Protein AF-0000000072796231 (afdb_homodimer)

Solvent-accessible surface area (backbone atoms only — not comparable to full-atom values): 49643 Å² total; per-residue (Å²): 132,91,80,73,61,78,67,42,47,58,40,76,42,83,38,77,60,76,72,64,76,71,75,73,83,79,73,80,76,58,75,79,53,51,28,36,32,41,30,28,67,37,83,51,76,80,58,31,46,39,84,42,74,49,78,47,76,39,67,51,54,50,33,34,40,35,39,31,32,49,74,24,57,85,42,44,14,56,59,48,38,60,68,52,32,45,58,52,35,52,65,48,66,35,46,72,48,78,45,73,50,88,54,90,61,41,59,19,55,44,46,65,69,50,77,63,83,78,39,57,28,38,33,35,26,13,21,52,65,51,46,50,31,44,49,51,14,50,51,50,40,44,22,56,76,70,70,48,61,75,36,44,83,83,56,84,80,64,58,47,91,53,32,39,30,62,30,46,28,32,79,69,27,36,66,49,22,55,34,37,50,34,71,48,38,50,29,30,43,50,28,36,58,46,32,36,69,28,57,26,32,38,27,43,33,26,42,94,66,31,58,74,48,76,36,52,41,42,39,23,30,34,52,54,7,44,20,49,58,53,22,66,78,34,56,90,57,53,78,55,19,56,54,53,24,40,51,52,48,57,71,64,66,63,64,37,52,34,38,39,35,33,31,63,43,80,85,46,83,73,47,70,79,43,86,67,55,60,36,44,80,37,64,54,34,50,50,38,49,52,50,52,52,51,51,51,54,35,49,74,71,65,47,74,74,74,71,64,88,75,66,72,43,79,49,73,49,49,25,28,28,43,35,34,26,31,25,22,54,13,30,91,87,23,73,50,16,83,34,46,25,33,38,48,22,48,33,41,29,41,38,36,40,29,38,67,71,52,72,68,58,48,49,53,49,65,55,32,42,66,48,98,57,76,66,60,80,44,93,50,41,45,76,43,47,21,34,32,37,33,36,40,37,48,71,59,51,52,56,57,48,58,63,62,50,69,68,73,62,69,79,71,83,74,82,72,82,73,69,76,74,74,69,72,80,68,78,56,25,28,20,46,60,86,39,80,36,79,62,64,46,36,40,38,38,43,37,54,42,32,38,31,28,25,25,61,34,28,62,78,76,78,74,76,73,71,87,118,132,91,79,73,61,77,67,43,48,57,39,78,42,83,39,78,59,75,72,62,76,69,75,73,82,79,74,79,73,59,76,77,53,50,28,34,32,42,31,29,68,37,83,49,75,79,58,32,47,39,85,41,74,49,77,46,76,40,65,49,55,50,33,33,40,34,41,30,31,50,72,24,57,84,44,44,13,56,58,47,39,61,68,52,34,45,58,53,35,52,65,50,65,34,44,73,48,79,44,73,50,87,55,89,61,41,59,20,55,45,47,66,68,50,77,64,83,77,38,55,28,39,33,34,27,12,21,52,64,53,46,48,30,43,49,50,13,51,51,50,39,42,23,55,76,69,71,48,61,74,35,44,83,83,54,82,80,66,57,46,91,55,32,38,30,62,30,48,27,31,78,68,25,36,66,49,22,53,33,39,51,33,71,47,38,51,31,30,43,50,28,38,58,46,32,35,70,28,58,27,34,36,27,43,33,25,42,95,65,32,58,74,48,74,36,52,39,42,38,20,29,33,50,54,7,45,20,51,59,52,22,66,78,34,56,90,57,50,79,56,19,58,55,52,25,41,51,53,48,58,72,64,64,63,64,36,52,31,39,40,37,32,31,64,44,79,84,46,85,75,46,70,78,44,87,67,55,61,34,44,81,36,62,51,34,50,50,37,50,52,50,51,53,50,50,53,54,35,48,74,70,66,47,74,74,74,70,64,90,75,68,72,44,76,48,74,50,50,26,28,29,43,34,37,27,30,26,21,54,14,29,90,88,23,72,50,15,85,34,46,25,33,37,45,22,47,35,42,28,43,37,37,38,29,38,66,71,53,70,66,59,49,50,52,50,66,56,32,42,67,48,98,56,77,65,59,81,45,93,50,41,45,77,43,49,20,34,32,37,34,37,40,37,48,70,57,52,51,53,54,48,56,63,62,51,67,69,72,75,75,77,73,76,74,78,72,81,71,70,77,74,71,71,68,79,68,79,53,27,28,19,48,59,85,39,79,37,79,61,62,46,38,38,38,39,44,36,52,42,34,39,33,28,26,24,62,34,26,62,78,78,76,73,75,75,73,86,119

Secondary structure (DSSP, 8-state):
-----GGGEEEEEEE-GGGS------S------EEEEEEEEEE-STT-EEEEEEEEEE---SEEEEEE-TTSTTT-HHHHIIIIIHHHHHHTT-EEEEEE--STTHHHHHHHHS-GGG-SEEEEEESHHHHHHHHHHHHHHHHHHHT--TT-TT--PPPPSSEEEEEE-SSS-HHHHHHHSS--HHHHHHHHHHT--EEEEEEEEEETTEEEEEESSEEEEEHHHHHHHHHHTTGGGTTHHHHHHHHHHHHH---EEEEEEEEE-TTSS--TT-S----TT-HHHHHHHHHHHHHHHHHHTT----------EEEEEEEEEEEEESS----SSSTT-S-TT--SSSS-EEEEEEES--HHHHHHHHHHTTSSS-TT-STTEEEEEEEEEEEEEHHHHHHHHHHHTTTTTT------SS-----------EEETTEEE--S-EEEEEEEEEEEES---PPPPP------/-----GGGEEEEEEE-GGGS------S------EEEEEEEEEE-STT-EEEEEEEEEE---SEEEEEE-TTSTTT-HHHHIIIIIHHHHHHTT-EEEEEE--STTHHHHHHHHS-GGG-SEEEEEESHHHHHHHHHHHHHHHHHHHT--TT-TT--PPPPSSEEEEEE-SSS-HHHHHHHSS--HHHHHHHHHHT--EEEEEEEEEETTEEEEEESSEEEEEHHHHHHHHHHTTGGGTTHHHHHHHHHHHHH---EEEEEEEEE-TTSS--TT-S----TT-HHHHHHHHHHHHHHHHHHTT----------EEEEEEEEEEEEESS----SSSTT-S-TT--SSSS-EEEEEEES--HHHHHHHHHHTTSSS-TT-STTEEEEEEEEEEEEEHHHHHHHHHHHTTSS--------SS-----------EEETTEEE--S-EEEEEEEEEEEES---PPPPP------

Nearest PDB structures (foldseek):
  3vzb-assembly3_C  TM=8.202E-01  e=3.801E-29  Homo sapiens
  4v24-assembly1_A  TM=7.997E-01  e=1.051E-28  Homo sapiens
  3vzd-assembly2_B  TM=8.235E-01  e=1.152E-27  Homo sapiens
  3vzb-assembly1_A  TM=7.884E-01  e=1.051E-28  Homo sapiens
  4v24-assembly2_B  TM=7.967E-01  e=1.418E-28  Homo sapiens

pLDDT: mean 83.32, std 18.48, range [26.34, 98.38]

Sequence (936 aa):
ACSVPVSEIITVEETDIHSRHYGRGKWQKMEKPFAFTVHCVKRARRHRWRGAQGTFCSSRPKHLLVFINPFGGKGQGKRIYERKVAPLFTLASITTEIIVTERANQAKESLYEINIDKYDGIVCVGGDGMFSEVLHGLIGRTQRNAGVDQNQPRAALVPSPLRIGIIPAGSTDCVCFSTVGTNDAETSALHIIVGDSLPMDVSSVHHNSTLLRYSVSLLGYGFYGDVIKDSEKKRWMGLIRYDFSGLKTFLSHHCYEGTVSFLPARHTVGSPRDRKPCRAGCFVCRQSKQQLEEEQKRSLYGLENTEEMEEWKVVCGKFLAINATNMSCACPRSPQGLSPAAHLGDGSSDLILIRKCSRFNFLRFLVRHTNQYDQFDFAFVEVYRVRKFQFVSKHVEDEDSDLKERGKTRFGQICSDHPPCCCSVSNSSWNCDGEVLSSSAIEVRVHCQLVRLFARGIEENPKEESQSACSVPVSEIITVEETDIHSRHYGRGKWQKMEKPFAFTVHCVKRARRHRWRGAQGTFCSSRPKHLLVFINPFGGKGQGKRIYERKVAPLFTLASITTEIIVTERANQAKESLYEINIDKYDGIVCVGGDGMFSEVLHGLIGRTQRNAGVDQNQPRAALVPSPLRIGIIPAGSTDCVCFSTVGTNDAETSALHIIVGDSLPMDVSSVHHNSTLLRYSVSLLGYGFYGDVIKDSEKKRWMGLIRYDFSGLKTFLSHHCYEGTVSFLPARHTVGSPRDRKPCRAGCFVCRQSKQQLEEEQKRSLYGLENTEEMEEWKVVCGKFLAINATNMSCACPRSPQGLSPAAHLGDGSSDLILIRKCSRFNFLRFLVRHTNQYDQFDFAFVEVYRVRKFQFVSKHVEDEDSDLKERGKTRFGQICSDHPPCCCSVSNSSWNCDGEVLSSSAIEVRVHCQLVRLFARGIEENPKEESQS

Structure (mmCIF, N/CA/C/O backbone):
data_AF-0000000072796231-model_v1
#
loop_
_entity.id
_entity.type
_entity.pdbx_description
1 polymer 'Ceramide kinase'
#
loop_
_atom_site.group_PDB
_atom_site.id
_atom_site.type_symbol
_atom_site.label_atom_id
_atom_site.label_alt_id
_atom_site.label_comp_id
_atom_site.label_asym_id
_atom_site.label_entity_id
_atom_site.label_seq_id
_atom_site.pdbx_PDB_ins_code
_atom_site.Cartn_x
_atom_site.Cartn_y
_atom_site.Cartn_z
_atom_site.occupancy
_atom_site.B_iso_or_equiv
_atom_site.auth_seq_id
_atom_site.auth_comp_id
_atom_site.auth_asym_id
_atom_site.auth_atom_id
_atom_site.pdbx_PDB_model_num
ATOM 1 N N . ALA A 1 1 ? 6.141 7.363 -5.469 1 53.03 1 ALA A N 1
ATOM 2 C CA . ALA A 1 1 ? 5.902 6.434 -4.367 1 53.03 1 ALA A CA 1
ATOM 3 C C . ALA A 1 1 ? 5.664 5.016 -4.887 1 53.03 1 ALA A C 1
ATOM 5 O O . ALA A 1 1 ? 4.984 4.824 -5.895 1 53.03 1 ALA A O 1
ATOM 6 N N . CYS A 1 2 ? 6.527 4.164 -4.41 1 68.19 2 CYS A N 1
ATOM 7 C CA . CYS A 1 2 ? 6.449 2.762 -4.805 1 68.19 2 CYS A CA 1
ATOM 8 C C . CYS A 1 2 ? 5.285 2.064 -4.109 1 68.19 2 CYS A C 1
ATOM 10 O O . CYS A 1 2 ? 4.949 2.393 -2.971 1 68.19 2 CYS A O 1
ATOM 12 N N . SER A 1 3 ? 4.32 1.589 -4.75 1 81.06 3 SER A N 1
ATOM 13 C CA . SER A 1 3 ? 3.186 0.844 -4.219 1 81.06 3 SER A CA 1
ATOM 14 C C . SER A 1 3 ? 3.398 -0.66 -4.352 1 81.06 3 SER A C 1
ATOM 16 O O . SER A 1 3 ? 4.055 -1.118 -5.289 1 81.06 3 SER A O 1
ATOM 18 N N . VAL A 1 4 ? 3.016 -1.287 -3.305 1 80.25 4 VAL A N 1
ATOM 19 C CA . VAL A 1 4 ? 3.082 -2.744 -3.312 1 80.25 4 VAL A CA 1
ATOM 20 C C . VAL A 1 4 ? 1.693 -3.328 -3.059 1 80.25 4 VAL A C 1
ATOM 22 O O . VAL A 1 4 ? 1.003 -2.92 -2.123 1 80.25 4 VAL A O 1
ATOM 25 N N . PRO A 1 5 ? 1.362 -4.242 -3.977 1 83.38 5 PRO A N 1
ATOM 26 C CA . PRO A 1 5 ? 0.079 -4.895 -3.699 1 83.38 5 PRO A CA 1
ATOM 27 C C . PRO A 1 5 ? 0.072 -5.641 -2.367 1 83.38 5 PRO A C 1
ATOM 29 O O . PRO A 1 5 ? 1.076 -6.246 -1.991 1 83.38 5 PRO A O 1
ATOM 32 N N . VAL A 1 6 ? -1.054 -5.574 -1.68 1 82.94 6 VAL A N 1
ATOM 33 C CA . VAL A 1 6 ? -1.197 -6.199 -0.369 1 82.94 6 VAL A CA 1
ATOM 34 C C . VAL A 1 6 ? -0.94 -7.699 -0.483 1 82.94 6 VAL A C 1
ATOM 36 O O . VAL A 1 6 ? -0.386 -8.312 0.433 1 82.94 6 VAL A O 1
ATOM 39 N N . SER A 1 7 ? -1.25 -8.305 -1.644 1 84.19 7 SER A N 1
ATOM 40 C CA . SER A 1 7 ? -1.107 -9.742 -1.847 1 84.19 7 SER A CA 1
ATOM 41 C C . SER A 1 7 ? 0.355 -10.133 -2.031 1 84.19 7 SER A C 1
ATOM 43 O O . SER A 1 7 ? 0.698 -11.312 -1.987 1 84.19 7 SER A O 1
ATOM 45 N N . GLU A 1 8 ? 1.176 -9.234 -2.158 1 87.69 8 GLU A N 1
ATOM 46 C CA . GLU A 1 8 ? 2.578 -9.539 -2.424 1 87.69 8 GLU A CA 1
ATOM 47 C C . GLU A 1 8 ? 3.473 -9.078 -1.278 1 87.69 8 GLU A C 1
ATOM 49 O O . GLU A 1 8 ? 4.68 -8.898 -1.458 1 87.69 8 GLU A O 1
ATOM 54 N N . ILE A 1 9 ? 2.867 -8.758 -0.17 1 87.75 9 ILE A N 1
ATOM 55 C CA . ILE A 1 9 ? 3.607 -8.492 1.061 1 87.75 9 ILE A CA 1
ATOM 56 C C . ILE A 1 9 ? 3.918 -9.812 1.767 1 87.75 9 ILE A C 1
ATOM 58 O O . ILE A 1 9 ? 3.031 -10.648 1.946 1 87.75 9 ILE A O 1
ATOM 62 N N . ILE A 1 10 ? 5.156 -10.008 2.143 1 90.19 10 ILE A N 1
ATOM 63 C CA . ILE A 1 10 ? 5.582 -11.234 2.797 1 90.19 10 ILE A CA 1
ATOM 64 C C . ILE A 1 10 ? 5.355 -11.125 4.305 1 90.19 10 ILE A C 1
ATOM 66 O O . ILE A 1 10 ? 4.762 -12.016 4.914 1 90.19 10 ILE A O 1
ATOM 70 N N . THR A 1 11 ? 5.906 -10.07 4.871 1 90.06 11 THR A N 1
ATOM 71 C CA . THR A 1 11 ? 5.793 -9.852 6.312 1 90.06 11 THR A CA 1
ATOM 72 C C . THR A 1 11 ? 6.078 -8.391 6.66 1 90.06 11 THR A C 1
ATOM 74 O O . THR A 1 11 ? 6.668 -7.66 5.863 1 90.06 11 THR A O 1
ATOM 77 N N . VAL A 1 12 ? 5.5 -7.984 7.742 1 86.75 12 VAL A N 1
ATOM 78 C CA . VAL A 1 12 ? 5.777 -6.672 8.312 1 86.75 12 VAL A CA 1
ATOM 79 C C . VAL A 1 12 ? 6.387 -6.832 9.703 1 86.75 12 VAL A C 1
ATOM 81 O O . VAL A 1 12 ? 5.844 -7.551 10.547 1 86.75 12 VAL A O 1
ATOM 84 N N . GLU A 1 13 ? 7.605 -6.219 9.844 1 87.19 13 GLU A N 1
ATOM 85 C CA . GLU A 1 13 ? 8.297 -6.316 11.125 1 87.19 13 GLU A CA 1
ATOM 86 C C . GLU A 1 13 ? 8.508 -4.934 11.742 1 87.19 13 GLU A C 1
ATOM 88 O O . GLU A 1 13 ? 8.773 -3.965 11.031 1 87.19 13 GLU A O 1
ATOM 93 N N . GLU A 1 14 ? 8.289 -4.906 13.125 1 83.81 14 GLU A N 1
ATOM 94 C CA . GLU A 1 14 ? 8.625 -3.674 13.836 1 83.81 14 GLU A CA 1
ATOM 95 C C . GLU A 1 14 ? 10.133 -3.473 13.906 1 83.81 14 GLU A C 1
ATOM 97 O O . GLU A 1 14 ? 10.883 -4.418 14.18 1 83.81 14 GLU A O 1
ATOM 102 N N . THR A 1 15 ? 10.547 -2.381 13.383 1 79.5 15 THR A N 1
ATOM 103 C CA . THR A 1 15 ? 11.977 -2.074 13.406 1 79.5 15 THR A CA 1
ATOM 104 C C . THR A 1 15 ? 12.305 -1.125 14.547 1 79.5 15 THR A C 1
ATOM 106 O O . THR A 1 15 ? 11.617 -0.118 14.75 1 79.5 15 THR A O 1
ATOM 109 N N . ASP A 1 16 ? 13.234 -1.606 15.477 1 65.38 16 ASP A N 1
ATOM 110 C CA . ASP A 1 16 ? 13.688 -0.748 16.578 1 65.38 16 ASP A CA 1
ATOM 111 C C . ASP A 1 16 ? 14.688 0.293 16.078 1 65.38 16 ASP A C 1
ATOM 113 O O . ASP A 1 16 ? 15.742 -0.057 15.539 1 65.38 16 ASP A O 1
ATOM 117 N N . ILE A 1 17 ? 14.344 1.341 15.719 1 58.19 17 ILE A N 1
ATOM 118 C CA . ILE A 1 17 ? 15.289 2.369 15.305 1 58.19 17 ILE A CA 1
ATOM 119 C C . ILE A 1 17 ? 16.172 2.758 16.484 1 58.19 17 ILE A C 1
ATOM 121 O O . ILE A 1 17 ? 17.156 3.484 16.312 1 58.19 17 ILE A O 1
ATOM 125 N N . HIS A 1 18 ? 15.922 2.465 17.719 1 52.28 18 HIS A N 1
ATOM 126 C CA . HIS A 1 18 ? 16.875 2.939 18.719 1 52.28 18 HIS A CA 1
ATOM 127 C C . HIS A 1 18 ? 18.281 2.422 18.453 1 52.28 18 HIS A C 1
ATOM 129 O O . HIS A 1 18 ? 19.25 2.914 19.031 1 52.28 18 HIS A O 1
ATOM 135 N N . SER A 1 19 ? 18.484 1.257 17.812 1 44.38 19 SER A N 1
ATOM 136 C CA . SER A 1 19 ? 19.891 0.878 17.938 1 44.38 19 SER A CA 1
ATOM 137 C C . SER A 1 19 ? 20.781 1.795 17.109 1 44.38 19 SER A C 1
ATOM 139 O O . SER A 1 19 ? 22 1.631 17.094 1 44.38 19 SER A O 1
ATOM 141 N N . ARG A 1 20 ? 20.453 2.334 15.945 1 39.16 20 ARG A N 1
ATOM 142 C CA . ARG A 1 20 ? 21.516 3.164 15.406 1 39.16 20 ARG A CA 1
ATOM 143 C C . ARG A 1 20 ? 21.781 4.379 16.281 1 39.16 20 ARG A C 1
ATOM 145 O O . ARG A 1 20 ? 20.844 4.973 16.828 1 39.16 20 ARG A O 1
ATOM 152 N N . HIS A 1 21 ? 23 4.406 16.938 1 36.22 21 HIS A N 1
ATOM 153 C CA . HIS A 1 21 ? 23.656 5.465 17.703 1 36.22 21 HIS A CA 1
ATOM 154 C C . HIS A 1 21 ? 23.406 6.828 17.062 1 36.22 21 HIS A C 1
ATOM 156 O O . HIS A 1 21 ? 24.078 7.203 16.109 1 36.22 21 HIS A O 1
ATOM 162 N N . TYR A 1 22 ? 22.266 7.312 16.719 1 33.06 22 TYR A N 1
ATOM 163 C CA . TYR A 1 22 ? 22.422 8.75 16.484 1 33.06 22 TYR A CA 1
ATOM 164 C C . TYR A 1 22 ? 23.234 9.398 17.594 1 33.06 22 TYR A C 1
ATOM 166 O O . TYR A 1 22 ? 23.188 8.969 18.75 1 33.06 22 TYR A O 1
ATOM 174 N N . GLY A 1 23 ? 24.422 9.922 17.25 1 31.39 23 GLY A N 1
ATOM 175 C CA . GLY A 1 23 ? 25.25 10.766 18.125 1 31.39 23 GLY A CA 1
ATOM 176 C C . GLY A 1 23 ? 24.438 11.523 19.156 1 31.39 23 GLY A C 1
ATOM 177 O O . GLY A 1 23 ? 23.219 11.656 19.016 1 31.39 23 GLY A O 1
ATOM 178 N N . ARG A 1 24 ? 25.094 11.938 20.375 1 31.64 24 ARG A N 1
ATOM 179 C CA . ARG A 1 24 ? 24.891 12.664 21.625 1 31.64 24 ARG A CA 1
ATOM 180 C C . ARG A 1 24 ? 24.047 13.914 21.391 1 31.64 24 ARG A C 1
ATOM 182 O O . ARG A 1 24 ? 23.844 14.703 22.328 1 31.64 24 ARG A O 1
ATOM 189 N N . GLY A 1 25 ? 24.031 14.633 20.312 1 30.94 25 GLY A N 1
ATOM 190 C CA . GLY A 1 25 ? 23.547 15.906 20.828 1 30.94 25 GLY A CA 1
ATOM 191 C C . GLY A 1 25 ? 22.234 15.797 21.578 1 30.94 25 GLY A C 1
ATOM 192 O O . GLY A 1 25 ? 21.406 14.938 21.266 1 30.94 25 GLY A O 1
ATOM 193 N N . LYS A 1 26 ? 22.156 16.203 22.922 1 32.66 26 LYS A N 1
ATOM 194 C CA . LYS A 1 26 ? 21.219 16.312 24.031 1 32.66 26 LYS A CA 1
ATOM 195 C C . LYS A 1 26 ? 19.781 16.5 23.531 1 32.66 26 LYS A C 1
ATOM 197 O O . LYS A 1 26 ? 18.844 16 24.125 1 32.66 26 LYS A O 1
ATOM 202 N N . TRP A 1 27 ? 19.547 17.609 22.953 1 30.98 27 TRP A N 1
ATOM 203 C CA . TRP A 1 27 ? 18.266 18.312 23.109 1 30.98 27 TRP A CA 1
ATOM 204 C C . TRP A 1 27 ? 17.156 17.594 22.359 1 30.98 27 TRP A C 1
ATOM 206 O O . TRP A 1 27 ? 15.984 17.734 22.688 1 30.98 27 TRP A O 1
ATOM 216 N N . GLN A 1 28 ? 17.344 17.281 20.984 1 35.88 28 GLN A N 1
ATOM 217 C CA . GLN A 1 28 ? 16.031 17.25 20.328 1 35.88 28 GLN A CA 1
ATOM 218 C C . GLN A 1 28 ? 15.32 15.93 20.594 1 35.88 28 GLN A C 1
ATOM 220 O O . GLN A 1 28 ? 15.727 14.883 20.078 1 35.88 28 GLN A O 1
ATOM 225 N N . LYS A 1 29 ? 15.07 15.484 21.781 1 39.28 29 LYS A N 1
ATOM 226 C CA . LYS A 1 29 ? 14.062 14.477 22.094 1 39.28 29 LYS A CA 1
ATOM 227 C C . LYS A 1 29 ? 12.969 14.438 21.031 1 39.28 29 LYS A C 1
ATOM 229 O O . LYS A 1 29 ? 11.953 15.125 21.156 1 39.28 29 LYS A O 1
ATOM 234 N N . MET A 1 30 ? 13.305 14.625 19.859 1 39.59 30 MET A N 1
ATOM 235 C CA . MET A 1 30 ? 12.164 14.406 18.969 1 39.59 30 MET A CA 1
ATOM 236 C C . MET A 1 30 ? 11.531 13.039 19.234 1 39.59 30 MET A C 1
ATOM 238 O O . MET A 1 30 ? 12.18 12.141 19.781 1 39.59 30 MET A O 1
ATOM 242 N N . GLU A 1 31 ? 10.203 12.875 18.906 1 49.84 31 GLU A N 1
ATOM 243 C CA . GLU A 1 31 ? 9.273 11.742 18.875 1 49.84 31 GLU A CA 1
ATOM 244 C C . GLU A 1 31 ? 9.969 10.477 18.391 1 49.84 31 GLU A C 1
ATOM 246 O O . GLU A 1 31 ? 10.766 10.516 17.453 1 49.84 31 GLU A O 1
ATOM 251 N N . LYS A 1 32 ? 10.406 9.711 19.297 1 54.44 32 LYS A N 1
ATOM 252 C CA . LYS A 1 32 ? 10.906 8.398 18.922 1 54.44 32 LYS A CA 1
ATOM 253 C C . LYS A 1 32 ? 10.117 7.82 17.75 1 54.44 32 LYS A C 1
ATOM 255 O O . LYS A 1 32 ? 8.93 7.508 17.891 1 54.44 32 LYS A O 1
ATOM 260 N N . PRO A 1 33 ? 10.586 8.078 16.562 1 62.84 33 PRO A N 1
ATOM 261 C CA . PRO A 1 33 ? 9.852 7.555 15.406 1 62.84 33 PRO A CA 1
ATOM 262 C C . PRO A 1 33 ? 9.703 6.035 15.453 1 62.84 33 PRO A C 1
ATOM 264 O O . PRO A 1 33 ? 10.539 5.344 16.031 1 62.84 33 PRO A O 1
ATOM 267 N N . PHE A 1 34 ? 8.461 5.605 15.406 1 75.62 34 PHE A N 1
ATOM 268 C CA . PHE A 1 34 ? 8.211 4.188 15.18 1 75.62 34 PHE A CA 1
ATOM 269 C C . PHE A 1 34 ? 8.508 3.809 13.734 1 75.62 34 PHE A C 1
ATOM 271 O O . PHE A 1 34 ? 8.289 4.605 12.82 1 75.62 34 PHE A O 1
ATOM 278 N N . ALA A 1 35 ? 9.383 2.775 13.688 1 83.88 35 ALA A N 1
ATOM 279 C CA . ALA A 1 35 ? 9.703 2.338 12.336 1 83.88 35 ALA A CA 1
ATOM 280 C C . ALA A 1 35 ? 9.312 0.879 12.125 1 83.88 35 ALA A C 1
ATOM 282 O O . ALA A 1 35 ? 9.266 0.097 13.07 1 83.88 35 ALA A O 1
ATOM 283 N N . PHE A 1 36 ? 8.797 0.614 10.961 1 85 36 PHE A N 1
ATOM 284 C CA . PHE A 1 36 ? 8.516 -0.773 10.609 1 85 36 PHE A CA 1
ATOM 285 C C . PHE A 1 36 ? 9.062 -1.105 9.227 1 85 36 PHE A C 1
ATOM 287 O O . PHE A 1 36 ? 9.203 -0.221 8.383 1 85 36 PHE A O 1
ATOM 294 N N . THR A 1 37 ? 9.438 -2.359 9.086 1 87.81 37 THR A N 1
ATOM 295 C CA . THR A 1 37 ? 9.977 -2.852 7.824 1 87.81 37 THR A CA 1
ATOM 296 C C . THR A 1 37 ? 8.977 -3.773 7.133 1 87.81 37 THR A C 1
ATOM 298 O O . THR A 1 37 ? 8.414 -4.668 7.762 1 87.81 37 THR A O 1
ATOM 301 N N . VAL A 1 38 ? 8.68 -3.449 5.891 1 87.88 38 VAL A N 1
ATOM 302 C CA . VAL A 1 38 ? 7.797 -4.273 5.074 1 87.88 38 VAL A CA 1
ATOM 303 C C . VAL A 1 38 ? 8.625 -5.117 4.105 1 87.88 38 VAL A C 1
ATOM 305 O O . VAL A 1 38 ? 9.43 -4.582 3.344 1 87.88 38 VAL A O 1
ATOM 308 N N . HIS A 1 39 ? 8.469 -6.402 4.219 1 91.88 39 HIS A N 1
ATOM 309 C CA . HIS A 1 39 ? 9.07 -7.324 3.26 1 91.88 39 HIS A CA 1
ATOM 310 C C . HIS A 1 39 ? 8.07 -7.711 2.174 1 91.88 39 HIS A C 1
ATOM 312 O O . HIS A 1 39 ? 6.957 -8.156 2.475 1 91.88 39 HIS A O 1
ATOM 318 N N . CYS A 1 40 ? 8.461 -7.473 0.917 1 91.75 40 CYS A N 1
ATOM 319 C CA . CYS A 1 40 ? 7.551 -7.742 -0.189 1 91.75 40 CYS A CA 1
ATOM 320 C C . CYS A 1 40 ? 8.289 -8.391 -1.356 1 91.75 40 CYS A C 1
ATOM 322 O O . CYS A 1 40 ? 9.5 -8.578 -1.3 1 91.75 40 CYS A O 1
ATOM 324 N N . VAL A 1 41 ? 7.477 -8.844 -2.342 1 92.44 41 VAL A N 1
ATOM 325 C CA . VAL A 1 41 ? 8.023 -9.492 -3.525 1 92.44 41 VAL A CA 1
ATOM 326 C C . VAL A 1 41 ? 8.312 -8.453 -4.602 1 92.44 41 VAL A C 1
ATOM 328 O O . VAL A 1 41 ? 7.547 -7.5 -4.777 1 92.44 41 VAL A O 1
ATOM 331 N N . LYS A 1 42 ? 9.414 -8.602 -5.227 1 90 42 LYS A N 1
ATOM 332 C CA . LYS A 1 42 ? 9.781 -7.762 -6.359 1 90 42 LYS A CA 1
ATOM 333 C C . LYS A 1 42 ? 10.117 -8.609 -7.586 1 90 42 LYS A C 1
ATOM 335 O O . LYS A 1 42 ? 10.75 -9.656 -7.469 1 90 42 LYS A O 1
ATOM 340 N N . ARG A 1 43 ? 9.578 -8.203 -8.781 1 90 43 ARG A N 1
ATOM 341 C CA . ARG A 1 43 ? 9.883 -8.891 -10.031 1 90 43 ARG A CA 1
ATOM 342 C C . ARG A 1 43 ? 11.312 -8.602 -10.477 1 90 43 ARG A C 1
ATOM 344 O O . ARG A 1 43 ? 11.789 -7.473 -10.352 1 90 43 ARG A O 1
ATOM 351 N N . ALA A 1 44 ? 12 -9.609 -10.82 1 88.69 44 ALA A N 1
ATOM 352 C CA . ALA A 1 44 ? 13.336 -9.508 -11.391 1 88.69 44 ALA A CA 1
ATOM 353 C C . ALA A 1 44 ? 13.352 -9.961 -12.844 1 88.69 44 ALA A C 1
ATOM 355 O O . ALA A 1 44 ? 12.297 -10.141 -13.461 1 88.69 44 ALA A O 1
ATOM 356 N N . ARG A 1 45 ? 14.531 -10.102 -13.461 1 85.12 45 ARG A N 1
ATOM 357 C CA . ARG A 1 45 ? 14.664 -10.516 -14.859 1 85.12 45 ARG A CA 1
ATOM 358 C C . ARG A 1 45 ? 14.391 -12.008 -15.016 1 85.12 45 ARG A C 1
ATOM 360 O O . ARG A 1 45 ? 14.5 -12.773 -14.055 1 85.12 45 ARG A O 1
ATOM 367 N N . ARG A 1 46 ? 13.883 -12.453 -16.266 1 87.62 46 ARG A N 1
ATOM 368 C CA . ARG A 1 46 ? 13.719 -13.844 -16.672 1 87.62 46 ARG A CA 1
ATOM 369 C C . ARG A 1 46 ? 12.68 -14.547 -15.797 1 87.62 46 ARG A C 1
ATOM 371 O O . ARG A 1 46 ? 12.914 -15.656 -15.312 1 87.62 46 ARG A O 1
ATOM 378 N N . HIS A 1 47 ? 11.586 -13.836 -15.406 1 88.38 47 HIS A N 1
ATOM 379 C CA . HIS A 1 47 ? 10.422 -14.375 -14.719 1 88.38 47 HIS A CA 1
ATOM 380 C C . HIS A 1 47 ? 10.758 -14.75 -13.281 1 88.38 47 HIS A C 1
ATOM 382 O O . HIS A 1 47 ? 10.102 -15.617 -12.688 1 88.38 47 HIS A O 1
ATOM 388 N N . ARG A 1 48 ? 11.789 -14.016 -12.734 1 91.69 48 ARG A N 1
ATOM 389 C CA . ARG A 1 48 ? 12.195 -14.32 -11.367 1 91.69 48 ARG A CA 1
ATOM 390 C C . ARG A 1 48 ? 11.578 -13.336 -10.383 1 91.69 48 ARG A C 1
ATOM 392 O O . ARG A 1 48 ? 11.289 -12.195 -10.734 1 91.69 48 ARG A O 1
ATOM 399 N N . TRP A 1 49 ? 11.344 -13.859 -9.242 1 92.69 49 TRP A N 1
ATOM 400 C CA . TRP A 1 49 ? 10.938 -13.047 -8.094 1 92.69 49 TRP A CA 1
ATOM 401 C C . TRP A 1 49 ? 12.07 -12.938 -7.082 1 92.69 49 TRP A C 1
ATOM 403 O O . TRP A 1 49 ? 12.883 -13.859 -6.941 1 92.69 49 TRP A O 1
ATOM 413 N N . ARG A 1 50 ? 12.195 -11.805 -6.527 1 93.25 50 ARG A N 1
ATOM 414 C CA . ARG A 1 50 ? 13.133 -11.609 -5.43 1 93.25 50 ARG A CA 1
ATOM 415 C C . ARG A 1 50 ? 12.461 -10.898 -4.258 1 93.25 50 ARG A C 1
ATOM 417 O O . ARG A 1 50 ? 11.438 -10.227 -4.434 1 93.25 50 ARG A O 1
ATOM 424 N N . GLY A 1 51 ? 13.055 -11.211 -3.088 1 91.12 51 GLY A N 1
ATOM 425 C CA . GLY A 1 51 ? 12.594 -10.484 -1.917 1 91.12 51 GLY A CA 1
ATOM 426 C C . GLY A 1 51 ? 13.133 -9.07 -1.846 1 91.12 51 GLY A C 1
ATOM 427 O O . GLY A 1 51 ? 14.273 -8.812 -2.223 1 91.12 51 GLY A O 1
ATOM 428 N N . ALA A 1 52 ? 12.273 -8.188 -1.482 1 90.94 52 ALA A N 1
ATOM 429 C CA . ALA A 1 52 ? 12.664 -6.801 -1.247 1 90.94 52 ALA A CA 1
ATOM 430 C C . ALA A 1 52 ? 12.141 -6.301 0.097 1 90.94 52 ALA A C 1
ATOM 432 O O . ALA A 1 52 ? 11.242 -6.906 0.685 1 90.94 52 ALA A O 1
ATOM 433 N N . GLN A 1 53 ? 12.867 -5.383 0.621 1 91 53 GLN A N 1
ATOM 434 C CA . GLN A 1 53 ? 12.406 -4.816 1.883 1 91 53 GLN A CA 1
ATOM 435 C C . GLN A 1 53 ? 12.477 -3.291 1.861 1 91 53 GLN A C 1
ATOM 437 O O . GLN A 1 53 ? 13.273 -2.713 1.124 1 91 53 GLN A O 1
ATOM 442 N N . GLY A 1 54 ? 11.555 -2.629 2.553 1 86.62 54 GLY A N 1
ATOM 443 C CA . GLY A 1 54 ? 11.523 -1.19 2.758 1 86.62 54 GLY A CA 1
ATOM 444 C C . GLY A 1 54 ? 11.133 -0.798 4.172 1 86.62 54 GLY A C 1
ATOM 445 O O . GLY A 1 54 ? 10.227 -1.391 4.758 1 86.62 54 GLY A O 1
ATOM 446 N N . THR A 1 55 ? 11.891 0.103 4.707 1 86 55 THR A N 1
ATOM 447 C CA . THR A 1 55 ? 11.617 0.567 6.062 1 86 55 THR A CA 1
ATOM 448 C C . THR A 1 55 ? 10.891 1.905 6.039 1 86 55 THR A C 1
ATOM 450 O O . THR A 1 55 ? 11.25 2.805 5.277 1 86 55 THR A O 1
ATOM 453 N N . PHE A 1 56 ? 9.836 1.972 6.883 1 83.38 56 PHE A N 1
ATOM 454 C CA . PHE A 1 56 ? 9.016 3.176 6.992 1 83.38 56 PHE A CA 1
ATOM 455 C C . PHE A 1 56 ? 9.047 3.723 8.414 1 83.38 56 PHE A C 1
ATOM 457 O O . PHE A 1 56 ? 9.039 2.957 9.383 1 83.38 56 PHE A O 1
ATOM 464 N N . CYS A 1 57 ? 9.195 5.059 8.453 1 81.25 57 CYS A N 1
ATOM 465 C CA . CYS A 1 57 ? 9.195 5.73 9.75 1 81.25 57 CYS A CA 1
ATOM 466 C C . CYS A 1 57 ? 7.941 6.57 9.93 1 81.25 57 CYS A C 1
ATOM 468 O O . CYS A 1 57 ? 7.406 7.117 8.961 1 81.25 57 CYS A O 1
ATOM 470 N N . SER A 1 58 ? 7.402 6.438 11.148 1 77.12 58 SER A N 1
ATOM 471 C CA . SER A 1 58 ? 6.199 7.211 11.43 1 77.12 58 SER A CA 1
ATOM 472 C C . SER A 1 58 ? 6.367 8.07 12.68 1 77.12 58 SER A C 1
ATOM 474 O O . SER A 1 58 ? 6.996 7.641 13.648 1 77.12 58 SER A O 1
ATOM 476 N N . SER A 1 59 ? 5.914 9.336 12.609 1 82.62 59 SER A N 1
ATOM 477 C CA . SER A 1 59 ? 5.883 10.25 13.75 1 82.62 59 SER A CA 1
ATOM 478 C C . SER A 1 59 ? 4.469 10.414 14.297 1 82.62 59 SER A C 1
ATOM 480 O O . SER A 1 59 ? 4.098 11.484 14.773 1 82.62 59 SER A O 1
ATOM 482 N N . ARG A 1 60 ? 3.73 9.391 14.344 1 89.5 60 ARG A N 1
ATOM 483 C CA . ARG A 1 60 ? 2.354 9.422 14.82 1 89.5 60 ARG A CA 1
ATOM 484 C C . ARG A 1 60 ? 2.305 9.508 16.344 1 89.5 60 ARG A C 1
ATOM 486 O O . ARG A 1 60 ? 3.105 8.867 17.031 1 89.5 60 ARG A O 1
ATOM 493 N N . PRO A 1 61 ? 1.394 10.344 16.875 1 93.19 61 PRO A N 1
ATOM 494 C CA . PRO A 1 61 ? 1.302 10.484 18.328 1 93.19 61 PRO A CA 1
ATOM 495 C C . PRO A 1 61 ? 0.642 9.281 19 1 93.19 61 PRO A C 1
ATOM 497 O O . PRO A 1 61 ? -0.291 8.695 18.438 1 93.19 61 PRO A O 1
ATOM 500 N N . LYS A 1 62 ? 1.092 8.969 20.234 1 92 62 LYS A N 1
ATOM 501 C CA . LYS A 1 62 ? 0.521 7.867 21 1 92 62 LYS A CA 1
ATOM 502 C C . LYS A 1 62 ? -0.177 8.383 22.25 1 92 62 LYS A C 1
ATOM 504 O O . LYS A 1 62 ? -1.159 7.797 22.719 1 92 62 LYS A O 1
ATOM 509 N N . HIS A 1 63 ? 0.381 9.422 22.828 1 95.25 63 HIS A N 1
ATOM 510 C CA . HIS A 1 63 ? -0.174 10.023 24.047 1 95.25 63 HIS A CA 1
ATOM 511 C C . HIS A 1 63 ? -0.406 11.523 23.844 1 95.25 63 HIS A C 1
ATOM 513 O O . HIS A 1 63 ? 0.537 12.273 23.578 1 95.25 63 HIS A O 1
ATOM 519 N N . LEU A 1 64 ? -1.647 11.891 24.031 1 97.69 64 LEU A N 1
ATOM 520 C CA . LEU A 1 64 ? -1.979 13.289 23.781 1 97.69 64 LEU A CA 1
ATOM 521 C C . LEU A 1 64 ? -2.641 13.922 25.016 1 97.69 64 LEU A C 1
ATOM 523 O O . LEU A 1 64 ? -3.375 13.25 25.734 1 97.69 64 LEU A O 1
ATOM 527 N N . LEU A 1 65 ? -2.295 15.141 25.297 1 98.06 65 LEU A N 1
ATOM 528 C CA . LEU A 1 65 ? -3.02 15.969 26.266 1 98.06 65 LEU A CA 1
ATOM 529 C C . LEU A 1 65 ? -4.09 16.797 25.562 1 98.06 65 LEU A C 1
ATOM 531 O O . LEU A 1 65 ? -3.785 17.562 24.641 1 98.06 65 LEU A O 1
ATOM 535 N N . VAL A 1 66 ? -5.352 16.609 26.016 1 98.19 66 VAL A N 1
ATOM 536 C CA . VAL A 1 66 ? -6.465 17.266 25.344 1 98.19 66 VAL A CA 1
ATOM 537 C C . VAL A 1 66 ? -7.117 18.281 26.266 1 98.19 66 VAL A C 1
ATOM 539 O O . VAL A 1 66 ? -7.551 17.938 27.375 1 98.19 66 VAL A O 1
ATOM 542 N N . PHE A 1 67 ? -7.152 19.562 25.828 1 97.75 67 PHE A N 1
ATOM 543 C CA . PHE A 1 67 ? -7.891 20.625 26.516 1 97.75 67 PHE A CA 1
ATOM 544 C C . PHE A 1 67 ? -9.234 20.875 25.844 1 97.75 67 PHE A C 1
ATOM 546 O O . PHE A 1 67 ? -9.289 21.078 24.625 1 97.75 67 PHE A O 1
ATOM 553 N N . ILE A 1 68 ? -10.297 20.891 26.594 1 96.75 68 ILE A N 1
ATOM 554 C CA . ILE A 1 68 ? -11.625 21.125 26.031 1 96.75 68 ILE A CA 1
ATOM 555 C C . ILE A 1 68 ? -12.242 22.359 26.688 1 96.75 68 ILE A C 1
ATOM 557 O O . ILE A 1 68 ? -12.289 22.469 27.906 1 96.75 68 ILE A O 1
ATOM 561 N N . ASN A 1 69 ? -12.562 23.312 25.797 1 93.38 69 ASN A N 1
ATOM 562 C CA . ASN A 1 69 ? -13.344 24.453 26.266 1 93.38 69 ASN A CA 1
ATOM 563 C C . ASN A 1 69 ? -14.844 24.203 26.141 1 93.38 69 ASN A C 1
ATOM 565 O O . ASN A 1 69 ? -15.383 24.203 25.031 1 93.38 69 ASN A O 1
ATOM 569 N N . PRO A 1 70 ? -15.539 24.047 27.203 1 89.88 70 PRO A N 1
ATOM 570 C CA . PRO A 1 70 ? -16.969 23.75 27.125 1 89.88 70 PRO A CA 1
ATOM 571 C C . PRO A 1 70 ? -17.812 24.984 26.766 1 89.88 70 PRO A C 1
ATOM 573 O O . PRO A 1 70 ? -18.984 24.844 26.391 1 89.88 70 PRO A O 1
ATOM 576 N N . PHE A 1 71 ? -17.281 26.141 26.859 1 79.06 71 PHE A N 1
ATOM 577 C CA . PHE A 1 71 ? -18.062 27.375 26.688 1 79.06 71 PHE A CA 1
ATOM 578 C C . PHE A 1 71 ? -17.781 28 25.328 1 79.06 71 PHE A C 1
ATOM 580 O O . PHE A 1 71 ? -18.344 29.047 25 1 79.06 71 PHE A O 1
ATOM 587 N N . GLY A 1 72 ? -16.984 27.422 24.594 1 68.06 72 GLY A N 1
ATOM 588 C CA . GLY A 1 72 ? -16.625 28.031 23.328 1 68.06 72 GLY A CA 1
ATOM 589 C C . GLY A 1 72 ? -17.734 27.969 22.297 1 68.06 72 GLY A C 1
ATOM 590 O O . GLY A 1 72 ? -18.547 27.031 22.312 1 68.06 72 GLY A O 1
ATOM 591 N N . GLY A 1 73 ? -17.766 29.109 21.5 1 64.75 73 GLY A N 1
ATOM 592 C CA . GLY A 1 73 ? -18.719 29.156 20.406 1 64.75 73 GLY A CA 1
ATOM 593 C C . GLY A 1 73 ? -20.141 28.797 20.812 1 64.75 73 GLY A C 1
ATOM 594 O O . GLY A 1 73 ? -20.719 29.453 21.688 1 64.75 73 GLY A O 1
ATOM 595 N N . LYS A 1 74 ? -20.609 27.75 20.25 1 68.56 74 LYS A N 1
ATOM 596 C CA . LYS A 1 74 ? -21.969 27.297 20.516 1 68.56 74 LYS A CA 1
ATOM 597 C C . LYS A 1 74 ? -22.016 26.375 21.734 1 68.56 74 LYS A C 1
ATOM 599 O O . LYS A 1 74 ? -23.078 25.828 22.062 1 68.56 74 LYS A O 1
ATOM 604 N N . GLY A 1 75 ? -20.922 26.312 22.422 1 78.62 75 GLY A N 1
ATOM 605 C CA . GLY A 1 75 ? -20.875 25.484 23.609 1 78.62 75 GLY A CA 1
ATOM 606 C C . GLY A 1 75 ? -20.891 24 23.312 1 78.62 75 GLY A C 1
ATOM 607 O O . GLY A 1 75 ? -21.469 23.203 24.078 1 78.62 75 GLY A O 1
ATOM 608 N N . GLN A 1 76 ? -20.359 23.594 22.188 1 86.06 76 GLN A N 1
ATOM 609 C CA . GLN A 1 76 ? -20.453 22.203 21.766 1 86.06 76 GLN A CA 1
ATOM 610 C C . GLN A 1 76 ? -19.094 21.516 21.781 1 86.06 76 GLN A C 1
ATOM 612 O O . GLN A 1 76 ? -18.938 20.438 21.219 1 86.06 76 GLN A O 1
ATOM 617 N N . GLY A 1 77 ? -18.172 22.125 22.453 1 92.12 77 GLY A N 1
ATOM 618 C CA . GLY A 1 77 ? -16.812 21.594 22.438 1 92.12 77 GLY A CA 1
ATOM 619 C C . GLY A 1 77 ? -16.719 20.172 22.984 1 92.12 77 GLY A C 1
ATOM 620 O O . GLY A 1 77 ? -16.125 19.297 22.344 1 92.12 77 GLY A O 1
ATOM 621 N N . LYS A 1 78 ? -17.375 19.953 24.062 1 94.19 78 LYS A N 1
ATOM 622 C CA . LYS A 1 78 ? -17.328 18.641 24.703 1 94.19 78 LYS A CA 1
ATOM 623 C C . LYS A 1 78 ? -18.031 17.594 23.859 1 94.19 78 LYS A C 1
ATOM 625 O O . LYS A 1 78 ? -17.531 16.484 23.688 1 94.19 78 LYS A O 1
ATOM 630 N N . ARG A 1 79 ? -19.125 17.938 23.328 1 94.56 79 ARG A N 1
ATOM 631 C CA . ARG A 1 79 ? -19.906 17.016 22.516 1 94.56 79 ARG A CA 1
ATOM 632 C C . ARG A 1 79 ? -19.172 16.656 21.234 1 94.56 79 ARG A C 1
ATOM 634 O O . ARG A 1 79 ? -19.156 15.492 20.828 1 94.56 79 ARG A O 1
ATOM 641 N N . ILE A 1 80 ? -18.609 17.625 20.672 1 94.5 80 ILE A N 1
ATOM 642 C CA . ILE A 1 80 ? -17.859 17.422 19.438 1 94.5 80 ILE A CA 1
ATOM 643 C C . ILE A 1 80 ? -16.703 16.453 19.688 1 94.5 80 ILE A C 1
ATOM 645 O O . ILE A 1 80 ? -16.484 15.523 18.906 1 94.5 80 ILE A O 1
ATOM 649 N N . TYR A 1 81 ? -16.062 16.594 20.75 1 96.62 81 TYR A N 1
ATOM 650 C CA . TYR A 1 81 ? -14.93 15.727 21.078 1 96.62 81 TYR A CA 1
ATOM 651 C C . TYR A 1 81 ? -15.391 14.289 21.312 1 96.62 81 TYR A C 1
ATOM 653 O O . TYR A 1 81 ? -14.82 13.352 20.75 1 96.62 81 TYR A O 1
ATOM 661 N N . GLU A 1 82 ? -16.406 14.164 22.047 1 96 82 GLU A N 1
ATOM 662 C CA . GLU A 1 82 ? -16.859 12.836 22.438 1 96 82 GLU A CA 1
ATOM 663 C C . GLU A 1 82 ? -17.438 12.078 21.25 1 96 82 GLU A C 1
ATOM 665 O O . GLU A 1 82 ? -17.25 10.867 21.125 1 96 82 GLU A O 1
ATOM 670 N N . ARG A 1 83 ? -18.016 12.789 20.406 1 95.31 83 ARG A N 1
ATOM 671 C CA . ARG A 1 83 ? -18.75 12.109 19.344 1 95.31 83 ARG A CA 1
ATOM 672 C C . ARG A 1 83 ? -17.875 11.922 18.109 1 95.31 83 ARG A C 1
ATOM 674 O O . ARG A 1 83 ? -17.953 10.891 17.438 1 95.31 83 ARG A O 1
ATOM 681 N N . LYS A 1 84 ? -17.094 12.898 17.844 1 95.44 84 LYS A N 1
ATOM 682 C CA . LYS A 1 84 ? -16.422 12.891 16.531 1 95.44 84 LYS A CA 1
ATOM 683 C C . LYS A 1 84 ? -14.938 12.578 16.672 1 95.44 84 LYS A C 1
ATOM 685 O O . LYS A 1 84 ? -14.328 12.016 15.766 1 95.44 84 LYS A O 1
ATOM 690 N N . VAL A 1 85 ? -14.344 12.898 17.781 1 97.38 85 VAL A N 1
ATOM 691 C CA . VAL A 1 85 ? -12.891 12.852 17.875 1 97.38 85 VAL A CA 1
ATOM 692 C C . VAL A 1 85 ? -12.453 11.648 18.703 1 97.38 85 VAL A C 1
ATOM 694 O O . VAL A 1 85 ? -11.617 10.852 18.25 1 97.38 85 VAL A O 1
ATOM 697 N N . ALA A 1 86 ? -13.078 11.453 19.781 1 97.5 86 ALA A N 1
ATOM 698 C CA . ALA A 1 86 ? -12.68 10.406 20.719 1 97.5 86 ALA A CA 1
ATOM 699 C C . ALA A 1 86 ? -12.719 9.031 20.062 1 97.5 86 ALA A C 1
ATOM 701 O O . ALA A 1 86 ? -11.773 8.242 20.188 1 97.5 86 ALA A O 1
ATOM 702 N N . PRO A 1 87 ? -13.766 8.703 19.344 1 96.69 87 PRO A N 1
ATOM 703 C CA . PRO A 1 87 ? -13.797 7.383 18.719 1 96.69 87 PRO A CA 1
ATOM 704 C C . PRO A 1 87 ? -12.656 7.18 17.719 1 96.69 87 PRO A C 1
ATOM 706 O O . PRO A 1 87 ? -12.141 6.066 17.594 1 96.69 87 PRO A O 1
ATOM 709 N N . LEU A 1 88 ? -12.312 8.156 17.031 1 96.31 88 LEU A N 1
ATOM 710 C CA . LEU A 1 88 ? -11.219 8.07 16.062 1 96.31 88 LEU A CA 1
ATOM 711 C C . LEU A 1 88 ? -9.883 7.855 16.766 1 96.31 88 LEU A C 1
ATOM 713 O O . LEU A 1 88 ? -9.055 7.066 16.312 1 96.31 88 LEU A O 1
ATOM 717 N N . PHE A 1 89 ? -9.672 8.602 17.859 1 97 89 PHE A N 1
ATOM 718 C CA . PHE A 1 89 ? -8.445 8.422 18.625 1 97 89 PHE A CA 1
ATOM 719 C C . PHE A 1 89 ? -8.359 7 19.188 1 97 89 PHE A C 1
ATOM 721 O O . PHE A 1 89 ? -7.289 6.383 19.156 1 97 89 PHE A O 1
ATOM 728 N N . THR A 1 90 ? -9.469 6.488 19.594 1 95.25 90 THR A N 1
ATOM 729 C CA . THR A 1 90 ? -9.508 5.121 20.094 1 95.25 90 THR A CA 1
ATOM 730 C C . THR A 1 90 ? -9.188 4.129 18.969 1 95.25 90 THR A C 1
ATOM 732 O O . THR A 1 90 ? -8.406 3.193 19.172 1 95.25 90 THR A O 1
ATOM 735 N N . LEU A 1 91 ? -9.766 4.367 17.859 1 92.69 91 LEU A N 1
ATOM 736 C CA . LEU A 1 91 ? -9.516 3.52 16.688 1 92.69 91 LEU A CA 1
ATOM 737 C C . LEU A 1 91 ? -8.023 3.488 16.359 1 92.69 91 LEU A C 1
ATOM 739 O O . LEU A 1 91 ? -7.492 2.441 15.984 1 92.69 91 LEU A O 1
ATOM 743 N N . ALA A 1 92 ? -7.367 4.594 16.516 1 93.44 92 ALA A N 1
ATOM 744 C CA . ALA A 1 92 ? -5.949 4.719 16.172 1 93.44 92 ALA A CA 1
ATOM 745 C C . ALA A 1 92 ? -5.07 4.324 17.359 1 93.44 92 ALA A C 1
ATOM 747 O O . ALA A 1 92 ? -3.846 4.453 17.297 1 93.44 92 ALA A O 1
ATOM 748 N N . SER A 1 93 ? -5.621 3.908 18.484 1 92.31 93 SER A N 1
ATOM 749 C CA . SER A 1 93 ? -4.922 3.488 19.688 1 92.31 93 SER A CA 1
ATOM 750 C C . SER A 1 93 ? -4.109 4.637 20.281 1 92.31 93 SER A C 1
ATOM 752 O O . SER A 1 93 ? -2.971 4.441 20.719 1 92.31 93 SER A O 1
ATOM 754 N N . ILE A 1 94 ? -4.668 5.832 20.234 1 95 94 ILE A N 1
ATOM 755 C CA . ILE A 1 94 ? -4.082 7.004 20.891 1 95 94 ILE A CA 1
ATOM 756 C C . ILE A 1 94 ? -4.695 7.191 22.266 1 95 94 ILE A C 1
ATOM 758 O O . ILE A 1 94 ? -5.918 7.223 22.422 1 95 94 ILE A O 1
ATOM 762 N N . THR A 1 95 ? -3.814 7.277 23.234 1 96.44 95 THR A N 1
ATOM 763 C CA . THR A 1 95 ? -4.285 7.562 24.578 1 96.44 95 THR A CA 1
ATOM 764 C C . THR A 1 95 ? -4.363 9.07 24.828 1 96.44 95 THR A C 1
ATOM 766 O O . THR A 1 95 ? -3.504 9.82 24.359 1 96.44 95 THR A O 1
ATOM 769 N N . THR A 1 96 ? -5.438 9.438 25.578 1 97.5 96 THR A N 1
ATOM 770 C CA . THR A 1 96 ? -5.633 10.875 25.781 1 97.5 96 THR A CA 1
ATOM 771 C C . THR A 1 96 ? -5.875 11.188 27.266 1 97.5 96 THR A C 1
ATOM 773 O O . THR A 1 96 ? -6.523 10.406 27.969 1 97.5 96 THR A O 1
ATOM 776 N N . GLU A 1 97 ? -5.238 12.18 27.75 1 97.31 97 GLU A N 1
ATOM 777 C CA . GLU A 1 97 ? -5.586 12.828 29.016 1 97.31 97 GLU A CA 1
ATOM 778 C C . GLU A 1 97 ? -6.391 14.102 28.781 1 97.31 97 GLU A C 1
ATOM 780 O O . GLU A 1 97 ? -5.914 15.031 28.125 1 97.31 97 GLU A O 1
ATOM 785 N N . ILE A 1 98 ? -7.598 14.125 29.406 1 97.5 98 ILE A N 1
ATOM 786 C CA . ILE A 1 98 ? -8.531 15.195 29.078 1 97.5 98 ILE A CA 1
ATOM 787 C C . ILE A 1 98 ? -8.641 16.172 30.25 1 97.5 98 ILE A C 1
ATOM 789 O O . ILE A 1 98 ? -8.82 15.75 31.391 1 97.5 98 ILE A O 1
ATOM 793 N N . ILE A 1 99 ? -8.5 17.453 29.969 1 96.69 99 ILE A N 1
ATOM 794 C CA . ILE A 1 99 ? -8.742 18.531 30.938 1 96.69 99 ILE A CA 1
ATOM 795 C C . ILE A 1 99 ? -9.836 19.453 30.406 1 96.69 99 ILE A C 1
ATOM 797 O O . ILE A 1 99 ? -9.648 20.125 29.375 1 96.69 99 ILE A O 1
ATOM 801 N N . VAL A 1 100 ? -10.922 19.531 31.062 1 96.12 100 VAL A N 1
ATOM 802 C CA . VAL A 1 100 ? -11.992 20.453 30.719 1 96.12 100 VAL A CA 1
ATOM 803 C C . VAL A 1 100 ? -11.789 21.766 31.484 1 96.12 100 VAL A C 1
ATOM 805 O O . VAL A 1 100 ? -11.82 21.797 32.719 1 96.12 100 VAL A O 1
ATOM 808 N N . THR A 1 101 ? -11.594 22.828 30.688 1 95.12 101 THR A N 1
ATOM 809 C CA . THR A 1 101 ? -11.281 24.109 31.328 1 95.12 101 THR A CA 1
ATOM 810 C C . THR A 1 101 ? -12.531 24.703 31.984 1 95.12 101 THR A C 1
ATOM 812 O O . THR A 1 101 ? -13.633 24.578 31.438 1 95.12 101 THR A O 1
ATOM 815 N N . GLU A 1 102 ? -12.352 25.422 33.094 1 92.31 102 GLU A N 1
ATOM 816 C CA . GLU A 1 102 ? -13.461 26.031 33.844 1 92.31 102 GLU A CA 1
ATOM 817 C C . GLU A 1 102 ? -13.383 27.547 33.781 1 92.31 102 GLU A C 1
ATOM 819 O O . GLU A 1 102 ? -14.375 28.234 34.062 1 92.31 102 GLU A O 1
ATOM 824 N N . ARG A 1 103 ? -12.281 28.016 33.531 1 91.06 103 ARG A N 1
ATOM 825 C CA . ARG A 1 103 ? -12.094 29.469 33.469 1 91.06 103 ARG A CA 1
ATOM 826 C C . ARG A 1 103 ? -11.133 29.859 32.375 1 91.06 103 ARG A C 1
ATOM 828 O O . ARG A 1 103 ? -10.406 29.016 31.844 1 91.06 103 ARG A O 1
ATOM 835 N N . ALA A 1 104 ? -11.148 31.188 32.125 1 88.56 104 ALA A N 1
ATOM 836 C CA . ALA A 1 104 ? -10.234 31.719 31.125 1 88.56 104 ALA A CA 1
ATOM 837 C C . ALA A 1 104 ? -8.781 31.562 31.562 1 88.56 104 ALA A C 1
ATOM 839 O O . ALA A 1 104 ? -8.453 31.734 32.719 1 88.56 104 ALA A O 1
ATOM 840 N N . ASN A 1 105 ? -7.824 31.156 30.719 1 93 105 ASN A N 1
ATOM 841 C CA . ASN A 1 105 ? -6.379 31.062 30.875 1 93 105 ASN A CA 1
ATOM 842 C C . ASN A 1 105 ? -5.984 29.828 31.703 1 93 105 ASN A C 1
ATOM 844 O O . ASN A 1 105 ? -4.836 29.703 32.125 1 93 105 ASN A O 1
ATOM 848 N N . GLN A 1 106 ? -6.922 29 31.906 1 94.69 106 GLN A N 1
ATOM 849 C CA . GLN A 1 106 ? -6.598 27.797 32.656 1 94.69 106 GLN A CA 1
ATOM 850 C C . GLN A 1 106 ? -5.645 26.891 31.875 1 94.69 106 GLN A C 1
ATOM 852 O O . GLN A 1 106 ? -4.75 26.266 32.469 1 94.69 106 GLN A O 1
ATOM 857 N N . ALA A 1 107 ? -5.938 26.75 30.625 1 95.81 107 ALA A N 1
ATOM 858 C CA . ALA A 1 107 ? -5.07 25.906 29.812 1 95.81 107 ALA A CA 1
ATOM 859 C C . ALA A 1 107 ? -3.631 26.422 29.828 1 95.81 107 ALA A C 1
ATOM 861 O O . ALA A 1 107 ? -2.693 25.625 29.984 1 95.81 107 ALA A O 1
ATOM 862 N N . LYS A 1 108 ? -3.469 27.703 29.703 1 96.25 108 LYS A N 1
ATOM 863 C CA . LYS A 1 108 ? -2.145 28.312 29.766 1 96.25 108 LYS A CA 1
ATOM 864 C C . LYS A 1 108 ? -1.465 28.031 31.109 1 96.25 108 LYS A C 1
ATOM 866 O O . LYS A 1 108 ? -0.313 27.578 31.141 1 96.25 108 LYS A O 1
ATOM 871 N N . GLU A 1 109 ? -2.162 28.219 32.125 1 95.94 109 GLU A N 1
ATOM 872 C CA . GLU A 1 109 ? -1.62 28 33.469 1 95.94 109 GLU A CA 1
ATOM 873 C C . GLU A 1 109 ? -1.27 26.531 33.719 1 95.94 109 GLU A C 1
ATOM 875 O O . GLU A 1 109 ? -0.235 26.219 34.281 1 95.94 109 GLU A O 1
ATOM 880 N N . SER A 1 110 ? -2.113 25.719 33.219 1 95.94 110 SER A N 1
ATOM 881 C CA . SER A 1 110 ? -1.895 24.281 33.375 1 95.94 110 SER A CA 1
ATOM 882 C C . SER A 1 110 ? -0.623 23.844 32.656 1 95.94 110 SER A C 1
ATOM 884 O O . SER A 1 110 ? 0.096 22.969 33.156 1 95.94 110 SER A O 1
ATOM 886 N N . LEU A 1 111 ? -0.342 24.391 31.562 1 96.12 111 LEU A N 1
ATOM 887 C CA . LEU A 1 111 ? 0.816 23.984 30.766 1 96.12 111 LEU A CA 1
ATOM 888 C C . LEU A 1 111 ? 2.115 24.391 31.469 1 96.12 111 LEU A C 1
ATOM 890 O O . LEU A 1 111 ? 3.16 23.781 31.234 1 96.12 111 LEU A O 1
ATOM 894 N N . TYR A 1 112 ? 2.072 25.359 32.375 1 93.88 112 TYR A N 1
ATOM 895 C CA . TYR A 1 112 ? 3.248 25.75 33.125 1 93.88 112 TYR A CA 1
ATOM 896 C C . TYR A 1 112 ? 3.514 24.75 34.25 1 93.88 112 TYR A C 1
ATOM 898 O O . TYR A 1 112 ? 4.648 24.609 34.719 1 93.88 112 TYR A O 1
ATOM 906 N N . GLU A 1 113 ? 2.512 24.016 34.562 1 93.44 113 GLU A N 1
ATOM 907 C CA . GLU A 1 113 ? 2.613 23.156 35.75 1 93.44 113 GLU A CA 1
ATOM 908 C C . GLU A 1 113 ? 2.787 21.703 35.344 1 93.44 113 GLU A C 1
ATOM 910 O O . GLU A 1 113 ? 3.516 20.953 36 1 93.44 113 GLU A O 1
ATOM 915 N N . ILE A 1 114 ? 2.188 21.281 34.344 1 93 114 ILE A N 1
ATOM 916 C CA . ILE A 1 114 ? 2.162 19.891 33.938 1 93 114 ILE A CA 1
ATOM 917 C C . ILE A 1 114 ? 3.484 19.516 33.25 1 93 114 ILE A C 1
ATOM 919 O O . ILE A 1 114 ? 4.094 20.344 32.594 1 93 114 ILE A O 1
ATOM 923 N N . ASN A 1 115 ? 3.918 18.344 33.5 1 90.81 115 ASN A N 1
ATOM 924 C CA . ASN A 1 115 ? 5.059 17.812 32.781 1 90.81 115 ASN A CA 1
ATOM 925 C C . ASN A 1 115 ? 4.684 17.438 31.328 1 90.81 115 ASN A C 1
ATOM 927 O O . ASN A 1 115 ? 4.078 16.391 31.094 1 90.81 115 ASN A O 1
ATOM 931 N N . ILE A 1 116 ? 5.133 18.172 30.406 1 90.06 116 ILE A N 1
ATOM 932 C CA . ILE A 1 116 ? 4.672 18.047 29.031 1 90.06 116 ILE A CA 1
ATOM 933 C C . ILE A 1 116 ? 5.504 17 28.297 1 90.06 116 ILE A C 1
ATOM 935 O O . ILE A 1 116 ? 5.137 16.562 27.203 1 90.06 116 ILE A O 1
ATOM 939 N N . ASP A 1 117 ? 6.543 16.484 28.906 1 87.31 117 ASP A N 1
ATOM 940 C CA . ASP A 1 117 ? 7.445 15.531 28.25 1 87.31 117 ASP A CA 1
ATOM 941 C C . ASP A 1 117 ? 6.777 14.172 28.062 1 87.31 117 ASP A C 1
ATOM 943 O O . ASP A 1 117 ? 7.227 13.352 27.266 1 87.31 117 ASP A O 1
ATOM 947 N N . LYS A 1 118 ? 5.758 13.984 28.75 1 90.81 118 LYS A N 1
ATOM 948 C CA . LYS A 1 118 ? 5.098 12.68 28.688 1 90.81 118 LYS A CA 1
ATOM 949 C C . LYS A 1 118 ? 4.148 12.609 27.484 1 90.81 118 LYS A C 1
ATOM 951 O O . LYS A 1 118 ? 3.666 11.531 27.141 1 90.81 118 LYS A O 1
ATOM 956 N N . TYR A 1 119 ? 3.912 13.727 26.938 1 94.06 119 TYR A N 1
ATOM 957 C CA . TYR A 1 119 ? 2.955 13.766 25.828 1 94.06 119 TYR A CA 1
ATOM 958 C C . TYR A 1 119 ? 3.666 13.938 24.5 1 94.06 119 TYR A C 1
ATOM 960 O O . TYR A 1 119 ? 4.758 14.508 24.438 1 94.06 119 TYR A O 1
ATOM 968 N N . ASP A 1 120 ? 3.057 13.422 23.438 1 93.56 120 ASP A N 1
ATOM 969 C CA . ASP A 1 120 ? 3.578 13.562 22.078 1 93.56 120 ASP A CA 1
ATOM 970 C C . ASP A 1 120 ? 3.021 14.812 21.406 1 93.56 120 ASP A C 1
ATOM 972 O O . ASP A 1 120 ? 3.518 15.227 20.344 1 93.56 120 ASP A O 1
ATOM 976 N N . GLY A 1 121 ? 2.025 15.391 22 1 96.75 121 GLY A N 1
ATOM 977 C CA . GLY A 1 121 ? 1.382 16.578 21.469 1 96.75 121 GLY A CA 1
ATOM 978 C C . GLY A 1 121 ? 0.253 17.094 22.344 1 96.75 121 GLY A C 1
ATOM 979 O O . GLY A 1 121 ? -0.159 16.422 23.297 1 96.75 121 GLY A O 1
ATOM 980 N N . ILE A 1 122 ? -0.161 18.25 22.047 1 98 122 ILE A N 1
ATOM 981 C CA . ILE A 1 122 ? -1.253 18.891 22.766 1 98 122 ILE A CA 1
ATOM 982 C C . ILE A 1 122 ? -2.395 19.203 21.812 1 98 122 ILE A C 1
ATOM 984 O O . ILE A 1 122 ? -2.168 19.734 20.719 1 98 122 ILE A O 1
ATOM 988 N N . VAL A 1 123 ? -3.617 18.812 22.25 1 98.38 123 VAL A N 1
ATOM 989 C CA . VAL A 1 123 ? -4.785 19.047 21.422 1 98.38 123 VAL A CA 1
ATOM 990 C C . VAL A 1 123 ? -5.746 20 22.125 1 98.38 123 VAL A C 1
ATOM 992 O O . VAL A 1 123 ? -6.004 19.859 23.328 1 98.38 123 VAL A O 1
ATOM 995 N N . CYS A 1 124 ? -6.215 21 21.438 1 97.44 124 CYS A N 1
ATOM 996 C CA . CYS A 1 124 ? -7.219 21.906 22 1 97.44 124 CYS A CA 1
ATOM 997 C C . CYS A 1 124 ? -8.539 21.781 21.234 1 97.44 124 CYS A C 1
ATOM 999 O O . CYS A 1 124 ? -8.547 21.734 20 1 97.44 124 CYS A O 1
ATOM 1001 N N . VAL A 1 125 ? -9.594 21.656 21.969 1 97.31 125 VAL A N 1
ATOM 1002 C CA . VAL A 1 125 ? -10.953 21.594 21.422 1 97.31 125 VAL A CA 1
ATOM 1003 C C . VAL A 1 125 ? -11.695 22.875 21.766 1 97.31 125 VAL A C 1
ATOM 1005 O O . VAL A 1 125 ? -12.047 23.109 22.938 1 97.31 125 VAL A O 1
ATOM 1008 N N . GLY A 1 126 ? -11.859 23.703 20.797 1 94.12 126 GLY A N 1
ATOM 1009 C CA . GLY A 1 126 ? -12.484 25 21 1 94.12 126 GLY A CA 1
ATOM 1010 C C . GLY A 1 126 ? -12.258 25.953 19.828 1 94.12 126 GLY A C 1
ATOM 1011 O O . GLY A 1 126 ? -12.078 25.516 18.688 1 94.12 126 GLY A O 1
ATOM 1012 N N . GLY A 1 127 ? -12.367 27.188 20.078 1 89.44 127 GLY A N 1
ATOM 1013 C CA . GLY A 1 127 ? -12.164 28.188 19.047 1 89.44 127 GLY A CA 1
ATOM 1014 C C . GLY A 1 127 ? -10.758 28.766 19.047 1 89.44 127 GLY A C 1
ATOM 1015 O O . GLY A 1 127 ? -9.836 28.156 19.594 1 89.44 127 GLY A O 1
ATOM 1016 N N . ASP A 1 128 ? -10.609 29.938 18.422 1 90.56 128 ASP A N 1
ATOM 1017 C CA . ASP A 1 128 ? -9.32 30.609 18.328 1 90.56 128 ASP A CA 1
ATOM 1018 C C . ASP A 1 128 ? -8.812 31.031 19.703 1 90.56 128 ASP A C 1
ATOM 1020 O O . ASP A 1 128 ? -7.605 31.062 19.953 1 90.56 128 ASP A O 1
ATOM 1024 N N . GLY A 1 129 ? -9.711 31.312 20.578 1 90.94 129 GLY A N 1
ATOM 1025 C CA . GLY A 1 129 ? -9.305 31.688 21.922 1 90.94 129 GLY A CA 1
ATOM 1026 C C . GLY A 1 129 ? -8.609 30.562 22.672 1 90.94 129 GLY A C 1
ATOM 1027 O O . GLY A 1 129 ? -7.594 30.797 23.344 1 90.94 129 GLY A O 1
ATOM 1028 N N . MET A 1 130 ? -9.203 29.406 22.609 1 93.31 130 MET A N 1
ATOM 1029 C CA . MET A 1 130 ? -8.602 28.25 23.25 1 93.31 130 MET A CA 1
ATOM 1030 C C . MET A 1 130 ? -7.223 27.953 22.656 1 93.31 130 MET A C 1
ATOM 1032 O O . MET A 1 130 ? -6.281 27.641 23.391 1 93.31 130 MET A O 1
ATOM 1036 N N . PHE A 1 131 ? -7.16 28.016 21.438 1 96.12 131 PHE A N 1
ATOM 1037 C CA . PHE A 1 131 ? -5.879 27.812 20.766 1 96.12 131 PHE A CA 1
ATOM 1038 C C . PHE A 1 131 ? -4.844 28.812 21.266 1 96.12 131 PHE A C 1
ATOM 1040 O O . PHE A 1 131 ? -3.697 28.453 21.531 1 96.12 131 PHE A O 1
ATOM 1047 N N . SER A 1 132 ? -5.262 30.047 21.297 1 95.62 132 SER A N 1
ATOM 1048 C CA . SER A 1 132 ? -4.363 31.094 21.75 1 95.62 132 SER A CA 1
ATOM 1049 C C . SER A 1 132 ? -3.836 30.797 23.156 1 95.62 132 SER A C 1
ATOM 1051 O O . SER A 1 132 ? -2.654 31.016 23.438 1 95.62 132 SER A O 1
ATOM 1053 N N . GLU A 1 133 ? -4.656 30.344 24.047 1 96.06 133 GLU A N 1
ATOM 1054 C CA . GLU A 1 133 ? -4.23 30 25.406 1 96.06 133 GLU A CA 1
ATOM 1055 C C . GLU A 1 133 ? -3.162 28.906 25.375 1 96.06 133 GLU A C 1
ATOM 1057 O O . GLU A 1 133 ? -2.139 29.031 26.062 1 96.06 133 GLU A O 1
ATOM 1062 N N . VAL A 1 134 ? -3.471 27.922 24.625 1 97.31 134 VAL A N 1
ATOM 1063 C CA . VAL A 1 134 ? -2.543 26.797 24.531 1 97.31 134 VAL A CA 1
ATOM 1064 C C . VAL A 1 134 ? -1.227 27.266 23.922 1 97.31 134 VAL A C 1
ATOM 1066 O O . VAL A 1 134 ? -0.148 26.891 24.375 1 97.31 134 VAL A O 1
ATOM 1069 N N . LEU A 1 135 ? -1.359 28.078 22.922 1 97.88 135 LEU A N 1
ATOM 1070 C CA . LEU A 1 135 ? -0.182 28.609 22.266 1 97.88 135 LEU A CA 1
ATOM 1071 C C . LEU A 1 135 ? 0.701 29.375 23.234 1 97.88 135 LEU A C 1
ATOM 1073 O O . LEU A 1 135 ? 1.911 29.141 23.297 1 97.88 135 LEU A O 1
ATOM 1077 N N . HIS A 1 136 ? 0.135 30.25 24 1 97.44 136 HIS A N 1
ATOM 1078 C CA . HIS A 1 136 ? 0.872 31.047 24.984 1 97.44 136 HIS A CA 1
ATOM 1079 C C . HIS A 1 136 ? 1.517 30.172 26.047 1 97.44 136 HIS A C 1
ATOM 1081 O O . HIS A 1 136 ? 2.666 30.391 26.422 1 97.44 136 HIS A O 1
ATOM 1087 N N . GLY A 1 137 ? 0.726 29.219 26.484 1 97.31 137 GLY A N 1
ATOM 1088 C CA . GLY A 1 137 ? 1.26 28.297 27.484 1 97.31 137 GLY A CA 1
ATOM 1089 C C . GLY A 1 137 ? 2.441 27.484 26.969 1 97.31 137 GLY A C 1
ATOM 1090 O O . GLY A 1 137 ? 3.453 27.359 27.672 1 97.31 137 GLY A O 1
ATOM 1091 N N . LEU A 1 138 ? 2.287 27 25.828 1 97 138 LEU A N 1
ATOM 1092 C CA . LEU A 1 138 ? 3.324 26.141 25.266 1 97 138 LEU A CA 1
ATOM 1093 C C . LEU A 1 138 ? 4.594 26.938 24.984 1 97 138 LEU A C 1
ATOM 1095 O O . LEU A 1 138 ? 5.691 26.516 25.344 1 97 138 LEU A O 1
ATOM 1099 N N . ILE A 1 139 ? 4.469 28.094 24.312 1 97.44 139 ILE A N 1
ATOM 1100 C CA . ILE A 1 139 ? 5.625 28.938 24.016 1 97.44 139 ILE A CA 1
ATOM 1101 C C . ILE A 1 139 ? 6.273 29.391 25.328 1 97.44 139 ILE A C 1
ATOM 1103 O O . ILE A 1 139 ? 7.492 29.312 25.484 1 97.44 139 ILE A O 1
ATOM 1107 N N . GLY A 1 140 ? 5.457 29.859 26.219 1 96.25 140 GLY A N 1
ATOM 1108 C CA . GLY A 1 140 ? 5.977 30.297 27.516 1 96.25 140 GLY A CA 1
ATOM 1109 C C . GLY A 1 140 ? 6.785 29.234 28.219 1 96.25 140 GLY A C 1
ATOM 1110 O O . GLY A 1 140 ? 7.891 29.516 28.703 1 96.25 140 GLY A O 1
ATOM 1111 N N . ARG A 1 141 ? 6.234 28.094 28.297 1 95.25 141 ARG A N 1
ATOM 1112 C CA . ARG A 1 141 ? 6.91 26.984 28.953 1 95.25 141 ARG A CA 1
ATOM 1113 C C . ARG A 1 141 ? 8.211 26.641 28.234 1 95.25 141 ARG A C 1
ATOM 1115 O O . ARG A 1 141 ? 9.227 26.375 28.891 1 95.25 141 ARG A O 1
ATOM 1122 N N . THR A 1 142 ? 8.211 26.594 26.953 1 95.12 142 THR A N 1
ATOM 1123 C CA . THR A 1 142 ? 9.391 26.266 26.156 1 95.12 142 THR A CA 1
ATOM 1124 C C . THR A 1 142 ? 10.508 27.281 26.406 1 95.12 142 THR A C 1
ATOM 1126 O O . THR A 1 142 ? 11.664 26.906 26.594 1 95.12 142 THR A O 1
ATOM 1129 N N . GLN A 1 143 ? 10.18 28.578 26.375 1 96.19 143 GLN A N 1
ATOM 1130 C CA . GLN A 1 143 ? 11.172 29.609 26.609 1 96.19 143 GLN A CA 1
ATOM 1131 C C . GLN A 1 143 ? 11.727 29.531 28.031 1 96.19 143 GLN A C 1
ATOM 1133 O O . GLN A 1 143 ? 12.93 29.688 28.25 1 96.19 143 GLN A O 1
ATOM 1138 N N . ARG A 1 144 ? 10.812 29.297 29 1 94.38 144 ARG A N 1
ATOM 1139 C CA . ARG A 1 144 ? 11.258 29.156 30.375 1 94.38 144 ARG A CA 1
ATOM 1140 C C . ARG A 1 144 ? 12.258 28 30.516 1 94.38 144 ARG A C 1
ATOM 1142 O O . ARG A 1 144 ? 13.297 28.156 31.156 1 94.38 144 ARG A O 1
ATOM 1149 N N . ASN A 1 145 ? 11.945 26.922 29.953 1 92.69 145 ASN A N 1
ATOM 1150 C CA . ASN A 1 145 ? 12.836 25.766 29.984 1 92.69 145 ASN A CA 1
ATOM 1151 C C . ASN A 1 145 ? 14.172 26.062 29.312 1 92.69 145 ASN A C 1
ATOM 1153 O O . ASN A 1 145 ? 15.203 25.531 29.719 1 92.69 145 ASN A O 1
ATOM 1157 N N . ALA A 1 146 ? 14.148 26.875 28.281 1 93.38 146 ALA A N 1
ATOM 1158 C CA . ALA A 1 146 ? 15.359 27.219 27.531 1 93.38 146 ALA A CA 1
ATOM 1159 C C . ALA A 1 146 ? 16.109 28.375 28.172 1 93.38 146 ALA A C 1
ATOM 1161 O O . ALA A 1 146 ? 17.203 28.734 27.75 1 93.38 146 ALA A O 1
ATOM 1162 N N . GLY A 1 147 ? 15.562 29.047 29.125 1 94.44 147 GLY A N 1
ATOM 1163 C CA . GLY A 1 147 ? 16.188 30.172 29.812 1 94.44 147 GLY A CA 1
ATOM 1164 C C . GLY A 1 147 ? 16.094 31.469 29.016 1 94.44 147 GLY A C 1
ATOM 1165 O O . GLY A 1 147 ? 16.953 32.344 29.172 1 94.44 147 GLY A O 1
ATOM 1166 N N . VAL A 1 148 ? 15.141 31.547 28.172 1 95.5 148 VAL A N 1
ATOM 1167 C CA . VAL A 1 148 ? 14.977 32.75 27.359 1 95.5 148 VAL A CA 1
ATOM 1168 C C . VAL A 1 148 ? 13.953 33.656 28 1 95.5 148 VAL A C 1
ATOM 1170 O O . VAL A 1 148 ? 12.875 33.25 28.406 1 95.5 148 VAL A O 1
ATOM 1173 N N . ASP A 1 149 ? 14.273 34.938 28.125 1 95.56 149 ASP A N 1
ATOM 1174 C CA . ASP A 1 149 ? 13.352 35.938 28.656 1 95.56 149 ASP A CA 1
ATOM 1175 C C . ASP A 1 149 ? 12.414 36.469 27.562 1 95.56 149 ASP A C 1
ATOM 1177 O O . ASP A 1 149 ? 12.836 37.219 26.688 1 95.56 149 ASP A O 1
ATOM 1181 N N . GLN A 1 150 ? 11.164 36.188 27.672 1 94.31 150 GLN A N 1
ATOM 1182 C CA . GLN A 1 150 ? 10.188 36.562 26.641 1 94.31 150 GLN A CA 1
ATOM 1183 C C . GLN A 1 150 ? 9.922 38.062 26.625 1 94.31 150 GLN A C 1
ATOM 1185 O O . GLN A 1 150 ? 9.336 38.562 25.672 1 94.31 150 GLN A O 1
ATOM 1190 N N . ASN A 1 151 ? 10.336 38.719 27.609 1 94.75 151 ASN A N 1
ATOM 1191 C CA . ASN A 1 151 ? 10.078 40.156 27.688 1 94.75 151 ASN A CA 1
ATOM 1192 C C . ASN A 1 151 ? 11.086 40.969 26.859 1 94.75 151 ASN A C 1
ATOM 1194 O O . ASN A 1 151 ? 10.875 42.156 26.594 1 94.75 151 ASN A O 1
ATOM 1198 N N . GLN A 1 152 ? 12.102 40.344 26.453 1 93.25 152 GLN A N 1
ATOM 1199 C CA . GLN A 1 152 ? 13.078 40.969 25.609 1 93.25 152 GLN A CA 1
ATOM 1200 C C . GLN A 1 152 ? 12.672 40.906 24.141 1 93.25 152 GLN A C 1
ATOM 1202 O O . GLN A 1 152 ? 12.664 39.812 23.547 1 93.25 152 GLN A O 1
ATOM 1207 N N . PRO A 1 153 ? 12.375 42.031 23.531 1 92.12 153 PRO A N 1
ATOM 1208 C CA . PRO A 1 153 ? 11.875 42.031 22.156 1 92.12 153 PRO A CA 1
ATOM 1209 C C . PRO A 1 153 ? 12.906 41.469 21.172 1 92.12 153 PRO A C 1
ATOM 1211 O O . PRO A 1 153 ? 12.531 41 20.094 1 92.12 153 PRO A O 1
ATOM 1214 N N . ARG A 1 154 ? 14.156 41.531 21.469 1 90.69 154 ARG A N 1
ATOM 1215 C CA . ARG A 1 154 ? 15.195 41.094 20.547 1 90.69 154 ARG A CA 1
ATOM 1216 C C . ARG A 1 154 ? 15.617 39.656 20.812 1 90.69 154 ARG A C 1
ATOM 1218 O O . ARG A 1 154 ? 16.438 39.094 20.078 1 90.69 154 ARG A O 1
ATOM 1225 N N . ALA A 1 155 ? 14.992 39.062 21.734 1 91.38 155 ALA A N 1
ATOM 1226 C CA . ALA A 1 155 ? 15.383 37.719 22.094 1 91.38 155 ALA A CA 1
ATOM 1227 C C . ALA A 1 155 ? 14.984 36.719 21 1 91.38 155 ALA A C 1
ATOM 1229 O O . ALA A 1 155 ? 13.906 36.844 20.406 1 91.38 155 ALA A O 1
ATOM 1230 N N . ALA A 1 156 ? 15.93 35.812 20.703 1 89.25 156 ALA A N 1
ATOM 1231 C CA . ALA A 1 156 ? 15.617 34.688 19.797 1 89.25 156 ALA A CA 1
ATOM 1232 C C . ALA A 1 156 ? 14.859 33.594 20.531 1 89.25 156 ALA A C 1
ATOM 1234 O O . ALA A 1 156 ? 15.414 32.938 21.406 1 89.25 156 ALA A O 1
ATOM 1235 N N . LEU A 1 157 ? 13.633 33.406 20.109 1 94.88 157 LEU A N 1
ATOM 1236 C CA . LEU A 1 157 ? 12.805 32.438 20.781 1 94.88 157 LEU A CA 1
ATOM 1237 C C . LEU A 1 157 ? 13.133 31.016 20.297 1 94.88 157 LEU A C 1
ATOM 1239 O O . LEU A 1 157 ? 13.469 30.828 19.125 1 94.88 157 LEU A O 1
ATOM 1243 N N . VAL A 1 158 ? 12.969 30.047 21.156 1 94 158 VAL A N 1
ATOM 1244 C CA . VAL A 1 158 ? 13.203 28.641 20.859 1 94 158 VAL A CA 1
ATOM 1245 C C . VAL A 1 158 ? 11.906 28 20.391 1 94 158 VAL A C 1
ATOM 1247 O O . VAL A 1 158 ? 10.859 28.156 21.031 1 94 158 VAL A O 1
ATOM 1250 N N . PRO A 1 159 ? 12.039 27.328 19.266 1 94.19 159 PRO A N 1
ATOM 1251 C CA . PRO A 1 159 ? 10.828 26.656 18.797 1 94.19 159 PRO A CA 1
ATOM 1252 C C . PRO A 1 159 ? 10.391 25.516 19.703 1 94.19 159 PRO A C 1
ATOM 1254 O O . PRO A 1 159 ? 11.234 24.844 20.297 1 94.19 159 PRO A O 1
ATOM 1257 N N . SER A 1 160 ? 9.094 25.297 19.734 1 91.31 160 SER A N 1
ATOM 1258 C CA . SER A 1 160 ? 8.531 24.234 20.562 1 91.31 160 SER A CA 1
ATOM 1259 C C . SER A 1 160 ? 8.711 22.875 19.891 1 91.31 160 SER A C 1
ATOM 1261 O O . SER A 1 160 ? 8.484 22.719 18.688 1 91.31 160 SER A O 1
ATOM 1263 N N . PRO A 1 161 ? 9.086 21.891 20.688 1 89.5 161 PRO A N 1
ATOM 1264 C CA . PRO A 1 161 ? 9.188 20.547 20.125 1 89.5 161 PRO A CA 1
ATOM 1265 C C . PRO A 1 161 ? 7.824 19.859 19.984 1 89.5 161 PRO A C 1
ATOM 1267 O O . PRO A 1 161 ? 7.672 18.938 19.188 1 89.5 161 PRO A O 1
ATOM 1270 N N . LEU A 1 162 ? 6.867 20.281 20.781 1 94.38 162 LEU A N 1
ATOM 1271 C CA . LEU A 1 162 ? 5.547 19.672 20.75 1 94.38 162 LEU A CA 1
ATOM 1272 C C . LEU A 1 162 ? 4.656 20.328 19.703 1 94.38 162 LEU A C 1
ATOM 1274 O O . LEU A 1 162 ? 4.707 21.547 19.516 1 94.38 162 LEU A O 1
ATOM 1278 N N . ARG A 1 163 ? 3.826 19.516 19.141 1 96.69 163 ARG A N 1
ATOM 1279 C CA . ARG A 1 163 ? 2.859 20.016 18.156 1 96.69 163 ARG A CA 1
ATOM 1280 C C . ARG A 1 163 ? 1.509 20.281 18.812 1 96.69 163 ARG A C 1
ATOM 1282 O O . ARG A 1 163 ? 1.185 19.688 19.844 1 96.69 163 ARG A O 1
ATOM 1289 N N . ILE A 1 164 ? 0.828 21.156 18.188 1 98.12 164 ILE A N 1
ATOM 1290 C CA . ILE A 1 164 ? -0.504 21.5 18.672 1 98.12 164 ILE A CA 1
ATOM 1291 C C . ILE A 1 164 ? -1.558 21.031 17.672 1 98.12 164 ILE A C 1
ATOM 1293 O O . ILE A 1 164 ? -1.437 21.297 16.469 1 98.12 164 ILE A O 1
ATOM 1297 N N . GLY A 1 165 ? -2.484 20.281 18.141 1 98.31 165 GLY A N 1
ATOM 1298 C CA . GLY A 1 165 ? -3.645 19.922 17.328 1 98.31 165 GLY A CA 1
ATOM 1299 C C . GLY A 1 165 ? -4.863 20.766 17.641 1 98.31 165 GLY A C 1
ATOM 1300 O O . GLY A 1 165 ? -5.133 21.078 18.812 1 98.31 165 GLY A O 1
ATOM 1301 N N . ILE A 1 166 ? -5.594 21.188 16.594 1 97.88 166 ILE A N 1
ATOM 1302 C CA . ILE A 1 166 ? -6.777 22.016 16.797 1 97.88 166 ILE A CA 1
ATOM 1303 C C . ILE A 1 166 ? -8.023 21.266 16.344 1 97.88 166 ILE A C 1
ATOM 1305 O O . ILE A 1 166 ? -8.102 20.828 15.188 1 97.88 166 ILE A O 1
ATOM 1309 N N . ILE A 1 167 ? -8.922 21.078 17.266 1 97.75 167 ILE A N 1
ATOM 1310 C CA . ILE A 1 167 ? -10.258 20.594 16.938 1 97.75 167 ILE A CA 1
ATOM 1311 C C . ILE A 1 167 ? -11.25 21.75 16.969 1 97.75 167 ILE A C 1
ATOM 1313 O O . ILE A 1 167 ? -11.594 22.266 18.031 1 97.75 167 ILE A O 1
ATOM 1317 N N . PRO A 1 168 ? -11.664 22.141 15.797 1 94.81 168 PRO A N 1
ATOM 1318 C CA . PRO A 1 168 ? -12.5 23.344 15.734 1 94.81 168 PRO A CA 1
ATOM 1319 C C . PRO A 1 168 ? -13.867 23.141 16.391 1 94.81 168 PRO A C 1
ATOM 1321 O O . PRO A 1 168 ? -14.594 22.203 16.031 1 94.81 168 PRO A O 1
ATOM 1324 N N . ALA A 1 169 ? -14.164 23.969 17.266 1 92 169 ALA A N 1
ATOM 1325 C CA . ALA A 1 169 ? -15.461 23.984 17.938 1 92 169 ALA A CA 1
ATOM 1326 C C . ALA A 1 169 ? -15.875 25.422 18.281 1 92 169 ALA A C 1
ATOM 1328 O O . ALA A 1 169 ? -16.672 25.641 19.188 1 92 169 ALA A O 1
ATOM 1329 N N . GLY A 1 170 ? -15.266 26.375 17.594 1 85.06 170 GLY A N 1
ATOM 1330 C CA . GLY A 1 170 ? -15.57 27.766 17.859 1 85.06 170 GLY A CA 1
ATOM 1331 C C . GLY A 1 170 ? -16.438 28.391 16.781 1 85.06 170 GLY A C 1
ATOM 1332 O O . GLY A 1 170 ? -17.047 27.688 15.969 1 85.06 170 GLY A O 1
ATOM 1333 N N . SER A 1 171 ? -16.516 29.703 16.828 1 77 171 SER A N 1
ATOM 1334 C CA . SER A 1 171 ? -17.375 30.453 15.914 1 77 171 SER A CA 1
ATOM 1335 C C . SER A 1 171 ? -16.672 30.703 14.586 1 77 171 SER A C 1
ATOM 1337 O O . SER A 1 171 ? -17.25 30.484 13.523 1 77 171 SER A O 1
ATOM 1339 N N . THR A 1 172 ? -15.445 31.156 14.609 1 79.25 172 THR A N 1
ATOM 1340 C CA . THR A 1 172 ? -14.727 31.547 13.398 1 79.25 172 THR A CA 1
ATOM 1341 C C . THR A 1 172 ? -13.695 30.484 13.031 1 79.25 172 THR A C 1
ATOM 1343 O O . THR A 1 172 ? -13.633 30.047 11.875 1 79.25 172 THR A O 1
ATOM 1346 N N . ASP A 1 173 ? -12.93 30 14.023 1 89 173 ASP A N 1
ATOM 1347 C CA . ASP A 1 173 ? -11.898 29 13.797 1 89 173 ASP A CA 1
ATOM 1348 C C . ASP A 1 173 ? -10.953 29.422 12.68 1 89 173 ASP A C 1
ATOM 1350 O O . ASP A 1 173 ? -10.719 28.656 11.734 1 89 173 ASP A O 1
ATOM 1354 N N . CYS A 1 174 ? -10.43 30.562 12.797 1 90.88 174 CYS A N 1
ATOM 1355 C CA . CYS A 1 174 ? -9.617 31.188 11.758 1 90.88 174 CYS A CA 1
ATOM 1356 C C . CYS A 1 174 ? -8.336 30.391 11.523 1 90.88 174 CYS A C 1
ATOM 1358 O O . CYS A 1 174 ? -7.984 30.094 10.375 1 90.88 174 CYS A O 1
ATOM 1360 N N . VAL A 1 175 ? -7.695 29.969 12.562 1 94.5 175 VAL A N 1
ATOM 1361 C CA . VAL A 1 175 ? -6.414 29.281 12.43 1 94.5 175 VAL A CA 1
ATOM 1362 C C . VAL A 1 175 ? -6.625 27.922 11.773 1 94.5 175 VAL A C 1
ATOM 1364 O O . VAL A 1 175 ? -5.895 27.547 10.852 1 94.5 175 VAL A O 1
ATOM 1367 N N . CYS A 1 176 ? -7.617 27.25 12.258 1 94.25 176 CYS A N 1
ATOM 1368 C CA . CYS A 1 176 ? -7.906 25.938 11.688 1 94.25 176 CYS A CA 1
ATOM 1369 C C . CYS A 1 176 ? -8.273 26.062 10.211 1 94.25 176 CYS A C 1
ATOM 1371 O O . CYS A 1 176 ? -7.777 25.297 9.383 1 94.25 176 CYS A O 1
ATOM 1373 N N . PHE A 1 177 ? -9.062 27 9.898 1 93.38 177 PHE A N 1
ATOM 1374 C CA . PHE A 1 177 ? -9.508 27.188 8.523 1 93.38 177 PHE A CA 1
ATOM 1375 C C . PHE A 1 177 ? -8.344 27.562 7.617 1 93.38 177 PHE A C 1
ATOM 1377 O O . PHE A 1 177 ? -8.281 27.141 6.465 1 93.38 177 PHE A O 1
ATOM 1384 N N . SER A 1 178 ? -7.43 28.297 8.133 1 93.94 178 SER A N 1
ATOM 1385 C CA . SER A 1 178 ? -6.309 28.797 7.332 1 93.94 178 SER A CA 1
ATOM 1386 C C . SER A 1 178 ? -5.23 27.719 7.184 1 93.94 178 SER A C 1
ATOM 1388 O O . SER A 1 178 ? -4.367 27.828 6.309 1 93.94 178 SER A O 1
ATOM 1390 N N . THR A 1 179 ? -5.262 26.688 7.965 1 95.06 179 THR A N 1
ATOM 1391 C CA . THR A 1 179 ? -4.188 25.719 7.938 1 95.06 179 THR A CA 1
ATOM 1392 C C . THR A 1 179 ? -4.684 24.375 7.375 1 95.06 179 THR A C 1
ATOM 1394 O O . THR A 1 179 ? -3.904 23.609 6.82 1 95.06 179 THR A O 1
ATOM 1397 N N . VAL A 1 180 ? -5.973 24.156 7.559 1 93.88 180 VAL A N 1
ATOM 1398 C CA . VAL A 1 180 ? -6.539 22.891 7.109 1 93.88 180 VAL A CA 1
ATOM 1399 C C . VAL A 1 180 ? -7.469 23.141 5.918 1 93.88 180 VAL A C 1
ATOM 1401 O O . VAL A 1 180 ? -7.637 22.25 5.07 1 93.88 180 VAL A O 1
ATOM 1404 N N . GLY A 1 181 ? -8.047 24.281 5.84 1 91.31 181 GLY A N 1
ATOM 1405 C CA . GLY A 1 181 ? -8.945 24.641 4.758 1 91.31 181 GLY A CA 1
ATOM 1406 C C . GLY A 1 181 ? -10.406 24.406 5.102 1 91.31 181 GLY A C 1
ATOM 1407 O O . GLY A 1 181 ? -11.297 24.703 4.297 1 91.31 181 GLY A O 1
ATOM 1408 N N . THR A 1 182 ? -10.617 23.844 6.254 1 92 182 THR A N 1
ATOM 1409 C CA . THR A 1 182 ? -11.969 23.578 6.715 1 92 182 THR A CA 1
ATOM 1410 C C . THR A 1 182 ? -12.039 23.562 8.242 1 92 182 THR A C 1
ATOM 1412 O O . THR A 1 182 ? -11.008 23.5 8.906 1 92 182 THR A O 1
ATOM 1415 N N . ASN A 1 183 ? -13.211 23.812 8.734 1 92.38 183 ASN A N 1
ATOM 1416 C CA . ASN A 1 183 ? -13.414 23.734 10.18 1 92.38 183 ASN A CA 1
ATOM 1417 C C . ASN A 1 183 ? -14.148 22.469 10.578 1 92.38 183 ASN A C 1
ATOM 1419 O O . ASN A 1 183 ? -15.102 22.516 11.359 1 92.38 183 ASN A O 1
ATOM 1423 N N . ASP A 1 184 ? -13.766 21.391 10.016 1 93.94 184 ASP A N 1
ATOM 1424 C CA . ASP A 1 184 ? -14.328 20.078 10.281 1 93.94 184 ASP A CA 1
ATOM 1425 C C . ASP A 1 184 ? -13.516 19.328 11.336 1 93.94 184 ASP A C 1
ATOM 1427 O O . ASP A 1 184 ? -12.336 19.031 11.125 1 93.94 184 ASP A O 1
ATOM 1431 N N . ALA A 1 185 ? -14.211 18.984 12.398 1 96.06 185 ALA A N 1
ATOM 1432 C CA . ALA A 1 185 ? -13.523 18.359 13.531 1 96.06 185 ALA A CA 1
ATOM 1433 C C . ALA A 1 185 ? -12.922 17.016 13.133 1 96.06 185 ALA A C 1
ATOM 1435 O O . ALA A 1 185 ? -11.812 16.672 13.555 1 96.06 185 ALA A O 1
ATOM 1436 N N . GLU A 1 186 ? -13.625 16.266 12.344 1 96.75 186 GLU A N 1
ATOM 1437 C CA . GLU A 1 186 ? -13.148 14.961 11.914 1 96.75 186 GLU A CA 1
ATOM 1438 C C . GLU A 1 186 ? -11.867 15.078 11.094 1 96.75 186 GLU A C 1
ATOM 1440 O O . GLU A 1 186 ? -10.922 14.312 11.281 1 96.75 186 GLU A O 1
ATOM 1445 N N . THR A 1 187 ? -11.828 16 10.211 1 96.81 187 THR A N 1
ATOM 1446 C CA . THR A 1 187 ? -10.656 16.234 9.383 1 96.81 187 THR A CA 1
ATOM 1447 C C . THR A 1 187 ? -9.438 16.562 10.242 1 96.81 187 THR A C 1
ATOM 1449 O O . THR A 1 187 ? -8.359 16 10.047 1 96.81 187 THR A O 1
ATOM 1452 N N . SER A 1 188 ? -9.688 17.406 11.172 1 97.69 188 SER A N 1
ATOM 1453 C CA . SER A 1 188 ? -8.594 17.781 12.07 1 97.69 188 SER A CA 1
ATOM 1454 C C . SER A 1 188 ? -8.109 16.578 12.875 1 97.69 188 SER A C 1
ATOM 1456 O O . SER A 1 188 ? -6.906 16.391 13.062 1 97.69 188 SER A O 1
ATOM 1458 N N . ALA A 1 189 ? -9.055 15.82 13.352 1 98.06 189 ALA A N 1
ATOM 1459 C CA . ALA A 1 189 ? -8.695 14.625 14.109 1 98.06 189 ALA A CA 1
ATOM 1460 C C . ALA A 1 189 ? -7.836 13.68 13.273 1 98.06 189 ALA A C 1
ATOM 1462 O O . ALA A 1 189 ? -6.859 13.117 13.773 1 98.06 189 ALA A O 1
ATOM 1463 N N . LEU A 1 190 ? -8.172 13.516 12.07 1 96.94 190 LEU A N 1
ATOM 1464 C CA . LEU A 1 190 ? -7.441 12.609 11.195 1 96.94 190 LEU A CA 1
ATOM 1465 C C . LEU A 1 190 ? -6.031 13.125 10.93 1 96.94 190 LEU A C 1
ATOM 1467 O O . LEU A 1 190 ? -5.082 12.344 10.852 1 96.94 190 LEU A O 1
ATOM 1471 N N . HIS A 1 191 ? -5.859 14.43 10.797 1 96.62 191 HIS A N 1
ATOM 1472 C CA . HIS A 1 191 ? -4.527 15.008 10.656 1 96.62 191 HIS A CA 1
ATOM 1473 C C . HIS A 1 191 ? -3.674 14.734 11.891 1 96.62 191 HIS A C 1
ATOM 1475 O O . HIS A 1 191 ? -2.469 14.5 11.781 1 96.62 191 HIS A O 1
ATOM 1481 N N . ILE A 1 192 ? -4.285 14.789 13.016 1 97.5 192 ILE A N 1
ATOM 1482 C CA . ILE A 1 192 ? -3.576 14.5 14.258 1 97.5 192 ILE A CA 1
ATOM 1483 C C . ILE A 1 192 ? -3.152 13.039 14.281 1 97.5 192 ILE A C 1
ATOM 1485 O O . ILE A 1 192 ? -2.006 12.719 14.609 1 97.5 192 ILE A O 1
ATOM 1489 N N . ILE A 1 193 ? -4.043 12.203 13.898 1 95.81 193 ILE A N 1
ATOM 1490 C CA . ILE A 1 193 ? -3.82 10.766 13.961 1 95.81 193 ILE A CA 1
ATOM 1491 C C . ILE A 1 193 ? -2.65 10.383 13.047 1 95.81 193 ILE A C 1
ATOM 1493 O O . ILE A 1 193 ? -1.789 9.594 13.438 1 95.81 193 ILE A O 1
ATOM 1497 N N . VAL A 1 194 ? -2.621 10.914 11.82 1 92.56 194 VAL A N 1
ATOM 1498 C CA . VAL A 1 194 ? -1.598 10.523 10.852 1 92.56 194 VAL A CA 1
ATOM 1499 C C . VAL A 1 194 ? -0.27 11.188 11.211 1 92.56 194 VAL A C 1
ATOM 1501 O O . VAL A 1 194 ? 0.772 10.844 10.648 1 92.56 194 VAL A O 1
ATOM 1504 N N . GLY A 1 195 ? -0.28 12.195 12.078 1 93.19 195 GLY A N 1
ATOM 1505 C CA . GLY A 1 195 ? 0.948 12.805 12.555 1 93.19 195 GLY A CA 1
ATOM 1506 C C . GLY A 1 195 ? 1.466 13.898 11.641 1 93.19 195 GLY A C 1
ATOM 1507 O O . GLY A 1 195 ? 2.678 14.078 11.508 1 93.19 195 GLY A O 1
ATOM 1508 N N . ASP A 1 196 ? 0.567 14.578 11.039 1 93.94 196 ASP A N 1
ATOM 1509 C CA . ASP A 1 196 ? 0.972 15.695 10.188 1 93.94 196 ASP A CA 1
ATOM 1510 C C . ASP A 1 196 ? 1.661 16.781 11.008 1 93.94 196 ASP A C 1
ATOM 1512 O O . ASP A 1 196 ? 1.41 16.922 12.211 1 93.94 196 ASP A O 1
ATOM 1516 N N . SER A 1 197 ? 2.514 17.516 10.344 1 94.69 197 SER A N 1
ATOM 1517 C CA . SER A 1 197 ? 3.287 18.578 11 1 94.69 197 SER A CA 1
ATOM 1518 C C . SER A 1 197 ? 3.424 19.797 10.102 1 94.69 197 SER A C 1
ATOM 1520 O O . SER A 1 197 ? 4.023 19.719 9.023 1 94.69 197 SER A O 1
ATOM 1522 N N . LEU A 1 198 ? 2.867 20.859 10.539 1 96.56 198 LEU A N 1
ATOM 1523 C CA . LEU A 1 198 ? 2.883 22.109 9.789 1 96.56 198 LEU A CA 1
ATOM 1524 C C . LEU A 1 198 ? 3.525 23.234 10.602 1 96.56 198 LEU A C 1
ATOM 1526 O O . LEU A 1 198 ? 2.961 23.688 11.602 1 96.56 198 LEU A O 1
ATOM 1530 N N . PRO A 1 199 ? 4.707 23.672 10.188 1 96.44 199 PRO A N 1
ATOM 1531 C CA . PRO A 1 199 ? 5.324 24.797 10.891 1 96.44 199 PRO A CA 1
ATOM 1532 C C . PRO A 1 199 ? 4.586 26.109 10.664 1 96.44 199 PRO A C 1
ATOM 1534 O O . PRO A 1 199 ? 4.094 26.359 9.562 1 96.44 199 PRO A O 1
ATOM 1537 N N . MET A 1 200 ? 4.531 26.938 11.703 1 97.06 200 MET A N 1
ATOM 1538 C CA . MET A 1 200 ? 3.789 28.188 11.625 1 97.06 200 MET A CA 1
ATOM 1539 C C . MET A 1 200 ? 4.559 29.312 12.297 1 97.06 200 MET A C 1
ATOM 1541 O O . MET A 1 200 ? 5.172 29.125 13.344 1 97.06 200 MET A O 1
ATOM 1545 N N . ASP A 1 201 ? 4.461 30.484 11.695 1 97.44 201 ASP A N 1
ATOM 1546 C CA . ASP A 1 201 ? 5.066 31.688 12.266 1 97.44 201 ASP A CA 1
ATOM 1547 C C . ASP A 1 201 ? 4.23 32.25 13.414 1 97.44 201 ASP A C 1
ATOM 1549 O O . ASP A 1 201 ? 3.004 32.094 13.414 1 97.44 201 ASP A O 1
ATOM 1553 N N . VAL A 1 202 ? 4.945 32.875 14.352 1 98.25 202 VAL A N 1
ATOM 1554 C CA . VAL A 1 202 ? 4.305 33.531 15.477 1 98.25 202 VAL A CA 1
ATOM 1555 C C . VAL A 1 202 ? 4.91 34.938 15.664 1 98.25 202 VAL A C 1
ATOM 1557 O O . VAL A 1 202 ? 6.129 35.094 15.578 1 98.25 202 VAL A O 1
ATOM 1560 N N . SER A 1 203 ? 4.059 35.906 15.844 1 98.06 203 SER A N 1
ATOM 1561 C CA . SER A 1 203 ? 4.527 37.281 16.109 1 98.06 203 SER A CA 1
ATOM 1562 C C . SER A 1 203 ? 4.461 37.594 17.594 1 98.06 203 SER A C 1
ATOM 1564 O O . SER A 1 203 ? 3.467 37.312 18.25 1 98.06 203 SER A O 1
ATOM 1566 N N . SER A 1 204 ? 5.539 38.156 18.109 1 98 204 SER A N 1
ATOM 1567 C CA . SER A 1 204 ? 5.527 38.656 19.484 1 98 204 SER A CA 1
ATOM 1568 C C . SER A 1 204 ? 5.203 40.156 19.516 1 98 204 SER A C 1
ATOM 1570 O O . SER A 1 204 ? 5.723 40.938 18.703 1 98 204 SER A O 1
ATOM 1572 N N . VAL A 1 205 ? 4.312 40.531 20.359 1 97.56 205 VAL A N 1
ATOM 1573 C CA . VAL A 1 205 ? 3.9 41.938 20.516 1 97.56 205 VAL A CA 1
ATOM 1574 C C . VAL A 1 205 ? 4.387 42.469 21.859 1 97.56 205 VAL A C 1
ATOM 1576 O O . VAL A 1 205 ? 4.027 41.938 22.906 1 97.56 205 VAL A O 1
ATOM 1579 N N . HIS A 1 206 ? 5.227 43.469 21.781 1 97.06 206 HIS A N 1
ATOM 1580 C CA . HIS A 1 206 ? 5.801 44.062 23 1 97.06 206 HIS A CA 1
ATOM 1581 C C . HIS A 1 206 ? 5.402 45.531 23.156 1 97.06 206 HIS A C 1
ATOM 1583 O O . HIS A 1 206 ? 5.09 46.188 22.172 1 97.06 206 HIS A O 1
ATOM 1589 N N . HIS A 1 207 ? 5.309 45.938 24.344 1 94.75 207 HIS A N 1
ATOM 1590 C CA . HIS A 1 207 ? 5.211 47.312 24.719 1 94.75 207 HIS A CA 1
ATOM 1591 C C . HIS A 1 207 ? 6.172 47.656 25.859 1 94.75 207 HIS A C 1
ATOM 1593 O O . HIS A 1 207 ? 6.117 47.031 26.922 1 94.75 207 HIS A O 1
ATOM 1599 N N . ASN A 1 208 ? 7.043 48.625 25.719 1 91.06 208 ASN A N 1
ATOM 1600 C CA . ASN A 1 208 ? 8.008 49.031 26.734 1 91.06 208 ASN A CA 1
ATOM 1601 C C . ASN A 1 208 ? 8.766 47.844 27.312 1 91.06 208 ASN A C 1
ATOM 1603 O O . ASN A 1 208 ? 8.812 47.656 28.531 1 91.06 208 ASN A O 1
ATOM 1607 N N . SER A 1 209 ? 9.188 46.969 26.531 1 91.38 209 SER A N 1
ATOM 1608 C CA . SER A 1 209 ? 10.023 45.812 26.875 1 91.38 209 SER A CA 1
ATOM 1609 C C . SER A 1 209 ? 9.258 44.812 27.719 1 91.38 209 SER A C 1
ATOM 1611 O O . SER A 1 209 ? 9.805 44.219 28.656 1 91.38 209 SER A O 1
ATOM 1613 N N . THR A 1 210 ? 8.039 44.812 27.484 1 94.94 210 THR A N 1
ATOM 1614 C CA . THR A 1 210 ? 7.18 43.812 28.109 1 94.94 210 THR A CA 1
ATOM 1615 C C . THR A 1 210 ? 6.324 43.094 27.062 1 94.94 210 THR A C 1
ATOM 1617 O O . THR A 1 210 ? 5.707 43.75 26.219 1 94.94 210 THR A O 1
ATOM 1620 N N . LEU A 1 211 ? 6.352 41.844 27.156 1 96.38 211 LEU A N 1
ATOM 1621 C CA . LEU A 1 211 ? 5.551 41.062 26.219 1 96.38 211 LEU A CA 1
ATOM 1622 C C . LEU A 1 211 ? 4.066 41.188 26.516 1 96.38 211 LEU A C 1
ATOM 1624 O O . LEU A 1 211 ? 3.633 40.906 27.641 1 96.38 211 LEU A O 1
ATOM 1628 N N . LEU A 1 212 ? 3.305 41.625 25.562 1 95.81 212 LEU A N 1
ATOM 1629 C CA . LEU A 1 212 ? 1.857 41.719 25.719 1 95.81 212 LEU A CA 1
ATOM 1630 C C . LEU A 1 212 ? 1.187 40.406 25.344 1 95.81 212 LEU A C 1
ATOM 1632 O O . LEU A 1 212 ? 0.453 39.812 26.156 1 95.81 212 LEU A O 1
ATOM 1636 N N . ARG A 1 213 ? 1.441 39.969 24.078 1 96.75 213 ARG A N 1
ATOM 1637 C CA . ARG A 1 213 ? 0.831 38.719 23.578 1 96.75 213 ARG A CA 1
ATOM 1638 C C . ARG A 1 213 ? 1.551 38.219 22.344 1 96.75 213 ARG A C 1
ATOM 1640 O O . ARG A 1 213 ? 2.299 38.969 21.703 1 96.75 213 ARG A O 1
ATOM 1647 N N . TYR A 1 214 ? 1.331 37 22.125 1 97.38 214 TYR A N 1
ATOM 1648 C CA . TYR A 1 214 ? 1.692 36.438 20.828 1 97.38 214 TYR A CA 1
ATOM 1649 C C . TYR A 1 214 ? 0.519 36.5 19.859 1 97.38 214 TYR A C 1
ATOM 1651 O O . TYR A 1 214 ? -0.638 36.344 20.266 1 97.38 214 TYR A O 1
ATOM 1659 N N . SER A 1 215 ? 0.807 36.719 18.594 1 97.44 215 SER A N 1
ATOM 1660 C CA . SER A 1 215 ? -0.208 36.75 17.547 1 97.44 215 SER A CA 1
ATOM 1661 C C . SER A 1 215 ? 0.131 35.812 16.406 1 97.44 215 SER A C 1
ATOM 1663 O O . SER A 1 215 ? 1.294 35.688 16.016 1 97.44 215 SER A O 1
ATOM 1665 N N . VAL A 1 216 ? -0.911 35.125 15.906 1 96.44 216 VAL A N 1
ATOM 1666 C CA . VAL A 1 216 ? -0.649 34.188 14.836 1 96.44 216 VAL A CA 1
ATOM 1667 C C . VAL A 1 216 ? -1.521 34.5 13.625 1 96.44 216 VAL A C 1
ATOM 1669 O O . VAL A 1 216 ? -1.253 34.062 12.516 1 96.44 216 VAL A O 1
ATOM 1672 N N . SER A 1 217 ? -2.525 35.25 13.828 1 95.12 217 SER A N 1
ATOM 1673 C CA . SER A 1 217 ? -3.439 35.5 12.727 1 95.12 217 SER A CA 1
ATOM 1674 C C . SER A 1 217 ? -3.459 37 12.383 1 95.12 217 SER A C 1
ATOM 1676 O O . SER A 1 217 ? -2.604 37.469 11.633 1 95.12 217 SER A O 1
ATOM 1678 N N . LEU A 1 218 ? -4.227 37.812 13.164 1 94.5 218 LEU A N 1
ATOM 1679 C CA . LEU A 1 218 ? -4.449 39.188 12.781 1 94.5 218 LEU A CA 1
ATOM 1680 C C . LEU A 1 218 ? -4.148 40.125 13.945 1 94.5 218 LEU A C 1
ATOM 1682 O O . LEU A 1 218 ? -4.602 39.906 15.07 1 94.5 218 LEU A O 1
ATOM 1686 N N . LEU A 1 219 ? -3.324 41.062 13.688 1 96.31 219 LEU A N 1
ATOM 1687 C CA . LEU A 1 219 ? -3.111 42.219 14.547 1 96.31 219 LEU A CA 1
ATOM 1688 C C . LEU A 1 219 ? -3.648 43.5 13.883 1 96.31 219 LEU A C 1
ATOM 1690 O O . LEU A 1 219 ? -3.135 43.938 12.852 1 96.31 219 LEU A O 1
ATOM 1694 N N . GLY A 1 220 ? -4.695 44.031 14.461 1 95.38 220 GLY A N 1
ATOM 1695 C CA . GLY A 1 220 ? -5.348 45.156 13.82 1 95.38 220 GLY A CA 1
ATOM 1696 C C . GLY A 1 220 ? -5.523 46.344 14.734 1 95.38 220 GLY A C 1
ATOM 1697 O O . GLY A 1 220 ? -5.906 46.188 15.898 1 95.38 220 GLY A O 1
ATOM 1698 N N . TYR A 1 221 ? -5.18 47.531 14.266 1 94.69 221 TYR A N 1
ATOM 1699 C CA . TYR A 1 221 ? -5.383 48.812 14.93 1 94.69 221 TYR A CA 1
ATOM 1700 C C . TYR A 1 221 ? -6.348 49.688 14.133 1 94.69 221 TYR A C 1
ATOM 1702 O O . TYR A 1 221 ? -6.375 49.625 12.906 1 94.69 221 TYR A O 1
ATOM 1710 N N . GLY A 1 222 ? -7.16 50.5 14.773 1 92.88 222 GLY A N 1
ATOM 1711 C CA . GLY A 1 222 ? -8.156 51.312 14.109 1 92.88 222 GLY A CA 1
ATOM 1712 C C . GLY A 1 222 ? -9.492 50.594 13.938 1 92.88 222 GLY A C 1
ATOM 1713 O O . GLY A 1 222 ? -10.117 50.188 14.922 1 92.88 222 GLY A O 1
ATOM 1714 N N . PHE A 1 223 ? -9.781 50.312 12.719 1 90.31 223 PHE A N 1
ATOM 1715 C CA . PHE A 1 223 ? -11.094 49.75 12.422 1 90.31 223 PHE A CA 1
ATOM 1716 C C . PHE A 1 223 ? -11.305 48.438 13.195 1 90.31 223 PHE A C 1
ATOM 1718 O O . PHE A 1 223 ? -12.266 48.312 13.961 1 90.31 223 PHE A O 1
ATOM 1725 N N . TYR A 1 224 ? -10.406 47.5 13.008 1 89.06 224 TYR A N 1
ATOM 1726 C CA . TYR A 1 224 ? -10.586 46.188 13.633 1 89.06 224 TYR A CA 1
ATOM 1727 C C . TYR A 1 224 ? -10.422 46.281 15.141 1 89.06 224 TYR A C 1
ATOM 1729 O O . TYR A 1 224 ? -11.047 45.531 15.891 1 89.06 224 TYR A O 1
ATOM 1737 N N . GLY A 1 225 ? -9.57 47.156 15.586 1 90.56 225 GLY A N 1
ATOM 1738 C CA . GLY A 1 225 ? -9.453 47.375 17.016 1 90.56 225 GLY A CA 1
ATOM 1739 C C . GLY A 1 225 ? -10.719 47.938 17.641 1 90.56 225 GLY A C 1
ATOM 1740 O O . GLY A 1 225 ? -11.148 47.469 18.703 1 90.56 225 GLY A O 1
ATOM 1741 N N . ASP A 1 226 ? -11.289 48.812 16.953 1 90.44 226 ASP A N 1
ATOM 1742 C CA . ASP A 1 226 ? -12.531 49.406 17.422 1 90.44 226 ASP A CA 1
ATOM 1743 C C . ASP A 1 226 ? -13.688 48.438 17.391 1 90.44 226 ASP A C 1
ATOM 1745 O O . ASP A 1 226 ? -14.539 48.406 18.266 1 90.44 226 ASP A O 1
ATOM 1749 N N . VAL A 1 227 ? -13.68 47.656 16.391 1 89 227 VAL A N 1
ATOM 1750 C CA . VAL A 1 227 ? -14.742 46.688 16.234 1 89 227 VAL A CA 1
ATOM 1751 C C . VAL A 1 227 ? -14.727 45.719 17.422 1 89 227 VAL A C 1
ATOM 1753 O O . VAL A 1 227 ? -15.766 45.469 18.031 1 89 227 VAL A O 1
ATOM 1756 N N . ILE A 1 228 ? -13.578 45.156 17.719 1 87.5 228 ILE A N 1
ATOM 1757 C CA . ILE A 1 228 ? -13.5 44.156 18.781 1 87.5 228 ILE A CA 1
ATOM 1758 C C . ILE A 1 228 ? -13.773 44.812 20.141 1 87.5 228 ILE A C 1
ATOM 1760 O O . ILE A 1 228 ? -14.375 44.219 21.016 1 87.5 228 ILE A O 1
ATOM 1764 N N . LYS A 1 229 ? -13.273 46 20.312 1 87.81 229 LYS A N 1
ATOM 1765 C CA . LYS A 1 229 ? -13.516 46.719 21.547 1 87.81 229 LYS A CA 1
ATOM 1766 C C . LYS A 1 229 ? -15.008 46.906 21.797 1 87.81 229 LYS A C 1
ATOM 1768 O O . LYS A 1 229 ? -15.5 46.688 22.906 1 87.81 229 LYS A O 1
ATOM 1773 N N . ASP A 1 230 ? -15.656 47.25 20.797 1 88.38 230 ASP A N 1
ATOM 1774 C CA . ASP A 1 230 ? -17.094 47.469 20.906 1 88.38 230 ASP A CA 1
ATOM 1775 C C . ASP A 1 230 ? -17.844 46.156 21.031 1 88.38 230 ASP A C 1
ATOM 1777 O O . ASP A 1 230 ? -18.844 46.062 21.734 1 88.38 230 ASP A O 1
ATOM 1781 N N . SER A 1 231 ? -17.391 45.156 20.344 1 86.81 231 SER A N 1
ATOM 1782 C CA . SER A 1 231 ? -18.062 43.875 20.328 1 86.81 231 SER A CA 1
ATOM 1783 C C . SER A 1 231 ? -17.984 43.188 21.688 1 86.81 231 SER A C 1
ATOM 1785 O O . SER A 1 231 ? -18.891 42.438 22.047 1 86.81 231 SER A O 1
ATOM 1787 N N . GLU A 1 232 ? -16.953 43.438 22.391 1 82.94 232 GLU A N 1
ATOM 1788 C CA . GLU A 1 232 ? -16.781 42.812 23.703 1 82.94 232 GLU A CA 1
ATOM 1789 C C . GLU A 1 232 ? -17.906 43.188 24.656 1 82.94 232 GLU A C 1
ATOM 1791 O O . GLU A 1 232 ? -18.297 42.406 25.516 1 82.94 232 GLU A O 1
ATOM 1796 N N . LYS A 1 233 ? -18.469 44.281 24.438 1 82.25 233 LYS A N 1
ATOM 1797 C CA . LYS A 1 233 ? -19.562 44.781 25.281 1 82.25 233 LYS A CA 1
ATOM 1798 C C . LYS A 1 233 ? -20.891 44.156 24.828 1 82.25 233 LYS A C 1
ATOM 1800 O O . LYS A 1 233 ? -21.891 44.25 25.547 1 82.25 233 LYS A O 1
ATOM 1805 N N . LYS A 1 234 ? -20.875 43.562 23.719 1 85.25 234 LYS A N 1
ATOM 1806 C CA . LYS A 1 234 ? -22.109 43.094 23.141 1 85.25 234 LYS A CA 1
ATOM 1807 C C . LYS A 1 234 ? -22.078 41.562 22.969 1 85.25 234 LYS A C 1
ATOM 1809 O O . LYS A 1 234 ? -22.625 41.031 22 1 85.25 234 LYS A O 1
ATOM 1814 N N . ARG A 1 235 ? -21.5 40.875 23.75 1 76.81 235 ARG A N 1
ATOM 1815 C CA . ARG A 1 235 ? -21.328 39.438 23.656 1 76.81 235 ARG A CA 1
ATOM 1816 C C . ARG A 1 235 ? -22.688 38.719 23.688 1 76.81 235 ARG A C 1
ATOM 1818 O O . ARG A 1 235 ? -22.828 37.625 23.141 1 76.81 235 ARG A O 1
ATOM 1825 N N . TRP A 1 236 ? -23.578 39.375 24.297 1 74 236 TRP A N 1
ATOM 1826 C CA . TRP A 1 236 ? -24.906 38.812 24.422 1 74 236 TRP A CA 1
ATOM 1827 C C . TRP A 1 236 ? -25.562 38.625 23.062 1 74 236 TRP A C 1
ATOM 1829 O O . TRP A 1 236 ? -26.516 37.844 22.906 1 74 236 TRP A O 1
ATOM 1839 N N . MET A 1 237 ? -25.047 39.25 22 1 77.81 237 MET A N 1
ATOM 1840 C CA . MET A 1 237 ? -25.641 39.188 20.672 1 77.81 237 MET A CA 1
ATOM 1841 C C . MET A 1 237 ? -25.094 38 19.875 1 77.81 237 MET A C 1
ATOM 1843 O O . MET A 1 237 ? -25.547 37.75 18.766 1 77.81 237 MET A O 1
ATOM 1847 N N . GLY A 1 238 ? -24.219 37.312 20.453 1 68.62 238 GLY A N 1
ATOM 1848 C CA . GLY A 1 238 ? -23.656 36.188 19.734 1 68.62 238 GLY A CA 1
ATOM 1849 C C . GLY A 1 238 ? -22.734 36.594 18.594 1 68.62 238 GLY A C 1
ATOM 1850 O O . GLY A 1 238 ? -21.953 37.531 18.734 1 68.62 238 GLY A O 1
ATOM 1851 N N . LEU A 1 239 ? -22.812 35.906 17.438 1 71.25 239 LEU A N 1
ATOM 1852 C CA . LEU A 1 239 ? -21.906 36.094 16.312 1 71.25 239 LEU A CA 1
ATOM 1853 C C . LEU A 1 239 ? -22.266 37.375 15.555 1 71.25 239 LEU A C 1
ATOM 1855 O O . LEU A 1 239 ? -21.406 38 14.914 1 71.25 239 LEU A O 1
ATOM 1859 N N . ILE A 1 240 ? -23.438 37.75 15.703 1 78.88 240 ILE A N 1
ATOM 1860 C CA . ILE A 1 240 ? -23.938 38.906 14.953 1 78.88 240 ILE A CA 1
ATOM 1861 C C . ILE A 1 240 ? -23.297 40.188 15.5 1 78.88 240 ILE A C 1
ATOM 1863 O O . ILE A 1 240 ? -23.312 41.219 14.82 1 78.88 240 ILE A O 1
ATOM 1867 N N . ARG A 1 241 ? -22.688 40 16.688 1 79.94 241 ARG A N 1
ATOM 1868 C CA . ARG A 1 241 ? -22.094 41.156 17.328 1 79.94 241 ARG A CA 1
ATOM 1869 C C . ARG A 1 241 ? -20.984 41.75 16.453 1 79.94 241 ARG A C 1
ATOM 1871 O O . ARG A 1 241 ? -20.812 42.969 16.422 1 79.94 241 ARG A O 1
ATOM 1878 N N . TYR A 1 242 ? -20.312 40.969 15.797 1 77.81 242 TYR A N 1
ATOM 1879 C CA . TYR A 1 242 ? -19.219 41.438 14.961 1 77.81 242 TYR A CA 1
ATOM 1880 C C . TYR A 1 242 ? -19.75 42.25 13.781 1 77.81 242 TYR A C 1
ATOM 1882 O O . TYR A 1 242 ? -19.141 43.25 13.383 1 77.81 242 TYR A O 1
ATOM 1890 N N . ASP A 1 243 ? -20.875 41.875 13.289 1 80.69 243 ASP A N 1
ATOM 1891 C CA . ASP A 1 243 ? -21.484 42.594 12.188 1 80.69 243 ASP A CA 1
ATOM 1892 C C . ASP A 1 243 ? -22 43.969 12.664 1 80.69 243 ASP A C 1
ATOM 1894 O O . ASP A 1 243 ? -21.828 44.969 11.977 1 80.69 243 ASP A O 1
ATOM 1898 N N . PHE A 1 244 ? -22.656 43.844 13.781 1 84.44 244 PHE A N 1
ATOM 1899 C CA . PHE A 1 244 ? -23.203 45.094 14.328 1 84.44 244 PHE A CA 1
ATOM 1900 C C . PHE A 1 244 ? -22.094 46.062 14.633 1 84.44 244 PHE A C 1
ATOM 1902 O O . PHE A 1 244 ? -22.172 47.25 14.258 1 84.44 244 PHE A O 1
ATOM 1909 N N . SER A 1 245 ? -21.141 45.594 15.312 1 87.5 245 SER A N 1
ATOM 1910 C CA . SER A 1 245 ? -20.016 46.469 15.68 1 87.5 245 SER A CA 1
ATOM 1911 C C . SER A 1 245 ? -19.25 46.906 14.445 1 87.5 245 SER A C 1
ATOM 1913 O O . SER A 1 245 ? -18.719 48.031 14.414 1 87.5 245 SER A O 1
ATOM 1915 N N . GLY A 1 246 ? -19.172 46.062 13.523 1 86 246 GLY A N 1
ATOM 1916 C CA . GLY A 1 246 ? -18.547 46.438 12.258 1 86 246 GLY A CA 1
ATOM 1917 C C . GLY A 1 246 ? -19.25 47.594 11.57 1 86 246 GLY A C 1
ATOM 1918 O O . GLY A 1 246 ? -18.594 48.531 11.117 1 86 246 GLY A O 1
ATOM 1919 N N . LEU A 1 247 ? -20.516 47.531 11.531 1 85.25 247 LEU A N 1
ATOM 1920 C CA . LEU A 1 247 ? -21.312 48.562 10.906 1 85.25 247 LEU A CA 1
ATOM 1921 C C . LEU A 1 247 ? -21.172 49.875 11.672 1 85.25 247 LEU A C 1
ATOM 1923 O O . LEU A 1 247 ? -21.031 50.938 11.07 1 85.25 247 LEU A O 1
ATOM 1927 N N . LYS A 1 248 ? -21.281 49.719 12.93 1 88.19 248 LYS A N 1
ATOM 1928 C CA . LYS A 1 248 ? -21.156 50.906 13.766 1 88.19 248 LYS A CA 1
ATOM 1929 C C . LYS A 1 248 ? -19.812 51.594 13.562 1 88.19 248 LYS A C 1
ATOM 1931 O O . LYS A 1 248 ? -19.734 52.812 13.398 1 88.19 248 LYS A O 1
ATOM 1936 N N . THR A 1 249 ? -18.766 50.844 13.609 1 88.88 249 THR A N 1
ATOM 1937 C CA . THR A 1 249 ? -17.422 51.375 13.438 1 88.88 249 THR A CA 1
ATOM 1938 C C . THR A 1 249 ? -17.25 51.969 12.039 1 88.88 249 THR A C 1
ATOM 1940 O O . THR A 1 249 ? -16.594 53 11.867 1 88.88 249 THR A O 1
ATOM 1943 N N . PHE A 1 250 ? -17.828 51.344 11.094 1 87.88 250 PHE A N 1
ATOM 1944 C CA . PHE A 1 250 ? -17.781 51.844 9.727 1 87.88 250 PHE A CA 1
ATOM 1945 C C . PHE A 1 250 ? -18.391 53.219 9.625 1 87.88 250 PHE A C 1
ATOM 1947 O O . PHE A 1 250 ? -17.844 54.125 8.969 1 87.88 250 PHE A O 1
ATOM 1954 N N . LEU A 1 251 ? -19.422 53.375 10.25 1 87.81 251 LEU A N 1
ATOM 1955 C CA . LEU A 1 251 ? -20.141 54.656 10.18 1 87.81 251 LEU A CA 1
ATOM 1956 C C . LEU A 1 251 ? -19.391 55.75 10.922 1 87.81 251 LEU A C 1
ATOM 1958 O O . LEU A 1 251 ? -19.469 56.938 10.555 1 87.81 251 LEU A O 1
ATOM 1962 N N . SER A 1 252 ? -18.719 55.406 11.953 1 88.38 252 SER A N 1
ATOM 1963 C CA . SER A 1 252 ? -17.969 56.375 12.727 1 88.38 252 SER A CA 1
ATOM 1964 C C . SER A 1 252 ? -16.766 56.906 11.945 1 88.38 252 SER A C 1
ATOM 1966 O O . SER A 1 252 ? -16.359 58.062 12.109 1 88.38 252 SER A O 1
ATOM 1968 N N . HIS A 1 253 ? -16.156 56.094 11.102 1 88 253 HIS A N 1
ATOM 1969 C CA . HIS A 1 253 ? -15.07 56.438 10.18 1 88 253 HIS A CA 1
ATOM 1970 C C . HIS A 1 253 ? -13.969 57.219 10.875 1 88 253 HIS A C 1
ATOM 1972 O O . HIS A 1 253 ? -13.531 58.25 10.383 1 88 253 HIS A O 1
ATOM 1978 N N . HIS A 1 254 ? -13.516 56.75 12.078 1 88.31 254 HIS A N 1
ATOM 1979 C CA . HIS A 1 254 ? -12.453 57.406 12.836 1 88.31 254 HIS A CA 1
ATOM 1980 C C . HIS A 1 254 ? -11.086 57.125 12.211 1 88.31 254 HIS A C 1
ATOM 1982 O O . HIS A 1 254 ? -10.82 56.031 11.727 1 88.31 254 HIS A O 1
ATOM 1988 N N . CYS A 1 255 ? -10.273 58.156 12.172 1 88.81 255 CYS A N 1
ATOM 1989 C CA . CYS A 1 255 ? -8.898 58.031 11.711 1 88.81 255 CYS A CA 1
ATOM 1990 C C . CYS A 1 255 ? -7.91 58.281 12.844 1 88.81 255 CYS A C 1
ATOM 1992 O O . CYS A 1 255 ? -8.211 59 13.789 1 88.81 255 CYS A O 1
ATOM 1994 N N . TYR A 1 256 ? -6.801 57.656 12.703 1 90.12 256 TYR A N 1
ATOM 1995 C CA . TYR A 1 256 ? -5.797 57.719 13.766 1 90.12 256 TYR A CA 1
ATOM 1996 C C . TYR A 1 256 ? -4.438 58.125 13.203 1 90.12 256 TYR A C 1
ATOM 1998 O O . TYR A 1 256 ? -4.027 57.625 12.148 1 90.12 256 TYR A O 1
ATOM 2006 N N . GLU A 1 257 ? -3.824 59.031 13.906 1 90.62 257 GLU A N 1
ATOM 2007 C CA . GLU A 1 257 ? -2.516 59.5 13.469 1 90.62 257 GLU A CA 1
ATOM 2008 C C . GLU A 1 257 ? -1.39 58.812 14.211 1 90.62 257 GLU A C 1
ATOM 2010 O O . GLU A 1 257 ? -1.482 58.562 15.414 1 90.62 257 GLU A O 1
ATOM 2015 N N . GLY A 1 258 ? -0.383 58.406 13.414 1 90.75 258 GLY A N 1
ATOM 2016 C CA . GLY A 1 258 ? 0.751 57.719 14.023 1 90.75 258 GLY A CA 1
ATOM 2017 C C . GLY A 1 258 ? 1.888 57.469 13.047 1 90.75 258 GLY A C 1
ATOM 2018 O O . GLY A 1 258 ? 1.848 57.938 11.906 1 90.75 258 GLY A O 1
ATOM 2019 N N . THR A 1 259 ? 2.891 56.906 13.641 1 94.31 259 THR A N 1
ATOM 2020 C CA . THR A 1 259 ? 4.086 56.562 12.867 1 94.31 259 THR A CA 1
ATOM 2021 C C . THR A 1 259 ? 4.328 55.062 12.883 1 94.31 259 THR A C 1
ATOM 2023 O O . THR A 1 259 ? 4.355 54.438 13.945 1 94.31 259 THR A O 1
ATOM 2026 N N . VAL A 1 260 ? 4.449 54.531 11.672 1 95.94 260 VAL A N 1
ATOM 2027 C CA . VAL A 1 260 ? 4.75 53.094 11.523 1 95.94 260 VAL A CA 1
ATOM 2028 C C . VAL A 1 260 ? 6.176 52.938 11 1 95.94 260 VAL A C 1
ATOM 2030 O O . VAL A 1 260 ? 6.527 53.469 9.945 1 95.94 260 VAL A O 1
ATOM 2033 N N . SER A 1 261 ? 7.008 52.312 11.758 1 96.88 261 SER A N 1
ATOM 2034 C CA . SER A 1 261 ? 8.352 51.906 11.336 1 96.88 261 SER A CA 1
ATOM 2035 C C . SER A 1 261 ? 8.445 50.406 11.125 1 96.88 261 SER A C 1
ATOM 2037 O O . SER A 1 261 ? 7.941 49.625 11.938 1 96.88 261 SER A O 1
ATOM 2039 N N . PHE A 1 262 ? 9.008 50 9.977 1 96.81 262 PHE A N 1
ATOM 2040 C CA . PHE A 1 262 ? 9.039 48.562 9.75 1 96.81 262 PHE A CA 1
ATOM 2041 C C . PHE A 1 262 ? 10.312 48.188 9.016 1 96.81 262 PHE A C 1
ATOM 2043 O O . PHE A 1 262 ? 10.961 49 8.383 1 96.81 262 PHE A O 1
ATOM 2050 N N . LEU A 1 263 ? 10.719 46.969 9.219 1 94.62 263 LEU A N 1
ATOM 2051 C CA . LEU A 1 263 ? 11.82 46.344 8.508 1 94.62 263 LEU A CA 1
ATOM 2052 C C . LEU A 1 263 ? 11.297 45.375 7.438 1 94.62 263 LEU A C 1
ATOM 2054 O O . LEU A 1 263 ? 10.758 44.344 7.754 1 94.62 263 LEU A O 1
ATOM 2058 N N . PRO A 1 264 ? 11.484 45.688 6.184 1 92.75 264 PRO A N 1
ATOM 2059 C CA . PRO A 1 264 ? 11 44.812 5.113 1 92.75 264 PRO A CA 1
ATOM 2060 C C . PRO A 1 264 ? 11.68 43.469 5.102 1 92.75 264 PRO A C 1
ATOM 2062 O O . PRO A 1 264 ? 12.852 43.344 5.457 1 92.75 264 PRO A O 1
ATOM 2065 N N . ALA A 1 265 ? 10.891 42.469 4.711 1 90.75 265 ALA A N 1
ATOM 2066 C CA . ALA A 1 265 ? 11.422 41.125 4.582 1 90.75 265 ALA A CA 1
ATOM 2067 C C . ALA A 1 265 ? 12.094 40.938 3.225 1 90.75 265 ALA A C 1
ATOM 2069 O O . ALA A 1 265 ? 11.484 40.375 2.301 1 90.75 265 ALA A O 1
ATOM 2070 N N . ARG A 1 266 ? 13.266 41.25 3.041 1 78.25 266 ARG A N 1
ATOM 2071 C CA . ARG A 1 266 ? 13.953 41.25 1.753 1 78.25 266 ARG A CA 1
ATOM 2072 C C . ARG A 1 266 ? 14.359 39.812 1.369 1 78.25 266 ARG A C 1
ATOM 2074 O O . ARG A 1 266 ? 14.461 39.5 0.184 1 78.25 266 ARG A O 1
ATOM 2081 N N . HIS A 1 267 ? 14.484 38.969 2.309 1 72.25 267 HIS A N 1
ATOM 2082 C CA . HIS A 1 267 ? 15.039 37.656 2.016 1 72.25 267 HIS A CA 1
ATOM 2083 C C . HIS A 1 267 ? 13.938 36.656 1.706 1 72.25 267 HIS A C 1
ATOM 2085 O O . HIS A 1 267 ? 14.211 35.531 1.305 1 72.25 267 HIS A O 1
ATOM 2091 N N . THR A 1 268 ? 12.773 37.031 1.873 1 74.19 268 THR A N 1
ATOM 2092 C CA . THR A 1 268 ? 11.703 36.094 1.607 1 74.19 268 THR A CA 1
ATOM 2093 C C . THR A 1 268 ? 11.312 36.094 0.133 1 74.19 268 THR A C 1
ATOM 2095 O O . THR A 1 268 ? 11.344 37.156 -0.507 1 74.19 268 THR A O 1
ATOM 2098 N N . VAL A 1 269 ? 11.102 34.812 -0.334 1 75.19 269 VAL A N 1
ATOM 2099 C CA . VAL A 1 269 ? 10.711 34.656 -1.73 1 75.19 269 VAL A CA 1
ATOM 2100 C C . VAL A 1 269 ? 9.211 34.844 -1.877 1 75.19 269 VAL A C 1
ATOM 2102 O O . VAL A 1 269 ? 8.414 34.25 -1.15 1 75.19 269 VAL A O 1
ATOM 2105 N N . GLY A 1 270 ? 8.781 36.188 -2.121 1 76.88 270 GLY A N 1
ATOM 2106 C CA . GLY A 1 270 ? 7.367 36.438 -2.387 1 76.88 270 GLY A CA 1
ATOM 2107 C C . GLY A 1 270 ? 6.926 37.844 -2.088 1 76.88 270 GLY A C 1
ATOM 2108 O O . GLY A 1 270 ? 7.652 38.594 -1.438 1 76.88 270 GLY A O 1
ATOM 2109 N N . SER A 1 271 ? 5.816 38.062 -2.635 1 84.25 271 SER A N 1
ATOM 2110 C CA . SER A 1 271 ? 5.176 39.375 -2.449 1 84.25 271 SER A CA 1
ATOM 2111 C C . SER A 1 271 ? 3.736 39.219 -1.976 1 84.25 271 SER A C 1
ATOM 2113 O O . SER A 1 271 ? 3.088 38.188 -2.264 1 84.25 271 SER A O 1
ATOM 2115 N N . PRO A 1 272 ? 3.354 40.156 -1.094 1 87.88 272 PRO A N 1
ATOM 2116 C CA . PRO A 1 272 ? 1.964 40.094 -0.637 1 87.88 272 PRO A CA 1
ATOM 2117 C C . PRO A 1 272 ? 0.961 40.125 -1.789 1 87.88 272 PRO A C 1
ATOM 2119 O O . PRO A 1 272 ? -0.214 39.781 -1.599 1 87.88 272 PRO A O 1
ATOM 2122 N N . ARG A 1 273 ? 1.35 40.469 -2.893 1 85.44 273 ARG A N 1
ATOM 2123 C CA . ARG A 1 273 ? 0.43 40.594 -4.02 1 85.44 273 ARG A CA 1
ATOM 2124 C C . ARG A 1 273 ? 0.558 39.406 -4.969 1 85.44 273 ARG A C 1
ATOM 2126 O O . ARG A 1 273 ? -0.007 39.438 -6.066 1 85.44 273 ARG A O 1
ATOM 2133 N N . ASP A 1 274 ? 1.303 38.469 -4.531 1 86 274 ASP A N 1
ATOM 2134 C CA . ASP A 1 274 ? 1.426 37.281 -5.344 1 86 274 ASP A CA 1
ATOM 2135 C C . ASP A 1 274 ? 0.071 36.594 -5.523 1 86 274 ASP A C 1
ATOM 2137 O O . ASP A 1 274 ? -0.83 36.75 -4.699 1 86 274 ASP A O 1
ATOM 2141 N N . ARG A 1 275 ? -0.061 35.75 -6.508 1 81.31 275 ARG A N 1
ATOM 2142 C CA . ARG A 1 275 ? -1.335 35.125 -6.824 1 81.31 275 ARG A CA 1
ATOM 2143 C C . ARG A 1 275 ? -1.424 33.719 -6.199 1 81.31 275 ARG A C 1
ATOM 2145 O O . ARG A 1 275 ? -2.52 33.219 -5.973 1 81.31 275 ARG A O 1
ATOM 2152 N N . LYS A 1 276 ? -0.307 33.125 -5.895 1 85.56 276 LYS A N 1
ATOM 2153 C CA . LYS A 1 276 ? -0.329 31.766 -5.398 1 85.56 276 LYS A CA 1
ATOM 2154 C C . LYS A 1 276 ? -0.441 31.734 -3.877 1 85.56 276 LYS A C 1
ATOM 2156 O O . LYS A 1 276 ? 0.417 32.281 -3.174 1 85.56 276 LYS A O 1
ATOM 2161 N N . PRO A 1 277 ? -1.494 31.156 -3.416 1 90.81 277 PRO A N 1
ATOM 2162 C CA . PRO A 1 277 ? -1.654 31.047 -1.963 1 90.81 277 PRO A CA 1
ATOM 2163 C C . PRO A 1 277 ? -0.761 29.984 -1.342 1 90.81 277 PRO A C 1
ATOM 2165 O O . PRO A 1 277 ? -0.158 29.172 -2.062 1 90.81 277 PRO A O 1
ATOM 2168 N N . CYS A 1 278 ? -0.654 30.047 -0.063 1 93.19 278 CYS A N 1
ATOM 2169 C CA . CYS A 1 278 ? 0.101 29.062 0.694 1 93.19 278 CYS A CA 1
ATOM 2170 C C . CYS A 1 278 ? -0.668 27.75 0.794 1 93.19 278 CYS A C 1
ATOM 2172 O O . CYS A 1 278 ? -1.739 27.703 1.4 1 93.19 278 CYS A O 1
ATOM 2174 N N . ARG A 1 279 ? -0.152 26.734 0.214 1 93.69 279 ARG A N 1
ATOM 2175 C CA . ARG A 1 279 ? -0.804 25.422 0.189 1 93.69 279 ARG A CA 1
ATOM 2176 C C . ARG A 1 279 ? 0.124 24.344 0.724 1 93.69 279 ARG A C 1
ATOM 2178 O O . ARG A 1 279 ? 1.278 24.609 1.058 1 93.69 279 ARG A O 1
ATOM 2185 N N . ALA A 1 280 ? -0.505 23.172 0.821 1 94.25 280 ALA A N 1
ATOM 2186 C CA . ALA A 1 280 ? 0.304 22.047 1.296 1 94.25 280 ALA A CA 1
ATOM 2187 C C . ALA A 1 280 ? 1.538 21.844 0.42 1 94.25 280 ALA A C 1
ATOM 2189 O O . ALA A 1 280 ? 1.435 21.812 -0.808 1 94.25 280 ALA A O 1
ATOM 2190 N N . GLY A 1 281 ? 2.709 21.75 1.057 1 91.12 281 GLY A N 1
ATOM 2191 C CA . GLY A 1 281 ? 3.947 21.594 0.311 1 91.12 281 GLY A CA 1
ATOM 2192 C C . GLY A 1 281 ? 4.477 22.891 -0.247 1 91.12 281 GLY A C 1
ATOM 2193 O O . GLY A 1 281 ? 5.23 22.906 -1.225 1 91.12 281 GLY A O 1
ATOM 2194 N N . CYS A 1 282 ? 4.18 23.891 0.289 1 93.06 282 CYS A N 1
ATOM 2195 C CA . CYS A 1 282 ? 4.551 25.219 -0.169 1 93.06 282 CYS A CA 1
ATOM 2196 C C . CYS A 1 282 ? 6.062 25.344 -0.303 1 93.06 282 CYS A C 1
ATOM 2198 O O . CYS A 1 282 ? 6.801 25.109 0.655 1 93.06 282 CYS A O 1
ATOM 2200 N N . PHE A 1 283 ? 6.43 25.844 -1.401 1 92.81 283 PHE A N 1
ATOM 2201 C CA . PHE A 1 283 ? 7.848 25.984 -1.707 1 92.81 283 PHE A CA 1
ATOM 2202 C C . PHE A 1 283 ? 8.477 27.078 -0.849 1 92.81 283 PHE A C 1
ATOM 2204 O O . PHE A 1 283 ? 9.602 26.922 -0.362 1 92.81 283 PHE A O 1
ATOM 2211 N N . VAL A 1 284 ? 7.781 28.141 -0.692 1 93.25 284 VAL A N 1
ATOM 2212 C CA . VAL A 1 284 ? 8.289 29.281 0.053 1 93.25 284 VAL A CA 1
ATOM 2213 C C . VAL A 1 284 ? 8.555 28.875 1.502 1 93.25 284 VAL A C 1
ATOM 2215 O O . VAL A 1 284 ? 9.625 29.172 2.045 1 93.25 284 VAL A O 1
ATOM 2218 N N . CYS A 1 285 ? 7.629 28.266 2.098 1 94.62 285 CYS A N 1
ATOM 2219 C CA . CYS A 1 285 ? 7.781 27.844 3.482 1 94.62 285 CYS A CA 1
ATOM 2220 C C . CYS A 1 285 ? 8.898 26.812 3.613 1 94.62 285 CYS A C 1
ATOM 2222 O O . CYS A 1 285 ? 9.641 26.812 4.602 1 94.62 285 CYS A O 1
ATOM 2224 N N . ARG A 1 286 ? 9.023 25.953 2.668 1 93.88 286 ARG A N 1
ATOM 2225 C CA . ARG A 1 286 ? 10.086 24.953 2.684 1 93.88 286 ARG A CA 1
ATOM 2226 C C . ARG A 1 286 ? 11.461 25.594 2.588 1 93.88 286 ARG A C 1
ATOM 2228 O O . ARG A 1 286 ? 12.391 25.203 3.285 1 93.88 286 ARG A O 1
ATOM 2235 N N . GLN A 1 287 ? 11.523 26.531 1.729 1 92 287 GLN A N 1
ATOM 2236 C CA . GLN A 1 287 ? 12.789 27.25 1.568 1 92 287 GLN A CA 1
ATOM 2237 C C . GLN A 1 287 ? 13.172 27.984 2.85 1 92 287 GLN A C 1
ATOM 2239 O O . GLN A 1 287 ? 14.344 28.016 3.223 1 92 287 GLN A O 1
ATOM 2244 N N . SER A 1 288 ? 12.172 28.594 3.43 1 92.88 288 SER A N 1
ATOM 2245 C CA . SER A 1 288 ? 12.422 29.297 4.684 1 92.88 288 SER A CA 1
ATOM 2246 C C . SER A 1 288 ? 12.906 28.344 5.77 1 92.88 288 SER A C 1
ATOM 2248 O O . SER A 1 288 ? 13.75 28.703 6.59 1 92.88 288 SER A O 1
ATOM 2250 N N . LYS A 1 289 ? 12.359 27.203 5.785 1 93 289 LYS A N 1
ATOM 2251 C CA . LYS A 1 289 ? 12.797 26.188 6.742 1 93 289 LYS A CA 1
ATOM 2252 C C . LYS A 1 289 ? 14.266 25.828 6.539 1 93 289 LYS A C 1
ATOM 2254 O O . LYS A 1 289 ? 15.031 25.734 7.5 1 93 289 LYS A O 1
ATOM 2259 N N . GLN A 1 290 ? 14.664 25.625 5.336 1 90.69 290 GLN A N 1
ATOM 2260 C CA . GLN A 1 290 ? 16.047 25.297 5.012 1 90.69 290 GLN A CA 1
ATOM 2261 C C . GLN A 1 290 ? 17 26.438 5.418 1 90.69 290 GLN A C 1
ATOM 2263 O O . GLN A 1 290 ? 18.078 26.188 5.953 1 90.69 290 GLN A O 1
ATOM 2268 N N . GLN A 1 291 ? 16.562 27.578 5.137 1 87.94 291 GLN A N 1
ATOM 2269 C CA . GLN A 1 291 ? 17.375 28.734 5.5 1 87.94 291 GLN A CA 1
ATOM 2270 C C . GLN A 1 291 ? 17.547 28.828 7.012 1 87.94 291 GLN A C 1
ATOM 2272 O O . GLN A 1 291 ? 18.625 29.141 7.5 1 87.94 291 GLN A O 1
ATOM 2277 N N . LEU A 1 292 ? 16.5 28.609 7.699 1 87.69 292 LEU A N 1
ATOM 2278 C CA . LEU A 1 292 ? 16.547 28.641 9.156 1 87.69 292 LEU A CA 1
ATOM 2279 C C . LEU A 1 292 ? 17.516 27.594 9.688 1 87.69 292 LEU A C 1
ATOM 2281 O O . LEU A 1 292 ? 18.297 27.859 10.609 1 87.69 292 LEU A O 1
ATOM 2285 N N . GLU A 1 293 ? 17.453 26.453 9.133 1 87.75 293 GLU A N 1
ATOM 2286 C CA . GLU A 1 293 ? 18.344 25.359 9.547 1 87.75 293 GLU A CA 1
ATOM 2287 C C . GLU A 1 293 ? 19.797 25.719 9.25 1 87.75 293 GLU A C 1
ATOM 2289 O O . GLU A 1 293 ? 20.672 25.438 10.062 1 87.75 293 GLU A O 1
ATOM 2294 N N . GLU A 1 294 ? 20.031 26.328 8.156 1 86.38 294 GLU A N 1
ATOM 2295 C CA . GLU A 1 294 ? 21.391 26.734 7.801 1 86.38 294 GLU A CA 1
ATOM 2296 C C . GLU A 1 294 ? 21.906 27.828 8.742 1 86.38 294 GLU A C 1
ATOM 2298 O O . GLU A 1 294 ? 23.062 27.812 9.141 1 86.38 294 GLU A O 1
ATOM 2303 N N . GLU A 1 295 ? 21.078 28.719 9.039 1 83.44 295 GLU A N 1
ATOM 2304 C CA . GLU A 1 295 ? 21.453 29.781 9.961 1 83.44 295 GLU A CA 1
ATOM 2305 C C . GLU A 1 295 ? 21.781 29.234 11.344 1 83.44 295 GLU A C 1
ATOM 2307 O O . GLU A 1 295 ? 22.719 29.703 12 1 83.44 295 GLU A O 1
ATOM 2312 N N . GLN A 1 296 ? 21.047 28.328 11.773 1 81.31 296 GLN A N 1
ATOM 2313 C CA . GLN A 1 296 ? 21.312 27.688 13.062 1 81.31 296 GLN A CA 1
ATOM 2314 C C . GLN A 1 296 ? 22.641 26.953 13.062 1 81.31 296 GLN A C 1
ATOM 2316 O O . GLN A 1 296 ? 23.391 27.016 14.039 1 81.31 296 GLN A O 1
ATOM 2321 N N . LYS A 1 297 ? 22.875 26.297 11.992 1 81.69 297 LYS A N 1
ATOM 2322 C CA . LYS A 1 297 ? 24.156 25.609 11.859 1 81.69 297 LYS A CA 1
ATOM 2323 C C . LYS A 1 297 ? 25.328 26.594 11.859 1 81.69 297 LYS A C 1
ATOM 2325 O O . LYS A 1 297 ? 26.344 26.344 12.508 1 81.69 297 LYS A O 1
ATOM 2330 N N . ARG A 1 298 ? 25.109 27.656 11.164 1 80.38 298 ARG A N 1
ATOM 2331 C CA . ARG A 1 298 ? 26.156 28.672 11.102 1 80.38 298 ARG A CA 1
ATOM 2332 C C . ARG A 1 298 ? 26.406 29.297 12.469 1 80.38 298 ARG A C 1
ATOM 2334 O O . ARG A 1 298 ? 27.547 29.547 12.844 1 80.38 298 ARG A O 1
ATOM 2341 N N . SER A 1 299 ? 25.391 29.531 13.18 1 78.38 299 SER A N 1
ATOM 2342 C CA . SER A 1 299 ? 25.516 30.094 14.516 1 78.38 299 SER A CA 1
ATOM 2343 C C . SER A 1 299 ? 26.281 29.141 15.445 1 78.38 299 SER A C 1
ATOM 2345 O O . SER A 1 299 ? 27.062 29.578 16.281 1 78.38 299 SER A O 1
ATOM 2347 N N . LEU A 1 300 ? 26.031 27.922 15.25 1 74.5 300 LEU A N 1
ATOM 2348 C CA . LEU A 1 300 ? 26.734 26.922 16.047 1 74.5 300 LEU A CA 1
ATOM 2349 C C . LEU A 1 300 ? 28.234 26.938 15.781 1 74.5 300 LEU A C 1
ATOM 2351 O O . LEU A 1 300 ? 29.031 26.719 16.688 1 74.5 300 LEU A O 1
ATOM 2355 N N . TYR A 1 301 ? 28.516 27.344 14.562 1 76.06 301 TYR A N 1
ATOM 2356 C CA . TYR A 1 301 ? 29.922 27.406 14.195 1 76.06 301 TYR A CA 1
ATOM 2357 C C . TYR A 1 301 ? 30.5 28.797 14.461 1 76.06 301 TYR A C 1
ATOM 2359 O O . TYR A 1 301 ? 31.656 29.062 14.141 1 76.06 301 TYR A O 1
ATOM 2367 N N . GLY A 1 302 ? 29.719 29.672 15.031 1 72.19 302 GLY A N 1
ATOM 2368 C CA . GLY A 1 302 ? 30.172 30.984 15.422 1 72.19 302 GLY A CA 1
ATOM 2369 C C . GLY A 1 302 ? 30.219 31.984 14.273 1 72.19 302 GLY A C 1
ATOM 2370 O O . GLY A 1 302 ? 30.906 33 14.344 1 72.19 302 GLY A O 1
ATOM 2371 N N . LEU A 1 303 ? 29.734 31.562 13.156 1 66.31 303 LEU A N 1
ATOM 2372 C CA . LEU A 1 303 ? 29.75 32.469 12.008 1 66.31 303 LEU A CA 1
ATOM 2373 C C . LEU A 1 303 ? 28.641 33.5 12.133 1 66.31 303 LEU A C 1
ATOM 2375 O O . LEU A 1 303 ? 27.516 33.188 12.492 1 66.31 303 LEU A O 1
ATOM 2379 N N . GLU A 1 304 ? 28.984 34.719 12.438 1 58.97 304 GLU A N 1
ATOM 2380 C CA . GLU A 1 304 ? 28.031 35.812 12.664 1 58.97 304 GLU A CA 1
ATOM 2381 C C . GLU A 1 304 ? 27.109 36 11.461 1 58.97 304 GLU A C 1
ATOM 2383 O O . GLU A 1 304 ? 27.562 35.906 10.312 1 58.97 304 GLU A O 1
ATOM 2388 N N . ASN A 1 305 ? 25.875 35.719 11.586 1 57.44 305 ASN A N 1
ATOM 2389 C CA . ASN A 1 305 ? 24.906 36.094 10.562 1 57.44 305 ASN A CA 1
ATOM 2390 C C . ASN A 1 305 ? 25 37.562 10.234 1 57.44 305 ASN A C 1
ATOM 2392 O O . ASN A 1 305 ? 24.969 38.406 11.133 1 57.44 305 ASN A O 1
ATOM 2396 N N . THR A 1 306 ? 25.797 37.875 9.25 1 51.12 306 THR A N 1
ATOM 2397 C CA . THR A 1 306 ? 25.891 39.25 8.836 1 51.12 306 THR A CA 1
ATOM 2398 C C . THR A 1 306 ? 24.5 39.906 8.805 1 51.12 306 THR A C 1
ATOM 2400 O O . THR A 1 306 ? 23.625 39.469 8.047 1 51.12 306 THR A O 1
ATOM 2403 N N . GLU A 1 307 ? 24.031 40.156 9.891 1 52.44 307 GLU A N 1
ATOM 2404 C CA . GLU A 1 307 ? 22.844 40.969 9.836 1 52.44 307 GLU A CA 1
ATOM 2405 C C . GLU A 1 307 ? 22.969 42.062 8.766 1 52.44 307 GLU A C 1
ATOM 2407 O O . GLU A 1 307 ? 23.859 42.906 8.828 1 52.44 307 GLU A O 1
ATOM 2412 N N . GLU A 1 308 ? 22.906 41.75 7.582 1 53.94 308 GLU A N 1
ATOM 2413 C CA . GLU A 1 308 ? 22.891 42.781 6.566 1 53.94 308 GLU A CA 1
ATOM 2414 C C . GLU A 1 308 ? 22.203 44.062 7.082 1 53.94 308 GLU A C 1
ATOM 2416 O O . GLU A 1 308 ? 21.359 44 7.973 1 53.94 308 GLU A O 1
ATOM 2421 N N . MET A 1 309 ? 22.844 45.188 6.961 1 59.25 309 MET A N 1
ATOM 2422 C CA . MET A 1 309 ? 22.359 46.562 7.238 1 59.25 309 MET A CA 1
ATOM 2423 C C . MET A 1 309 ? 20.891 46.688 6.855 1 59.25 309 MET A C 1
ATOM 2425 O O . MET A 1 309 ? 20.562 46.875 5.68 1 59.25 309 MET A O 1
ATOM 2429 N N . GLU A 1 310 ? 20.016 46.094 7.734 1 71.88 310 GLU A N 1
ATOM 2430 C CA . GLU A 1 310 ? 18.594 46.219 7.426 1 71.88 310 GLU A CA 1
ATOM 2431 C C . GLU A 1 310 ? 18.094 47.625 7.602 1 71.88 310 GLU A C 1
ATOM 2433 O O . GLU A 1 310 ? 18.438 48.312 8.586 1 71.88 310 GLU A O 1
ATOM 2438 N N . GLU A 1 311 ? 17.688 48.188 6.5 1 85.69 311 GLU A N 1
ATOM 2439 C CA . GLU A 1 311 ? 17.188 49.562 6.484 1 85.69 311 GLU A CA 1
ATOM 2440 C C . GLU A 1 311 ? 15.719 49.625 6.895 1 85.69 311 GLU A C 1
ATOM 2442 O O . GLU A 1 311 ? 14.859 49.031 6.258 1 85.69 311 GLU A O 1
ATOM 2447 N N . TRP A 1 312 ? 15.5 50.312 8.047 1 92.44 312 TRP A N 1
ATOM 2448 C CA . TRP A 1 312 ? 14.141 50.562 8.516 1 92.44 312 TRP A CA 1
ATOM 2449 C C . TRP A 1 312 ? 13.453 51.594 7.645 1 92.44 312 TRP A C 1
ATOM 2451 O O . TRP A 1 312 ? 14.07 52.594 7.23 1 92.44 312 TRP A O 1
ATOM 2461 N N . LYS A 1 313 ? 12.242 51.344 7.328 1 94.62 313 LYS A N 1
ATOM 2462 C CA . LYS A 1 313 ? 11.398 52.312 6.645 1 94.62 313 LYS A CA 1
ATOM 2463 C C . LYS A 1 313 ? 10.367 52.906 7.594 1 94.62 313 LYS A C 1
ATOM 2465 O O . LYS A 1 313 ? 9.898 52.219 8.516 1 94.62 313 LYS A O 1
ATOM 2470 N N . VAL A 1 314 ? 10.055 54.188 7.348 1 95.56 314 VAL A N 1
ATOM 2471 C CA . VAL A 1 314 ? 9.133 54.875 8.242 1 95.56 314 VAL A CA 1
ATOM 2472 C C . VAL A 1 314 ? 7.996 55.5 7.434 1 95.56 314 VAL A C 1
ATOM 2474 O O . VAL A 1 314 ? 8.234 56.125 6.395 1 95.56 314 VAL A O 1
ATOM 2477 N N . VAL A 1 315 ? 6.836 55.281 7.848 1 94.56 315 VAL A N 1
ATOM 2478 C CA . VAL A 1 315 ? 5.648 55.875 7.242 1 94.56 315 VAL A CA 1
ATOM 2479 C C . VAL A 1 315 ? 4.848 56.594 8.305 1 94.56 315 VAL A C 1
ATOM 2481 O O . VAL A 1 315 ? 4.512 56.031 9.352 1 94.56 315 VAL A O 1
ATOM 2484 N N . CYS A 1 316 ? 4.598 57.844 8.031 1 92.38 316 CYS A N 1
ATOM 2485 C CA . CYS A 1 316 ? 3.803 58.688 8.938 1 92.38 316 CYS A CA 1
ATOM 2486 C C . CYS A 1 316 ? 2.518 59.156 8.273 1 92.38 316 CYS A C 1
ATOM 2488 O O . CYS A 1 316 ? 2.475 59.312 7.051 1 92.38 316 CYS A O 1
ATOM 2490 N N . GLY A 1 317 ? 1.456 59.219 9.07 1 90.5 317 GLY A N 1
ATOM 2491 C CA . GLY A 1 317 ? 0.223 59.75 8.516 1 90.5 317 GLY A CA 1
ATOM 2492 C C . GLY A 1 317 ? -1.009 59.375 9.305 1 90.5 317 GLY A C 1
ATOM 2493 O O . GLY A 1 317 ? -0.908 59 10.484 1 90.5 317 GLY A O 1
ATOM 2494 N N . LYS A 1 318 ? -2.156 59.688 8.703 1 92.06 318 LYS A N 1
ATOM 2495 C CA . LYS A 1 318 ? -3.449 59.312 9.266 1 92.06 318 LYS A CA 1
ATOM 2496 C C . LYS A 1 318 ? -3.947 58 8.664 1 92.06 318 LYS A C 1
ATOM 2498 O O . LYS A 1 318 ? -3.986 57.844 7.445 1 92.06 318 LYS A O 1
ATOM 2503 N N . PHE A 1 319 ? -4.277 57.156 9.562 1 93.62 319 PHE A N 1
ATOM 2504 C CA . PHE A 1 319 ? -4.68 55.812 9.117 1 93.62 319 PHE A CA 1
ATOM 2505 C C . PHE A 1 319 ? -6.082 55.5 9.617 1 93.62 319 PHE A C 1
ATOM 2507 O O . PHE A 1 319 ? -6.441 55.812 10.75 1 93.62 319 PHE A O 1
ATOM 2514 N N . LEU A 1 320 ? -6.84 54.844 8.773 1 92.88 320 LEU A N 1
ATOM 2515 C CA . LEU A 1 320 ? -8.125 54.281 9.18 1 92.88 320 LEU A CA 1
ATOM 2516 C C . LEU A 1 320 ? -7.926 52.938 9.859 1 92.88 320 LEU A C 1
ATOM 2518 O O . LEU A 1 320 ? -8.656 52.594 10.789 1 92.88 320 LEU A O 1
ATOM 2522 N N . ALA A 1 321 ? -6.945 52.219 9.312 1 93.88 321 ALA A N 1
ATOM 2523 C CA . ALA A 1 321 ? -6.664 50.875 9.859 1 93.88 321 ALA A CA 1
ATOM 2524 C C . ALA A 1 321 ? -5.215 50.469 9.586 1 93.88 321 ALA A C 1
ATOM 2526 O O . ALA A 1 321 ? -4.668 50.781 8.523 1 93.88 321 ALA A O 1
ATOM 2527 N N . ILE A 1 322 ? -4.574 49.875 10.531 1 95.38 322 ILE A N 1
ATOM 2528 C CA . ILE A 1 322 ? -3.273 49.219 10.43 1 95.38 322 ILE A CA 1
ATOM 2529 C C . ILE A 1 322 ? -3.41 47.75 10.766 1 95.38 322 ILE A C 1
ATOM 2531 O O . ILE A 1 322 ? -3.752 47.375 11.898 1 95.38 322 ILE A O 1
ATOM 2535 N N . ASN A 1 323 ? -3.176 46.906 9.781 1 95.5 323 ASN A N 1
ATOM 2536 C CA . ASN A 1 323 ? -3.336 45.469 9.977 1 95.5 323 ASN A CA 1
ATOM 2537 C C . ASN A 1 323 ? -2.045 44.719 9.68 1 95.5 323 ASN A C 1
ATOM 2539 O O . ASN A 1 323 ? -1.328 45.031 8.734 1 95.5 323 ASN A O 1
ATOM 2543 N N . ALA A 1 324 ? -1.718 43.812 10.531 1 97.25 324 ALA A N 1
ATOM 2544 C CA . ALA A 1 324 ? -0.629 42.875 10.289 1 97.25 324 ALA A CA 1
ATOM 2545 C C . ALA A 1 324 ? -1.13 41.438 10.352 1 97.25 324 ALA A C 1
ATOM 2547 O O . ALA A 1 324 ? -1.806 41.031 11.305 1 97.25 324 ALA A O 1
ATOM 2548 N N . THR A 1 325 ? -0.847 40.656 9.359 1 96.44 325 THR A N 1
ATOM 2549 C CA . THR A 1 325 ? -1.33 39.281 9.312 1 96.44 325 THR A CA 1
ATOM 2550 C C . THR A 1 325 ? -0.174 38.312 9.094 1 96.44 325 THR A C 1
ATOM 2552 O O . THR A 1 325 ? 0.705 38.562 8.266 1 96.44 325 THR A O 1
ATOM 2555 N N . ASN A 1 326 ? -0.187 37.219 9.852 1 95.62 326 ASN A N 1
ATOM 2556 C CA . ASN A 1 326 ? 0.814 36.156 9.711 1 95.62 326 ASN A CA 1
ATOM 2557 C C . ASN A 1 326 ? 0.333 35.062 8.789 1 95.62 326 ASN A C 1
ATOM 2559 O O . ASN A 1 326 ? 1.105 34.156 8.43 1 95.62 326 ASN A O 1
ATOM 2563 N N . MET A 1 327 ? -0.848 35.062 8.484 1 95.19 327 MET A N 1
ATOM 2564 C CA . MET A 1 327 ? -1.472 34.094 7.598 1 95.19 327 MET A CA 1
ATOM 2565 C C . MET A 1 327 ? -2.545 34.75 6.734 1 95.19 327 MET A C 1
ATOM 2567 O O . MET A 1 327 ? -2.746 35.969 6.797 1 95.19 327 MET A O 1
ATOM 2571 N N . SER A 1 328 ? -3.172 34 5.938 1 91.62 328 SER A N 1
ATOM 2572 C CA . SER A 1 328 ? -4.164 34.562 5.027 1 91.62 328 SER A CA 1
ATOM 2573 C C . SER A 1 328 ? -5.379 35.094 5.789 1 91.62 328 SER A C 1
ATOM 2575 O O . SER A 1 328 ? -6.035 36.031 5.348 1 91.62 328 SER A O 1
ATOM 2577 N N . CYS A 1 329 ? -5.641 34.531 6.934 1 89.75 329 CYS A N 1
ATOM 2578 C CA . CYS A 1 329 ? -6.805 34.844 7.75 1 89.75 329 CYS A CA 1
ATOM 2579 C C . CYS A 1 329 ? -8.102 34.562 6.996 1 89.75 329 CYS A C 1
ATOM 2581 O O . CYS A 1 329 ? -9 35.406 6.957 1 89.75 329 CYS A O 1
ATOM 2583 N N . ALA A 1 330 ? -8.07 33.406 6.418 1 84.19 330 ALA A N 1
ATOM 2584 C CA . ALA A 1 330 ? -9.258 32.938 5.684 1 84.19 330 ALA A CA 1
ATOM 2585 C C . ALA A 1 330 ? -10.32 32.406 6.633 1 84.19 330 ALA A C 1
ATOM 2587 O O . ALA A 1 330 ? -10 31.859 7.688 1 84.19 330 ALA A O 1
ATOM 2588 N N . CYS A 1 331 ? -11.5 32.656 6.367 1 78.38 331 CYS A N 1
ATOM 2589 C CA . CYS A 1 331 ? -12.664 32.156 7.09 1 78.38 331 CYS A CA 1
ATOM 2590 C C . CYS A 1 331 ? -13.812 31.859 6.137 1 78.38 331 CYS A C 1
ATOM 2592 O O . CYS A 1 331 ? -13.75 32.188 4.953 1 78.38 331 CYS A O 1
ATOM 2594 N N . PRO A 1 332 ? -14.773 31.141 6.609 1 75.5 332 PRO A N 1
ATOM 2595 C CA . PRO A 1 332 ? -15.883 30.812 5.707 1 75.5 332 PRO A CA 1
ATOM 2596 C C . PRO A 1 332 ? -16.516 32.062 5.09 1 75.5 332 PRO A C 1
ATOM 2598 O O . PRO A 1 332 ? -16.953 32.031 3.938 1 75.5 332 PRO A O 1
ATOM 2601 N N . ARG A 1 333 ? -16.531 33.125 5.742 1 73.44 333 ARG A N 1
ATOM 2602 C CA . ARG A 1 333 ? -17.125 34.344 5.238 1 73.44 333 ARG A CA 1
ATOM 2603 C C . ARG A 1 333 ? -16.203 35.031 4.246 1 73.44 333 ARG A C 1
ATOM 2605 O O . ARG A 1 333 ? -16.656 35.75 3.359 1 73.44 333 ARG A O 1
ATOM 2612 N N . SER A 1 334 ? -14.938 34.844 4.441 1 78 334 SER A N 1
ATOM 2613 C CA . SER A 1 334 ? -13.914 35.344 3.549 1 78 334 SER A CA 1
ATOM 2614 C C . SER A 1 334 ? -12.891 34.281 3.201 1 78 334 SER A C 1
ATOM 2616 O O . SER A 1 334 ? -11.812 34.219 3.801 1 78 334 SER A O 1
ATOM 2618 N N . PRO A 1 335 ? -13.188 33.531 2.166 1 77.44 335 PRO A N 1
ATOM 2619 C CA . PRO A 1 335 ? -12.383 32.344 1.894 1 77.44 335 PRO A CA 1
ATOM 2620 C C . PRO A 1 335 ? -10.953 32.656 1.471 1 77.44 335 PRO A C 1
ATOM 2622 O O . PRO A 1 335 ? -10.047 31.844 1.641 1 77.44 335 PRO A O 1
ATOM 2625 N N . GLN A 1 336 ? -10.75 33.844 0.938 1 82.62 336 GLN A N 1
ATOM 2626 C CA . GLN A 1 336 ? -9.391 34.188 0.535 1 82.62 336 GLN A CA 1
ATOM 2627 C C . GLN A 1 336 ? -8.641 34.875 1.668 1 82.62 336 GLN A C 1
ATOM 2629 O O . GLN A 1 336 ? -7.406 34.906 1.673 1 82.62 336 GLN A O 1
ATOM 2634 N N . GLY A 1 337 ? -9.445 35.469 2.568 1 85.44 337 GLY A N 1
ATOM 2635 C CA . GLY A 1 337 ? -8.859 36.094 3.73 1 85.44 337 GLY A CA 1
ATOM 2636 C C . GLY A 1 337 ? -8.391 37.531 3.461 1 85.44 337 GLY A C 1
ATOM 2637 O O . GLY A 1 337 ? -8.586 38.062 2.359 1 85.44 337 GLY A O 1
ATOM 2638 N N . LEU A 1 338 ? -7.777 38.125 4.457 1 86.88 338 LEU A N 1
ATOM 2639 C CA . LEU A 1 338 ? -7.297 39.5 4.395 1 86.88 338 LEU A CA 1
ATOM 2640 C C . LEU A 1 338 ? -6.035 39.594 3.539 1 86.88 338 LEU A C 1
ATOM 2642 O O . LEU A 1 338 ? -5.84 40.562 2.822 1 86.88 338 LEU A O 1
ATOM 2646 N N . SER A 1 339 ? -5.195 38.625 3.641 1 91.31 339 SER A N 1
ATOM 2647 C CA . SER A 1 339 ? -3.977 38.531 2.846 1 91.31 339 SER A CA 1
ATOM 2648 C C . SER A 1 339 ? -3.844 37.156 2.199 1 91.31 339 SER A C 1
ATOM 2650 O O . SER A 1 339 ? -3.148 36.281 2.723 1 91.31 339 SER A O 1
ATOM 2652 N N . PRO A 1 340 ? -4.336 37 1.042 1 89.56 340 PRO A N 1
ATOM 2653 C CA . PRO A 1 340 ? -4.406 35.688 0.405 1 89.56 340 PRO A CA 1
ATOM 2654 C C . PRO A 1 340 ? -3.027 35.094 0.093 1 89.56 340 PRO A C 1
ATOM 2656 O O . PRO A 1 340 ? -2.869 33.875 0.02 1 89.56 340 PRO A O 1
ATOM 2659 N N . ALA A 1 341 ? -2.039 35.938 -0.04 1 90.69 341 ALA A N 1
ATOM 2660 C CA . ALA A 1 341 ? -0.726 35.469 -0.46 1 90.69 341 ALA A CA 1
ATOM 2661 C C . ALA A 1 341 ? 0.22 35.344 0.731 1 90.69 341 ALA A C 1
ATOM 2663 O O . ALA A 1 341 ? 1.428 35.156 0.557 1 90.69 341 ALA A O 1
ATOM 2664 N N . ALA A 1 342 ? -0.378 35.469 1.901 1 93.38 342 ALA A N 1
ATOM 2665 C CA . ALA A 1 342 ? 0.451 35.281 3.09 1 93.38 342 ALA A CA 1
ATOM 2666 C C . ALA A 1 342 ? 0.835 33.812 3.273 1 93.38 342 ALA A C 1
ATOM 2668 O O . ALA A 1 342 ? 0.029 32.938 3.014 1 93.38 342 ALA A O 1
ATOM 2669 N N . HIS A 1 343 ? 2.055 33.594 3.693 1 95.06 343 HIS A N 1
ATOM 2670 C CA . HIS A 1 343 ? 2.533 32.219 3.92 1 95.06 343 HIS A CA 1
ATOM 2671 C C . HIS A 1 343 ? 2.613 31.906 5.41 1 95.06 343 HIS A C 1
ATOM 2673 O O . HIS A 1 343 ? 2.92 32.781 6.219 1 95.06 343 HIS A O 1
ATOM 2679 N N . LEU A 1 344 ? 2.445 30.672 5.734 1 96.19 344 LEU A N 1
ATOM 2680 C CA . LEU A 1 344 ? 2.324 30.234 7.125 1 96.19 344 LEU A CA 1
ATOM 2681 C C . LEU A 1 344 ? 3.689 30.203 7.801 1 96.19 344 LEU A C 1
ATOM 2683 O O . LEU A 1 344 ? 3.785 30.328 9.023 1 96.19 344 LEU A O 1
ATOM 2687 N N . GLY A 1 345 ? 4.734 29.984 7.023 1 95.94 345 GLY A N 1
ATOM 2688 C CA . GLY A 1 345 ? 6.023 29.75 7.648 1 95.94 345 GLY A CA 1
ATOM 2689 C C . GLY A 1 345 ? 7.172 30.422 6.914 1 95.94 345 GLY A C 1
ATOM 2690 O O . GLY A 1 345 ? 8.258 29.859 6.793 1 95.94 345 GLY A O 1
ATOM 2691 N N . ASP A 1 346 ? 7.027 31.578 6.375 1 94.19 346 ASP A N 1
ATOM 2692 C CA . ASP A 1 346 ? 8.094 32.219 5.621 1 94.19 346 ASP A CA 1
ATOM 2693 C C . ASP A 1 346 ? 8.836 33.25 6.48 1 94.19 346 ASP A C 1
ATOM 2695 O O . ASP A 1 346 ? 9.727 33.938 5.992 1 94.19 346 ASP A O 1
ATOM 2699 N N . GLY A 1 347 ? 8.414 33.438 7.742 1 94.25 347 GLY A N 1
ATOM 2700 C CA . GLY A 1 347 ? 9.109 34.312 8.664 1 94.25 347 GLY A CA 1
ATOM 2701 C C . GLY A 1 347 ? 8.758 35.781 8.484 1 94.25 347 GLY A C 1
ATOM 2702 O O . GLY A 1 347 ? 9.5 36.688 8.906 1 94.25 347 GLY A O 1
ATOM 2703 N N . SER A 1 348 ? 7.66 36 7.844 1 95.38 348 SER A N 1
ATOM 2704 C CA . SER A 1 348 ? 7.25 37.375 7.582 1 95.38 348 SER A CA 1
ATOM 2705 C C . SER A 1 348 ? 5.766 37.562 7.859 1 95.38 348 SER A C 1
ATOM 2707 O O . SER A 1 348 ? 5.031 36.594 8.062 1 95.38 348 SER A O 1
ATOM 2709 N N . SER A 1 349 ? 5.406 38.781 8.008 1 96.38 349 SER A N 1
ATOM 2710 C CA . SER A 1 349 ? 4.016 39.188 8.156 1 96.38 349 SER A CA 1
ATOM 2711 C C . SER A 1 349 ? 3.652 40.25 7.129 1 96.38 349 SER A C 1
ATOM 2713 O O . SER A 1 349 ? 4.512 41.031 6.695 1 96.38 349 SER A O 1
ATOM 2715 N N . ASP A 1 350 ? 2.445 40.312 6.715 1 96 350 ASP A N 1
ATOM 2716 C CA . ASP A 1 350 ? 1.974 41.344 5.801 1 96 350 ASP A CA 1
ATOM 2717 C C . ASP A 1 350 ? 1.384 42.5 6.562 1 96 350 ASP A C 1
ATOM 2719 O O . ASP A 1 350 ? 0.375 42.375 7.258 1 96 350 ASP A O 1
ATOM 2723 N N . LEU A 1 351 ? 2.025 43.594 6.438 1 96.88 351 LEU A N 1
ATOM 2724 C CA . LEU A 1 351 ? 1.562 44.844 7.043 1 96.88 351 LEU A CA 1
ATOM 2725 C C . LEU A 1 351 ? 0.696 45.625 6.07 1 96.88 351 LEU A C 1
ATOM 2727 O O . LEU A 1 351 ? 1.172 46.062 5.012 1 96.88 351 LEU A O 1
ATOM 2731 N N . ILE A 1 352 ? -0.554 45.812 6.387 1 95.19 352 ILE A N 1
ATOM 2732 C CA . ILE A 1 352 ? -1.52 46.5 5.531 1 95.19 352 ILE A CA 1
ATOM 2733 C C . ILE A 1 352 ? -1.917 47.844 6.156 1 95.19 352 ILE A C 1
ATOM 2735 O O . ILE A 1 352 ? -2.557 47.875 7.211 1 95.19 352 ILE A O 1
ATOM 2739 N N . LEU A 1 353 ? -1.584 48.906 5.453 1 95.38 353 LEU A N 1
ATOM 2740 C CA . LEU A 1 353 ? -1.896 50.25 5.914 1 95.38 353 LEU A CA 1
ATOM 2741 C C . LEU A 1 353 ? -3.014 50.844 5.078 1 95.38 353 LEU A C 1
ATOM 2743 O O . LEU A 1 353 ? -2.902 50.938 3.852 1 95.38 353 LEU A O 1
ATOM 2747 N N . ILE A 1 354 ? -4.039 51.156 5.746 1 93.94 354 ILE A N 1
ATOM 2748 C CA . ILE A 1 354 ? -5.141 51.844 5.086 1 93.94 354 ILE A CA 1
ATOM 2749 C C . ILE A 1 354 ? -5.152 53.344 5.5 1 93.94 354 ILE A C 1
ATOM 2751 O O . ILE A 1 354 ? -5.477 53.656 6.645 1 93.94 354 ILE A O 1
ATOM 2755 N N . ARG A 1 355 ? -4.887 54.156 4.566 1 93.56 355 ARG A N 1
ATOM 2756 C CA . ARG A 1 355 ? -4.848 55.594 4.828 1 93.56 355 ARG A CA 1
ATOM 2757 C C . ARG A 1 355 ? -6.254 56.188 4.871 1 93.56 355 ARG A C 1
ATOM 2759 O O . ARG A 1 355 ? -7.223 55.531 4.492 1 93.56 355 ARG A O 1
ATOM 2766 N N . LYS A 1 356 ? -6.27 57.406 5.414 1 91.62 356 LYS A N 1
ATOM 2767 C CA . LYS A 1 356 ? -7.559 58.094 5.453 1 91.62 356 LYS A CA 1
ATOM 2768 C C . LYS A 1 356 ? -8.164 58.188 4.059 1 91.62 356 LYS A C 1
ATOM 2770 O O . LYS A 1 356 ? -7.48 58.594 3.109 1 91.62 356 LYS A O 1
ATOM 2775 N N . CYS A 1 357 ? -9.453 57.75 3.906 1 89.56 357 CYS A N 1
ATOM 2776 C CA . CYS A 1 357 ? -10.188 57.812 2.646 1 89.56 357 CYS A CA 1
ATOM 2777 C C . CYS A 1 357 ? -11.68 58.031 2.891 1 89.56 357 CYS A C 1
ATOM 2779 O O . CYS A 1 357 ? -12.109 58.125 4.039 1 89.56 357 CYS A O 1
ATOM 2781 N N . SER A 1 358 ? -12.406 58.125 1.798 1 90.56 358 SER A N 1
ATOM 2782 C CA . SER A 1 358 ? -13.844 58.312 1.927 1 90.56 358 SER A CA 1
ATOM 2783 C C . SER A 1 358 ? -14.531 57.031 2.385 1 90.56 358 SER A C 1
ATOM 2785 O O . SER A 1 358 ? -13.969 55.938 2.256 1 90.56 358 SER A O 1
ATOM 2787 N N . ARG A 1 359 ? -15.688 57.219 2.93 1 90.81 359 ARG A N 1
ATOM 2788 C CA . ARG A 1 359 ? -16.469 56.062 3.383 1 90.81 359 ARG A CA 1
ATOM 2789 C C . ARG A 1 359 ? -16.75 55.094 2.229 1 90.81 359 ARG A C 1
ATOM 2791 O O . ARG A 1 359 ? -16.75 53.875 2.406 1 90.81 359 ARG A O 1
ATOM 2798 N N . PHE A 1 360 ? -16.938 55.656 1.129 1 87.88 360 PHE A N 1
ATOM 2799 C CA . PHE A 1 360 ? -17.25 54.844 -0.044 1 87.88 360 PHE A CA 1
ATOM 2800 C C . PHE A 1 360 ? -16.031 54 -0.447 1 87.88 360 PHE A C 1
ATOM 2802 O O . PHE A 1 360 ? -16.172 52.812 -0.754 1 87.88 360 PHE A O 1
ATOM 2809 N N . ASN A 1 361 ? -14.93 54.656 -0.433 1 86.12 361 ASN A N 1
ATOM 2810 C CA . ASN A 1 361 ? -13.703 53.938 -0.775 1 86.12 361 ASN A CA 1
ATOM 2811 C C . ASN A 1 361 ? -13.383 52.844 0.257 1 86.12 361 ASN A C 1
ATOM 2813 O O . ASN A 1 361 ? -12.938 51.75 -0.098 1 86.12 361 ASN A O 1
ATOM 2817 N N . PHE A 1 362 ? -13.641 53.156 1.391 1 87.12 362 PHE A N 1
ATOM 2818 C CA . PHE A 1 362 ? -13.383 52.188 2.455 1 87.12 362 PHE A CA 1
ATOM 2819 C C . PHE A 1 362 ? -14.32 50.969 2.344 1 87.12 362 PHE A C 1
ATOM 2821 O O . PHE A 1 362 ? -13.906 49.844 2.562 1 87.12 362 PHE A O 1
ATOM 2828 N N . LEU A 1 363 ? -15.516 51.188 2.07 1 84.44 363 LEU A N 1
ATOM 2829 C CA . LEU A 1 363 ? -16.469 50.094 1.858 1 84.44 363 LEU A CA 1
ATOM 2830 C C . LEU A 1 363 ? -16.031 49.219 0.707 1 84.44 363 LEU A C 1
ATOM 2832 O O . LEU A 1 363 ? -16.172 47.969 0.778 1 84.44 363 LEU A O 1
ATOM 2836 N N . ARG A 1 364 ? -15.508 49.812 -0.297 1 82.88 364 ARG A N 1
ATOM 2837 C CA . ARG A 1 364 ? -15.008 49.031 -1.436 1 82.88 364 ARG A CA 1
ATOM 2838 C C . ARG A 1 364 ? -13.883 48.094 -1.016 1 82.88 364 ARG A C 1
ATOM 2840 O O . ARG A 1 364 ? -13.789 46.969 -1.509 1 82.88 364 ARG A O 1
ATOM 2847 N N . PHE A 1 365 ? -13.125 48.594 -0.139 1 81.44 365 PHE A N 1
ATOM 2848 C CA . PHE A 1 365 ? -12.023 47.781 0.38 1 81.44 365 PHE A CA 1
ATOM 2849 C C . PHE A 1 365 ? -12.555 46.625 1.214 1 81.44 365 PHE A C 1
ATOM 2851 O O . PHE A 1 365 ? -12.094 45.5 1.068 1 81.44 365 PHE A O 1
ATOM 2858 N N . LEU A 1 366 ? -13.547 46.875 2.029 1 78.75 366 LEU A N 1
ATOM 2859 C CA . LEU A 1 366 ? -14.07 45.875 2.932 1 78.75 366 LEU A CA 1
ATOM 2860 C C . LEU A 1 366 ? -14.812 44.781 2.156 1 78.75 366 LEU A C 1
ATOM 2862 O O . LEU A 1 366 ? -14.75 43.594 2.52 1 78.75 366 LEU A O 1
ATOM 2866 N N . VAL A 1 367 ? -15.477 45.156 1.122 1 72.62 367 VAL A N 1
ATOM 2867 C CA . VAL A 1 367 ? -16.266 44.219 0.339 1 72.62 367 VAL A CA 1
ATOM 2868 C C . VAL A 1 367 ? -15.359 43.406 -0.599 1 72.62 367 VAL A C 1
ATOM 2870 O O . VAL A 1 367 ? -15.633 42.25 -0.9 1 72.62 367 VAL A O 1
ATOM 2873 N N . ARG A 1 368 ? -14.305 44.031 -1.089 1 61.12 368 ARG A N 1
ATOM 2874 C CA . ARG A 1 368 ? -13.406 43.375 -2.037 1 61.12 368 ARG A CA 1
ATOM 2875 C C . ARG A 1 368 ? -12.703 42.188 -1.395 1 61.12 368 ARG A C 1
ATOM 2877 O O . ARG A 1 368 ? -12.281 41.25 -2.088 1 61.12 368 ARG A O 1
ATOM 2884 N N . HIS A 1 369 ? -12.547 42.25 -0.125 1 57.5 369 HIS A N 1
ATOM 2885 C CA . HIS A 1 369 ? -11.938 41.125 0.54 1 57.5 369 HIS A CA 1
ATOM 2886 C C . HIS A 1 369 ? -12.695 39.812 0.228 1 57.5 369 HIS A C 1
ATOM 2888 O O . HIS A 1 369 ? -12.156 38.719 0.373 1 57.5 369 HIS A O 1
ATOM 2894 N N . THR A 1 370 ? -13.844 39.969 -0.427 1 55.31 370 THR A N 1
ATOM 2895 C CA . THR A 1 370 ? -14.688 38.812 -0.73 1 55.31 370 THR A CA 1
ATOM 2896 C C . THR A 1 370 ? -14.562 38.438 -2.199 1 55.31 370 THR A C 1
ATOM 2898 O O . THR A 1 370 ? -15.055 37.375 -2.609 1 55.31 370 THR A O 1
ATOM 2901 N N . ASN A 1 371 ? -13.859 39.281 -3.023 1 54.97 371 ASN A N 1
ATOM 2902 C CA . ASN A 1 371 ? -13.852 39.031 -4.461 1 54.97 371 ASN A CA 1
ATOM 2903 C C . ASN A 1 371 ? -12.461 38.656 -4.965 1 54.97 371 ASN A C 1
ATOM 2905 O O . ASN A 1 371 ? -11.477 38.812 -4.242 1 54.97 371 ASN A O 1
ATOM 2909 N N . GLN A 1 372 ? -12.305 37.969 -6.16 1 57.78 372 GLN A N 1
ATOM 2910 C CA . GLN A 1 372 ? -11.172 37.312 -6.812 1 57.78 372 GLN A CA 1
ATOM 2911 C C . GLN A 1 372 ? -10.141 38.344 -7.289 1 57.78 372 GLN A C 1
ATOM 2913 O O . GLN A 1 372 ? -9.047 37.969 -7.715 1 57.78 372 GLN A O 1
ATOM 2918 N N . TYR A 1 373 ? -10.32 39.625 -7.016 1 61.16 373 TYR A N 1
ATOM 2919 C CA . TYR A 1 373 ? -9.375 40.562 -7.598 1 61.16 373 TYR A CA 1
ATOM 2920 C C . TYR A 1 373 ? -8.352 41.031 -6.559 1 61.16 373 TYR A C 1
ATOM 2922 O O . TYR A 1 373 ? -8.523 40.781 -5.363 1 61.16 373 TYR A O 1
ATOM 2930 N N . ASP A 1 374 ? -7.23 41.562 -7.043 1 64.81 374 ASP A N 1
ATOM 2931 C CA . ASP A 1 374 ? -6.191 42.125 -6.184 1 64.81 374 ASP A CA 1
ATOM 2932 C C . ASP A 1 374 ? -6.793 43.094 -5.148 1 64.81 374 ASP A C 1
ATOM 2934 O O . ASP A 1 374 ? -7.148 44.219 -5.477 1 64.81 374 ASP A O 1
ATOM 2938 N N . GLN A 1 375 ? -6.965 42.688 -3.957 1 73.88 375 GLN A N 1
ATOM 2939 C CA . GLN A 1 375 ? -7.66 43.406 -2.895 1 73.88 375 GLN A CA 1
ATOM 2940 C C . GLN A 1 375 ? -6.867 44.625 -2.453 1 73.88 3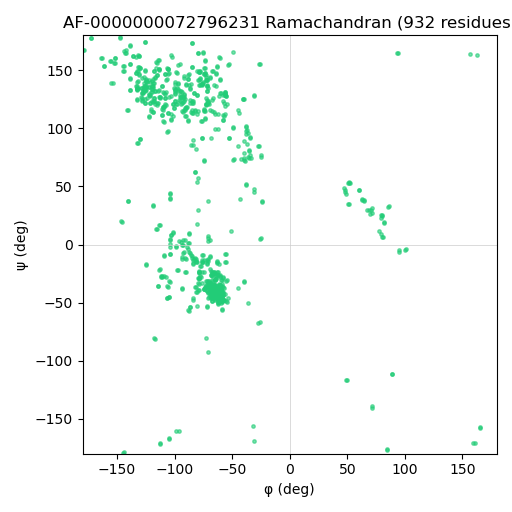75 GLN A C 1
ATOM 2942 O O . GLN A 1 375 ? -7.414 45.531 -1.81 1 73.88 375 GLN A O 1
ATOM 2947 N N . PHE A 1 376 ? -5.645 44.719 -2.932 1 73.25 376 PHE A N 1
ATOM 2948 C CA . PHE A 1 376 ? -4.812 45.812 -2.459 1 73.25 376 PHE A CA 1
ATOM 2949 C C . PHE A 1 376 ? -4.703 46.906 -3.518 1 73.25 376 PHE A C 1
ATOM 2951 O O . PHE A 1 376 ? -4.031 47.906 -3.307 1 73.25 376 PHE A O 1
ATOM 2958 N N . ASP A 1 377 ? -5.418 46.719 -4.586 1 78.38 377 ASP A N 1
ATOM 2959 C CA . ASP A 1 377 ? -5.246 47.656 -5.695 1 78.38 377 ASP A CA 1
ATOM 2960 C C . ASP A 1 377 ? -6.059 48.938 -5.477 1 78.38 377 ASP A C 1
ATOM 2962 O O . ASP A 1 377 ? -6.988 49.219 -6.23 1 78.38 377 ASP A O 1
ATOM 2966 N N . PHE A 1 378 ? -5.762 49.656 -4.461 1 85.62 378 PHE A N 1
ATOM 2967 C CA . PHE A 1 378 ? -6.297 50.969 -4.125 1 85.62 378 PHE A CA 1
ATOM 2968 C C . PHE A 1 378 ? -5.172 51.938 -3.789 1 85.62 378 PHE A C 1
ATOM 2970 O O . PHE A 1 378 ? -4.168 51.562 -3.186 1 85.62 378 PHE A O 1
ATOM 2977 N N . ALA A 1 379 ? -5.312 53.156 -4.09 1 85.94 379 ALA A N 1
ATOM 2978 C CA . ALA A 1 379 ? -4.289 54.156 -3.834 1 85.94 379 ALA A CA 1
ATOM 2979 C C . ALA A 1 379 ? -4.125 54.406 -2.336 1 85.94 379 ALA A C 1
ATOM 2981 O O . ALA A 1 379 ? -3.047 54.781 -1.878 1 85.94 379 ALA A O 1
ATOM 2982 N N . PHE A 1 380 ? -5.172 54.156 -1.607 1 91.38 380 PHE A N 1
ATOM 2983 C CA . PHE A 1 380 ? -5.148 54.438 -0.18 1 91.38 380 PHE A CA 1
ATOM 2984 C C . PHE A 1 380 ? -4.711 53.219 0.619 1 91.38 380 PHE A C 1
ATOM 2986 O O . PHE A 1 380 ? -4.66 53.25 1.851 1 91.38 380 PHE A O 1
ATOM 2993 N N . VAL A 1 381 ? -4.445 52.156 -0.022 1 92.06 381 VAL A N 1
ATOM 2994 C CA . VAL A 1 381 ? -4.02 50.938 0.651 1 92.06 381 VAL A CA 1
ATOM 2995 C C . VAL A 1 381 ? -2.564 50.625 0.298 1 92.06 381 VAL A C 1
ATOM 2997 O O . VAL A 1 381 ? -2.191 50.625 -0.877 1 92.06 381 VAL A O 1
ATOM 3000 N N . GLU A 1 382 ? -1.719 50.438 1.328 1 93.69 382 GLU A N 1
ATOM 3001 C CA . GLU A 1 382 ? -0.326 50.031 1.178 1 93.69 382 GLU A CA 1
ATOM 3002 C C . GLU A 1 382 ? -0.063 48.688 1.883 1 93.69 382 GLU A C 1
ATOM 3004 O O . GLU A 1 382 ? -0.542 48.469 2.996 1 93.69 382 GLU A O 1
ATOM 3009 N N . VAL A 1 383 ? 0.615 47.844 1.181 1 93.56 383 VAL A N 1
ATOM 3010 C CA . VAL A 1 383 ? 0.923 46.562 1.775 1 93.56 383 VAL A CA 1
ATOM 3011 C C . VAL A 1 383 ? 2.428 46.312 1.713 1 93.56 383 VAL A C 1
ATOM 3013 O O . VAL A 1 383 ? 3.062 46.531 0.683 1 93.56 383 VAL A O 1
ATOM 3016 N N . TYR A 1 384 ? 2.996 45.875 2.842 1 93.5 384 TYR A N 1
ATOM 3017 C CA . TYR A 1 384 ? 4.414 45.562 2.947 1 93.5 384 TYR A CA 1
ATOM 3018 C C . TYR A 1 384 ? 4.625 44.219 3.631 1 93.5 384 TYR A C 1
ATOM 3020 O O . TYR A 1 384 ? 3.936 43.875 4.598 1 93.5 384 TYR A O 1
ATOM 3028 N N . ARG A 1 385 ? 5.48 43.406 3.041 1 94.44 385 ARG A N 1
ATOM 3029 C CA . ARG A 1 385 ? 5.93 42.219 3.754 1 94.44 385 ARG A CA 1
ATOM 3030 C C . ARG A 1 385 ? 7.09 42.562 4.688 1 94.44 385 ARG A C 1
ATOM 3032 O O . ARG A 1 385 ? 8.125 43.062 4.25 1 94.44 385 ARG A O 1
ATOM 3039 N N . VAL A 1 386 ? 6.906 42.25 6.016 1 96.06 386 VAL A N 1
ATOM 3040 C CA . VAL A 1 386 ? 7.855 42.812 6.984 1 96.06 386 VAL A CA 1
ATOM 3041 C C . VAL A 1 386 ? 8.289 41.688 7.945 1 96.06 386 VAL A C 1
ATOM 3043 O O . VAL A 1 386 ? 7.598 40.688 8.086 1 96.06 386 VAL A O 1
ATOM 3046 N N . ARG A 1 387 ? 9.406 41.906 8.625 1 94.81 387 ARG A N 1
ATOM 3047 C CA . ARG A 1 387 ? 9.883 41 9.68 1 94.81 387 ARG A CA 1
ATOM 3048 C C . ARG A 1 387 ? 9.617 41.594 11.062 1 94.81 387 ARG A C 1
ATOM 3050 O O . ARG A 1 387 ? 9.422 40.875 12.031 1 94.81 387 ARG A O 1
ATOM 3057 N N . LYS A 1 388 ? 9.688 42.906 11.062 1 95.81 388 LYS A N 1
ATOM 3058 C CA . LYS A 1 388 ? 9.461 43.656 12.281 1 95.81 388 LYS A CA 1
ATOM 3059 C C . LYS A 1 388 ? 8.742 44.969 11.977 1 95.81 388 LYS A C 1
ATOM 3061 O O . LYS A 1 388 ? 8.891 45.531 10.891 1 95.81 388 LYS A O 1
ATOM 3066 N N . PHE A 1 389 ? 7.961 45.406 12.938 1 96.56 389 PHE A N 1
ATOM 3067 C CA . PHE A 1 389 ? 7.434 46.75 12.797 1 96.56 389 PHE A CA 1
ATOM 3068 C C . PHE A 1 389 ? 7.082 47.344 14.156 1 96.56 389 PHE A C 1
ATOM 3070 O O . PHE A 1 389 ? 6.941 46.625 15.141 1 96.56 389 PHE A O 1
ATOM 3077 N N . GLN A 1 390 ? 7.031 48.625 14.203 1 96.56 390 GLN A N 1
ATOM 3078 C CA . GLN A 1 390 ? 6.672 49.406 15.383 1 96.56 390 GLN A CA 1
ATOM 3079 C C . GLN A 1 390 ? 5.648 50.469 15.047 1 96.56 390 GLN A C 1
ATOM 3081 O O . GLN A 1 390 ? 5.676 51.031 13.953 1 96.56 390 GLN A O 1
ATOM 3086 N N . PHE A 1 391 ? 4.754 50.625 15.93 1 95.81 391 PHE A N 1
ATOM 3087 C CA . PHE A 1 391 ? 3.768 51.688 15.773 1 95.81 391 PHE A CA 1
ATOM 3088 C C . PHE A 1 391 ? 3.734 52.562 17 1 95.81 391 PHE A C 1
ATOM 3090 O O . PHE A 1 391 ? 3.76 52.062 18.141 1 95.81 391 PHE A O 1
ATOM 3097 N N . VAL A 1 392 ? 3.744 53.844 16.75 1 92.75 392 VAL A N 1
ATOM 3098 C CA . VAL A 1 392 ? 3.604 54.844 17.812 1 92.75 392 VAL A CA 1
ATOM 3099 C C . VAL A 1 392 ? 2.506 55.812 17.453 1 92.75 392 VAL A C 1
ATOM 3101 O O . VAL A 1 392 ? 2.547 56.438 16.375 1 92.75 392 VAL A O 1
ATOM 3104 N N . SER A 1 393 ? 1.542 55.938 18.328 1 87.81 393 SER A N 1
ATOM 3105 C CA . SER A 1 393 ? 0.467 56.875 18.094 1 87.81 393 SER A CA 1
ATOM 3106 C C . SER A 1 393 ? 0.911 58.312 18.438 1 87.81 393 SER A C 1
ATOM 3108 O O . SER A 1 393 ? 1.789 58.5 19.281 1 87.81 393 SER A O 1
ATOM 3110 N N . LYS A 1 394 ? 0.43 59.312 17.797 1 78.94 394 LYS A N 1
ATOM 3111 C CA . LYS A 1 394 ? 0.798 60.719 18.016 1 78.94 394 LYS A CA 1
ATOM 3112 C C . LYS A 1 394 ? 0.459 61.156 19.453 1 78.94 394 LYS A C 1
ATOM 3114 O O . LYS A 1 394 ? 1.185 61.938 20.047 1 78.94 394 LYS A O 1
ATOM 3119 N N . HIS A 1 395 ? -0.622 60.656 19.984 1 63.12 395 HIS A N 1
ATOM 3120 C CA . HIS A 1 395 ? -0.978 61.062 21.344 1 63.12 395 HIS A CA 1
ATOM 3121 C C . HIS A 1 395 ? 0.133 60.688 22.328 1 63.12 395 HIS A C 1
ATOM 3123 O O . HIS A 1 395 ? 0.43 61.469 23.234 1 63.12 395 HIS A O 1
ATOM 3129 N N . VAL A 1 396 ? 0.692 59.562 22.125 1 55.84 396 VAL A N 1
ATOM 3130 C CA . VAL A 1 396 ? 1.745 59.125 23.031 1 55.84 396 VAL A CA 1
ATOM 3131 C C . VAL A 1 396 ? 3.016 59.938 22.781 1 55.84 396 VAL A C 1
ATOM 3133 O O . VAL A 1 396 ? 3.746 60.25 23.719 1 55.84 396 VAL A O 1
ATOM 3136 N N . GLU A 1 397 ? 3.248 60.281 21.547 1 52.19 397 GLU A N 1
ATOM 3137 C CA . GLU A 1 397 ? 4.414 61.094 21.25 1 52.19 397 GLU A CA 1
ATOM 3138 C C . GLU A 1 397 ? 4.332 62.438 21.969 1 52.19 397 GLU A C 1
ATOM 3140 O O . GLU A 1 397 ? 5.34 62.938 22.484 1 52.19 397 GLU A O 1
ATOM 3145 N N . ASP A 1 398 ? 3.156 63 22.016 1 49.44 398 ASP A N 1
ATOM 3146 C CA . ASP A 1 398 ? 2.953 64.312 22.641 1 49.44 398 ASP A CA 1
ATOM 3147 C C . ASP A 1 398 ? 3.076 64.25 24.172 1 49.44 398 ASP A C 1
ATOM 3149 O O . ASP A 1 398 ? 3.594 65.125 24.812 1 49.44 398 ASP A O 1
ATOM 3153 N N . GLU A 1 399 ? 2.66 63.062 24.594 1 47.75 399 GLU A N 1
ATOM 3154 C CA . GLU A 1 399 ? 2.791 62.906 26.031 1 47.75 399 GLU A CA 1
ATOM 3155 C C . GLU A 1 399 ? 4.258 62.812 26.453 1 47.75 399 GLU A C 1
ATOM 3157 O O . GLU A 1 399 ? 4.672 63.375 27.453 1 47.75 399 GLU A O 1
ATOM 3162 N N . ASP A 1 400 ? 5.02 62.094 25.656 1 47.16 400 ASP A N 1
ATOM 3163 C CA . ASP A 1 400 ? 6.434 61.969 25.984 1 47.16 400 ASP A CA 1
ATOM 3164 C C . ASP A 1 400 ? 7.191 63.25 25.719 1 47.16 400 ASP A C 1
ATOM 3166 O O . ASP A 1 400 ? 8.156 63.594 26.422 1 47.16 400 ASP A O 1
ATOM 3170 N N . SER A 1 401 ? 6.789 63.969 24.656 1 42.31 401 SER A N 1
ATOM 3171 C CA . SER A 1 401 ? 7.457 65.25 24.391 1 42.31 401 SER A CA 1
ATOM 3172 C C . SER A 1 401 ? 7.152 66.25 25.484 1 42.31 401 SER A C 1
ATOM 3174 O O . SER A 1 401 ? 8 67.062 25.828 1 42.31 401 SER A O 1
ATOM 3176 N N . ASP A 1 402 ? 5.984 66.188 26.016 1 40.47 402 ASP A N 1
ATOM 3177 C CA . ASP A 1 402 ? 5.68 67.188 27.078 1 40.47 402 ASP A CA 1
ATOM 3178 C C . ASP A 1 402 ? 6.547 66.938 28.312 1 40.47 402 ASP A C 1
ATOM 3180 O O . ASP A 1 402 ? 6.824 67.875 29.078 1 40.47 402 ASP A O 1
ATOM 3184 N N . LEU A 1 403 ? 7.027 65.688 28.5 1 38.53 403 LEU A N 1
ATOM 3185 C CA . LEU A 1 403 ? 7.875 65.5 29.672 1 38.53 403 LEU A CA 1
ATOM 3186 C C . LEU A 1 403 ? 9.273 66.062 29.438 1 38.53 403 LEU A C 1
ATOM 3188 O O . LEU A 1 403 ? 9.93 66.5 30.391 1 38.53 403 LEU A O 1
ATOM 3192 N N . LYS A 1 404 ? 9.859 66.062 28.281 1 39.22 404 LYS A N 1
ATOM 3193 C CA . LYS A 1 404 ? 11.211 66.562 28.125 1 39.22 404 LYS A CA 1
ATOM 3194 C C . LYS A 1 404 ? 11.195 68.062 28.078 1 39.22 404 LYS A C 1
ATOM 3196 O O . LYS A 1 404 ? 12.219 68.75 28.328 1 39.22 404 LYS A O 1
ATOM 3201 N N . GLU A 1 405 ? 10.227 68.625 27.438 1 35.75 405 GLU A N 1
ATOM 3202 C CA . GLU A 1 405 ? 10.297 70.125 27.297 1 35.75 405 GLU A CA 1
ATOM 3203 C C . GLU A 1 405 ? 10.039 70.812 28.625 1 35.75 405 GLU A C 1
ATOM 3205 O O . GLU A 1 405 ? 9.961 72 28.688 1 35.75 405 GLU A O 1
ATOM 3210 N N . ARG A 1 406 ? 9.938 70.188 29.719 1 35.03 406 ARG A N 1
ATOM 3211 C CA . ARG A 1 406 ? 9.898 71 30.922 1 35.03 406 ARG A CA 1
ATOM 3212 C C . ARG A 1 406 ? 11.211 71.812 31.109 1 35.03 406 ARG A C 1
ATOM 3214 O O . ARG A 1 406 ? 11.344 72.625 32.031 1 35.03 406 ARG A O 1
ATOM 3221 N N . GLY A 1 407 ? 12.359 71.312 30.484 1 31.78 407 GLY A N 1
ATOM 3222 C CA . GLY A 1 407 ? 13.453 72.188 30.797 1 31.78 407 GLY A CA 1
ATOM 3223 C C . GLY A 1 407 ? 13.352 73.5 30.062 1 31.78 407 GLY A C 1
ATOM 3224 O O . GLY A 1 407 ? 13.469 74.562 30.672 1 31.78 407 GLY A O 1
ATOM 3225 N N . LYS A 1 408 ? 13.75 73.625 28.719 1 33.44 408 LYS A N 1
ATOM 3226 C CA . LYS A 1 408 ? 14.102 74.875 28.109 1 33.44 408 LYS A CA 1
ATOM 3227 C C . LYS A 1 408 ? 12.852 75.625 27.703 1 33.44 408 LYS A C 1
ATOM 3229 O O . LYS A 1 408 ? 12.922 76.562 26.891 1 33.44 408 LYS A O 1
ATOM 3234 N N . THR A 1 409 ? 11.727 75.438 28.094 1 29.08 409 THR A N 1
ATOM 3235 C CA . THR A 1 409 ? 10.68 76.188 27.375 1 29.08 409 THR A CA 1
ATOM 3236 C C . THR A 1 409 ? 10.734 77.625 27.688 1 29.08 409 THR A C 1
ATOM 3238 O O . THR A 1 409 ? 10.008 78.125 28.562 1 29.08 409 THR A O 1
ATOM 3241 N N . ARG A 1 410 ? 11.867 78.312 27.859 1 28.75 410 ARG A N 1
ATOM 3242 C CA . ARG A 1 410 ? 11.602 79.688 28.062 1 28.75 410 ARG A CA 1
ATOM 3243 C C . ARG A 1 410 ? 10.727 80.25 26.938 1 28.75 410 ARG A C 1
ATOM 3245 O O . ARG A 1 410 ? 10.273 81.438 27.016 1 28.75 410 ARG A O 1
ATOM 3252 N N . PHE A 1 411 ? 11.148 79.875 25.672 1 26.42 411 PHE A N 1
ATOM 3253 C CA . PHE A 1 411 ? 10.492 80.688 24.656 1 26.42 411 PHE A CA 1
ATOM 3254 C C . PHE A 1 411 ? 8.992 80.438 24.641 1 26.42 411 PHE A C 1
ATOM 3256 O O . PHE A 1 411 ? 8.562 79.312 24.453 1 26.42 411 PHE A O 1
ATOM 3263 N N . GLY A 1 412 ? 8.148 81.25 25.234 1 26.34 412 GLY A N 1
ATOM 3264 C CA . GLY A 1 412 ? 6.734 8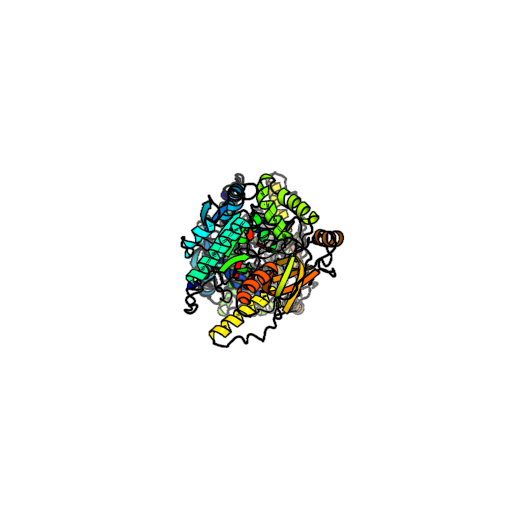1.438 25.516 1 26.34 412 GLY A CA 1
ATOM 3265 C C . GLY A 1 412 ? 5.852 81.188 24.312 1 26.34 412 GLY A C 1
ATOM 3266 O O . GLY A 1 412 ? 4.625 81.125 24.422 1 26.34 412 GLY A O 1
ATOM 3267 N N . GLN A 1 413 ? 6.242 81.562 22.969 1 27.17 413 GLN A N 1
ATOM 3268 C CA . GLN A 1 413 ? 5.242 82.25 22.203 1 27.17 413 GLN A CA 1
ATOM 3269 C C . GLN A 1 413 ? 3.898 81.562 22.219 1 27.17 413 GLN A C 1
ATOM 3271 O O . GLN A 1 413 ? 3.85 80.312 22.406 1 27.17 413 GLN A O 1
ATOM 3276 N N . ILE A 1 414 ? 2.721 82.25 21.781 1 27.59 414 ILE A N 1
ATOM 3277 C CA . ILE A 1 414 ? 1.341 82.688 21.594 1 27.59 414 ILE A CA 1
ATOM 3278 C C . ILE A 1 414 ? 0.616 81.75 20.641 1 27.59 414 ILE A C 1
ATOM 3280 O O . ILE A 1 414 ? 0.8 81.812 19.438 1 27.59 414 ILE A O 1
ATOM 3284 N N . CYS A 1 415 ? 0.834 80.562 20.484 1 28.02 415 CYS A N 1
ATOM 3285 C CA . CYS A 1 415 ? -0.33 79.938 19.844 1 28.02 415 CYS A CA 1
ATOM 3286 C C . CYS A 1 415 ? -1.623 80.5 20.422 1 28.02 415 CYS A C 1
ATOM 3288 O O . CYS A 1 415 ? -1.9 80.312 21.609 1 28.02 415 CYS A O 1
ATOM 3290 N N . SER A 1 416 ? -2.012 81.75 19.953 1 27.52 416 SER A N 1
ATOM 3291 C CA . SER A 1 416 ? -3.16 82.562 20.281 1 27.52 416 SER A CA 1
ATOM 3292 C C . SER A 1 416 ? -4.383 81.75 20.625 1 27.52 416 SER A C 1
ATOM 3294 O O . SER A 1 416 ? -4.379 80.5 20.438 1 27.52 416 SER A O 1
ATOM 3296 N N . ASP A 1 417 ? -5.793 82.375 20.453 1 29.12 417 ASP A N 1
ATOM 3297 C CA . ASP A 1 417 ? -7.137 82.438 21.016 1 29.12 417 ASP A CA 1
ATOM 3298 C C . ASP A 1 417 ? -7.969 81.25 20.641 1 29.12 417 ASP A C 1
ATOM 3300 O O . ASP A 1 417 ? -9.172 81.188 20.906 1 29.12 417 ASP A O 1
ATOM 3304 N N . HIS A 1 418 ? -7.852 80.75 19.344 1 30.3 418 HIS A N 1
ATOM 3305 C CA . HIS A 1 418 ? -8.969 79.875 19.094 1 30.3 418 HIS A CA 1
ATOM 3306 C C . HIS A 1 418 ? -8.969 78.688 20.078 1 30.3 418 HIS A C 1
ATOM 3308 O O . HIS A 1 418 ? -7.914 78.312 20.562 1 30.3 418 HIS A O 1
ATOM 3314 N N . PRO A 1 419 ? -10.148 78.438 20.797 1 32.22 419 PRO A N 1
ATOM 3315 C CA . PRO A 1 419 ? -10.312 77.375 21.781 1 32.22 419 PRO A CA 1
ATOM 3316 C C . PRO A 1 419 ? -9.617 76.062 21.344 1 32.22 419 PRO A C 1
ATOM 3318 O O . PRO A 1 419 ? -9.391 75.875 20.156 1 32.22 419 PRO A O 1
ATOM 3321 N N . PRO A 1 420 ? -8.773 75.562 22.188 1 34.94 420 PRO A N 1
ATOM 3322 C CA . PRO A 1 420 ? -8.172 74.25 21.969 1 34.94 420 PRO A CA 1
ATOM 3323 C C . PRO A 1 420 ? -9.117 73.25 21.25 1 34.94 420 PRO A C 1
ATOM 3325 O O . PRO A 1 420 ? -10.266 73.062 21.672 1 34.94 420 PRO A O 1
ATOM 3328 N N . CYS A 1 421 ? -9.266 73.5 19.922 1 31.2 421 CYS A N 1
ATOM 3329 C CA . CYS A 1 421 ? -10.094 72.5 19.234 1 31.2 421 CYS A CA 1
ATOM 3330 C C . CYS A 1 421 ? -10.039 71.125 19.938 1 31.2 421 CYS A C 1
ATOM 3332 O O . CYS A 1 421 ? -8.953 70.625 20.234 1 31.2 421 CYS A O 1
ATOM 3334 N N . CYS A 1 422 ? -10.844 70.875 20.953 1 33.62 422 CYS A N 1
ATOM 3335 C CA . CYS A 1 422 ? -11.219 69.625 21.609 1 33.62 422 CYS A CA 1
ATOM 3336 C C . CYS A 1 422 ? -11.07 68.438 20.656 1 33.62 422 CYS A C 1
ATOM 3338 O O . CYS A 1 422 ? -12.008 67.625 20.469 1 33.62 422 CYS A O 1
ATOM 3340 N N . CYS A 1 423 ? -10.578 68.562 19.531 1 36.06 423 CYS A N 1
ATOM 3341 C CA . CYS A 1 423 ? -10.562 67.312 18.781 1 36.06 423 CYS A CA 1
ATOM 3342 C C . CYS A 1 423 ? -9.977 66.188 19.609 1 36.06 423 CYS A C 1
ATOM 3344 O O . CYS A 1 423 ? -8.82 66.25 20.031 1 36.06 423 CYS A O 1
ATOM 3346 N N . SER A 1 424 ? -10.648 65.688 20.578 1 38.75 424 SER A N 1
ATOM 3347 C CA . SER A 1 424 ? -10.383 64.438 21.297 1 38.75 424 SER A CA 1
ATOM 3348 C C . SER A 1 424 ? -9.586 63.438 20.438 1 38.75 424 SER A C 1
ATOM 3350 O O . SER A 1 424 ? -10.039 63.031 19.359 1 38.75 424 SER A O 1
ATOM 3352 N N . VAL A 1 425 ? -8.367 63.594 20.281 1 51.09 425 VAL A N 1
ATOM 3353 C CA . VAL A 1 425 ? -7.5 62.625 19.656 1 51.09 425 VAL A CA 1
ATOM 3354 C C . VAL A 1 425 ? -7.93 61.219 20.109 1 51.09 425 VAL A C 1
ATOM 3356 O O . VAL A 1 425 ? -7.906 60.906 21.297 1 51.09 425 VAL A O 1
ATOM 3359 N N . SER A 1 426 ? -8.836 60.562 19.422 1 62.34 426 SER A N 1
ATOM 3360 C CA . SER A 1 426 ? -9.375 59.25 19.656 1 62.34 426 SER A CA 1
ATOM 3361 C C . SER A 1 426 ? -8.281 58.188 19.562 1 62.34 426 SER A C 1
ATOM 3363 O O . SER A 1 426 ? -7.414 58.25 18.688 1 62.34 426 SER A O 1
ATOM 3365 N N . ASN A 1 427 ? -7.938 57.531 20.703 1 78 427 ASN A N 1
ATOM 3366 C CA . ASN A 1 427 ? -7.031 56.406 20.766 1 78 427 ASN A CA 1
ATOM 3367 C C . ASN A 1 427 ? -7.766 55.094 20.516 1 78 427 ASN A C 1
ATOM 3369 O O . ASN A 1 427 ? -8.859 54.875 21.047 1 78 427 ASN A O 1
ATOM 3373 N N . SER A 1 428 ? -7.297 54.406 19.5 1 87.81 428 SER A N 1
ATOM 3374 C CA . SER A 1 428 ? -7.844 53.062 19.234 1 87.81 428 SER A CA 1
ATOM 3375 C C . SER A 1 428 ? -7.133 52 20.078 1 87.81 428 SER A C 1
ATOM 3377 O O . SER A 1 428 ? -6.332 52.344 20.953 1 87.81 428 SER A O 1
ATOM 3379 N N . SER A 1 429 ? -7.617 50.812 20.031 1 89.81 429 SER A N 1
ATOM 3380 C CA . SER A 1 429 ? -7.004 49.625 20.641 1 89.81 429 SER A CA 1
ATOM 3381 C C . SER A 1 429 ? -6.609 48.625 19.578 1 89.81 429 SER A C 1
ATOM 3383 O O . SER A 1 429 ? -7.031 48.719 18.422 1 89.81 429 SER A O 1
ATOM 3385 N N . TRP A 1 430 ? -5.699 47.844 19.953 1 94 430 TRP A N 1
ATOM 3386 C CA . TRP A 1 430 ? -5.277 46.781 19.031 1 94 430 TRP A CA 1
ATOM 3387 C C . TRP A 1 430 ? -6.148 45.531 19.188 1 94 430 TRP A C 1
ATOM 3389 O O . TRP A 1 430 ? -6.496 45.156 20.312 1 94 430 TRP A O 1
ATOM 3399 N N . ASN A 1 431 ? -6.574 44.969 18.109 1 93.69 431 ASN A N 1
ATOM 3400 C CA . ASN A 1 431 ? -7.129 43.625 18.047 1 93.69 431 ASN A CA 1
ATOM 3401 C C . ASN A 1 431 ? -6.039 42.594 17.828 1 93.69 431 ASN A C 1
ATOM 3403 O O . ASN A 1 431 ? -5.477 42.5 16.734 1 93.69 431 ASN A O 1
ATOM 3407 N N . CYS A 1 432 ? -5.715 41.875 18.812 1 95.25 432 CYS A N 1
ATOM 3408 C CA . CYS A 1 432 ? -4.723 40.812 18.703 1 95.25 432 CYS A CA 1
ATOM 3409 C C . CYS A 1 432 ? -5.383 39.438 18.719 1 95.25 432 CYS A C 1
ATOM 3411 O O . CYS A 1 432 ? -5.613 38.875 19.797 1 95.25 432 CYS A O 1
ATOM 3413 N N . ASP A 1 433 ? -5.598 38.875 17.578 1 93.12 433 ASP A N 1
ATOM 3414 C CA . ASP A 1 433 ? -6.223 37.594 17.422 1 93.12 433 ASP A CA 1
ATOM 3415 C C . ASP A 1 433 ? -7.539 37.5 18.188 1 93.12 433 ASP A C 1
ATOM 3417 O O . ASP A 1 433 ? -7.816 36.5 18.859 1 93.12 433 ASP A O 1
ATOM 3421 N N . GLY A 1 434 ? -8.219 38.562 18.25 1 87.38 434 GLY A N 1
ATOM 3422 C CA . GLY A 1 434 ? -9.531 38.594 18.859 1 87.38 434 GLY A CA 1
ATOM 3423 C C . GLY A 1 434 ? -9.516 39.156 20.281 1 87.38 434 GLY A C 1
ATOM 3424 O O . GLY A 1 434 ? -10.562 39.281 20.906 1 87.38 434 GLY A O 1
ATOM 3425 N N . GLU A 1 435 ? -8.414 39.438 20.766 1 89 435 GLU A N 1
ATOM 3426 C CA . GLU A 1 435 ? -8.273 40 22.094 1 89 435 GLU A CA 1
ATOM 3427 C C . GLU A 1 435 ? -7.867 41.469 22 1 89 435 GLU A C 1
ATOM 3429 O O . GLU A 1 435 ? -7.066 41.875 21.141 1 89 435 GLU A O 1
ATOM 3434 N N . VAL A 1 436 ? -8.328 42.281 22.953 1 91.19 436 VAL A N 1
ATOM 3435 C CA . VAL A 1 436 ? -8.07 43.719 22.938 1 91.19 436 VAL A CA 1
ATOM 3436 C C . VAL A 1 436 ? -6.789 44.031 23.703 1 91.19 436 VAL A C 1
ATOM 3438 O O . VAL A 1 436 ? -6.602 43.562 24.828 1 91.19 436 VAL A O 1
ATOM 3441 N N . LEU A 1 437 ? -5.902 44.719 23.016 1 92 437 LEU A N 1
ATOM 3442 C CA . LEU A 1 437 ? -4.719 45.281 23.672 1 92 437 LEU A CA 1
ATOM 3443 C C . LEU A 1 437 ? -4.871 46.781 23.891 1 92 437 LEU A C 1
ATOM 3445 O O . LEU A 1 437 ? -5.113 47.531 22.938 1 92 437 LEU A O 1
ATOM 3449 N N . SER A 1 438 ? -4.684 47.219 25.047 1 84.5 438 SER A N 1
ATOM 3450 C CA . SER A 1 438 ? -4.953 48.625 25.391 1 84.5 438 SER A CA 1
ATOM 3451 C C . SER A 1 438 ? -3.768 49.5 25.047 1 84.5 438 SER A C 1
ATOM 3453 O O . SER A 1 438 ? -3.916 50.719 24.938 1 84.5 438 SER A O 1
ATOM 3455 N N . SER A 1 439 ? -2.637 48.969 24.828 1 82.75 439 SER A N 1
ATOM 3456 C CA . SER A 1 439 ? -1.463 49.781 24.516 1 82.75 439 SER A CA 1
ATOM 3457 C C . SER A 1 439 ? -1.457 50.188 23.047 1 82.75 439 SER A C 1
ATOM 3459 O O . SER A 1 439 ? -1.588 49.344 22.156 1 82.75 439 SER A O 1
ATOM 3461 N N . SER A 1 440 ? -1.29 51.438 22.828 1 83.31 440 SER A N 1
ATOM 3462 C CA . SER A 1 440 ? -1.295 51.938 21.453 1 83.31 440 SER A CA 1
ATOM 3463 C C . SER A 1 440 ? 0.063 51.719 20.781 1 83.31 440 SER A C 1
ATOM 3465 O O . SER A 1 440 ? 0.137 51.312 19.625 1 83.31 440 SER A O 1
ATOM 3467 N N . ALA A 1 441 ? 1.14 51.969 21.578 1 91 441 ALA A N 1
ATOM 3468 C CA . ALA A 1 441 ? 2.48 51.781 21.031 1 91 441 ALA A CA 1
ATOM 3469 C C . ALA A 1 441 ? 2.926 50.344 21.188 1 91 441 ALA A C 1
ATOM 3471 O O . ALA A 1 441 ? 2.895 49.781 22.297 1 91 441 ALA A O 1
ATOM 3472 N N . ILE A 1 442 ? 3.285 49.75 20.031 1 94.75 442 ILE A N 1
ATOM 3473 C CA . ILE A 1 442 ? 3.686 48.375 20.125 1 94.75 442 ILE A CA 1
ATOM 3474 C C . ILE A 1 442 ? 4.898 48.125 19.234 1 94.75 442 ILE A C 1
ATOM 3476 O O . ILE A 1 442 ? 5.195 48.906 18.344 1 94.75 442 ILE A O 1
ATOM 3480 N N . GLU A 1 443 ? 5.633 47.125 19.578 1 96.62 443 GLU A N 1
ATOM 3481 C CA . GLU A 1 443 ? 6.711 46.562 18.781 1 96.62 443 GLU A CA 1
ATOM 3482 C C . GLU A 1 443 ? 6.434 45.094 18.438 1 96.62 443 GLU A C 1
ATOM 3484 O O . GLU A 1 443 ? 6.172 44.281 19.328 1 96.62 443 GLU A O 1
ATOM 3489 N N . VAL A 1 444 ? 6.438 44.812 17.172 1 97.56 444 VAL A N 1
ATOM 3490 C CA . VAL A 1 444 ? 6.066 43.469 16.719 1 97.56 444 VAL A CA 1
ATOM 3491 C C . VAL A 1 444 ? 7.238 42.844 15.984 1 97.56 444 VAL A C 1
ATOM 3493 O O . VAL A 1 444 ? 7.891 43.469 15.164 1 97.56 444 VAL A O 1
ATOM 3496 N N . ARG A 1 445 ? 7.504 41.562 16.281 1 97.44 445 ARG A N 1
ATOM 3497 C CA . ARG A 1 445 ? 8.531 40.781 15.609 1 97.44 445 ARG A CA 1
ATOM 3498 C C . ARG A 1 445 ? 7.996 39.406 15.219 1 97.44 445 ARG A C 1
ATOM 3500 O O . ARG A 1 445 ? 7.34 38.75 16.031 1 97.44 445 ARG A O 1
ATOM 3507 N N . VAL A 1 446 ? 8.32 39 14.016 1 96.69 446 VAL A N 1
ATOM 3508 C CA . VAL A 1 446 ? 7.871 37.688 13.531 1 96.69 446 VAL A CA 1
ATOM 3509 C C . VAL A 1 446 ? 8.938 36.625 13.828 1 96.69 446 VAL A C 1
ATOM 3511 O O . VAL A 1 446 ? 10.117 36.844 13.523 1 96.69 446 VAL A O 1
ATOM 3514 N N . HIS A 1 447 ? 8.531 35.625 14.469 1 96.69 447 HIS A N 1
ATOM 3515 C CA . HIS A 1 447 ? 9.383 34.469 14.703 1 96.69 447 HIS A CA 1
ATOM 3516 C C . HIS A 1 447 ? 9.062 33.344 13.734 1 96.69 447 HIS A C 1
ATOM 3518 O O . HIS A 1 447 ? 7.965 32.781 13.773 1 96.69 447 HIS A O 1
ATOM 3524 N N . CYS A 1 448 ? 10.008 33 12.938 1 95.44 448 CYS A N 1
ATOM 3525 C CA . CYS A 1 448 ? 9.805 32.062 11.844 1 95.44 448 CYS A CA 1
ATOM 3526 C C . CYS A 1 448 ? 9.633 30.641 12.375 1 95.44 448 CYS A C 1
ATOM 3528 O O . CYS A 1 448 ? 10.492 30.141 13.109 1 95.44 448 CYS A O 1
ATOM 3530 N N . GLN A 1 449 ? 8.492 30.078 12.047 1 96.5 449 GLN A N 1
ATOM 3531 C CA . GLN A 1 449 ? 8.203 28.672 12.312 1 96.5 449 GLN A CA 1
ATOM 3532 C C . GLN A 1 449 ? 8.484 28.312 13.766 1 96.5 449 GLN A C 1
ATOM 3534 O O . GLN A 1 449 ? 9.172 27.328 14.047 1 96.5 449 GLN A O 1
ATOM 3539 N N . LEU A 1 450 ? 7.906 29.078 14.625 1 97.25 450 LEU A N 1
ATOM 3540 C CA . LEU A 1 450 ? 8.148 28.953 16.062 1 97.25 450 LEU A CA 1
ATOM 3541 C C . LEU A 1 450 ? 7.355 27.781 16.641 1 97.25 450 LEU A C 1
ATOM 3543 O O . LEU A 1 450 ? 7.781 27.172 17.625 1 97.25 450 LEU A O 1
ATOM 3547 N N . VAL A 1 451 ? 6.211 27.469 16.031 1 97.31 451 VAL A N 1
ATOM 3548 C CA . VAL A 1 451 ? 5.371 26.391 16.516 1 97.31 451 VAL A CA 1
ATOM 3549 C C . VAL A 1 451 ? 4.988 25.469 15.367 1 97.31 451 VAL A C 1
ATOM 3551 O O . VAL A 1 451 ? 5.129 25.828 14.203 1 97.31 451 VAL A O 1
ATOM 3554 N N . ARG A 1 452 ? 4.559 24.297 15.75 1 97 452 ARG A N 1
ATOM 3555 C CA . ARG A 1 452 ? 4.098 23.312 14.773 1 97 452 ARG A CA 1
ATOM 3556 C C . ARG A 1 452 ? 2.686 22.844 15.086 1 97 452 ARG A C 1
ATOM 3558 O O . ARG A 1 452 ? 2.338 22.641 16.25 1 97 452 ARG A O 1
ATOM 3565 N N . LEU A 1 453 ? 1.926 22.656 14.023 1 97.88 453 LEU A N 1
ATOM 3566 C CA . LEU A 1 453 ? 0.553 22.188 14.156 1 97.88 453 LEU A CA 1
ATOM 3567 C C . LEU A 1 453 ? 0.396 20.797 13.562 1 97.88 453 LEU A C 1
ATOM 3569 O O . LEU A 1 453 ? 1.114 20.422 12.625 1 97.88 453 LEU A O 1
ATOM 3573 N N . PHE A 1 454 ? -0.563 20.031 14.148 1 97.25 454 PHE A N 1
ATOM 3574 C CA . PHE A 1 454 ? -0.989 18.797 13.5 1 97.25 454 PHE A CA 1
ATOM 3575 C C . PHE A 1 454 ? -1.867 19.109 12.289 1 97.25 454 PHE A C 1
ATOM 3577 O O . PHE A 1 454 ? -3.074 18.859 12.32 1 97.25 454 PHE A O 1
ATOM 3584 N N . ALA A 1 455 ? -1.25 19.594 11.281 1 96.25 455 ALA A N 1
ATOM 3585 C CA . ALA A 1 455 ? -1.89 19.922 10.016 1 96.25 455 ALA A CA 1
ATOM 3586 C C . ALA A 1 455 ? -0.905 19.797 8.852 1 96.25 455 ALA A C 1
ATOM 3588 O O . ALA A 1 455 ? 0.309 19.766 9.062 1 96.25 455 ALA A O 1
ATOM 3589 N N . ARG A 1 456 ? -1.445 19.672 7.668 1 92.56 456 ARG A N 1
ATOM 3590 C CA . ARG A 1 456 ? -0.611 19.5 6.484 1 92.56 456 ARG A CA 1
ATOM 3591 C C . ARG A 1 456 ? -0.629 20.734 5.605 1 92.56 456 ARG A C 1
ATOM 3593 O O . ARG A 1 456 ? 0.253 20.922 4.766 1 92.56 456 ARG A O 1
ATOM 3600 N N . GLY A 1 457 ? -1.448 21.688 5.855 1 94.38 457 GLY A N 1
ATOM 3601 C CA . GLY A 1 457 ? -1.744 22.75 4.918 1 94.38 457 GLY A CA 1
ATOM 3602 C C . GLY A 1 457 ? -2.957 22.469 4.051 1 94.38 457 GLY A C 1
ATOM 3603 O O . GLY A 1 457 ? -3.438 21.344 3.996 1 94.38 457 GLY A O 1
ATOM 3604 N N . ILE A 1 458 ? -3.383 23.469 3.479 1 93.38 458 ILE A N 1
ATOM 3605 C CA . ILE A 1 458 ? -4.57 23.312 2.645 1 93.38 458 ILE A CA 1
ATOM 3606 C C . ILE A 1 458 ? -4.207 22.547 1.368 1 93.38 458 ILE A C 1
ATOM 3608 O O . ILE A 1 458 ? -3.363 23 0.59 1 93.38 458 ILE A O 1
ATOM 3612 N N . GLU A 1 459 ? -4.855 21.422 1.179 1 91.19 459 GLU A N 1
ATOM 3613 C CA . GLU A 1 459 ? -4.586 20.594 0.004 1 91.19 459 GLU A CA 1
ATOM 3614 C C . GLU A 1 459 ? -5.406 21.062 -1.195 1 91.19 459 GLU A C 1
ATOM 3616 O O . GLU A 1 459 ? -6.5 21.609 -1.033 1 91.19 459 GLU A O 1
ATOM 3621 N N . GLU A 1 460 ? -4.797 20.766 -2.314 1 85.62 460 GLU A N 1
ATOM 3622 C CA . GLU A 1 460 ? -5.551 21.062 -3.527 1 85.62 460 GLU A CA 1
ATOM 3623 C C . GLU A 1 460 ? -6.695 20.078 -3.719 1 85.62 460 GLU A C 1
ATOM 3625 O O . GLU A 1 460 ? -6.594 18.906 -3.311 1 85.62 460 GLU A O 1
ATOM 3630 N N . ASN A 1 461 ? -7.746 20.578 -4.156 1 77.12 461 ASN A N 1
ATOM 3631 C CA . ASN A 1 461 ? -8.891 19.703 -4.391 1 77.12 461 ASN A CA 1
ATOM 3632 C C . ASN A 1 461 ? -8.555 18.609 -5.398 1 77.12 461 ASN A C 1
ATOM 3634 O O . ASN A 1 461 ? -7.891 18.859 -6.402 1 77.12 461 ASN A O 1
ATOM 3638 N N . PRO A 1 462 ? -8.906 17.312 -4.988 1 67.75 462 PRO A N 1
ATOM 3639 C CA . PRO A 1 462 ? -8.633 16.234 -5.941 1 67.75 462 PRO A CA 1
ATOM 3640 C C . PRO A 1 462 ? -9.297 16.469 -7.297 1 67.75 462 PRO A C 1
ATOM 3642 O O . PRO A 1 462 ? -10.398 17.016 -7.359 1 67.75 462 PRO A O 1
ATOM 3645 N N . LYS A 1 463 ? -8.445 16.359 -8.289 1 59.09 463 LYS A N 1
ATOM 3646 C CA . LYS A 1 463 ? -9.016 16.438 -9.633 1 59.09 463 LYS A CA 1
ATOM 3647 C C . LYS A 1 463 ? -10.07 15.359 -9.844 1 59.09 463 LYS A C 1
ATOM 3649 O O . LYS A 1 463 ? -9.898 14.219 -9.414 1 59.09 463 LYS A O 1
ATOM 3654 N N . GLU A 1 464 ? -11.32 15.719 -9.883 1 51.59 464 GLU A N 1
ATOM 3655 C CA . GLU A 1 464 ? -12.352 14.758 -10.25 1 51.59 464 GLU A CA 1
ATOM 3656 C C . GLU A 1 464 ? -11.844 13.789 -11.312 1 51.59 464 GLU A C 1
ATOM 3658 O O . GLU A 1 464 ? -11.391 14.203 -12.383 1 51.59 464 GLU A O 1
ATOM 3663 N N . GLU A 1 465 ? -11.125 12.797 -11.031 1 47.66 465 GLU A N 1
ATOM 3664 C CA . GLU A 1 465 ? -10.945 11.805 -12.086 1 47.66 465 GLU A CA 1
ATOM 3665 C C . GLU A 1 465 ? -12.227 11.609 -12.898 1 47.66 465 GLU A C 1
ATOM 3667 O O . GLU A 1 465 ? -13.297 11.414 -12.328 1 47.66 465 GLU A O 1
ATOM 3672 N N . SER A 1 466 ? -12.359 12.242 -14.086 1 38.47 466 SER A N 1
ATOM 3673 C CA . SER A 1 466 ? -13.391 11.898 -15.055 1 38.47 466 SER A CA 1
ATOM 3674 C C . SER A 1 466 ? -13.625 10.398 -15.102 1 38.47 466 SER A C 1
ATOM 3676 O O . SER A 1 466 ? -12.672 9.617 -15.141 1 38.47 466 SER A O 1
ATOM 3678 N N . GLN A 1 467 ? -14.625 9.93 -14.492 1 37.97 467 GLN A N 1
ATOM 3679 C CA . GLN A 1 467 ? -15.211 8.656 -14.898 1 37.97 467 GLN A CA 1
ATOM 3680 C C . GLN A 1 467 ? -15.031 8.43 -16.406 1 37.97 467 GLN A C 1
ATOM 3682 O O . GLN A 1 467 ? -15.789 8.977 -17.203 1 37.97 467 GLN A O 1
ATOM 3687 N N . SER A 1 468 ? -13.922 8.57 -17.125 1 28.59 468 SER A N 1
ATOM 3688 C CA . SER A 1 468 ? -14.102 7.82 -18.375 1 28.59 468 SER A CA 1
ATOM 3689 C C . SER A 1 468 ? -13.984 6.32 -18.141 1 28.59 468 SER A C 1
ATOM 3691 O O . SER A 1 468 ? -13.195 5.879 -17.297 1 28.59 468 SER A O 1
ATOM 3693 N N . ALA B 1 1 ? -6.805 -1.023 -8.797 1 53.12 1 ALA B N 1
ATOM 3694 C CA . ALA B 1 1 ? -6.434 -1.258 -7.406 1 53.12 1 ALA B CA 1
ATOM 3695 C C . ALA B 1 1 ? -6.195 0.059 -6.672 1 53.12 1 ALA B C 1
ATOM 3697 O O . ALA B 1 1 ? -5.598 0.984 -7.227 1 53.12 1 ALA B O 1
ATOM 3698 N N . CYS B 1 2 ? -6.996 0.233 -5.652 1 68.25 2 CYS B N 1
ATOM 3699 C CA . CYS B 1 2 ? -6.898 1.445 -4.848 1 68.25 2 CYS B CA 1
ATOM 3700 C C . CYS B 1 2 ? -5.668 1.405 -3.947 1 68.25 2 CYS B C 1
ATOM 3702 O O . CYS B 1 2 ? -5.262 0.335 -3.49 1 68.25 2 CYS B O 1
ATOM 3704 N N . SER B 1 3 ? -4.727 2.225 -4.074 1 81.12 3 SER B N 1
ATOM 3705 C CA . SER B 1 3 ? -3.533 2.338 -3.242 1 81.12 3 SER B CA 1
ATOM 3706 C C . SER B 1 3 ? -3.703 3.414 -2.176 1 81.12 3 SER B C 1
ATOM 3708 O O . SER B 1 3 ? -4.41 4.402 -2.391 1 81.12 3 SER B O 1
ATOM 3710 N N . VAL B 1 4 ? -3.234 3.051 -1.062 1 80.5 4 VAL B N 1
ATOM 3711 C CA . VAL B 1 4 ? -3.252 4.004 0.042 1 80.5 4 VAL B CA 1
ATOM 3712 C C . VAL B 1 4 ? -1.83 4.23 0.552 1 80.5 4 VAL B C 1
ATOM 3714 O O . VAL B 1 4 ? -1.096 3.273 0.806 1 80.5 4 VAL B O 1
ATOM 3717 N N . PRO B 1 5 ? -1.522 5.523 0.634 1 83.56 5 PRO B N 1
ATOM 3718 C CA . PRO B 1 5 ? -0.202 5.773 1.218 1 83.56 5 PRO B CA 1
ATOM 3719 C C . PRO B 1 5 ? -0.08 5.25 2.646 1 83.56 5 PRO B C 1
ATOM 3721 O O . PRO B 1 5 ? -1.036 5.332 3.422 1 83.56 5 PRO B O 1
ATOM 3724 N N . VAL B 1 6 ? 1.09 4.727 2.975 1 83.31 6 VAL B N 1
ATOM 3725 C CA . VAL B 1 6 ? 1.342 4.145 4.289 1 83.31 6 VAL B CA 1
ATOM 3726 C C . VAL B 1 6 ? 1.128 5.199 5.371 1 83.31 6 VAL B C 1
ATOM 3728 O O . VAL B 1 6 ? 0.653 4.887 6.465 1 83.31 6 VAL B O 1
ATOM 3731 N N . SER B 1 7 ? 1.372 6.488 5.062 1 84.31 7 SER B N 1
ATOM 3732 C CA . SER B 1 7 ? 1.265 7.574 6.031 1 84.31 7 SER B CA 1
ATOM 3733 C C . SER B 1 7 ? -0.194 7.93 6.305 1 84.31 7 SER B C 1
ATOM 3735 O O . SER B 1 7 ? -0.493 8.656 7.254 1 84.31 7 SER B O 1
ATOM 3737 N N . GLU B 1 8 ? -1.047 7.414 5.582 1 87.88 8 GLU B N 1
ATOM 3738 C CA . GLU B 1 8 ? -2.453 7.773 5.738 1 87.88 8 GLU B CA 1
ATOM 3739 C C . GLU B 1 8 ? -3.283 6.578 6.195 1 87.88 8 GLU B C 1
ATOM 3741 O O . GLU B 1 8 ? -4.504 6.566 6.031 1 87.88 8 GLU B O 1
ATOM 3746 N N . ILE B 1 9 ? -2.619 5.543 6.625 1 88 9 ILE B N 1
ATOM 3747 C CA . ILE B 1 9 ? -3.281 4.414 7.277 1 88 9 ILE B CA 1
ATOM 3748 C C . ILE B 1 9 ? -3.504 4.73 8.75 1 88 9 ILE B C 1
ATOM 3750 O O . ILE B 1 9 ? -2.582 5.168 9.445 1 88 9 ILE B O 1
ATOM 3754 N N . ILE B 1 10 ? -4.703 4.535 9.234 1 90.44 10 ILE B N 1
ATOM 3755 C CA . ILE B 1 10 ? -5.047 4.832 10.617 1 90.44 10 ILE B CA 1
ATOM 3756 C C . ILE B 1 10 ? -4.727 3.623 11.5 1 90.44 10 ILE B C 1
ATOM 3758 O O . ILE B 1 10 ? -4.066 3.758 12.531 1 90.44 10 ILE B O 1
ATOM 3762 N N . THR B 1 11 ? -5.273 2.492 11.102 1 90.19 11 THR B N 1
ATOM 3763 C CA . THR B 1 11 ? -5.07 1.265 11.859 1 90.19 11 THR B CA 1
ATOM 3764 C C . THR B 1 11 ? -5.375 0.04 11 1 90.19 11 THR B C 1
ATOM 3766 O O . THR B 1 11 ? -6.027 0.151 9.961 1 90.19 11 THR B O 1
ATOM 3769 N N . VAL B 1 12 ? -4.734 -1.026 11.359 1 86.69 12 VAL B N 1
ATOM 3770 C CA . VAL B 1 12 ? -5.016 -2.324 10.758 1 86.69 12 VAL B CA 1
ATOM 3771 C C . VAL B 1 12 ? -5.523 -3.291 11.82 1 86.69 12 VAL B C 1
ATOM 3773 O O . VAL B 1 12 ? -4.91 -3.439 12.875 1 86.69 12 VAL B O 1
ATOM 3776 N N . GLU B 1 13 ? -6.75 -3.83 11.523 1 87.12 13 GLU B N 1
ATOM 3777 C CA . GLU B 1 13 ? -7.355 -4.762 12.469 1 87.12 13 GLU B CA 1
ATOM 3778 C C . GLU B 1 13 ? -7.555 -6.137 11.844 1 87.12 13 GLU B C 1
ATOM 3780 O O . GLU B 1 13 ? -7.891 -6.242 10.656 1 87.12 13 GLU B O 1
ATOM 3785 N N . GLU B 1 14 ? -7.238 -7.203 12.711 1 83.94 14 GLU B N 1
ATOM 3786 C CA . GLU B 1 14 ? -7.555 -8.555 12.266 1 83.94 14 GLU B CA 1
ATOM 3787 C C . GLU B 1 14 ? -9.062 -8.789 12.25 1 83.94 14 GLU B C 1
ATOM 3789 O O . GLU B 1 14 ? -9.766 -8.406 13.188 1 83.94 14 GLU B O 1
ATOM 3794 N N . THR B 1 15 ? -9.547 -9.102 11.109 1 79.69 15 THR B N 1
ATOM 3795 C CA . THR B 1 15 ? -10.977 -9.359 10.977 1 79.69 15 THR B CA 1
ATOM 3796 C C . THR B 1 15 ? -11.266 -10.859 11.016 1 79.69 15 THR B C 1
ATOM 3798 O O . THR B 1 15 ? -10.594 -11.641 10.336 1 79.69 15 THR B O 1
ATOM 3801 N N . ASP B 1 16 ? -12.117 -11.281 12.047 1 66 16 ASP B N 1
ATOM 3802 C CA . ASP B 1 16 ? -12.523 -12.688 12.125 1 66 16 ASP B CA 1
ATOM 3803 C C . ASP B 1 16 ? -13.586 -13.008 11.078 1 66 16 ASP B C 1
ATOM 3805 O O . ASP B 1 16 ? -14.672 -12.414 11.078 1 66 16 ASP B O 1
ATOM 3809 N N . ILE B 1 17 ? -13.305 -13.398 10.023 1 58.44 17 ILE B N 1
ATOM 3810 C CA . ILE B 1 17 ? -14.305 -13.781 9.031 1 58.44 17 ILE B CA 1
ATOM 3811 C C . ILE B 1 17 ? -15.117 -14.969 9.555 1 58.44 17 ILE B C 1
ATOM 3813 O O . ILE B 1 17 ? -16.109 -15.359 8.945 1 58.44 17 ILE B O 1
ATOM 3817 N N . HIS B 1 18 ? -14.781 -15.695 10.555 1 52.47 18 HIS B N 1
ATOM 3818 C CA . HIS B 1 18 ? -15.664 -16.797 10.914 1 52.47 18 HIS B CA 1
ATOM 3819 C C . HIS B 1 18 ? -17.078 -16.312 11.227 1 52.47 18 HIS B C 1
ATOM 3821 O O . HIS B 1 18 ? -18.016 -17.094 11.289 1 52.47 18 HIS B O 1
ATOM 3827 N N . SER B 1 19 ? -17.297 -15.07 11.719 1 44.56 19 SER B N 1
ATOM 3828 C CA . SER B 1 19 ? -18.688 -14.984 12.172 1 44.56 19 SER B CA 1
ATOM 3829 C C . SER B 1 19 ? -19.656 -15 10.992 1 44.56 19 SER B C 1
ATOM 3831 O O . SER B 1 19 ? -20.859 -14.953 11.18 1 44.56 19 SER B O 1
ATOM 3833 N N . ARG B 1 20 ? -19.375 -14.445 9.82 1 39.31 20 ARG B N 1
ATOM 3834 C CA . ARG B 1 20 ? -20.5 -14.609 8.898 1 39.31 20 ARG B CA 1
ATOM 3835 C C . ARG B 1 20 ? -20.703 -16.078 8.555 1 39.31 20 ARG B C 1
ATOM 3837 O O . ARG B 1 20 ? -19.734 -16.828 8.398 1 39.31 20 ARG B O 1
ATOM 3844 N N . HIS B 1 21 ? -21.891 -16.625 9.008 1 36.25 21 HIS B N 1
ATOM 3845 C CA . HIS B 1 21 ? -22.5 -17.922 8.727 1 36.25 21 HIS B CA 1
ATOM 3846 C C . HIS B 1 21 ? -22.297 -18.328 7.27 1 36.25 21 HIS B C 1
ATOM 3848 O O . HIS B 1 21 ? -23 -17.859 6.383 1 36.25 21 HIS B O 1
ATOM 3854 N N . TYR B 1 22 ? -21.156 -18.359 6.641 1 33 22 TYR B N 1
ATOM 3855 C CA . TYR B 1 22 ? -21.328 -19.125 5.41 1 33 22 TYR B CA 1
ATOM 3856 C C . TYR B 1 22 ? -22.125 -20.391 5.668 1 33 22 TYR B C 1
ATOM 3858 O O . TYR B 1 22 ? -22.016 -21 6.738 1 33 22 TYR B O 1
ATOM 3866 N N . GLY B 1 23 ? -23.328 -20.484 5.121 1 31.28 23 GLY B N 1
ATOM 3867 C CA . GLY B 1 23 ? -24.125 -21.688 5.082 1 31.28 23 GLY B CA 1
ATOM 3868 C C . GLY B 1 23 ? -23.297 -22.953 5.145 1 31.28 23 GLY B C 1
ATOM 3869 O O . GLY B 1 23 ? -22.078 -22.922 4.898 1 31.28 23 GLY B O 1
ATOM 3870 N N . ARG B 1 24 ? -23.891 -24.156 5.645 1 31.97 24 ARG B N 1
ATOM 3871 C CA . ARG B 1 24 ? -23.656 -25.562 5.902 1 31.97 24 ARG B CA 1
ATOM 3872 C C . ARG B 1 24 ? -22.844 -26.203 4.773 1 31.97 24 ARG B C 1
ATOM 3874 O O . ARG B 1 24 ? -22.625 -27.406 4.77 1 31.97 24 ARG B O 1
ATOM 3881 N N . GLY B 1 25 ? -22.891 -25.844 3.527 1 30.94 25 GLY B N 1
ATOM 3882 C CA . GLY B 1 25 ? -22.422 -27.047 2.865 1 30.94 25 GLY B CA 1
ATOM 3883 C C . GLY B 1 25 ? -21.062 -27.516 3.35 1 30.94 25 GLY B C 1
ATOM 3884 O O . GLY B 1 25 ? -20.234 -26.703 3.762 1 30.94 25 GLY B O 1
ATOM 3885 N N . LYS B 1 26 ? -20.922 -28.781 3.941 1 32.88 26 LYS B N 1
ATOM 3886 C CA . LYS B 1 26 ? -19.922 -29.688 4.512 1 32.88 26 LYS B CA 1
ATOM 3887 C C . LYS B 1 26 ? -18.531 -29.406 3.922 1 32.88 26 LYS B C 1
ATOM 3889 O O . LYS B 1 26 ? -17.531 -29.531 4.613 1 32.88 26 LYS B O 1
ATOM 3894 N N . TRP B 1 27 ? -18.406 -29.656 2.697 1 31.06 27 TRP B N 1
ATOM 3895 C CA . TRP B 1 27 ? -17.156 -30.188 2.148 1 31.06 27 TRP B CA 1
ATOM 3896 C C . TRP B 1 27 ? -16.078 -29.109 2.135 1 31.06 27 TRP B C 1
ATOM 3898 O O . TRP B 1 27 ? -14.883 -29.406 2.164 1 31.06 27 TRP B O 1
ATOM 3908 N N . GLN B 1 28 ? -16.344 -27.859 1.504 1 35.75 28 GLN B N 1
ATOM 3909 C CA . GLN B 1 28 ? -15.094 -27.281 1.022 1 35.75 28 GLN B CA 1
ATOM 3910 C C . GLN B 1 28 ? -14.328 -26.594 2.15 1 35.75 28 GLN B C 1
ATOM 3912 O O . GLN B 1 28 ? -14.742 -25.531 2.623 1 35.75 28 GLN B O 1
ATOM 3917 N N . LYS B 1 29 ? -14.023 -27.203 3.254 1 38.97 29 LYS B N 1
ATOM 3918 C CA . LYS B 1 29 ? -12.992 -26.75 4.18 1 38.97 29 LYS B CA 1
ATOM 3919 C C . LYS B 1 29 ? -11.945 -25.891 3.465 1 38.97 29 LYS B C 1
ATOM 3921 O O . LYS B 1 29 ? -10.945 -26.422 2.973 1 38.97 29 LYS B O 1
ATOM 3926 N N . MET B 1 30 ? -12.336 -25.125 2.574 1 39.88 30 MET B N 1
ATOM 3927 C CA . MET B 1 30 ? -11.227 -24.312 2.115 1 39.88 30 MET B CA 1
ATOM 3928 C C . MET B 1 30 ? -10.547 -23.594 3.287 1 39.88 30 MET B C 1
ATOM 3930 O O . MET B 1 30 ? -11.156 -23.438 4.348 1 39.88 30 MET B O 1
ATOM 3934 N N . GLU B 1 31 ? -9.219 -23.234 3.143 1 50.09 31 GLU B N 1
ATOM 3935 C CA . GLU B 1 31 ? -8.266 -22.453 3.924 1 50.09 31 GLU B CA 1
ATOM 3936 C C . GLU B 1 31 ? -8.945 -21.266 4.594 1 50.09 31 GLU B C 1
ATOM 3938 O O . GLU B 1 31 ? -9.797 -20.609 3.99 1 50.09 31 GLU B O 1
ATOM 3943 N N . LYS B 1 32 ? -9.328 -21.406 5.828 1 54 32 LYS B N 1
ATOM 3944 C CA . LYS B 1 32 ? -9.828 -20.266 6.59 1 54 32 LYS B CA 1
ATOM 3945 C C . LYS B 1 32 ? -9.094 -18.984 6.195 1 54 32 LYS B C 1
ATOM 3947 O O . LYS B 1 32 ? -7.898 -18.844 6.449 1 54 32 LYS B O 1
ATOM 3952 N N . PRO B 1 33 ? -9.672 -18.297 5.242 1 62.44 33 PRO B N 1
ATOM 3953 C CA . PRO B 1 33 ? -9 -17.062 4.844 1 62.44 33 PRO B CA 1
ATOM 3954 C C . PRO B 1 33 ? -8.797 -16.094 6.008 1 62.44 33 PRO B C 1
ATOM 3956 O O . PRO B 1 33 ? -9.57 -16.109 6.969 1 62.44 33 PRO B O 1
ATOM 3959 N N . PHE B 1 34 ? -7.551 -15.758 6.242 1 75.56 34 PHE B N 1
ATOM 3960 C CA . PHE B 1 34 ? -7.277 -14.656 7.16 1 75.56 34 PHE B CA 1
ATOM 3961 C C . PHE B 1 34 ? -7.656 -13.32 6.531 1 75.56 34 PHE B C 1
ATOM 3963 O O . PHE B 1 34 ? -7.508 -13.141 5.32 1 75.56 34 PHE B O 1
ATOM 3970 N N . ALA B 1 35 ? -8.508 -12.664 7.32 1 83.94 35 ALA B N 1
ATOM 3971 C CA . ALA B 1 35 ? -8.898 -11.367 6.793 1 83.94 35 ALA B CA 1
ATOM 3972 C C . ALA B 1 35 ? -8.484 -10.242 7.738 1 83.94 35 ALA B C 1
ATOM 3974 O O . ALA B 1 35 ? -8.352 -10.453 8.945 1 83.94 35 ALA B O 1
ATOM 3975 N N . PHE B 1 36 ? -8.062 -9.156 7.164 1 85.25 36 PHE B N 1
ATOM 3976 C CA . PHE B 1 36 ? -7.766 -7.977 7.973 1 85.25 36 PHE B CA 1
ATOM 3977 C C . PHE B 1 36 ? -8.398 -6.73 7.363 1 85.25 36 PHE B C 1
ATOM 3979 O O . PHE B 1 36 ? -8.625 -6.672 6.152 1 85.25 36 PHE B O 1
ATOM 3986 N N . THR B 1 37 ? -8.734 -5.832 8.234 1 87.88 37 THR B N 1
ATOM 3987 C CA . THR B 1 37 ? -9.344 -4.57 7.824 1 87.88 37 THR B CA 1
ATOM 3988 C C . THR B 1 37 ? -8.367 -3.412 8.008 1 87.88 37 THR B C 1
ATOM 3990 O O . THR B 1 37 ? -7.742 -3.285 9.062 1 87.88 37 THR B O 1
ATOM 3993 N N . VAL B 1 38 ? -8.172 -2.682 6.934 1 87.94 38 VAL B N 1
ATOM 3994 C CA . VAL B 1 38 ? -7.316 -1.498 6.973 1 87.94 38 VAL B CA 1
ATOM 3995 C C . VAL B 1 38 ? -8.18 -0.241 7.039 1 87.94 38 VAL B C 1
ATOM 3997 O O . VAL B 1 38 ? -9.055 -0.034 6.195 1 87.94 38 VAL B O 1
ATOM 4000 N N . HIS B 1 39 ? -7.992 0.512 8.078 1 91.94 39 HIS B N 1
ATOM 4001 C CA . HIS B 1 39 ? -8.625 1.822 8.195 1 91.94 39 HIS B CA 1
ATOM 4002 C C . HIS B 1 39 ? -7.688 2.928 7.715 1 91.94 39 HIS B C 1
ATOM 4004 O O . HIS B 1 39 ? -6.547 3.021 8.172 1 91.94 39 HIS B O 1
ATOM 4010 N N . CYS B 1 40 ? -8.164 3.711 6.742 1 91.94 40 CYS B N 1
ATOM 4011 C CA . CYS B 1 40 ? -7.32 4.754 6.168 1 91.94 40 CYS B CA 1
ATOM 4012 C C . CYS B 1 40 ? -8.109 6.035 5.945 1 91.94 40 CYS B C 1
ATOM 4014 O O . CYS B 1 40 ? -9.312 6.082 6.211 1 91.94 40 CYS B O 1
ATOM 4016 N N . VAL B 1 41 ? -7.371 7.105 5.59 1 92.56 41 VAL B N 1
ATOM 4017 C CA . VAL B 1 41 ? -7.98 8.406 5.352 1 92.56 41 VAL B CA 1
ATOM 4018 C C . VAL B 1 41 ? -8.367 8.539 3.883 1 92.56 41 VAL B C 1
ATOM 4020 O O . VAL B 1 41 ? -7.641 8.078 3 1 92.56 41 VAL B O 1
ATOM 4023 N N . LYS B 1 42 ? -9.5 9.07 3.662 1 90 42 LYS B N 1
ATOM 4024 C CA . LYS B 1 42 ? -9.961 9.367 2.312 1 90 42 LYS B CA 1
ATOM 4025 C C . LYS B 1 42 ? -10.352 10.836 2.182 1 90 42 LYS B C 1
ATOM 4027 O O . LYS B 1 42 ? -10.938 11.414 3.098 1 90 42 LYS B O 1
ATOM 4032 N N . ARG B 1 43 ? -9.914 11.5 1.062 1 90.06 43 ARG B N 1
ATOM 4033 C CA . ARG B 1 43 ? -10.281 12.883 0.798 1 90.06 43 ARG B CA 1
ATOM 4034 C C . ARG B 1 43 ? -11.75 12.992 0.386 1 90.06 43 ARG B C 1
ATOM 4036 O O . ARG B 1 43 ? -12.258 12.148 -0.354 1 90.06 43 ARG B O 1
ATOM 4043 N N . ALA B 1 44 ? -12.414 13.883 0.972 1 88.69 44 ALA B N 1
ATOM 4044 C CA . ALA B 1 44 ? -13.797 14.211 0.623 1 88.69 44 ALA B CA 1
ATOM 4045 C C . ALA B 1 44 ? -13.898 15.609 0.022 1 88.69 44 ALA B C 1
ATOM 4047 O O . ALA B 1 44 ? -12.875 16.234 -0.301 1 88.69 44 ALA B O 1
ATOM 4048 N N . ARG B 1 45 ? -15.109 16.125 -0.192 1 85.44 45 ARG B N 1
ATOM 4049 C CA . ARG B 1 45 ? -15.32 17.453 -0.771 1 85.44 45 ARG B CA 1
ATOM 4050 C C . ARG B 1 45 ? -15 18.547 0.24 1 85.44 45 ARG B C 1
ATOM 4052 O O . ARG B 1 45 ? -15.031 18.312 1.449 1 85.44 45 ARG B O 1
ATOM 4059 N N . ARG B 1 46 ? -14.57 19.781 -0.267 1 87.5 46 ARG B N 1
ATOM 4060 C CA . ARG B 1 46 ? -14.383 21 0.519 1 87.5 46 ARG B CA 1
ATOM 4061 C C . ARG B 1 46 ? -13.266 20.812 1.541 1 87.5 46 ARG B C 1
ATOM 4063 O O . ARG B 1 46 ? -13.422 21.156 2.713 1 87.5 46 ARG B O 1
ATOM 4070 N N . HIS B 1 47 ? -12.188 20.109 1.161 1 88.56 47 HIS B N 1
ATOM 4071 C CA . HIS B 1 47 ? -10.961 19.969 1.932 1 88.56 47 HIS B CA 1
ATOM 4072 C C . HIS B 1 47 ? -11.18 19.109 3.17 1 88.56 47 HIS B C 1
ATOM 4074 O O . HIS B 1 47 ? -10.453 19.234 4.16 1 88.56 47 HIS B O 1
ATOM 4080 N N . ARG B 1 48 ? -12.211 18.203 3.043 1 91.75 48 ARG B N 1
ATOM 4081 C CA . ARG B 1 48 ? -12.516 17.359 4.191 1 91.75 48 ARG B CA 1
ATOM 4082 C C . ARG B 1 48 ? -11.859 15.992 4.043 1 91.75 48 ARG B C 1
ATOM 4084 O O . ARG B 1 48 ? -11.633 15.523 2.928 1 91.75 48 ARG B O 1
ATOM 4091 N N . TRP B 1 49 ? -11.516 15.477 5.164 1 92.75 49 TRP B N 1
ATOM 4092 C CA . TRP B 1 49 ? -11.07 14.086 5.262 1 92.75 49 TRP B CA 1
ATOM 4093 C C . TRP B 1 49 ? -12.133 13.219 5.918 1 92.75 49 TRP B C 1
ATOM 4095 O O . TRP B 1 49 ? -12.898 13.688 6.762 1 92.75 49 TRP B O 1
ATOM 4105 N N . ARG B 1 50 ? -12.25 12.055 5.441 1 93.38 50 ARG B N 1
ATOM 4106 C CA . ARG B 1 50 ? -13.125 11.07 6.066 1 93.38 50 ARG B CA 1
ATOM 4107 C C . ARG B 1 50 ? -12.398 9.742 6.25 1 93.38 50 ARG B C 1
ATOM 4109 O O . ARG B 1 50 ? -11.414 9.461 5.559 1 93.38 50 ARG B O 1
ATOM 4116 N N . GLY B 1 51 ? -12.898 9.047 7.285 1 91.19 51 GLY B N 1
ATOM 4117 C CA . GLY B 1 51 ? -12.383 7.699 7.461 1 91.19 51 GLY B CA 1
ATOM 4118 C C . GLY B 1 51 ? -12.961 6.707 6.469 1 91.19 51 GLY B C 1
ATOM 4119 O O . GLY B 1 51 ? -14.133 6.793 6.109 1 91.19 51 GLY B O 1
ATOM 4120 N N . ALA B 1 52 ? -12.102 5.891 5.977 1 91 52 ALA B N 1
ATOM 4121 C CA . ALA B 1 52 ? -12.523 4.797 5.102 1 91 52 ALA B CA 1
ATOM 4122 C C . ALA B 1 52 ? -11.93 3.469 5.559 1 91 52 ALA B C 1
ATOM 4124 O O . ALA B 1 52 ? -10.969 3.445 6.336 1 91 52 ALA B O 1
ATOM 4125 N N . GLN B 1 53 ? -12.648 2.449 5.25 1 91.06 53 GLN B N 1
ATOM 4126 C CA . GLN B 1 53 ? -12.117 1.14 5.609 1 91.06 53 GLN B CA 1
ATOM 4127 C C . GLN B 1 53 ? -12.234 0.16 4.441 1 91.06 53 GLN B C 1
ATOM 4129 O O . GLN B 1 53 ? -13.094 0.318 3.576 1 91.06 53 GLN B O 1
ATOM 4134 N N . GLY B 1 54 ? -11.281 -0.763 4.336 1 86.62 54 GLY B N 1
ATOM 4135 C CA . GLY B 1 54 ? -11.273 -1.854 3.373 1 86.62 54 GLY B CA 1
ATOM 4136 C C . GLY B 1 54 ? -10.805 -3.17 3.969 1 86.62 54 GLY B C 1
ATOM 4137 O O . GLY B 1 54 ? -9.844 -3.201 4.742 1 86.62 54 GLY B O 1
ATOM 4138 N N . THR B 1 55 ? -11.555 -4.184 3.688 1 86.06 55 THR B N 1
ATOM 4139 C CA . THR B 1 55 ? -11.203 -5.504 4.195 1 86.06 55 THR B CA 1
ATOM 4140 C C . THR B 1 55 ? -10.508 -6.332 3.119 1 86.06 55 THR B C 1
ATOM 4142 O O . THR B 1 55 ? -10.945 -6.352 1.965 1 86.06 55 THR B O 1
ATOM 4145 N N . PHE B 1 56 ? -9.391 -6.98 3.545 1 83.31 56 PHE B N 1
ATOM 4146 C CA . PHE B 1 56 ? -8.609 -7.82 2.65 1 83.31 56 PHE B CA 1
ATOM 4147 C C . PHE B 1 56 ? -8.562 -9.258 3.156 1 83.31 56 PHE B C 1
ATOM 4149 O O . PHE B 1 56 ? -8.461 -9.492 4.363 1 83.31 56 PHE B O 1
ATOM 4156 N N . CYS B 1 57 ? -8.742 -10.148 2.189 1 81.06 57 CYS B N 1
ATOM 4157 C CA . CYS B 1 57 ? -8.68 -11.57 2.52 1 81.06 57 CYS B CA 1
ATOM 4158 C C . CYS B 1 57 ? -7.441 -12.219 1.912 1 81.06 57 CYS B C 1
ATOM 4160 O O . CYS B 1 57 ? -6.992 -11.828 0.834 1 81.06 57 CYS B O 1
ATOM 4162 N N . SER B 1 58 ? -6.824 -13.039 2.762 1 77 58 SER B N 1
ATOM 4163 C CA . SER B 1 58 ? -5.633 -13.727 2.27 1 77 58 SER B CA 1
ATOM 4164 C C . SER B 1 58 ? -5.746 -15.234 2.449 1 77 58 SER B C 1
ATOM 4166 O O . SER B 1 58 ? -6.297 -15.711 3.445 1 77 58 SER B O 1
ATOM 4168 N N . SER B 1 59 ? -5.344 -16 1.415 1 82.38 59 SER B N 1
ATOM 4169 C CA . SER B 1 59 ? -5.266 -17.453 1.464 1 82.38 59 SER B CA 1
ATOM 4170 C C . SER B 1 59 ? -3.824 -17.938 1.595 1 82.38 59 SER B C 1
ATOM 4172 O O . SER B 1 59 ? -3.457 -18.984 1.052 1 82.38 59 SER B O 1
ATOM 4174 N N . ARG B 1 60 ? -3.057 -17.297 2.357 1 89.44 60 ARG B N 1
ATOM 4175 C CA . ARG B 1 60 ? -1.652 -17.641 2.551 1 89.44 60 ARG B CA 1
ATOM 4176 C C . ARG B 1 60 ? -1.506 -18.844 3.469 1 89.44 60 ARG B C 1
ATOM 4178 O O . ARG B 1 60 ? -2.238 -18.984 4.449 1 89.44 60 ARG B O 1
ATOM 4185 N N . PRO B 1 61 ? -0.595 -19.766 3.117 1 93.19 61 PRO B N 1
ATOM 4186 C CA . PRO B 1 61 ? -0.411 -20.969 3.949 1 93.19 61 PRO B CA 1
ATOM 4187 C C . PRO B 1 61 ? 0.327 -20.656 5.254 1 93.19 61 PRO B C 1
ATOM 4189 O O . PRO B 1 61 ? 1.236 -19.828 5.273 1 93.19 61 PRO B O 1
ATOM 4192 N N . LYS B 1 62 ? -0.034 -21.406 6.312 1 92 62 LYS B N 1
ATOM 4193 C CA . LYS B 1 62 ? 0.621 -21.266 7.609 1 92 62 LYS B CA 1
ATOM 4194 C C . LYS B 1 62 ? 1.381 -22.531 7.984 1 92 62 LYS B C 1
ATOM 4196 O O . LYS B 1 62 ? 2.41 -22.469 8.664 1 92 62 LYS B O 1
ATOM 4201 N N . HIS B 1 63 ? 0.835 -23.672 7.613 1 95.12 63 HIS B N 1
ATOM 4202 C CA . HIS B 1 63 ? 1.444 -24.953 7.898 1 95.12 63 HIS B CA 1
ATOM 4203 C C . HIS B 1 63 ? 1.617 -25.781 6.629 1 95.12 63 HIS B C 1
ATOM 4205 O O . HIS B 1 63 ? 0.637 -26.094 5.949 1 95.12 63 HIS B O 1
ATOM 4211 N N . LEU B 1 64 ? 2.857 -26.125 6.379 1 97.62 64 LEU B N 1
ATOM 4212 C CA . LEU B 1 64 ? 3.129 -26.844 5.133 1 97.62 64 LEU B CA 1
ATOM 4213 C C . LEU B 1 64 ? 3.848 -28.156 5.406 1 97.62 64 LEU B C 1
ATOM 4215 O O . LEU B 1 64 ? 4.648 -28.25 6.34 1 97.62 64 LEU B O 1
ATOM 4219 N N . LEU B 1 65 ? 3.486 -29.188 4.699 1 98 65 LEU B N 1
ATOM 4220 C CA . LEU B 1 65 ? 4.246 -30.422 4.645 1 98 65 LEU B CA 1
ATOM 4221 C C . LEU B 1 65 ? 5.238 -30.406 3.484 1 98 65 LEU B C 1
ATOM 4223 O O . LEU B 1 65 ? 4.848 -30.203 2.332 1 98 65 LEU B O 1
ATOM 4227 N N . VAL B 1 66 ? 6.531 -30.609 3.84 1 98.19 66 VAL B N 1
ATOM 4228 C CA . VAL B 1 66 ? 7.574 -30.484 2.826 1 98.19 66 VAL B CA 1
ATOM 4229 C C . VAL B 1 66 ? 8.25 -31.844 2.613 1 98.19 66 VAL B C 1
ATOM 4231 O O . VAL B 1 66 ? 8.766 -32.438 3.562 1 98.19 66 VAL B O 1
ATOM 4234 N N . PHE B 1 67 ? 8.219 -32.344 1.357 1 97.75 67 PHE B N 1
ATOM 4235 C CA . PHE B 1 67 ? 8.969 -33.531 0.957 1 97.75 67 PHE B CA 1
ATOM 4236 C C . PHE B 1 67 ? 10.25 -33.125 0.236 1 97.75 67 PHE B C 1
ATOM 4238 O O . PHE B 1 67 ? 10.227 -32.375 -0.721 1 97.75 67 PHE B O 1
ATOM 4245 N N . ILE B 1 68 ? 11.359 -33.688 0.645 1 96.69 68 ILE B N 1
ATOM 4246 C CA . ILE B 1 68 ? 12.641 -33.375 0.013 1 96.69 68 ILE B CA 1
ATOM 4247 C C . ILE B 1 68 ? 13.258 -34.656 -0.542 1 96.69 68 ILE B C 1
ATOM 4249 O O . ILE B 1 68 ? 13.375 -35.656 0.173 1 96.69 68 ILE B O 1
ATOM 4253 N N . ASN B 1 69 ? 13.492 -34.594 -1.862 1 93.31 69 ASN B N 1
ATOM 4254 C CA . ASN B 1 69 ? 14.258 -35.688 -2.479 1 93.31 69 ASN B CA 1
ATOM 4255 C C . ASN B 1 69 ? 15.75 -35.375 -2.475 1 93.31 69 ASN B C 1
ATOM 4257 O O . ASN B 1 69 ? 16.219 -34.531 -3.223 1 93.31 69 ASN B O 1
ATOM 4261 N N . PRO B 1 70 ? 16.531 -36.062 -1.713 1 89.81 70 PRO B N 1
ATOM 4262 C CA . PRO B 1 70 ? 17.953 -35.781 -1.637 1 89.81 70 PRO B CA 1
ATOM 4263 C C . PRO B 1 70 ? 18.734 -36.281 -2.855 1 89.81 70 PRO B C 1
ATOM 4265 O O . PRO B 1 70 ? 19.875 -35.875 -3.074 1 89.81 70 PRO B O 1
ATOM 4268 N N . PHE B 1 71 ? 18.172 -37.125 -3.645 1 79.25 71 PHE B N 1
ATOM 4269 C CA . PHE B 1 71 ? 18.891 -37.781 -4.734 1 79.25 71 PHE B CA 1
ATOM 4270 C C . PHE B 1 71 ? 18.516 -37.156 -6.074 1 79.25 71 PHE B C 1
ATOM 4272 O O . PHE B 1 71 ? 19.016 -37.594 -7.117 1 79.25 71 PHE B O 1
ATOM 4279 N N . GLY B 1 72 ? 17.672 -36.25 -6.062 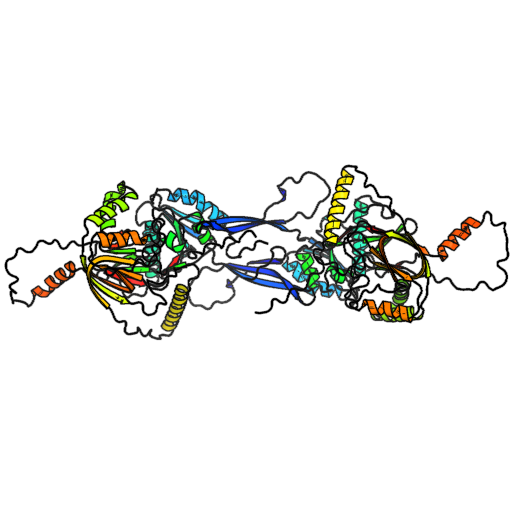1 68.38 72 GLY B N 1
ATOM 4280 C CA . GLY B 1 72 ? 17.219 -35.719 -7.324 1 68.38 72 GLY B CA 1
ATOM 4281 C C . GLY B 1 72 ? 18.266 -34.844 -8.016 1 68.38 72 GLY B C 1
ATOM 4282 O O . GLY B 1 72 ? 19.094 -34.219 -7.363 1 68.38 72 GLY B O 1
ATOM 4283 N N . GLY B 1 73 ? 18.203 -34.969 -9.414 1 64.75 73 GLY B N 1
ATOM 4284 C CA . GLY B 1 73 ? 19.078 -34.156 -10.227 1 64.75 73 GLY B CA 1
ATOM 4285 C C . GLY B 1 73 ? 20.531 -34.188 -9.781 1 64.75 73 GLY B C 1
ATOM 4286 O O . GLY B 1 73 ? 21.141 -35.25 -9.75 1 64.75 73 GLY B O 1
ATOM 4287 N N . LYS B 1 74 ? 20.984 -33.062 -9.391 1 68.81 74 LYS B N 1
ATOM 4288 C CA . LYS B 1 74 ? 22.375 -32.938 -8.969 1 68.81 74 LYS B CA 1
ATOM 4289 C C . LYS B 1 74 ? 22.547 -33.25 -7.488 1 68.81 74 LYS B C 1
ATOM 4291 O O . LYS B 1 74 ? 23.641 -33.094 -6.938 1 68.81 74 LYS B O 1
ATOM 4296 N N . GLY B 1 75 ? 21.5 -33.75 -6.902 1 78.69 75 GLY B N 1
ATOM 4297 C CA . GLY B 1 75 ? 21.562 -34.125 -5.496 1 78.69 75 GLY B CA 1
ATOM 4298 C C . GLY B 1 75 ? 21.625 -32.906 -4.566 1 78.69 75 GLY B C 1
ATOM 4299 O O . GLY B 1 75 ? 22.25 -32.969 -3.514 1 78.69 75 GLY B O 1
ATOM 4300 N N . GLN B 1 76 ? 21.016 -31.812 -4.953 1 86.19 76 GLN B N 1
ATOM 4301 C CA . GLN B 1 76 ? 21.141 -30.578 -4.184 1 86.19 76 GLN B CA 1
ATOM 4302 C C . GLN B 1 76 ? 19.797 -30.188 -3.564 1 86.19 76 GLN B C 1
ATOM 4304 O O . GLN B 1 76 ? 19.641 -29.062 -3.094 1 86.19 76 GLN B O 1
ATOM 4309 N N . GLY B 1 77 ? 18.891 -31.125 -3.521 1 92.19 77 GLY B N 1
ATOM 4310 C CA . GLY B 1 77 ? 17.562 -30.797 -3.041 1 92.19 77 GLY B CA 1
ATOM 4311 C C . GLY B 1 77 ? 17.547 -30.281 -1.61 1 92.19 77 GLY B C 1
ATOM 4312 O O . GLY B 1 77 ? 16.953 -29.25 -1.316 1 92.19 77 GLY B O 1
ATOM 4313 N N . LYS B 1 78 ? 18.281 -30.938 -0.777 1 94.12 78 LYS B N 1
ATOM 4314 C CA . LYS B 1 78 ? 18.328 -30.562 0.634 1 94.12 78 LYS B CA 1
ATOM 4315 C C . LYS B 1 78 ? 19 -29.219 0.83 1 94.12 78 LYS B C 1
ATOM 4317 O O . LYS B 1 78 ? 18.516 -28.375 1.587 1 94.12 78 LYS B O 1
ATOM 4322 N N . ARG B 1 79 ? 20.047 -29.016 0.155 1 94.56 79 ARG B N 1
ATOM 4323 C CA . ARG B 1 79 ? 20.812 -27.766 0.272 1 94.56 79 ARG B CA 1
ATOM 4324 C C . ARG B 1 79 ? 20 -26.594 -0.239 1 94.56 79 ARG B C 1
ATOM 4326 O O . ARG B 1 79 ? 19.984 -25.531 0.383 1 94.56 79 ARG B O 1
ATOM 4333 N N . ILE B 1 80 ? 19.375 -26.812 -1.31 1 94.5 80 ILE B N 1
ATOM 4334 C CA . ILE B 1 80 ? 18.547 -25.766 -1.902 1 94.5 80 ILE B CA 1
ATOM 4335 C C . ILE B 1 80 ? 17.438 -25.359 -0.93 1 94.5 80 ILE B C 1
ATOM 4337 O O . ILE B 1 80 ? 17.188 -24.172 -0.72 1 94.5 80 ILE B O 1
ATOM 4341 N N . TYR B 1 81 ? 16.859 -26.281 -0.294 1 96.62 81 TYR B N 1
ATOM 4342 C CA . TYR B 1 81 ? 15.781 -26 0.647 1 96.62 81 TYR B CA 1
ATOM 4343 C C . TYR B 1 81 ? 16.297 -25.219 1.855 1 96.62 81 TYR B C 1
ATOM 4345 O O . TYR B 1 81 ? 15.727 -24.203 2.242 1 96.62 81 TYR B O 1
ATOM 4353 N N . GLU B 1 82 ? 17.359 -25.656 2.365 1 95.94 82 GLU B N 1
ATOM 4354 C CA . GLU B 1 82 ? 17.891 -25.078 3.598 1 95.94 82 GLU B CA 1
ATOM 4355 C C . GLU B 1 82 ? 18.422 -23.672 3.359 1 95.94 82 GLU B C 1
ATOM 4357 O O . GLU B 1 82 ? 18.25 -22.781 4.207 1 95.94 82 GLU B O 1
ATOM 4362 N N . ARG B 1 83 ? 18.922 -23.469 2.236 1 95.25 83 ARG B N 1
ATOM 4363 C CA . ARG B 1 83 ? 19.609 -22.203 2.006 1 95.25 83 ARG B CA 1
ATOM 4364 C C . ARG B 1 83 ? 18.656 -21.172 1.406 1 95.25 83 ARG B C 1
ATOM 4366 O O . ARG B 1 83 ? 18.719 -19.984 1.75 1 95.25 83 ARG B O 1
ATOM 4373 N N . LYS B 1 84 ? 17.812 -21.625 0.556 1 95.44 84 LYS B N 1
ATOM 4374 C CA . LYS B 1 84 ? 17.078 -20.656 -0.239 1 95.44 84 LYS B CA 1
ATOM 4375 C C . LYS B 1 84 ? 15.609 -20.609 0.186 1 95.44 84 LYS B C 1
ATOM 4377 O O . LYS B 1 84 ? 14.961 -19.562 0.054 1 95.44 84 LYS B O 1
ATOM 4382 N N . VAL B 1 85 ? 15.086 -21.656 0.71 1 97.38 85 VAL B N 1
ATOM 4383 C CA . VAL B 1 85 ? 13.641 -21.75 0.898 1 97.38 85 VAL B CA 1
ATOM 4384 C C . VAL B 1 85 ? 13.297 -21.594 2.379 1 97.38 85 VAL B C 1
ATOM 4386 O O . VAL B 1 85 ? 12.469 -20.766 2.752 1 97.38 85 VAL B O 1
ATOM 4389 N N . ALA B 1 86 ? 14 -22.266 3.18 1 97.44 86 ALA B N 1
ATOM 4390 C CA . ALA B 1 86 ? 13.695 -22.312 4.609 1 97.44 86 ALA B CA 1
ATOM 4391 C C . ALA B 1 86 ? 13.734 -20.922 5.219 1 97.44 86 ALA B C 1
ATOM 4393 O O . ALA B 1 86 ? 12.828 -20.531 5.965 1 97.44 86 ALA B O 1
ATOM 4394 N N . PRO B 1 87 ? 14.742 -20.125 4.938 1 96.62 87 PRO B N 1
ATOM 4395 C CA . PRO B 1 87 ? 14.773 -18.781 5.523 1 96.62 87 PRO B CA 1
ATOM 4396 C C . PRO B 1 87 ? 13.578 -17.922 5.113 1 96.62 87 PRO B C 1
ATOM 4398 O O . PRO B 1 87 ? 13.086 -17.125 5.906 1 96.62 87 PRO B O 1
ATOM 4401 N N . LEU B 1 88 ? 13.156 -18.047 3.945 1 96.31 88 LEU B N 1
ATOM 4402 C CA . LEU B 1 88 ? 12.008 -17.297 3.461 1 96.31 88 LEU B CA 1
ATOM 4403 C C . LEU B 1 88 ? 10.727 -17.734 4.168 1 96.31 88 LEU B C 1
ATOM 4405 O O . LEU B 1 88 ? 9.891 -16.891 4.523 1 96.31 88 LEU B O 1
ATOM 4409 N N . PHE B 1 89 ? 10.562 -19.047 4.328 1 96.94 89 PHE B N 1
ATOM 4410 C CA . PHE B 1 89 ? 9.398 -19.562 5.051 1 96.94 89 PHE B CA 1
ATOM 4411 C C . PHE B 1 89 ? 9.391 -19.047 6.488 1 96.94 89 PHE B C 1
ATOM 4413 O O . PHE B 1 89 ? 8.344 -18.672 7.012 1 96.94 89 PHE B O 1
ATOM 4420 N N . THR B 1 90 ? 10.539 -18.984 7.062 1 95.25 90 THR B N 1
ATOM 4421 C CA . THR B 1 90 ? 10.648 -18.469 8.422 1 95.25 90 THR B CA 1
ATOM 4422 C C . THR B 1 90 ? 10.289 -16.984 8.469 1 95.25 90 THR B C 1
ATOM 4424 O O . THR B 1 90 ? 9.555 -16.562 9.367 1 95.25 90 THR B O 1
ATOM 4427 N N . LEU B 1 91 ? 10.781 -16.281 7.527 1 92.69 91 LEU B N 1
ATOM 4428 C CA . LEU B 1 91 ? 10.484 -14.859 7.434 1 92.69 91 LEU B CA 1
ATOM 4429 C C . LEU B 1 91 ? 8.977 -14.625 7.336 1 92.69 91 LEU B C 1
ATOM 4431 O O . LEU B 1 91 ? 8.453 -13.68 7.926 1 92.69 91 LEU B O 1
ATOM 4435 N N . ALA B 1 92 ? 8.297 -15.484 6.652 1 93.38 92 ALA B N 1
ATOM 4436 C CA . ALA B 1 92 ? 6.863 -15.359 6.438 1 93.38 92 ALA B CA 1
ATOM 4437 C C . ALA B 1 92 ? 6.078 -16.016 7.566 1 93.38 92 ALA B C 1
ATOM 4439 O O . ALA B 1 92 ? 4.848 -16.094 7.512 1 93.38 92 ALA B O 1
ATOM 4440 N N . SER B 1 93 ? 6.711 -16.578 8.57 1 92.25 93 SER B N 1
ATOM 4441 C CA . SER B 1 93 ? 6.109 -17.234 9.719 1 92.25 93 SER B CA 1
ATOM 4442 C C . SER B 1 93 ? 5.301 -18.469 9.289 1 92.25 93 SER B C 1
ATOM 4444 O O . SER B 1 93 ? 4.199 -18.688 9.797 1 92.25 93 SER B O 1
ATOM 4446 N N . ILE B 1 94 ? 5.82 -19.203 8.32 1 95 94 ILE B N 1
ATOM 4447 C CA . ILE B 1 94 ? 5.238 -20.469 7.887 1 95 94 ILE B CA 1
ATOM 4448 C C . ILE B 1 94 ? 5.934 -21.625 8.602 1 95 94 ILE B C 1
ATOM 4450 O O . ILE B 1 94 ? 7.164 -21.734 8.586 1 95 94 ILE B O 1
ATOM 4454 N N . THR B 1 95 ? 5.109 -22.438 9.211 1 96.44 95 THR B N 1
ATOM 4455 C CA . THR B 1 95 ? 5.656 -23.641 9.844 1 96.44 95 THR B CA 1
ATOM 4456 C C . THR B 1 95 ? 5.703 -24.797 8.852 1 96.44 95 THR B C 1
ATOM 4458 O O . THR B 1 95 ? 4.789 -24.969 8.039 1 96.44 95 THR B O 1
ATOM 4461 N N . THR B 1 96 ? 6.82 -25.594 8.992 1 97.44 96 THR B N 1
ATOM 4462 C CA . THR B 1 96 ? 6.98 -26.672 8.016 1 97.44 96 THR B CA 1
ATOM 4463 C C . THR B 1 96 ? 7.316 -27.984 8.719 1 97.44 96 THR B C 1
ATOM 4465 O O . THR B 1 96 ? 8.047 -28 9.719 1 97.44 96 THR B O 1
ATOM 4468 N N . GLU B 1 97 ? 6.676 -29.016 8.32 1 97.25 97 GLU B N 1
ATOM 4469 C CA . GLU B 1 97 ? 7.086 -30.391 8.633 1 97.25 97 GLU B CA 1
ATOM 4470 C C . GLU B 1 97 ? 7.832 -31.016 7.457 1 97.25 97 GLU B C 1
ATOM 4472 O O . GLU B 1 97 ? 7.277 -31.141 6.359 1 97.25 97 GLU B O 1
ATOM 4477 N N . ILE B 1 98 ? 9.078 -31.469 7.781 1 97.44 98 ILE B N 1
ATOM 4478 C CA . ILE B 1 98 ? 9.945 -31.891 6.688 1 97.44 98 ILE B CA 1
ATOM 4479 C C . ILE B 1 98 ? 10.102 -33.406 6.707 1 97.44 98 ILE B C 1
ATOM 4481 O O . ILE B 1 98 ? 10.367 -34 7.758 1 97.44 98 ILE B O 1
ATOM 4485 N N . ILE B 1 99 ? 9.898 -34.062 5.551 1 96.69 99 ILE B N 1
ATOM 4486 C CA . ILE B 1 99 ? 10.172 -35.469 5.348 1 96.69 99 ILE B CA 1
ATOM 4487 C C . ILE B 1 99 ? 11.188 -35.656 4.227 1 96.69 99 ILE B C 1
ATOM 4489 O O . ILE B 1 99 ? 10.914 -35.312 3.072 1 96.69 99 ILE B O 1
ATOM 4493 N N . VAL B 1 100 ? 12.32 -36.156 4.527 1 96.12 100 VAL B N 1
ATOM 4494 C CA . VAL B 1 100 ? 13.328 -36.469 3.529 1 96.12 100 VAL B CA 1
ATOM 4495 C C . VAL B 1 100 ? 13.133 -37.906 3.045 1 96.12 100 VAL B C 1
ATOM 4497 O O . VAL B 1 100 ? 13.234 -38.875 3.828 1 96.12 100 VAL B O 1
ATOM 4500 N N . THR B 1 101 ? 12.844 -38.031 1.735 1 95.06 101 THR B N 1
ATOM 4501 C CA . THR B 1 101 ? 12.531 -39.344 1.209 1 95.06 101 THR B CA 1
ATOM 4502 C C . THR B 1 101 ? 13.797 -40.188 1.092 1 95.06 101 THR B C 1
ATOM 4504 O O . THR B 1 101 ? 14.867 -39.688 0.76 1 95.06 101 THR B O 1
ATOM 4507 N N . GLU B 1 102 ? 13.68 -41.531 1.303 1 92.25 102 GLU B N 1
ATOM 4508 C CA . GLU B 1 102 ? 14.805 -42.469 1.252 1 92.25 102 GLU B CA 1
ATOM 4509 C C . GLU B 1 102 ? 14.672 -43.406 0.068 1 92.25 102 GLU B C 1
ATOM 4511 O O . GLU B 1 102 ? 15.656 -44.031 -0.332 1 92.25 102 GLU B O 1
ATOM 4516 N N . ARG B 1 103 ? 13.539 -43.531 -0.388 1 91 103 ARG B N 1
ATOM 4517 C CA . ARG B 1 103 ? 13.305 -44.469 -1.499 1 91 103 ARG B CA 1
ATOM 4518 C C . ARG B 1 103 ? 12.258 -43.906 -2.457 1 91 103 ARG B C 1
ATOM 4520 O O . ARG B 1 103 ? 11.531 -42.969 -2.111 1 91 103 ARG B O 1
ATOM 4527 N N . ALA B 1 104 ? 12.219 -44.562 -3.605 1 88.44 104 ALA B N 1
ATOM 4528 C CA . ALA B 1 104 ? 11.234 -44.188 -4.609 1 88.44 104 ALA B CA 1
ATOM 4529 C C . ALA B 1 104 ? 9.812 -44.438 -4.113 1 88.44 104 ALA B C 1
ATOM 4531 O O . ALA B 1 104 ? 9.547 -45.469 -3.469 1 88.44 104 ALA B O 1
ATOM 4532 N N . ASN B 1 105 ? 8.812 -43.562 -4.289 1 92.94 105 ASN B N 1
ATOM 4533 C CA . ASN B 1 105 ? 7.387 -43.688 -4.016 1 92.94 105 ASN B CA 1
ATOM 4534 C C . ASN B 1 105 ? 7.086 -43.5 -2.529 1 92.94 105 ASN B C 1
ATOM 4536 O O . ASN B 1 105 ? 5.969 -43.781 -2.082 1 92.94 105 ASN B O 1
ATOM 4540 N N . GLN B 1 106 ? 8.062 -43.094 -1.822 1 94.62 106 GLN B N 1
ATOM 4541 C CA . GLN B 1 106 ? 7.832 -42.875 -0.397 1 94.62 106 GLN B CA 1
ATOM 4542 C C . GLN B 1 106 ? 6.859 -41.719 -0.161 1 94.62 106 GLN B C 1
ATOM 4544 O O . GLN B 1 106 ? 6.023 -41.781 0.744 1 94.62 106 GLN B O 1
ATOM 4549 N N . ALA B 1 107 ? 7.074 -40.688 -0.896 1 95.81 107 ALA B N 1
ATOM 4550 C CA . ALA B 1 107 ? 6.188 -39.531 -0.733 1 95.81 107 ALA B CA 1
ATOM 4551 C C . ALA B 1 107 ? 4.734 -39.938 -1.003 1 95.81 107 ALA B C 1
ATOM 4553 O O . ALA B 1 107 ? 3.836 -39.562 -0.246 1 95.81 107 ALA B O 1
ATOM 4554 N N . LYS B 1 108 ? 4.523 -40.656 -2.049 1 96.25 108 LYS B N 1
ATOM 4555 C CA . LYS B 1 108 ? 3.184 -41.156 -2.381 1 96.25 108 LYS B CA 1
ATOM 4556 C C . LYS B 1 108 ? 2.604 -42 -1.245 1 96.25 108 LYS B C 1
ATOM 4558 O O . LYS B 1 108 ? 1.474 -41.75 -0.811 1 96.25 108 LYS B O 1
ATOM 4563 N N . GLU B 1 109 ? 3.365 -42.875 -0.771 1 95.94 109 GLU B N 1
ATOM 4564 C CA . GLU B 1 109 ? 2.922 -43.781 0.295 1 95.94 109 GLU B CA 1
ATOM 4565 C C . GLU B 1 109 ? 2.635 -43 1.579 1 95.94 109 GLU B C 1
ATOM 4567 O O . GLU B 1 109 ? 1.648 -43.281 2.268 1 95.94 109 GLU B O 1
ATOM 4572 N N . SER B 1 110 ? 3.469 -42.062 1.827 1 95.88 110 SER B N 1
ATOM 4573 C CA . SER B 1 110 ? 3.309 -41.281 3.033 1 95.88 110 SER B CA 1
ATOM 4574 C C . SER B 1 110 ? 2.01 -40.469 3 1 95.88 110 SER B C 1
ATOM 4576 O O . SER B 1 110 ? 1.348 -40.312 4.027 1 95.88 110 SER B O 1
ATOM 4578 N N . LEU B 1 111 ? 1.632 -40 1.878 1 96.06 111 LEU B N 1
ATOM 4579 C CA . LEU B 1 111 ? 0.438 -39.188 1.748 1 96.06 111 LEU B CA 1
ATOM 4580 C C . LEU B 1 111 ? -0.823 -40 1.992 1 96.06 111 LEU B C 1
ATOM 4582 O O . LEU B 1 111 ? -1.861 -39.469 2.373 1 96.06 111 LEU B O 1
ATOM 4586 N N . TYR B 1 112 ? -0.751 -41.312 1.825 1 93.88 112 TYR B N 1
ATOM 4587 C CA . TYR B 1 112 ? -1.885 -42.188 2.115 1 93.88 112 TYR B CA 1
ATOM 4588 C C . TYR B 1 112 ? -2.043 -42.406 3.617 1 93.88 112 TYR B C 1
ATOM 4590 O O . TYR B 1 112 ? -3.141 -42.688 4.098 1 93.88 112 TYR B O 1
ATOM 4598 N N . GLU B 1 113 ? -1.003 -42.125 4.301 1 93.44 113 GLU B N 1
ATOM 4599 C CA . GLU B 1 113 ? -1 -42.469 5.723 1 93.44 113 GLU B CA 1
ATOM 4600 C C . GLU B 1 113 ? -1.148 -41.219 6.586 1 93.44 113 GLU B C 1
ATOM 4602 O O . GLU B 1 113 ? -1.809 -41.25 7.625 1 93.44 113 GLU B O 1
ATOM 4607 N N . ILE B 1 114 ? -0.61 -40.156 6.211 1 92.94 114 ILE B N 1
ATOM 4608 C CA . ILE B 1 114 ? -0.562 -38.938 7.008 1 92.94 114 ILE B CA 1
ATOM 4609 C C . ILE B 1 114 ? -1.912 -38.219 6.941 1 92.94 114 ILE B C 1
ATOM 4611 O O . ILE B 1 114 ? -2.594 -38.281 5.914 1 92.94 114 ILE B O 1
ATOM 4615 N N . ASN B 1 115 ? -2.273 -37.656 8.016 1 90.75 115 ASN B N 1
ATOM 4616 C CA . ASN B 1 115 ? -3.441 -36.781 8.023 1 90.75 115 ASN B CA 1
ATOM 4617 C C . ASN B 1 115 ? -3.146 -35.438 7.344 1 90.75 115 ASN B C 1
ATOM 4619 O O . ASN B 1 115 ? -2.52 -34.562 7.938 1 90.75 115 ASN B O 1
ATOM 4623 N N . ILE B 1 116 ? -3.678 -35.25 6.211 1 89.81 116 ILE B N 1
ATOM 4624 C CA . ILE B 1 116 ? -3.303 -34.094 5.379 1 89.81 116 ILE B CA 1
ATOM 4625 C C . ILE B 1 116 ? -4.145 -32.875 5.758 1 89.81 116 ILE B C 1
ATOM 4627 O O . ILE B 1 116 ? -3.834 -31.766 5.355 1 89.81 116 ILE B O 1
ATOM 4631 N N . ASP B 1 117 ? -5.129 -33.031 6.609 1 87.06 117 ASP B N 1
ATOM 4632 C CA . ASP B 1 117 ? -6.043 -31.938 6.969 1 87.06 117 ASP B CA 1
ATOM 4633 C C . ASP B 1 117 ? -5.344 -30.906 7.84 1 87.06 117 ASP B C 1
ATOM 4635 O O . ASP B 1 117 ? -5.82 -29.781 7.977 1 87.06 117 ASP B O 1
ATOM 4639 N N . LYS B 1 118 ? -4.273 -31.266 8.352 1 90.69 118 LYS B N 1
ATOM 4640 C CA . LYS B 1 118 ? -3.576 -30.344 9.25 1 90.69 118 LYS B CA 1
ATOM 4641 C C . LYS B 1 118 ? -2.703 -29.375 8.477 1 90.69 118 LYS B C 1
ATOM 4643 O O . LYS B 1 118 ? -2.211 -28.391 9.031 1 90.69 118 LYS B O 1
ATOM 4648 N N . TYR B 1 119 ? -2.545 -29.672 7.246 1 93.94 119 TYR B N 1
ATOM 4649 C CA . TYR B 1 119 ? -1.666 -28.828 6.445 1 93.94 119 TYR B CA 1
ATOM 4650 C C . TYR B 1 119 ? -2.471 -27.953 5.492 1 93.94 119 TYR B C 1
ATOM 4652 O O . TYR B 1 119 ? -3.582 -28.312 5.098 1 93.94 119 TYR B O 1
ATOM 4660 N N . ASP B 1 120 ? -1.914 -26.797 5.152 1 93.44 120 ASP B N 1
ATOM 4661 C CA . ASP B 1 120 ? -2.531 -25.875 4.207 1 93.44 120 ASP B CA 1
ATOM 4662 C C . ASP B 1 120 ? -2.061 -26.156 2.779 1 93.44 120 ASP B C 1
ATOM 4664 O O . ASP B 1 120 ? -2.643 -25.656 1.817 1 93.44 120 ASP B O 1
ATOM 4668 N N . GLY B 1 121 ? -1.048 -26.969 2.662 1 96.62 121 GLY B N 1
ATOM 4669 C CA . GLY B 1 121 ? -0.479 -27.312 1.369 1 96.62 121 GLY B CA 1
ATOM 4670 C C . GLY B 1 121 ? 0.685 -28.281 1.473 1 96.62 121 GLY B C 1
ATOM 4671 O O . GLY B 1 121 ? 1.181 -28.547 2.57 1 96.62 121 GLY B O 1
ATOM 4672 N N . ILE B 1 122 ? 1.045 -28.797 0.37 1 97.94 122 ILE B N 1
ATOM 4673 C CA . ILE B 1 122 ? 2.16 -29.734 0.28 1 97.94 122 ILE B CA 1
ATOM 4674 C C . ILE B 1 122 ? 3.227 -29.188 -0.661 1 97.94 122 ILE B C 1
ATOM 4676 O O . ILE B 1 122 ? 2.912 -28.703 -1.756 1 97.94 122 ILE B O 1
ATOM 4680 N N . VAL B 1 123 ? 4.48 -29.234 -0.147 1 98.38 123 VAL B N 1
ATOM 4681 C CA . VAL B 1 123 ? 5.582 -28.719 -0.953 1 98.38 123 VAL B CA 1
ATOM 4682 C C . VAL B 1 123 ? 6.555 -29.844 -1.278 1 98.38 123 VAL B C 1
ATOM 4684 O O . VAL B 1 123 ? 6.898 -30.656 -0.407 1 98.38 123 VAL B O 1
ATOM 4687 N N . CYS B 1 124 ? 6.941 -29.969 -2.51 1 97.44 124 CYS B N 1
ATOM 4688 C CA . CYS B 1 124 ? 7.953 -30.953 -2.9 1 97.44 124 CYS B CA 1
ATOM 4689 C C . CYS B 1 124 ? 9.219 -30.25 -3.391 1 97.44 124 CYS B C 1
ATOM 4691 O O . CYS B 1 124 ? 9.148 -29.297 -4.152 1 97.44 124 CYS B O 1
ATOM 4693 N N . VAL B 1 125 ? 10.32 -30.703 -2.898 1 97.31 125 VAL B N 1
ATOM 4694 C CA . VAL B 1 125 ? 11.633 -30.219 -3.299 1 97.31 125 VAL B CA 1
ATOM 4695 C C . VAL B 1 125 ? 12.367 -31.297 -4.102 1 97.31 125 VAL B C 1
ATOM 4697 O O . VAL B 1 125 ? 12.781 -32.312 -3.547 1 97.31 125 VAL B O 1
ATOM 4700 N N . GLY B 1 126 ? 12.438 -31.078 -5.359 1 94.06 126 GLY B N 1
ATOM 4701 C CA . GLY B 1 126 ? 13.031 -32.062 -6.262 1 94.06 126 GLY B CA 1
ATOM 4702 C C . GLY B 1 126 ? 12.703 -31.797 -7.723 1 94.06 126 GLY B C 1
ATOM 4703 O O . GLY B 1 126 ? 12.469 -30.656 -8.117 1 94.06 126 GLY B O 1
ATOM 4704 N N . GLY B 1 127 ? 12.773 -32.812 -8.5 1 89.38 127 GLY B N 1
ATOM 4705 C CA . GLY B 1 127 ? 12.469 -32.656 -9.914 1 89.38 127 GLY B CA 1
ATOM 4706 C C . GLY B 1 127 ? 11.055 -33.094 -10.258 1 89.38 127 GLY B C 1
ATOM 4707 O O . GLY B 1 127 ? 10.188 -33.125 -9.391 1 89.38 127 GLY B O 1
ATOM 4708 N N . ASP B 1 128 ? 10.836 -33.375 -11.547 1 90.56 128 ASP B N 1
ATOM 4709 C CA . ASP B 1 128 ? 9.516 -33.781 -12.031 1 90.56 128 ASP B CA 1
ATOM 4710 C C . ASP B 1 128 ? 9.086 -35.125 -11.43 1 90.56 128 ASP B C 1
ATOM 4712 O O . ASP B 1 128 ? 7.898 -35.344 -11.203 1 90.56 128 ASP B O 1
ATOM 4716 N N . GLY B 1 129 ? 10.031 -35.938 -11.141 1 90.88 129 GLY B N 1
ATOM 4717 C CA . GLY B 1 129 ? 9.703 -37.219 -10.516 1 90.88 129 GLY B CA 1
ATOM 4718 C C . GLY B 1 129 ? 9.094 -37.062 -9.133 1 90.88 129 GLY B C 1
ATOM 4719 O O . GLY B 1 129 ? 8.125 -37.75 -8.805 1 90.88 129 GLY B O 1
ATOM 4720 N N . MET B 1 130 ? 9.727 -36.25 -8.336 1 93.31 130 MET B N 1
ATOM 4721 C CA . MET B 1 130 ? 9.203 -36 -7 1 93.31 130 MET B CA 1
ATOM 4722 C C . MET B 1 130 ? 7.805 -35.406 -7.07 1 93.31 130 MET B C 1
ATOM 4724 O O . MET B 1 130 ? 6.922 -35.781 -6.301 1 93.31 130 MET B O 1
ATOM 4728 N N . PHE B 1 131 ? 7.652 -34.5 -7.91 1 96.06 131 PHE B N 1
ATOM 4729 C CA . PHE B 1 131 ? 6.336 -33.906 -8.102 1 96.06 131 PHE B CA 1
ATOM 4730 C C . PHE B 1 131 ? 5.309 -34.969 -8.461 1 96.06 131 PHE B C 1
ATOM 4732 O O . PHE B 1 131 ? 4.195 -34.969 -7.934 1 96.06 131 PHE B O 1
ATOM 4739 N N . SER B 1 132 ? 5.684 -35.781 -9.391 1 95.56 132 SER B N 1
ATOM 4740 C CA . SER B 1 132 ? 4.781 -36.812 -9.828 1 95.56 132 SER B CA 1
ATOM 4741 C C . SER B 1 132 ? 4.359 -37.719 -8.664 1 95.56 132 SER B C 1
ATOM 4743 O O . SER B 1 132 ? 3.189 -38.094 -8.555 1 95.56 132 SER B O 1
ATOM 4745 N N . GLU B 1 133 ? 5.254 -38.062 -7.801 1 96.06 133 GLU B N 1
ATOM 4746 C CA . GLU B 1 133 ? 4.93 -38.875 -6.629 1 96.06 133 GLU B CA 1
ATOM 4747 C C . GLU B 1 133 ? 3.898 -38.188 -5.746 1 96.06 133 GLU B C 1
ATOM 4749 O O . GLU B 1 133 ? 2.916 -38.812 -5.328 1 96.06 133 GLU B O 1
ATOM 4754 N N . VAL B 1 134 ? 4.184 -36.969 -5.504 1 97.31 134 VAL B N 1
ATOM 4755 C CA . VAL B 1 134 ? 3.291 -36.188 -4.648 1 97.31 134 VAL B CA 1
ATOM 4756 C C . VAL B 1 134 ? 1.923 -36.062 -5.312 1 97.31 134 VAL B C 1
ATOM 4758 O O . VAL B 1 134 ? 0.89 -36.188 -4.652 1 97.31 134 VAL B O 1
ATOM 4761 N N . LEU B 1 135 ? 1.96 -35.844 -6.582 1 97.88 135 LEU B N 1
ATOM 4762 C CA . LEU B 1 135 ? 0.725 -35.719 -7.352 1 97.88 135 LEU B CA 1
ATOM 4763 C C . LEU B 1 135 ? -0.118 -36.969 -7.23 1 97.88 135 LEU B C 1
ATOM 4765 O O . LEU B 1 135 ? -1.312 -36.906 -6.93 1 97.88 135 LEU B O 1
ATOM 4769 N N . HIS B 1 136 ? 0.47 -38.094 -7.434 1 97.38 136 HIS B N 1
ATOM 4770 C CA . HIS B 1 136 ? -0.228 -39.375 -7.355 1 97.38 136 HIS B CA 1
ATOM 4771 C C . HIS B 1 136 ? -0.771 -39.625 -5.953 1 97.38 136 HIS B C 1
ATOM 4773 O O . HIS B 1 136 ? -1.899 -40.094 -5.793 1 97.38 136 HIS B O 1
ATOM 4779 N N . GLY B 1 137 ? 0.079 -39.312 -4.996 1 97.31 137 GLY B N 1
ATOM 4780 C CA . GLY B 1 137 ? -0.356 -39.5 -3.621 1 97.31 137 GLY B CA 1
ATOM 4781 C C . GLY B 1 137 ? -1.542 -38.625 -3.258 1 97.31 137 GLY B C 1
ATOM 4782 O O . GLY B 1 137 ? -2.5 -39.094 -2.641 1 97.31 137 GLY B O 1
ATOM 4783 N N . LEU B 1 138 ? -1.454 -37.438 -3.65 1 96.88 138 LEU B N 1
ATOM 4784 C CA . LEU B 1 138 ? -2.498 -36.469 -3.299 1 96.88 138 LEU B CA 1
ATOM 4785 C C . LEU B 1 138 ? -3.811 -36.812 -3.994 1 96.88 138 LEU B C 1
ATOM 4787 O O . LEU B 1 138 ? -4.867 -36.844 -3.359 1 96.88 138 LEU B O 1
ATOM 4791 N N . ILE B 1 139 ? -3.76 -37.062 -5.316 1 97.38 139 ILE B N 1
ATOM 4792 C CA . ILE B 1 139 ? -4.961 -37.406 -6.062 1 97.38 139 ILE B CA 1
ATOM 4793 C C . ILE B 1 139 ? -5.535 -38.719 -5.516 1 97.38 139 ILE B C 1
ATOM 4795 O O . ILE B 1 139 ? -6.738 -38.812 -5.27 1 97.38 139 ILE B O 1
ATOM 4799 N N . GLY B 1 140 ? -4.676 -39.688 -5.34 1 96.19 140 GLY B N 1
ATOM 4800 C CA . GLY B 1 140 ? -5.121 -40.969 -4.805 1 96.19 140 GLY B CA 1
ATOM 4801 C C . GLY B 1 140 ? -5.848 -40.844 -3.48 1 96.19 140 GLY B C 1
ATOM 4802 O O . GLY B 1 140 ? -6.93 -41.406 -3.301 1 96.19 140 GLY B O 1
ATOM 4803 N N . ARG B 1 141 ? -5.258 -40.125 -2.602 1 95.19 141 ARG B N 1
ATOM 4804 C CA . ARG B 1 141 ? -5.855 -39.938 -1.286 1 95.19 141 ARG B CA 1
ATOM 4805 C C . ARG B 1 141 ? -7.188 -39.188 -1.399 1 95.19 141 ARG B C 1
ATOM 4807 O O . ARG B 1 141 ? -8.148 -39.531 -0.71 1 95.19 141 ARG B O 1
ATOM 4814 N N . THR B 1 142 ? -7.266 -38.188 -2.197 1 95 142 THR B N 1
ATOM 4815 C CA . THR B 1 142 ? -8.484 -37.406 -2.389 1 95 142 THR B CA 1
ATOM 4816 C C . THR B 1 142 ? -9.609 -38.281 -2.918 1 95 142 THR B C 1
ATOM 4818 O O . THR B 1 142 ? -10.742 -38.219 -2.434 1 95 142 THR B O 1
ATOM 4821 N N . GLN B 1 143 ? -9.328 -39.094 -3.943 1 96.06 143 GLN B N 1
ATOM 4822 C CA . GLN B 1 143 ? -10.344 -39.969 -4.508 1 96.06 143 GLN B CA 1
ATOM 4823 C C . GLN B 1 143 ? -10.805 -41 -3.488 1 96.06 143 GLN B C 1
ATOM 4825 O O . GLN B 1 143 ? -11.992 -41.312 -3.383 1 96.06 143 GLN B O 1
ATOM 4830 N N . ARG B 1 144 ? -9.82 -41.562 -2.748 1 94.31 144 ARG B N 1
ATOM 4831 C CA . ARG B 1 144 ? -10.164 -42.531 -1.707 1 94.31 144 ARG B CA 1
ATOM 4832 C C . ARG B 1 144 ? -11.117 -41.906 -0.686 1 94.31 144 ARG B C 1
ATOM 4834 O O . ARG B 1 144 ? -12.117 -42.531 -0.312 1 94.31 144 ARG B O 1
ATOM 4841 N N . ASN B 1 145 ? -10.805 -40.781 -0.247 1 92.5 145 ASN B N 1
ATOM 4842 C CA . ASN B 1 145 ? -11.648 -40.062 0.718 1 92.5 145 ASN B CA 1
ATOM 4843 C C . ASN B 1 145 ? -13.039 -39.781 0.15 1 92.5 145 ASN B C 1
ATOM 4845 O O . ASN B 1 145 ? -14.023 -39.781 0.888 1 92.5 145 ASN B O 1
ATOM 4849 N N . ALA B 1 146 ? -13.109 -39.531 -1.15 1 93.25 146 ALA B N 1
ATOM 4850 C CA . ALA B 1 146 ? -14.375 -39.219 -1.804 1 93.25 146 ALA B CA 1
ATOM 4851 C C . ALA B 1 146 ? -15.117 -40.469 -2.213 1 93.25 146 ALA B C 1
ATOM 4853 O O . ALA B 1 146 ? -16.25 -40.406 -2.688 1 93.25 146 ALA B O 1
ATOM 4854 N N . GLY B 1 147 ? -14.547 -41.625 -2.141 1 94.44 147 GLY B N 1
ATOM 4855 C CA . GLY B 1 147 ? -15.164 -42.875 -2.506 1 94.44 147 GLY B CA 1
ATOM 4856 C C . GLY B 1 147 ? -15.172 -43.125 -4.004 1 94.44 147 GLY B C 1
ATOM 4857 O O . GLY B 1 147 ? -16.047 -43.844 -4.516 1 94.44 147 GLY B O 1
ATOM 4858 N N . VAL B 1 148 ? -14.281 -42.5 -4.684 1 95.44 148 VAL B N 1
ATOM 4859 C CA . VAL B 1 148 ? -14.203 -42.656 -6.133 1 95.44 148 VAL B CA 1
ATOM 4860 C C . VAL B 1 148 ? -13.18 -43.75 -6.492 1 95.44 148 VAL B C 1
ATOM 4862 O O . VAL B 1 148 ? -12.062 -43.75 -5.969 1 95.44 148 VAL B O 1
ATOM 4865 N N . ASP B 1 149 ? -13.531 -44.656 -7.352 1 95.56 149 ASP B N 1
ATOM 4866 C CA . ASP B 1 149 ? -12.609 -45.688 -7.832 1 95.56 149 ASP B CA 1
ATOM 4867 C C . ASP B 1 149 ? -11.766 -45.156 -9 1 95.56 149 ASP B C 1
ATOM 4869 O O . ASP B 1 149 ? -12.273 -45 -10.109 1 95.56 149 ASP B O 1
ATOM 4873 N N . GLN B 1 150 ? -10.508 -45.062 -8.812 1 94.31 150 GLN B N 1
ATOM 4874 C CA . GLN B 1 150 ? -9.609 -44.469 -9.805 1 94.31 150 GLN B CA 1
ATOM 4875 C C . GLN B 1 150 ? -9.398 -45.438 -10.977 1 94.31 150 GLN B C 1
ATOM 4877 O O . GLN B 1 150 ? -8.883 -45.031 -12.023 1 94.31 150 GLN B O 1
ATOM 4882 N N . ASN B 1 151 ? -9.773 -46.625 -10.812 1 94.75 151 ASN B N 1
ATOM 4883 C CA . ASN B 1 151 ? -9.562 -47.625 -11.867 1 94.75 151 ASN B CA 1
ATOM 4884 C C . ASN B 1 151 ? -10.641 -47.531 -12.945 1 94.75 151 ASN B C 1
ATOM 4886 O O . ASN B 1 151 ? -10.5 -48.125 -14.023 1 94.75 151 ASN B O 1
ATOM 4890 N N . GLN B 1 152 ? -11.664 -46.844 -12.648 1 93.19 152 GLN B N 1
ATOM 4891 C CA . GLN B 1 152 ? -12.727 -46.656 -13.633 1 93.19 152 GLN B CA 1
ATOM 4892 C C . GLN B 1 152 ? -12.414 -45.469 -14.547 1 93.19 152 GLN B C 1
ATOM 4894 O O . GLN B 1 152 ? -12.406 -44.344 -14.109 1 93.19 152 GLN B O 1
ATOM 4899 N N . PRO B 1 153 ? -12.188 -45.75 -15.82 1 92 153 PRO B N 1
ATOM 4900 C CA . PRO B 1 153 ? -11.781 -44.688 -16.75 1 92 153 PRO B CA 1
ATOM 4901 C C . PRO B 1 153 ? -12.852 -43.625 -16.906 1 92 153 PRO B C 1
ATOM 4903 O O . PRO B 1 153 ? -12.531 -42.469 -17.25 1 92 153 PRO B O 1
ATOM 4906 N N . ARG B 1 154 ? -14.086 -43.906 -16.656 1 90.56 154 ARG B N 1
ATOM 4907 C CA . ARG B 1 154 ? -15.172 -42.969 -16.859 1 90.56 154 ARG B CA 1
ATOM 4908 C C . ARG B 1 154 ? -15.523 -42.25 -15.57 1 90.56 154 ARG B C 1
ATOM 4910 O O . ARG B 1 154 ? -16.375 -41.344 -15.57 1 90.56 154 ARG B O 1
ATOM 4917 N N . ALA B 1 155 ? -14.805 -42.531 -14.57 1 91.31 155 ALA B N 1
ATOM 4918 C CA . ALA B 1 155 ? -15.117 -41.938 -13.281 1 91.31 155 ALA B CA 1
ATOM 4919 C C . ALA B 1 155 ? -14.758 -40.438 -13.266 1 91.31 155 ALA B C 1
ATOM 4921 O O . ALA B 1 155 ? -13.727 -40.031 -13.805 1 91.31 155 ALA B O 1
ATOM 4922 N N . ALA B 1 156 ? -15.68 -39.656 -12.703 1 89.12 156 ALA B N 1
ATOM 4923 C CA . ALA B 1 156 ? -15.391 -38.25 -12.477 1 89.12 156 ALA B CA 1
ATOM 4924 C C . ALA B 1 156 ? -14.555 -38.031 -11.219 1 89.12 156 ALA B C 1
ATOM 4926 O O . ALA B 1 156 ? -15.023 -38.281 -10.109 1 89.12 156 ALA B O 1
ATOM 4927 N N . LEU B 1 157 ? -13.344 -37.594 -11.445 1 94.75 157 LEU B N 1
ATOM 4928 C CA . LEU B 1 157 ? -12.438 -37.438 -10.312 1 94.75 157 LEU B CA 1
ATOM 4929 C C . LEU B 1 157 ? -12.75 -36.156 -9.547 1 94.75 157 LEU B C 1
ATOM 4931 O O . LEU B 1 157 ? -13.156 -35.156 -10.141 1 94.75 157 LEU B O 1
ATOM 4935 N N . VAL B 1 158 ? -12.516 -36.156 -8.266 1 93.88 158 VAL B N 1
ATOM 4936 C CA . VAL B 1 158 ? -12.719 -35.031 -7.379 1 93.88 158 VAL B CA 1
ATOM 4937 C C . VAL B 1 158 ? -11.43 -34.219 -7.27 1 93.88 158 VAL B C 1
ATOM 4939 O O . VAL B 1 158 ? -10.352 -34.781 -7.051 1 93.88 158 VAL B O 1
ATOM 4942 N N . PRO B 1 159 ? -11.617 -32.938 -7.492 1 94.06 159 PRO B N 1
ATOM 4943 C CA . PRO B 1 159 ? -10.414 -32.094 -7.371 1 94.06 159 PRO B CA 1
ATOM 4944 C C . PRO B 1 159 ? -9.883 -32.031 -5.941 1 94.06 159 PRO B C 1
ATOM 4946 O O . PRO B 1 159 ? -10.664 -32.094 -4.988 1 94.06 159 PRO B O 1
ATOM 4949 N N . SER B 1 160 ? -8.57 -31.875 -5.844 1 91.31 160 SER B N 1
ATOM 4950 C CA . SER B 1 160 ? -7.922 -31.797 -4.539 1 91.31 160 SER B CA 1
ATOM 4951 C C . SER B 1 160 ? -8.102 -30.422 -3.92 1 91.31 160 SER B C 1
ATOM 4953 O O . SER B 1 160 ? -7.938 -29.406 -4.602 1 91.31 160 SER B O 1
ATOM 4955 N N . PRO B 1 161 ? -8.391 -30.391 -2.639 1 89.31 161 PRO B N 1
ATOM 4956 C CA . PRO B 1 161 ? -8.477 -29.094 -1.973 1 89.31 161 PRO B CA 1
ATOM 4957 C C . PRO B 1 161 ? -7.105 -28.516 -1.638 1 89.31 161 PRO B C 1
ATOM 4959 O O . PRO B 1 161 ? -6.973 -27.297 -1.472 1 89.31 161 PRO B O 1
ATOM 4962 N N . LEU B 1 162 ? -6.113 -29.375 -1.517 1 94.25 162 LEU B N 1
ATOM 4963 C CA . LEU B 1 162 ? -4.777 -28.906 -1.154 1 94.25 162 LEU B CA 1
ATOM 4964 C C . LEU B 1 162 ? -3.98 -28.516 -2.395 1 94.25 162 LEU B C 1
ATOM 4966 O O . LEU B 1 162 ? -4.082 -29.172 -3.434 1 94.25 162 LEU B O 1
ATOM 4970 N N . ARG B 1 163 ? -3.172 -27.531 -2.211 1 96.56 163 ARG B N 1
ATOM 4971 C CA . ARG B 1 163 ? -2.291 -27.094 -3.285 1 96.56 163 ARG B CA 1
ATOM 4972 C C . ARG B 1 163 ? -0.91 -27.734 -3.158 1 96.56 163 ARG B C 1
ATOM 4974 O O . ARG B 1 163 ? -0.497 -28.109 -2.062 1 96.56 163 ARG B O 1
ATOM 4981 N N . ILE B 1 164 ? -0.294 -27.797 -4.262 1 98.12 164 ILE B N 1
ATOM 4982 C CA . ILE B 1 164 ? 1.056 -28.344 -4.285 1 98.12 164 ILE B CA 1
ATOM 4983 C C . ILE B 1 164 ? 2.057 -27.25 -4.656 1 98.12 164 ILE B C 1
ATOM 4985 O O . ILE B 1 164 ? 1.849 -26.516 -5.625 1 98.12 164 ILE B O 1
ATOM 4989 N N . GLY B 1 165 ? 3.014 -27.109 -3.857 1 98.31 165 GLY B N 1
ATOM 4990 C CA . GLY B 1 165 ? 4.129 -26.234 -4.195 1 98.31 165 GLY B CA 1
ATOM 4991 C C . GLY B 1 165 ? 5.34 -27 -4.719 1 98.31 165 GLY B C 1
ATOM 4992 O O . GLY B 1 165 ? 5.672 -28.062 -4.211 1 98.31 165 GLY B O 1
ATOM 4993 N N . ILE B 1 166 ? 6.004 -26.438 -5.746 1 97.88 166 ILE B N 1
ATOM 4994 C CA . ILE B 1 166 ? 7.172 -27.094 -6.332 1 97.88 166 ILE B CA 1
ATOM 4995 C C . ILE B 1 166 ? 8.406 -26.219 -6.129 1 97.88 166 ILE B C 1
ATOM 4997 O O . ILE B 1 166 ? 8.422 -25.047 -6.543 1 97.88 166 ILE B O 1
ATOM 5001 N N . ILE B 1 167 ? 9.367 -26.781 -5.457 1 97.75 167 ILE B N 1
ATOM 5002 C CA . ILE B 1 167 ? 10.688 -26.172 -5.395 1 97.75 167 ILE B CA 1
ATOM 5003 C C . ILE B 1 167 ? 11.641 -26.922 -6.324 1 97.75 167 ILE B C 1
ATOM 5005 O O . ILE B 1 167 ? 12.039 -28.047 -6.035 1 97.75 167 ILE B O 1
ATOM 5009 N N . PRO B 1 168 ? 11.977 -26.281 -7.406 1 94.75 168 PRO B N 1
ATOM 5010 C CA . PRO B 1 168 ? 12.766 -26.984 -8.414 1 94.75 168 PRO B CA 1
ATOM 5011 C C . PRO B 1 168 ? 14.18 -27.312 -7.93 1 94.75 168 PRO B C 1
ATOM 5013 O O . PRO B 1 168 ? 14.906 -26.406 -7.492 1 94.75 168 PRO B O 1
ATOM 5016 N N . ALA B 1 169 ? 14.5 -28.516 -7.996 1 92 169 ALA B N 1
ATOM 5017 C CA . ALA B 1 169 ? 15.836 -29 -7.668 1 92 169 ALA B CA 1
ATOM 5018 C C . ALA B 1 169 ? 16.234 -30.172 -8.555 1 92 169 ALA B C 1
ATOM 5020 O O . ALA B 1 169 ? 17.078 -30.984 -8.18 1 92 169 ALA B O 1
ATOM 5021 N N . GLY B 1 170 ? 15.555 -30.297 -9.68 1 85 170 GLY B N 1
ATOM 5022 C CA . GLY B 1 170 ? 15.828 -31.391 -10.594 1 85 170 GLY B CA 1
ATOM 5023 C C . GLY B 1 170 ? 16.609 -30.953 -11.82 1 85 170 GLY B C 1
ATOM 5024 O O . GLY B 1 170 ? 17.172 -29.859 -11.852 1 85 170 GLY B O 1
ATOM 5025 N N . SER B 1 171 ? 16.641 -31.859 -12.797 1 77.06 171 SER B N 1
ATOM 5026 C CA . SER B 1 171 ? 17.406 -31.625 -14.016 1 77.06 171 SER B CA 1
ATOM 5027 C C . SER B 1 171 ? 16.609 -30.812 -15.031 1 77.06 171 SER B C 1
ATOM 5029 O O . SER B 1 171 ? 17.125 -29.844 -15.594 1 77.06 171 SER B O 1
ATOM 5031 N N . THR B 1 172 ? 15.367 -31.156 -15.266 1 79.25 172 THR B N 1
ATOM 5032 C CA . THR B 1 172 ? 14.555 -30.516 -16.297 1 79.25 172 THR B CA 1
ATOM 5033 C C . THR B 1 172 ? 13.531 -29.562 -15.672 1 79.25 172 THR B C 1
ATOM 5035 O O . THR B 1 172 ? 13.414 -28.406 -16.078 1 79.25 172 THR B O 1
ATOM 5038 N N . ASP B 1 173 ? 12.852 -30.031 -14.609 1 88.88 173 ASP B N 1
ATOM 5039 C CA . ASP B 1 173 ? 11.836 -29.234 -13.922 1 88.88 173 ASP B CA 1
ATOM 5040 C C . ASP B 1 173 ? 10.812 -28.672 -14.906 1 88.88 173 ASP B C 1
ATOM 5042 O O . ASP B 1 173 ? 10.531 -27.484 -14.922 1 88.88 173 ASP B O 1
ATOM 5046 N N . CYS B 1 174 ? 10.266 -29.531 -15.656 1 90.69 174 CYS B N 1
ATOM 5047 C CA . CYS B 1 174 ? 9.367 -29.172 -16.75 1 90.69 174 CYS B CA 1
ATOM 5048 C C . CYS B 1 174 ? 8.102 -28.5 -16.219 1 90.69 174 CYS B C 1
ATOM 5050 O O . CYS B 1 174 ? 7.684 -27.453 -16.719 1 90.69 174 CYS B O 1
ATOM 5052 N N . VAL B 1 175 ? 7.547 -29.047 -15.172 1 94.38 175 VAL B N 1
ATOM 5053 C CA . VAL B 1 175 ? 6.285 -28.531 -14.656 1 94.38 175 VAL B CA 1
ATOM 5054 C C . VAL B 1 175 ? 6.496 -27.141 -14.062 1 94.38 175 VAL B C 1
ATOM 5056 O O . VAL B 1 175 ? 5.719 -26.219 -14.336 1 94.38 175 VAL B O 1
ATOM 5059 N N . CYS B 1 176 ? 7.535 -27.031 -13.297 1 94.12 176 CYS B N 1
ATOM 5060 C CA . CYS B 1 176 ? 7.828 -25.734 -12.703 1 94.12 176 CYS B CA 1
ATOM 5061 C C . CYS B 1 176 ? 8.094 -24.688 -13.773 1 94.12 176 CYS B C 1
ATOM 5063 O O . CYS B 1 176 ? 7.57 -23.578 -13.703 1 94.12 176 CYS B O 1
ATOM 5065 N N . PHE B 1 177 ? 8.828 -25.047 -14.758 1 93.12 177 PHE B N 1
ATOM 5066 C CA . PHE B 1 177 ? 9.18 -24.109 -15.82 1 93.12 177 PHE B CA 1
ATOM 5067 C C . PHE B 1 177 ? 7.941 -23.703 -16.609 1 93.12 177 PHE B C 1
ATOM 5069 O O . PHE B 1 177 ? 7.812 -22.562 -17.031 1 93.12 177 PHE B O 1
ATOM 5076 N N . SER B 1 178 ? 7.031 -24.594 -16.781 1 93.75 178 SER B N 1
ATOM 5077 C CA . SER B 1 178 ? 5.844 -24.344 -17.594 1 93.75 178 SER B CA 1
ATOM 5078 C C . SER B 1 178 ? 4.797 -23.562 -16.797 1 93.75 178 SER B C 1
ATOM 5080 O O . SER B 1 178 ? 3.875 -22.984 -17.391 1 93.75 178 SER B O 1
ATOM 5082 N N . THR B 1 179 ? 4.918 -23.484 -15.516 1 94.94 179 THR B N 1
ATOM 5083 C CA . THR B 1 179 ? 3.875 -22.859 -14.711 1 94.94 179 THR B CA 1
ATOM 5084 C C . THR B 1 179 ? 4.379 -21.547 -14.102 1 94.94 179 THR B C 1
ATOM 5086 O O . THR B 1 179 ? 3.594 -20.641 -13.82 1 94.94 179 THR B O 1
ATOM 5089 N N . VAL B 1 180 ? 5.691 -21.516 -13.906 1 93.69 180 VAL B N 1
ATOM 5090 C CA . VAL B 1 180 ? 6.27 -20.328 -13.273 1 93.69 180 VAL B CA 1
ATOM 5091 C C . VAL B 1 180 ? 7.109 -19.562 -14.289 1 93.69 180 VAL B C 1
ATOM 5093 O O . VAL B 1 180 ? 7.266 -18.344 -14.18 1 93.69 180 VAL B O 1
ATOM 5096 N N . GLY B 1 181 ? 7.633 -20.219 -15.258 1 91.06 181 GLY B N 1
ATOM 5097 C CA . GLY B 1 181 ? 8.453 -19.609 -16.281 1 91.06 181 GLY B CA 1
ATOM 5098 C C . GLY B 1 181 ? 9.938 -19.688 -15.992 1 91.06 181 GLY B C 1
ATOM 5099 O O . GLY B 1 181 ? 10.766 -19.25 -16.797 1 91.06 181 GLY B O 1
ATOM 5100 N N . THR B 1 182 ? 10.234 -20.172 -14.828 1 91.81 182 THR B N 1
ATOM 5101 C CA . THR B 1 182 ? 11.625 -20.297 -14.414 1 91.81 182 THR B CA 1
ATOM 5102 C C . THR B 1 182 ? 11.789 -21.453 -13.43 1 91.81 182 THR B C 1
ATOM 5104 O O . THR B 1 182 ? 10.805 -21.938 -12.859 1 91.81 182 THR B O 1
ATOM 5107 N N . ASN B 1 183 ? 12.984 -21.969 -13.359 1 92.25 183 ASN B N 1
ATOM 5108 C CA . ASN B 1 183 ? 13.273 -23 -12.375 1 92.25 183 ASN B CA 1
ATOM 5109 C C . ASN B 1 183 ? 14.078 -22.453 -11.203 1 92.25 183 ASN B C 1
ATOM 5111 O O . ASN B 1 183 ? 15.07 -23.062 -10.781 1 92.25 183 ASN B O 1
ATOM 5115 N N . ASP B 1 184 ? 13.711 -21.328 -10.742 1 93.81 184 ASP B N 1
ATOM 5116 C CA . ASP B 1 184 ? 14.336 -20.656 -9.602 1 93.81 184 ASP B CA 1
ATOM 5117 C C . ASP B 1 184 ? 13.617 -21 -8.305 1 93.81 184 ASP B C 1
ATOM 5119 O O . ASP B 1 184 ? 12.43 -20.688 -8.141 1 93.81 184 ASP B O 1
ATOM 5123 N N . ALA B 1 185 ? 14.391 -21.562 -7.398 1 95.94 185 ALA B N 1
ATOM 5124 C CA . ALA B 1 185 ? 13.805 -22.031 -6.145 1 95.94 185 ALA B CA 1
ATOM 5125 C C . ALA B 1 185 ? 13.219 -20.875 -5.344 1 95.94 185 ALA B C 1
ATOM 5127 O O . ALA B 1 185 ? 12.148 -21 -4.738 1 95.94 185 ALA B O 1
ATOM 5128 N N . GLU B 1 186 ? 13.891 -19.75 -5.332 1 96.75 186 GLU B N 1
ATOM 5129 C CA . GLU B 1 186 ? 13.422 -18.594 -4.582 1 96.75 186 GLU B CA 1
ATOM 5130 C C . GLU B 1 186 ? 12.094 -18.078 -5.121 1 96.75 186 GLU B C 1
ATOM 5132 O O . GLU B 1 186 ? 11.188 -17.75 -4.352 1 96.75 186 GLU B O 1
ATOM 5137 N N . THR B 1 187 ? 11.969 -18.016 -6.395 1 96.75 187 THR B N 1
ATOM 5138 C CA . THR B 1 187 ? 10.727 -17.578 -7.027 1 96.75 187 THR B CA 1
ATOM 5139 C C . THR B 1 187 ? 9.562 -18.484 -6.633 1 96.75 187 THR B C 1
ATOM 5141 O O . THR B 1 187 ? 8.492 -18 -6.27 1 96.75 187 THR B O 1
ATOM 5144 N N . SER B 1 188 ? 9.844 -19.719 -6.676 1 97.62 188 SER B N 1
ATOM 5145 C CA . SER B 1 188 ? 8.805 -20.672 -6.305 1 97.62 188 SER B CA 1
ATOM 5146 C C . SER B 1 188 ? 8.414 -20.516 -4.836 1 97.62 188 SER B C 1
ATOM 5148 O O . SER B 1 188 ? 7.23 -20.578 -4.496 1 97.62 188 SER B O 1
ATOM 5150 N N . ALA B 1 189 ? 9.414 -20.359 -4.023 1 98 189 ALA B N 1
ATOM 5151 C CA . ALA B 1 189 ? 9.148 -20.172 -2.6 1 98 189 ALA B CA 1
ATOM 5152 C C . ALA B 1 189 ? 8.258 -18.953 -2.367 1 98 189 ALA B C 1
ATOM 5154 O O . ALA B 1 189 ? 7.34 -18.984 -1.546 1 98 189 ALA B O 1
ATOM 5155 N N . LEU B 1 190 ? 8.523 -17.922 -3.059 1 96.88 190 LEU B N 1
ATOM 5156 C CA . LEU B 1 190 ? 7.762 -16.688 -2.891 1 96.88 190 LEU B CA 1
ATOM 5157 C C . LEU B 1 190 ? 6.324 -16.859 -3.359 1 96.88 190 LEU B C 1
ATOM 5159 O O . LEU B 1 190 ? 5.398 -16.312 -2.752 1 96.88 190 LEU B O 1
ATOM 5163 N N . HIS B 1 191 ? 6.105 -17.625 -4.418 1 96.56 191 HIS B N 1
ATOM 5164 C CA . HIS B 1 191 ? 4.746 -17.922 -4.855 1 96.56 191 HIS B CA 1
ATOM 5165 C C . HIS B 1 191 ? 3.99 -18.703 -3.791 1 96.56 191 HIS B C 1
ATOM 5167 O O . HIS B 1 191 ? 2.789 -18.5 -3.6 1 96.56 191 HIS B O 1
ATOM 5173 N N . ILE B 1 192 ? 4.672 -19.578 -3.141 1 97.44 192 ILE B N 1
ATOM 5174 C CA . ILE B 1 192 ? 4.055 -20.344 -2.07 1 97.44 192 ILE B CA 1
ATOM 5175 C C . ILE B 1 192 ? 3.684 -19.422 -0.912 1 97.44 192 ILE B C 1
ATOM 5177 O O . ILE B 1 192 ? 2.572 -19.5 -0.382 1 97.44 192 ILE B O 1
ATOM 5181 N N . ILE B 1 193 ? 4.57 -18.562 -0.589 1 95.75 193 ILE B N 1
ATOM 5182 C CA . ILE B 1 193 ? 4.398 -17.672 0.554 1 95.75 193 ILE B CA 1
ATOM 5183 C C . ILE B 1 193 ? 3.184 -16.781 0.332 1 95.75 193 ILE B C 1
ATOM 5185 O O . ILE B 1 193 ? 2.377 -16.578 1.243 1 95.75 193 ILE B O 1
ATOM 5189 N N . VAL B 1 194 ? 3.053 -16.188 -0.871 1 92.56 194 VAL B N 1
ATOM 5190 C CA . VAL B 1 194 ? 1.98 -15.234 -1.129 1 92.56 194 VAL B CA 1
ATOM 5191 C C . VAL B 1 194 ? 0.66 -15.977 -1.314 1 92.56 194 VAL B C 1
ATOM 5193 O O . VAL B 1 194 ? -0.407 -15.359 -1.358 1 92.56 194 VAL B O 1
ATOM 5196 N N . GLY B 1 195 ? 0.694 -17.281 -1.497 1 93.12 195 GLY B N 1
ATOM 5197 C CA . GLY B 1 195 ? -0.518 -18.078 -1.569 1 93.12 195 GLY B CA 1
ATOM 5198 C C . GLY B 1 195 ? -1.128 -18.125 -2.957 1 93.12 195 GLY B C 1
ATOM 5199 O O . GLY B 1 195 ? -2.35 -18.172 -3.104 1 93.12 195 GLY B O 1
ATOM 5200 N N . ASP B 1 196 ? -0.291 -18.078 -3.932 1 93.88 196 ASP B N 1
ATOM 5201 C CA . ASP B 1 196 ? -0.785 -18.172 -5.301 1 93.88 196 ASP B CA 1
ATOM 5202 C C . ASP B 1 196 ? -1.454 -19.516 -5.551 1 93.88 196 ASP B C 1
ATOM 5204 O O . ASP B 1 196 ? -1.127 -20.516 -4.898 1 93.88 196 ASP B O 1
ATOM 5208 N N . SER B 1 197 ? -2.383 -19.516 -6.484 1 94.62 197 SER B N 1
ATOM 5209 C CA . SER B 1 197 ? -3.145 -20.719 -6.809 1 94.62 197 SER B CA 1
ATOM 5210 C C . SER B 1 197 ? -3.377 -20.844 -8.312 1 94.62 197 SER B C 1
ATOM 5212 O O . SER B 1 197 ? -4.035 -19.984 -8.914 1 94.62 197 SER B O 1
ATOM 5214 N N . LEU B 1 198 ? -2.824 -21.859 -8.875 1 96.5 198 LEU B N 1
ATOM 5215 C CA . LEU B 1 198 ? -2.928 -22.109 -10.312 1 96.5 198 LEU B CA 1
ATOM 5216 C C . LEU B 1 198 ? -3.551 -23.469 -10.586 1 96.5 198 LEU B C 1
ATOM 5218 O O . LEU B 1 198 ? -2.936 -24.5 -10.312 1 96.5 198 LEU B O 1
ATOM 5222 N N . PRO B 1 199 ? -4.773 -23.469 -11.102 1 96.38 199 PRO B N 1
ATOM 5223 C CA . PRO B 1 199 ? -5.379 -24.766 -11.453 1 96.38 199 PRO B CA 1
ATOM 5224 C C . PRO B 1 199 ? -4.699 -25.438 -12.648 1 96.38 199 PRO B C 1
ATOM 5226 O O . PRO B 1 199 ? -4.281 -24.75 -13.586 1 96.38 199 PRO B O 1
ATOM 5229 N N . MET B 1 200 ? -4.602 -26.75 -12.602 1 97.06 200 MET B N 1
ATOM 5230 C CA . MET B 1 200 ? -3.908 -27.484 -13.656 1 97.06 200 MET B CA 1
ATOM 5231 C C . MET B 1 200 ? -4.672 -28.75 -14.023 1 97.06 200 MET B C 1
ATOM 5233 O O . MET B 1 200 ? -5.207 -29.438 -13.148 1 97.06 200 MET B O 1
ATOM 5237 N N . ASP B 1 201 ? -4.652 -29.062 -15.305 1 97.38 201 ASP B N 1
ATOM 5238 C CA . ASP B 1 201 ? -5.262 -30.281 -15.812 1 97.38 201 ASP B CA 1
ATOM 5239 C C . ASP B 1 201 ? -4.371 -31.484 -15.539 1 97.38 201 ASP B C 1
ATOM 5241 O O . ASP B 1 201 ? -3.143 -31.375 -15.516 1 97.38 201 ASP B O 1
ATOM 5245 N N . VAL B 1 202 ? -5.051 -32.625 -15.344 1 98.25 202 VAL B N 1
ATOM 5246 C CA . VAL B 1 202 ? -4.359 -33.906 -15.172 1 98.25 202 VAL B CA 1
ATOM 5247 C C . VAL B 1 202 ? -5 -34.969 -16.062 1 98.25 202 VAL B C 1
ATOM 5249 O O . VAL B 1 202 ? -6.227 -35.031 -16.156 1 98.25 202 VAL B O 1
ATOM 5252 N N . SER B 1 203 ? -4.172 -35.719 -16.75 1 98 203 SER B N 1
ATOM 5253 C CA . SER B 1 203 ? -4.668 -36.812 -17.578 1 98 203 SER B CA 1
ATOM 5254 C C . SER B 1 203 ? -4.516 -38.156 -16.875 1 98 203 SER B C 1
ATOM 5256 O O . SER B 1 203 ? -3.473 -38.438 -16.281 1 98 203 SER B O 1
ATOM 5258 N N . SER B 1 204 ? -5.578 -38.938 -16.875 1 98 204 SER B N 1
ATOM 5259 C CA . SER B 1 204 ? -5.496 -40.312 -16.375 1 98 204 SER B CA 1
ATOM 5260 C C . SER B 1 204 ? -5.223 -41.312 -17.5 1 98 204 SER B C 1
ATOM 5262 O O . SER B 1 204 ? -5.82 -41.219 -18.578 1 98 204 SER B O 1
ATOM 5264 N N . VAL B 1 205 ? -4.285 -42.156 -17.297 1 97.56 205 VAL B N 1
ATOM 5265 C CA . VAL B 1 205 ? -3.912 -43.188 -18.281 1 97.56 205 VAL B CA 1
ATOM 5266 C C . VAL B 1 205 ? -4.332 -44.562 -17.781 1 97.56 205 VAL B C 1
ATOM 5268 O O . VAL B 1 205 ? -3.885 -45 -16.719 1 97.56 205 VAL B O 1
ATOM 5271 N N . HIS B 1 206 ? -5.211 -45.188 -18.547 1 97.06 206 HIS B N 1
ATOM 5272 C CA . HIS B 1 206 ? -5.73 -46.5 -18.156 1 97.06 206 HIS B CA 1
ATOM 5273 C C . HIS B 1 206 ? -5.375 -47.562 -19.172 1 97.06 206 HIS B C 1
ATOM 5275 O O . HIS B 1 206 ? -5.148 -47.25 -20.344 1 97.06 206 HIS B O 1
ATOM 5281 N N . HIS B 1 207 ? -5.215 -48.719 -18.734 1 94.69 207 HIS B N 1
ATOM 5282 C CA . HIS B 1 207 ? -5.141 -49.906 -19.547 1 94.69 207 HIS B CA 1
ATOM 5283 C C . HIS B 1 207 ? -6.039 -51 -18.984 1 94.69 207 HIS B C 1
ATOM 5285 O O . HIS B 1 207 ? -5.902 -51.406 -17.828 1 94.69 207 HIS B O 1
ATOM 5291 N N . ASN B 1 208 ? -6.957 -51.562 -19.766 1 91 208 ASN B N 1
ATOM 5292 C CA . ASN B 1 208 ? -7.867 -52.625 -19.359 1 91 208 ASN B CA 1
ATOM 5293 C C . ASN B 1 208 ? -8.539 -52.312 -18.016 1 91 208 ASN B C 1
ATOM 5295 O O . ASN B 1 208 ? -8.523 -53.125 -17.094 1 91 208 ASN B O 1
ATOM 5299 N N . SER B 1 209 ? -8.992 -51.156 -17.844 1 91.25 209 SER B N 1
ATOM 5300 C CA . SER B 1 209 ? -9.758 -50.688 -16.688 1 91.25 209 SER B CA 1
ATOM 5301 C C . SER B 1 209 ? -8.906 -50.656 -15.43 1 91.25 209 SER B C 1
ATOM 5303 O O . SER B 1 209 ? -9.375 -51 -14.336 1 91.25 209 SER B O 1
ATOM 5305 N N . THR B 1 210 ? -7.703 -50.438 -15.648 1 94.88 210 THR B N 1
ATOM 5306 C CA . THR B 1 210 ? -6.77 -50.25 -14.547 1 94.88 210 THR B CA 1
ATOM 5307 C C . THR B 1 210 ? -5.965 -48.969 -14.75 1 94.88 210 THR B C 1
ATOM 5309 O O . THR B 1 210 ? -5.43 -48.719 -15.836 1 94.88 210 THR B O 1
ATOM 5312 N N . LEU B 1 211 ? -5.945 -48.219 -13.734 1 96.38 211 LEU B N 1
ATOM 5313 C CA . LEU B 1 211 ? -5.18 -46.969 -13.805 1 96.38 211 LEU B CA 1
ATOM 5314 C C . LEU B 1 211 ? -3.68 -47.25 -13.812 1 96.38 211 LEU B C 1
ATOM 5316 O O . LEU B 1 211 ? -3.168 -47.906 -12.906 1 96.38 211 LEU B O 1
ATOM 5320 N N . LEU B 1 212 ? -2.99 -46.781 -14.82 1 95.81 212 LEU B N 1
ATOM 5321 C CA . LEU B 1 212 ? -1.539 -46.938 -14.875 1 95.81 212 LEU B CA 1
ATOM 5322 C C . LEU B 1 212 ? -0.849 -45.781 -14.172 1 95.81 212 LEU B C 1
ATOM 5324 O O . LEU B 1 212 ? -0.055 -45.969 -13.25 1 95.81 212 LEU B O 1
ATOM 5328 N N . ARG B 1 213 ? -1.163 -44.531 -14.641 1 96.75 213 ARG B N 1
ATOM 5329 C CA . ARG B 1 213 ? -0.543 -43.344 -14.07 1 96.75 213 ARG B CA 1
ATOM 5330 C C . ARG B 1 213 ? -1.322 -42.094 -14.453 1 96.75 213 ARG B C 1
ATOM 5332 O O . ARG B 1 213 ? -2.143 -42.094 -15.375 1 96.75 213 ARG B O 1
ATOM 5339 N N . TYR B 1 214 ? -1.073 -41.094 -13.68 1 97.38 214 TYR B N 1
ATOM 5340 C CA . TYR B 1 214 ? -1.499 -39.75 -14.07 1 97.38 214 TYR B CA 1
ATOM 5341 C C . TYR B 1 214 ? -0.394 -39.031 -14.828 1 97.38 214 TYR B C 1
ATOM 5343 O O . TYR B 1 214 ? 0.791 -39.219 -14.539 1 97.38 214 TYR B O 1
ATOM 5351 N N . SER B 1 215 ? -0.773 -38.25 -15.805 1 97.44 215 SER B N 1
ATOM 5352 C CA . SER B 1 215 ? 0.168 -37.438 -16.594 1 97.44 215 SER B CA 1
ATOM 5353 C C . SER B 1 215 ? -0.211 -35.969 -16.562 1 97.44 215 SER B C 1
ATOM 5355 O O . SER B 1 215 ? -1.393 -35.625 -16.656 1 97.44 215 SER B O 1
ATOM 5357 N N . VAL B 1 216 ? 0.815 -35.125 -16.453 1 96.44 216 VAL B N 1
ATOM 5358 C CA . VAL B 1 216 ? 0.516 -33.688 -16.422 1 96.44 216 VAL B CA 1
ATOM 5359 C C . VAL B 1 216 ? 1.294 -32.969 -17.516 1 96.44 216 VAL B C 1
ATOM 5361 O O . VAL B 1 216 ? 0.974 -31.828 -17.859 1 96.44 216 VAL B O 1
ATOM 5364 N N . SER B 1 217 ? 2.279 -33.594 -18 1 95.19 217 SER B N 1
ATOM 5365 C CA . SER B 1 217 ? 3.109 -32.906 -18.984 1 95.19 217 SER B CA 1
ATOM 5366 C C . SER B 1 217 ? 3.059 -33.594 -20.328 1 95.19 217 SER B C 1
ATOM 5368 O O . SER B 1 217 ? 2.131 -33.406 -21.109 1 95.19 217 SER B O 1
ATOM 5370 N N . LEU B 1 218 ? 3.857 -34.688 -20.5 1 94.44 218 LEU B N 1
ATOM 5371 C CA . LEU B 1 218 ? 4.008 -35.312 -21.812 1 94.44 218 LEU B CA 1
ATOM 5372 C C . LEU B 1 218 ? 3.75 -36.812 -21.75 1 94.44 218 LEU B C 1
ATOM 5374 O O . LEU B 1 218 ? 4.285 -37.5 -20.875 1 94.44 218 LEU B O 1
ATOM 5378 N N . LEU B 1 219 ? 2.877 -37.25 -22.562 1 96.25 219 LEU B N 1
ATOM 5379 C CA . LEU B 1 219 ? 2.678 -38.656 -22.859 1 96.25 219 LEU B CA 1
ATOM 5380 C C . LEU B 1 219 ? 3.123 -38.969 -24.297 1 96.25 219 LEU B C 1
ATOM 5382 O O . LEU B 1 219 ? 2.523 -38.5 -25.25 1 96.25 219 LEU B O 1
ATOM 5386 N N . GLY B 1 220 ? 4.191 -39.719 -24.391 1 95.31 220 GLY B N 1
ATOM 5387 C CA . GLY B 1 220 ? 4.758 -39.969 -25.719 1 95.31 220 GLY B CA 1
ATOM 5388 C C . GLY B 1 220 ? 4.945 -41.438 -26.031 1 95.31 220 GLY B C 1
ATOM 5389 O O . GLY B 1 220 ? 5.41 -42.188 -25.188 1 95.31 220 GLY B O 1
ATOM 5390 N N . TYR B 1 221 ? 4.527 -41.844 -27.188 1 94.69 221 TYR B N 1
ATOM 5391 C CA . TYR B 1 221 ? 4.73 -43.188 -27.75 1 94.69 221 TYR B CA 1
ATOM 5392 C C . TYR B 1 221 ? 5.605 -43.125 -29 1 94.69 221 TYR B C 1
ATOM 5394 O O . TYR B 1 221 ? 5.551 -42.156 -29.75 1 94.69 221 TYR B O 1
ATOM 5402 N N . GLY B 1 222 ? 6.43 -44.125 -29.25 1 92.88 222 GLY B N 1
ATOM 5403 C CA . GLY B 1 222 ? 7.355 -44.125 -30.375 1 92.88 222 GLY B CA 1
ATOM 5404 C C . GLY B 1 222 ? 8.695 -43.5 -30.031 1 92.88 222 GLY B C 1
ATOM 5405 O O . GLY B 1 222 ? 9.398 -43.969 -29.141 1 92.88 222 GLY B O 1
ATOM 5406 N N . PHE B 1 223 ? 8.93 -42.375 -30.625 1 90.19 223 PHE B N 1
ATOM 5407 C CA . PHE B 1 223 ? 10.234 -41.75 -30.484 1 90.19 223 PHE B CA 1
ATOM 5408 C C . PHE B 1 223 ? 10.547 -41.469 -29.016 1 90.19 223 PHE B C 1
ATOM 5410 O O . PHE B 1 223 ? 11.555 -41.969 -28.484 1 90.19 223 PHE B O 1
ATOM 5417 N N . TYR B 1 224 ? 9.664 -40.75 -28.359 1 89 224 TYR B N 1
ATOM 5418 C CA . TYR B 1 224 ? 9.93 -40.344 -26.984 1 89 224 TYR B CA 1
ATOM 5419 C C . TYR B 1 224 ? 9.859 -41.562 -26.047 1 89 224 TYR B C 1
ATOM 5421 O O . TYR B 1 224 ? 10.555 -41.625 -25.031 1 89 224 TYR B O 1
ATOM 5429 N N . GLY B 1 225 ? 9.016 -42.469 -26.344 1 90.56 225 GLY B N 1
ATOM 5430 C CA . GLY B 1 225 ? 8.977 -43.719 -25.594 1 90.56 225 GLY B CA 1
ATOM 5431 C C . GLY B 1 225 ? 10.258 -44.531 -25.703 1 90.56 225 GLY B C 1
ATOM 5432 O O . GLY B 1 225 ? 10.773 -45 -24.688 1 90.56 225 GLY B O 1
ATOM 5433 N N . ASP B 1 226 ? 10.758 -44.562 -26.859 1 90.38 226 ASP B N 1
ATOM 5434 C CA . ASP B 1 226 ? 12 -45.281 -27.094 1 90.38 226 ASP B CA 1
ATOM 5435 C C . ASP B 1 226 ? 13.188 -44.594 -26.438 1 90.38 226 ASP 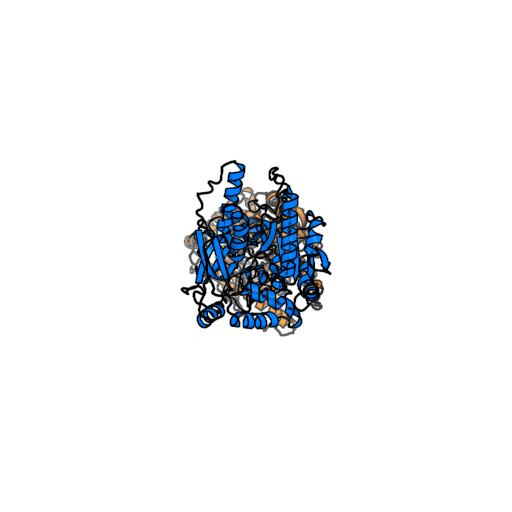B C 1
ATOM 5437 O O . ASP B 1 226 ? 14.094 -45.219 -25.906 1 90.38 226 ASP B O 1
ATOM 5441 N N . VAL B 1 227 ? 13.148 -43.312 -26.516 1 88.88 227 VAL B N 1
ATOM 5442 C CA . VAL B 1 227 ? 14.227 -42.531 -25.938 1 88.88 227 VAL B CA 1
ATOM 5443 C C . VAL B 1 227 ? 14.32 -42.812 -24.438 1 88.88 227 VAL B C 1
ATOM 5445 O O . VAL B 1 227 ? 15.406 -43.094 -23.906 1 88.88 227 VAL B O 1
ATOM 5448 N N . ILE B 1 228 ? 13.211 -42.719 -23.75 1 87.56 228 ILE B N 1
ATOM 5449 C CA . ILE B 1 228 ? 13.234 -42.875 -22.297 1 87.56 228 ILE B CA 1
ATOM 5450 C C . ILE B 1 228 ? 13.578 -44.312 -21.938 1 87.56 228 ILE B C 1
ATOM 5452 O O . ILE B 1 228 ? 14.266 -44.562 -20.953 1 87.56 228 ILE B O 1
ATOM 5456 N N . LYS B 1 229 ? 13.039 -45.219 -22.688 1 87.81 229 LYS B N 1
ATOM 5457 C CA . LYS B 1 229 ? 13.344 -46.625 -22.438 1 87.81 229 LYS B CA 1
ATOM 5458 C C . LYS B 1 229 ? 14.844 -46.906 -22.516 1 87.81 229 LYS B C 1
ATOM 5460 O O . LYS B 1 229 ? 15.406 -47.594 -21.672 1 87.81 229 LYS B O 1
ATOM 5465 N N . ASP B 1 230 ? 15.406 -46.344 -23.484 1 88.38 230 ASP B N 1
ATOM 5466 C CA . ASP B 1 230 ? 16.844 -46.531 -23.672 1 88.38 230 ASP B CA 1
ATOM 5467 C C . ASP B 1 230 ? 17.641 -45.75 -22.641 1 88.38 230 ASP B C 1
ATOM 5469 O O . ASP B 1 230 ? 18.688 -46.188 -22.172 1 88.38 230 ASP B O 1
ATOM 5473 N N . SER B 1 231 ? 17.188 -44.594 -22.312 1 86.75 231 SER B N 1
ATOM 5474 C CA . SER B 1 231 ? 17.891 -43.719 -21.391 1 86.75 231 SER B CA 1
ATOM 5475 C C . SER B 1 231 ? 1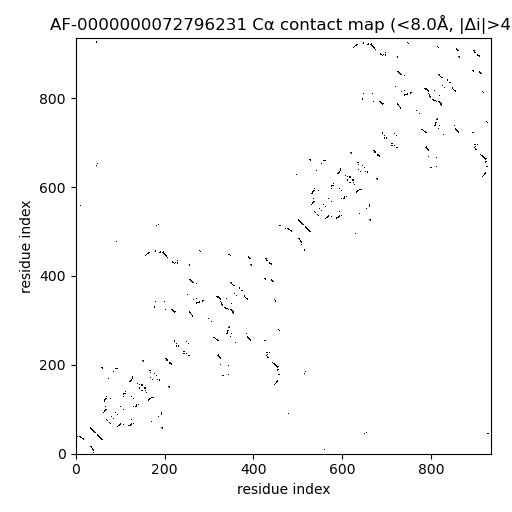7.938 -44.281 -19.984 1 86.75 231 SER B C 1
ATOM 5477 O O . SER B 1 231 ? 18.891 -44.031 -19.219 1 86.75 231 SER B O 1
ATOM 5479 N N . GLU B 1 232 ? 16.938 -45 -19.625 1 82.94 232 GLU B N 1
ATOM 5480 C CA . GLU B 1 232 ? 16.875 -45.594 -18.281 1 82.94 232 GLU B CA 1
ATOM 5481 C C . GLU B 1 232 ? 18.047 -46.531 -18.047 1 82.94 232 GLU B C 1
ATOM 5483 O O . GLU B 1 232 ? 18.531 -46.656 -16.906 1 82.94 232 GLU B O 1
ATOM 5488 N N . LYS B 1 233 ? 18.562 -47.094 -19.047 1 82.31 233 LYS B N 1
ATOM 5489 C CA . LYS B 1 233 ? 19.703 -48 -18.938 1 82.31 233 LYS B CA 1
ATOM 5490 C C . LYS B 1 233 ? 21.016 -47.219 -18.875 1 82.31 233 LYS B C 1
ATOM 5492 O O . LYS B 1 233 ? 22.062 -47.781 -18.547 1 82.31 233 LYS B O 1
ATOM 5497 N N . LYS B 1 234 ? 20.953 -46 -19.141 1 85.31 234 LYS B N 1
ATOM 5498 C CA . LYS B 1 234 ? 22.156 -45.219 -19.234 1 85.31 234 LYS B CA 1
ATOM 5499 C C . LYS B 1 234 ? 22.172 -44.094 -18.203 1 85.31 234 LYS B C 1
ATOM 5501 O O . LYS B 1 234 ? 22.672 -43 -18.453 1 85.31 234 LYS B O 1
ATOM 5506 N N . ARG B 1 235 ? 21.656 -44.25 -17.141 1 76.69 235 ARG B N 1
ATOM 5507 C CA . ARG B 1 235 ? 21.547 -43.25 -16.094 1 76.69 235 ARG B CA 1
ATOM 5508 C C . ARG B 1 235 ? 22.922 -42.781 -15.625 1 76.69 235 ARG B C 1
ATOM 5510 O O . ARG B 1 235 ? 23.078 -41.656 -15.164 1 76.69 235 ARG B O 1
ATOM 5517 N N . TRP B 1 236 ? 23.844 -43.656 -15.773 1 74.12 236 TRP B N 1
ATOM 5518 C CA . TRP B 1 236 ? 25.203 -43.344 -15.352 1 74.12 236 TRP B CA 1
ATOM 5519 C C . TRP B 1 236 ? 25.766 -42.156 -16.141 1 74.12 236 TRP B C 1
ATOM 5521 O O . TRP B 1 236 ? 26.734 -41.531 -15.719 1 74.12 236 TRP B O 1
ATOM 5531 N N . MET B 1 237 ? 25.156 -41.781 -17.281 1 77.94 237 MET B N 1
ATOM 5532 C CA . MET B 1 237 ? 25.672 -40.719 -18.156 1 77.94 237 MET B CA 1
ATOM 5533 C C . MET B 1 237 ? 25.125 -39.375 -17.719 1 77.94 237 MET B C 1
ATOM 5535 O O . MET B 1 237 ? 25.5 -38.344 -18.266 1 77.94 237 MET B O 1
ATOM 5539 N N . GLY B 1 238 ? 24.297 -39.375 -16.766 1 69 238 GLY B N 1
ATOM 5540 C CA . GLY B 1 238 ? 23.719 -38.125 -16.328 1 69 238 GLY B CA 1
ATOM 5541 C C . GLY B 1 238 ? 22.719 -37.562 -17.328 1 69 238 GLY B C 1
ATOM 5542 O O . GLY B 1 238 ? 21.922 -38.281 -17.906 1 69 238 GLY B O 1
ATOM 5543 N N . LEU B 1 239 ? 22.719 -36.219 -17.531 1 71.38 239 LEU B N 1
ATOM 5544 C CA . LEU B 1 239 ? 21.734 -35.531 -18.359 1 71.38 239 LEU B CA 1
ATOM 5545 C C . LEU B 1 239 ? 22 -35.781 -19.844 1 71.38 239 LEU B C 1
ATOM 5547 O O . LEU B 1 239 ? 21.078 -35.688 -20.672 1 71.38 239 LEU B O 1
ATOM 5551 N N . ILE B 1 240 ? 23.172 -36.094 -20.125 1 78.75 240 ILE B N 1
ATOM 5552 C CA . ILE B 1 240 ? 23.562 -36.25 -21.516 1 78.75 240 ILE B CA 1
ATOM 5553 C C . ILE B 1 240 ? 22.938 -37.5 -22.094 1 78.75 240 ILE B C 1
ATOM 5555 O O . ILE B 1 240 ? 22.859 -37.688 -23.312 1 78.75 240 ILE B O 1
ATOM 5559 N N . ARG B 1 241 ? 22.406 -38.312 -21.125 1 79.94 241 ARG B N 1
ATOM 5560 C CA . ARG B 1 241 ? 21.812 -39.562 -21.547 1 79.94 241 ARG B CA 1
ATOM 5561 C C . ARG B 1 241 ? 20.641 -39.312 -22.5 1 79.94 241 ARG B C 1
ATOM 5563 O O . ARG B 1 241 ? 20.422 -40.094 -23.422 1 79.94 241 ARG B O 1
ATOM 5570 N N . TYR B 1 242 ? 19.938 -38.344 -22.281 1 77.69 242 TYR B N 1
ATOM 5571 C CA . TYR B 1 242 ? 18.781 -38.031 -23.109 1 77.69 242 TYR B CA 1
ATOM 5572 C C . TYR B 1 242 ? 19.203 -37.656 -24.516 1 77.69 242 TYR B C 1
ATOM 5574 O O . TYR B 1 242 ? 18.531 -38.031 -25.5 1 77.69 242 TYR B O 1
ATOM 5582 N N . ASP B 1 243 ? 20.297 -37 -24.625 1 80.62 243 ASP B N 1
ATOM 5583 C CA . ASP B 1 243 ? 20.812 -36.625 -25.938 1 80.62 243 ASP B CA 1
ATOM 5584 C C . ASP B 1 243 ? 21.312 -37.844 -26.703 1 80.62 243 ASP B C 1
ATOM 5586 O O . ASP B 1 243 ? 21.047 -38 -27.891 1 80.62 243 ASP B O 1
ATOM 5590 N N . PHE B 1 244 ? 22.047 -38.625 -25.938 1 84.38 244 PHE B N 1
ATOM 5591 C CA . PHE B 1 244 ? 22.578 -39.812 -26.562 1 84.38 244 PHE B CA 1
ATOM 5592 C C . PHE B 1 244 ? 21.469 -40.719 -27.031 1 84.38 244 PHE B C 1
ATOM 5594 O O . PHE B 1 244 ? 21.469 -41.188 -28.172 1 84.38 244 PHE B O 1
ATOM 5601 N N . SER B 1 245 ? 20.578 -40.969 -26.156 1 87.44 245 SER B N 1
ATOM 5602 C CA . SER B 1 245 ? 19.453 -41.844 -26.5 1 87.44 245 SER B CA 1
ATOM 5603 C C . SER B 1 245 ? 18.594 -41.219 -27.594 1 87.44 245 SER B C 1
ATOM 5605 O O . SER B 1 245 ? 18.031 -41.938 -28.422 1 87.44 245 SER B O 1
ATOM 5607 N N . GLY B 1 246 ? 18.469 -39.969 -27.547 1 85.81 246 GLY B N 1
ATOM 5608 C CA . GLY B 1 246 ? 17.75 -39.281 -28.609 1 85.81 246 GLY B CA 1
ATOM 5609 C C . GLY B 1 246 ? 18.375 -39.5 -29.984 1 85.81 246 GLY B C 1
ATOM 5610 O O . GLY B 1 246 ? 17.656 -39.781 -30.953 1 85.81 246 GLY B O 1
ATOM 5611 N N . LEU B 1 247 ?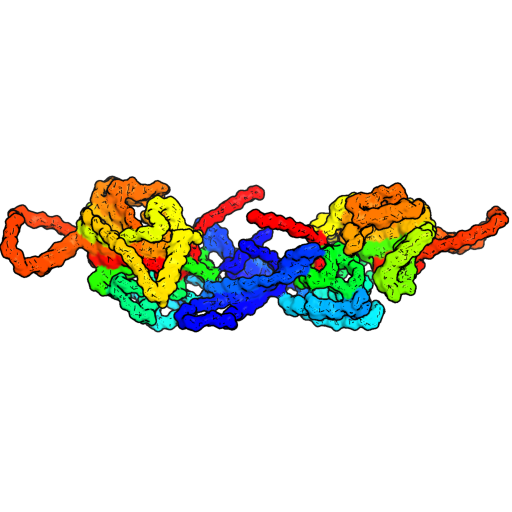 19.641 -39.375 -30.016 1 85.12 247 LEU B N 1
ATOM 5612 C CA . LEU B 1 247 ? 20.344 -39.562 -31.281 1 85.12 247 LEU B CA 1
ATOM 5613 C C . LEU B 1 247 ? 20.219 -41 -31.766 1 85.12 247 LEU B C 1
ATOM 5615 O O . LEU B 1 247 ? 19.984 -41.219 -32.969 1 85.12 247 LEU B O 1
ATOM 5619 N N . LYS B 1 248 ? 20.422 -41.844 -30.844 1 88.19 248 LYS B N 1
ATOM 5620 C CA . LYS B 1 248 ? 20.312 -43.25 -31.188 1 88.19 248 LYS B CA 1
ATOM 5621 C C . LYS B 1 248 ? 18.922 -43.594 -31.75 1 88.19 248 LYS B C 1
ATOM 5623 O O . LYS B 1 248 ? 18.797 -44.25 -32.781 1 88.19 248 LYS B O 1
ATOM 5628 N N . THR B 1 249 ? 17.906 -43.156 -31.078 1 88.75 249 THR B N 1
ATOM 5629 C CA . THR B 1 249 ? 16.547 -43.406 -31.5 1 88.75 249 THR B CA 1
ATOM 5630 C C . THR B 1 249 ? 16.25 -42.75 -32.844 1 88.75 249 THR B C 1
ATOM 5632 O O . THR B 1 249 ? 15.57 -43.312 -33.688 1 88.75 249 THR B O 1
ATOM 5635 N N . PHE B 1 250 ? 16.797 -41.594 -33.031 1 87.69 250 PHE B N 1
ATOM 5636 C CA . PHE B 1 250 ? 16.641 -40.875 -34.281 1 87.69 250 PHE B CA 1
ATOM 5637 C C . PHE B 1 250 ? 17.203 -41.688 -35.438 1 87.69 250 PHE B C 1
ATOM 5639 O O . PHE B 1 250 ? 16.578 -41.781 -36.5 1 87.69 250 PHE B O 1
ATOM 5646 N N . LEU B 1 251 ? 18.266 -42.25 -35.219 1 87.69 251 LEU B N 1
ATOM 5647 C CA . LEU B 1 251 ? 18.938 -43 -36.281 1 87.69 251 LEU B CA 1
ATOM 5648 C C . LEU B 1 251 ? 18.203 -44.312 -36.562 1 87.69 251 LEU B C 1
ATOM 5650 O O . LEU B 1 251 ? 18.203 -44.781 -37.719 1 87.69 251 LEU B O 1
ATOM 5654 N N . SER B 1 252 ? 17.609 -44.875 -35.594 1 88.19 252 SER B N 1
ATOM 5655 C CA . SER B 1 252 ? 16.875 -46.125 -35.781 1 88.19 252 SER B CA 1
ATOM 5656 C C . SER B 1 252 ? 15.609 -45.906 -36.594 1 88.19 252 SER B C 1
ATOM 5658 O O . SER B 1 252 ? 15.172 -46.781 -37.344 1 88.19 252 SER B O 1
ATOM 5660 N N . HIS B 1 253 ? 14.969 -44.75 -36.5 1 88.19 253 HIS B N 1
ATOM 5661 C CA . HIS B 1 253 ? 13.82 -44.281 -37.281 1 88.19 253 HIS B CA 1
ATOM 5662 C C . HIS B 1 253 ? 12.742 -45.375 -37.344 1 88.19 253 HIS B C 1
ATOM 5664 O O . HIS B 1 253 ? 12.242 -45.688 -38.406 1 88.19 253 HIS B O 1
ATOM 5670 N N . HIS B 1 254 ? 12.375 -45.969 -36.188 1 88.06 254 HIS B N 1
ATOM 5671 C CA . HIS B 1 254 ? 11.344 -47 -36.094 1 88.06 254 HIS B CA 1
ATOM 5672 C C . HIS B 1 254 ? 9.953 -46.375 -36.219 1 88.06 254 HIS B C 1
ATOM 5674 O O . HIS B 1 254 ? 9.695 -45.312 -35.688 1 88.06 254 HIS B O 1
ATOM 5680 N N . CYS B 1 255 ? 9.094 -47.062 -36.938 1 88.69 255 CYS B N 1
ATOM 5681 C CA . CYS B 1 255 ? 7.695 -46.656 -37.062 1 88.69 255 CYS B CA 1
ATOM 5682 C C . CYS B 1 255 ? 6.777 -47.719 -36.438 1 88.69 255 CYS B C 1
ATOM 5684 O O . CYS B 1 255 ? 7.117 -48.906 -36.406 1 88.69 255 CYS B O 1
ATOM 5686 N N . TYR B 1 256 ? 5.688 -47.219 -36 1 90 256 TYR B N 1
ATOM 5687 C CA . TYR B 1 256 ? 4.758 -48.094 -35.281 1 90 256 TYR B CA 1
ATOM 5688 C C . TYR B 1 256 ? 3.35 -47.969 -35.875 1 90 256 TYR B C 1
ATOM 5690 O O . TYR B 1 256 ? 2.883 -46.875 -36.125 1 90 256 TYR B O 1
ATOM 5698 N N . GLU B 1 257 ? 2.758 -49.125 -36.062 1 90.62 257 GLU B N 1
ATOM 5699 C CA . GLU B 1 257 ? 1.408 -49.156 -36.625 1 90.62 257 GLU B CA 1
ATOM 5700 C C . GLU B 1 257 ? 0.36 -49.281 -35.531 1 90.62 257 GLU B C 1
ATOM 5702 O O . GLU B 1 257 ? 0.543 -50.031 -34.562 1 90.62 257 GLU B O 1
ATOM 5707 N N . GLY B 1 258 ? -0.681 -48.438 -35.656 1 90.75 258 GLY B N 1
ATOM 5708 C CA . GLY B 1 258 ? -1.747 -48.469 -34.688 1 90.75 258 GLY B CA 1
ATOM 5709 C C . GLY B 1 258 ? -2.936 -47.594 -35.062 1 90.75 258 GLY B C 1
ATOM 5710 O O . GLY B 1 258 ? -2.988 -47.062 -36.156 1 90.75 258 GLY B O 1
ATOM 5711 N N . THR B 1 259 ? -3.881 -47.719 -34.156 1 94.31 259 THR B N 1
ATOM 5712 C CA . THR B 1 259 ? -5.113 -46.938 -34.312 1 94.31 259 THR B CA 1
ATOM 5713 C C . THR B 1 259 ? -5.301 -45.969 -33.156 1 94.31 259 THR B C 1
ATOM 5715 O O . THR B 1 259 ? -5.227 -46.375 -31.984 1 94.31 259 THR B O 1
ATOM 5718 N N . VAL B 1 260 ? -5.477 -44.719 -33.531 1 95.88 260 VAL B N 1
ATOM 5719 C CA . VAL B 1 260 ? -5.738 -43.688 -32.531 1 95.88 260 VAL B CA 1
ATOM 5720 C C . VAL B 1 260 ? -7.188 -43.219 -32.625 1 95.88 260 VAL B C 1
ATOM 5722 O O . VAL B 1 260 ? -7.625 -42.75 -33.688 1 95.88 260 VAL B O 1
ATOM 5725 N N . SER B 1 261 ? -7.945 -43.375 -31.609 1 96.81 261 SER B N 1
ATOM 5726 C CA . SER B 1 261 ? -9.297 -42.844 -31.5 1 96.81 261 SER B CA 1
ATOM 5727 C C . SER B 1 261 ? -9.352 -41.719 -30.484 1 96.81 261 SER B C 1
ATOM 5729 O O . SER B 1 261 ? -8.766 -41.812 -29.406 1 96.81 261 SER B O 1
ATOM 5731 N N . PHE B 1 262 ? -9.977 -40.594 -30.906 1 96.81 262 PHE B N 1
ATOM 5732 C CA . PHE B 1 262 ? -9.969 -39.5 -29.969 1 96.81 262 PHE B CA 1
ATOM 5733 C C . PHE B 1 262 ? -11.273 -38.719 -30.047 1 96.81 262 PHE B C 1
ATOM 5735 O O . PHE B 1 262 ? -11.992 -38.781 -31.047 1 96.81 262 PHE B O 1
ATOM 5742 N N . LEU B 1 263 ? -11.641 -38.094 -28.984 1 94.56 263 LEU B N 1
ATOM 5743 C CA . LEU B 1 263 ? -12.758 -37.156 -28.875 1 94.56 263 LEU B CA 1
ATOM 5744 C C . LEU B 1 263 ? -12.273 -35.719 -28.891 1 94.56 263 LEU B C 1
ATOM 5746 O O . LEU B 1 263 ? -11.672 -35.25 -27.922 1 94.56 263 LEU B O 1
ATOM 5750 N N . PRO B 1 264 ? -12.547 -34.969 -29.938 1 92.69 264 PRO B N 1
ATOM 5751 C CA . PRO B 1 264 ? -12.094 -33.594 -30 1 92.69 264 PRO B CA 1
ATOM 5752 C C . PRO B 1 264 ? -12.727 -32.719 -28.922 1 92.69 264 PRO B C 1
ATOM 5754 O O . PRO B 1 264 ? -13.875 -32.938 -28.531 1 92.69 264 PRO B O 1
ATOM 5757 N N . ALA B 1 265 ? -11.938 -31.75 -28.5 1 90.75 265 ALA B N 1
ATOM 5758 C CA . ALA B 1 265 ? -12.438 -30.781 -27.516 1 90.75 265 ALA B CA 1
ATOM 5759 C C . ALA B 1 265 ? -13.18 -29.641 -28.203 1 90.75 265 ALA B C 1
ATOM 5761 O O . ALA B 1 265 ? -12.602 -28.594 -28.484 1 90.75 265 ALA B O 1
ATOM 5762 N N . ARG B 1 266 ? -14.383 -29.734 -28.484 1 78.06 266 ARG B N 1
ATOM 5763 C CA . ARG B 1 266 ? -15.148 -28.766 -29.266 1 78.06 266 ARG B CA 1
ATOM 5764 C C . ARG B 1 266 ? -15.531 -27.562 -28.406 1 78.06 266 ARG B C 1
ATOM 5766 O O . ARG B 1 266 ? -15.703 -26.453 -28.938 1 78.06 266 ARG B O 1
ATOM 5773 N N . HIS B 1 267 ? -15.57 -27.719 -27.141 1 71.94 267 HIS B N 1
ATOM 5774 C CA . HIS B 1 267 ? -16.094 -26.656 -26.297 1 71.94 267 HIS B CA 1
ATOM 5775 C C . HIS B 1 267 ? -14.969 -25.734 -25.828 1 71.94 267 HIS B C 1
ATOM 5777 O O . HIS B 1 267 ? -15.227 -24.688 -25.219 1 71.94 267 HIS B O 1
ATOM 5783 N N . THR B 1 268 ? -13.812 -26.062 -26.109 1 73.44 268 THR B N 1
ATOM 5784 C CA . THR B 1 268 ? -12.727 -25.219 -25.641 1 73.44 268 THR B CA 1
ATOM 5785 C C . THR B 1 268 ? -12.43 -24.109 -26.641 1 73.44 268 THR B C 1
ATOM 5787 O O . THR B 1 268 ? -12.547 -24.312 -27.859 1 73.44 268 THR B O 1
ATOM 5790 N N . VAL B 1 269 ? -12.219 -22.875 -26 1 74.5 269 VAL B N 1
ATOM 5791 C CA . VAL B 1 269 ? -11.93 -21.688 -26.797 1 74.5 269 VAL B CA 1
ATOM 5792 C C . VAL B 1 269 ? -10.445 -21.656 -27.172 1 74.5 269 VAL B C 1
ATOM 5794 O O . VAL B 1 269 ? -9.578 -21.766 -26.297 1 74.5 269 VAL B O 1
ATOM 5797 N N . GLY B 1 270 ? -10.055 -22.438 -28.297 1 76.44 270 GLY B N 1
ATOM 5798 C CA . GLY B 1 270 ? -8.672 -22.344 -28.75 1 76.44 270 GLY B CA 1
ATOM 5799 C C . GLY B 1 270 ? -8.258 -23.484 -29.656 1 76.44 270 GLY B C 1
ATOM 5800 O O . GLY B 1 270 ? -8.961 -24.5 -29.75 1 76.44 270 GLY B O 1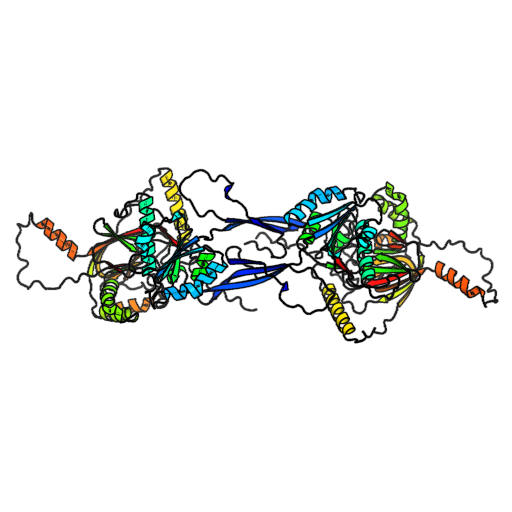
ATOM 5801 N N . SER B 1 271 ? -7.203 -23.172 -30.281 1 83.94 271 SER B N 1
ATOM 5802 C CA . SER B 1 271 ? -6.598 -24.141 -31.172 1 83.94 271 SER B CA 1
ATOM 5803 C C . SER B 1 271 ? -5.121 -24.359 -30.844 1 83.94 271 SER B C 1
ATOM 5805 O O . SER B 1 271 ? -4.457 -23.453 -30.328 1 83.94 271 SER B O 1
ATOM 5807 N N . PRO B 1 272 ? -4.711 -25.625 -31.016 1 87.62 272 PRO B N 1
ATOM 5808 C CA . PRO B 1 272 ? -3.293 -25.891 -30.766 1 87.62 272 PRO B CA 1
ATOM 5809 C C . PRO B 1 272 ? -2.371 -25.016 -31.594 1 87.62 272 PRO B C 1
ATOM 5811 O O . PRO B 1 272 ? -1.176 -24.906 -31.312 1 87.62 272 PRO B O 1
ATOM 5814 N N . ARG B 1 273 ? -2.854 -24.406 -32.562 1 85.12 273 ARG B N 1
ATOM 5815 C CA . ARG B 1 273 ? -2.016 -23.609 -33.438 1 85.12 273 ARG B CA 1
ATOM 5816 C C . ARG B 1 273 ? -2.168 -22.125 -33.156 1 85.12 273 ARG B C 1
ATOM 5818 O O . ARG B 1 273 ? -1.678 -21.281 -33.906 1 85.12 273 ARG B O 1
ATOM 5825 N N . ASP B 1 274 ? -2.846 -21.875 -32.125 1 85.88 274 ASP B N 1
ATOM 5826 C CA . ASP B 1 274 ? -2.982 -20.484 -31.719 1 85.88 274 ASP B CA 1
ATOM 5827 C C . ASP B 1 274 ? -1.622 -19.859 -31.422 1 85.88 274 ASP B C 1
ATOM 5829 O O . ASP B 1 274 ? -0.676 -20.578 -31.062 1 85.88 274 ASP B O 1
ATOM 5833 N N . ARG B 1 275 ? -1.527 -18.562 -31.422 1 81.12 275 ARG B N 1
ATOM 5834 C CA . ARG B 1 275 ? -0.257 -17.875 -31.234 1 81.12 275 ARG B CA 1
ATOM 5835 C C . ARG B 1 275 ? -0.086 -17.438 -29.781 1 81.12 275 ARG B C 1
ATOM 5837 O O . ARG B 1 275 ? 1.038 -17.25 -29.312 1 81.12 275 ARG B O 1
ATOM 5844 N N . LYS B 1 276 ? -1.157 -17.312 -29.062 1 85.5 276 LYS B N 1
ATOM 5845 C CA . LYS B 1 276 ? -1.061 -16.797 -27.703 1 85.5 276 LYS B CA 1
ATOM 5846 C C . LYS B 1 276 ? -0.844 -17.922 -26.703 1 85.5 276 LYS B C 1
ATOM 5848 O O . LYS B 1 276 ? -1.671 -18.828 -26.594 1 85.5 276 LYS B O 1
ATOM 5853 N N . PRO B 1 277 ? 0.255 -17.875 -26.031 1 90.75 277 PRO B N 1
ATOM 5854 C CA . PRO B 1 277 ? 0.519 -18.906 -25.016 1 90.75 277 PRO B CA 1
ATOM 5855 C C . PRO B 1 277 ? -0.296 -18.703 -23.75 1 90.75 277 PRO B C 1
ATOM 5857 O O . PRO B 1 277 ? -0.908 -17.641 -23.562 1 90.75 277 PRO B O 1
ATOM 5860 N N . CYS B 1 278 ? -0.332 -19.719 -22.984 1 93.12 278 CYS B N 1
ATOM 5861 C CA . CYS B 1 278 ? -1.001 -19.672 -21.688 1 93.12 278 CYS B CA 1
ATOM 5862 C C . CYS B 1 278 ? -0.181 -18.875 -20.672 1 93.12 278 CYS B C 1
ATOM 5864 O O . CYS B 1 278 ? 0.93 -19.266 -20.312 1 93.12 278 CYS B O 1
ATOM 5866 N N . ARG B 1 279 ? -0.692 -17.781 -20.234 1 93.56 279 ARG B N 1
ATOM 5867 C CA . ARG B 1 279 ? 0.002 -16.891 -19.312 1 93.56 279 ARG B CA 1
ATOM 5868 C C . ARG B 1 279 ? -0.85 -16.609 -18.078 1 93.56 279 ARG B C 1
ATOM 5870 O O . ARG B 1 279 ? -1.989 -17.078 -17.984 1 93.56 279 ARG B O 1
ATOM 5877 N N . ALA B 1 280 ? -0.18 -15.906 -17.172 1 94.12 280 ALA B N 1
ATOM 5878 C CA . ALA B 1 280 ? -0.917 -15.562 -15.969 1 94.12 280 ALA B CA 1
ATOM 5879 C C . ALA B 1 280 ? -2.201 -14.805 -16.297 1 94.12 280 ALA B C 1
ATOM 5881 O O . ALA B 1 280 ? -2.178 -13.844 -17.062 1 94.12 280 ALA B O 1
ATOM 5882 N N . GLY B 1 281 ? -3.316 -15.242 -15.719 1 91.12 281 GLY B N 1
ATOM 5883 C CA . GLY B 1 281 ? -4.598 -14.609 -16 1 91.12 281 GLY B CA 1
ATOM 5884 C C . GLY B 1 281 ? -5.207 -15.055 -17.312 1 91.12 281 GLY B C 1
ATOM 5885 O O . GLY B 1 281 ? -6.02 -14.336 -17.906 1 91.12 281 GLY B O 1
ATOM 5886 N N . CYS B 1 282 ? -4.906 -16.109 -17.734 1 93.06 282 CYS B N 1
ATOM 5887 C CA . CYS B 1 282 ? -5.355 -16.641 -19.016 1 93.06 282 CYS B CA 1
ATOM 5888 C C . CYS B 1 282 ? -6.875 -16.656 -19.094 1 93.06 282 CYS B C 1
ATOM 5890 O O . CYS B 1 282 ? -7.539 -17.25 -18.25 1 93.06 282 CYS B O 1
ATOM 5892 N N . PHE B 1 283 ? -7.328 -16.156 -20.156 1 92.69 283 PHE B N 1
ATOM 5893 C CA . PHE B 1 283 ? -8.773 -16.062 -20.359 1 92.69 283 PHE B CA 1
ATOM 5894 C C . PHE B 1 283 ? -9.383 -17.438 -20.594 1 92.69 283 PHE B C 1
ATOM 5896 O O . PHE B 1 283 ? -10.461 -17.734 -20.078 1 92.69 283 PHE B O 1
ATOM 5903 N N . VAL B 1 284 ? -8.711 -18.234 -21.344 1 93.19 284 VAL B N 1
ATOM 5904 C CA . VAL B 1 284 ? -9.203 -19.562 -21.703 1 93.19 284 VAL B CA 1
ATOM 5905 C C . VAL B 1 284 ? -9.367 -20.406 -20.438 1 93.19 284 VAL B C 1
ATOM 5907 O O . VAL B 1 284 ? -10.406 -21.031 -20.234 1 93.19 284 VAL B O 1
ATOM 5910 N N . CYS B 1 285 ? -8.375 -20.422 -19.641 1 94.56 285 CYS B N 1
ATOM 5911 C CA . CYS B 1 285 ? -8.422 -21.203 -18.406 1 94.56 285 CYS B CA 1
ATOM 5912 C C . CYS B 1 285 ? -9.5 -20.656 -17.469 1 94.56 285 CYS B C 1
ATOM 5914 O O . CYS B 1 285 ? -10.164 -21.438 -16.781 1 94.56 285 CYS B O 1
ATOM 5916 N N . ARG B 1 286 ? -9.648 -19.391 -17.438 1 93.81 286 ARG B N 1
ATOM 5917 C CA . ARG B 1 286 ? -10.672 -18.781 -16.594 1 93.81 286 ARG B CA 1
ATOM 5918 C C . ARG B 1 286 ? -12.07 -19.172 -17.047 1 93.81 286 ARG B C 1
ATOM 5920 O O . ARG B 1 286 ? -12.938 -19.484 -16.234 1 93.81 286 ARG B O 1
ATOM 5927 N N . GLN B 1 287 ? -12.227 -19.125 -18.312 1 91.94 287 GLN B N 1
ATOM 5928 C CA . GLN B 1 287 ? -13.523 -19.516 -18.875 1 91.94 287 GLN B CA 1
ATOM 5929 C C . GLN B 1 287 ? -13.844 -20.969 -18.578 1 91.94 287 GLN B C 1
ATOM 5931 O O . GLN B 1 287 ? -14.992 -21.312 -18.266 1 91.94 287 GLN B O 1
ATOM 5936 N N . SER B 1 288 ? -12.836 -21.781 -18.719 1 92.81 288 SER B N 1
ATOM 5937 C CA . SER B 1 288 ? -13.023 -23.203 -18.422 1 92.81 288 SER B CA 1
ATOM 5938 C C . SER B 1 288 ? -13.398 -23.406 -16.969 1 92.81 288 SER B C 1
ATOM 5940 O O . SER B 1 288 ? -14.195 -24.297 -16.656 1 92.81 288 SER B O 1
ATOM 5942 N N . LYS B 1 289 ? -12.82 -22.656 -16.125 1 92.88 289 LYS B N 1
ATOM 5943 C CA . LYS B 1 289 ? -13.156 -22.734 -14.703 1 92.88 289 LYS B CA 1
ATOM 5944 C C . LYS B 1 289 ? -14.625 -22.391 -14.469 1 92.88 289 LYS B C 1
ATOM 5946 O O . LYS B 1 289 ? -15.32 -23.078 -13.727 1 92.88 289 LYS B O 1
ATOM 5951 N N . GLN B 1 290 ? -15.094 -21.375 -15.062 1 90.69 290 GLN B N 1
ATOM 5952 C CA . GLN B 1 290 ? -16.484 -20.938 -14.922 1 90.69 290 GLN B CA 1
ATOM 5953 C C . GLN B 1 290 ? -17.438 -22.016 -15.453 1 90.69 290 GLN B C 1
ATOM 5955 O O . GLN B 1 290 ? -18.469 -22.281 -14.844 1 90.69 290 GLN B O 1
ATOM 5960 N N . GLN B 1 291 ? -17.047 -22.531 -16.547 1 87.75 291 GLN B N 1
ATOM 5961 C CA . GLN B 1 291 ? -17.875 -23.578 -17.125 1 87.75 291 GLN B CA 1
ATOM 5962 C C . GLN B 1 291 ? -17.953 -24.797 -16.203 1 87.75 291 GLN B C 1
ATOM 5964 O O . GLN B 1 291 ? -19.016 -25.406 -16.062 1 87.75 291 GLN B O 1
ATOM 5969 N N . LEU B 1 292 ? -16.859 -25.141 -15.664 1 87.56 292 LEU B N 1
ATOM 5970 C CA . LEU B 1 292 ? -16.812 -26.266 -14.734 1 87.56 292 LEU B CA 1
ATOM 5971 C C . LEU B 1 292 ? -17.719 -26.016 -13.531 1 87.56 292 LEU B C 1
ATOM 5973 O O . LEU B 1 292 ? -18.422 -26.906 -13.086 1 87.56 292 LEU B O 1
ATOM 5977 N N . GLU B 1 293 ? -17.641 -24.844 -13.031 1 87.62 293 GLU B N 1
ATOM 5978 C CA . GLU B 1 293 ? -18.469 -24.469 -11.883 1 87.62 293 GLU B CA 1
ATOM 5979 C C . GLU B 1 293 ? -19.953 -24.516 -12.234 1 87.62 293 GLU B C 1
ATOM 5981 O O . GLU B 1 293 ? -20.766 -24.984 -11.438 1 87.62 293 GLU B O 1
ATOM 5986 N N . GLU B 1 294 ? -20.281 -24.094 -13.398 1 86.19 294 GLU B N 1
ATOM 5987 C CA . GLU B 1 294 ? -21.672 -24.141 -13.852 1 86.19 294 GLU B CA 1
ATOM 5988 C C . GLU B 1 294 ? -22.156 -25.578 -14.023 1 86.19 294 GLU B C 1
ATOM 5990 O O . GLU B 1 294 ? -23.297 -25.891 -13.672 1 86.19 294 GLU B O 1
ATOM 5995 N N . GLU B 1 295 ? -21.328 -26.359 -14.578 1 83.31 295 GLU B N 1
ATOM 5996 C CA . GLU B 1 295 ? -21.688 -27.766 -14.758 1 83.31 295 GLU B CA 1
ATOM 5997 C C . GLU B 1 295 ? -21.906 -28.453 -13.422 1 83.31 295 GLU B C 1
ATOM 5999 O O . GLU B 1 295 ? -22.812 -29.297 -13.289 1 83.31 295 GLU B O 1
ATOM 6004 N N . GLN B 1 296 ? -21.125 -28.172 -12.492 1 80.94 296 GLN B N 1
ATOM 6005 C CA . GLN B 1 296 ? -21.266 -28.75 -11.164 1 80.94 296 GLN B CA 1
ATOM 6006 C C . GLN B 1 296 ? -22.578 -28.297 -10.508 1 80.94 296 GLN B C 1
ATOM 6008 O O . GLN B 1 296 ? -23.266 -29.094 -9.875 1 80.94 296 GLN B O 1
ATOM 6013 N N . LYS B 1 297 ? -22.859 -27.062 -10.695 1 81.5 297 LYS B N 1
ATOM 6014 C CA . LYS B 1 297 ? -24.125 -26.547 -10.164 1 81.5 297 LYS B CA 1
ATOM 6015 C C . LYS B 1 297 ? -25.312 -27.219 -10.828 1 81.5 297 LYS B C 1
ATOM 6017 O O . LYS B 1 297 ? -26.281 -27.578 -10.156 1 81.5 297 LYS B O 1
ATOM 6022 N N . ARG B 1 298 ? -25.172 -27.391 -12.117 1 80.19 298 ARG B N 1
ATOM 6023 C CA . ARG B 1 298 ? -26.25 -28.031 -12.852 1 80.19 298 ARG B CA 1
ATOM 6024 C C . ARG B 1 298 ? -26.438 -29.484 -12.406 1 80.19 298 ARG B C 1
ATOM 6026 O O . ARG B 1 298 ? -27.562 -29.953 -12.281 1 80.19 298 ARG B O 1
ATOM 6033 N N . SER B 1 299 ? -25.391 -30.141 -12.195 1 78.19 299 SER B N 1
ATOM 6034 C CA . SER B 1 299 ? -25.453 -31.531 -11.742 1 78.19 299 SER B CA 1
ATOM 6035 C C . SER B 1 299 ? -26.109 -31.625 -10.367 1 78.19 299 SER B C 1
ATOM 6037 O O . SER B 1 299 ? -26.859 -32.562 -10.102 1 78.19 299 SER B O 1
ATOM 6039 N N . LEU B 1 300 ? -25.828 -30.672 -9.602 1 74.12 300 LEU B N 1
ATOM 6040 C CA . LEU B 1 300 ? -26.438 -30.656 -8.273 1 74.12 300 LEU B CA 1
ATOM 6041 C C . LEU B 1 300 ? -27.953 -30.516 -8.367 1 74.12 300 LEU B C 1
ATOM 6043 O O . LEU B 1 300 ? -28.688 -31.078 -7.555 1 74.12 300 LEU B O 1
ATOM 6047 N N . TYR B 1 301 ? -28.344 -29.844 -9.43 1 75.31 301 TYR B N 1
ATOM 6048 C CA . TYR B 1 301 ? -29.781 -29.641 -9.617 1 75.31 301 TYR B CA 1
ATOM 6049 C C . TYR B 1 301 ? -30.391 -30.766 -10.453 1 75.31 301 TYR B C 1
ATOM 6051 O O . TYR B 1 301 ? -31.578 -30.719 -10.789 1 75.31 301 TYR B O 1
ATOM 6059 N N . GLY B 1 302 ? -29.594 -31.766 -10.805 1 72 302 GLY B N 1
ATOM 6060 C CA . GLY B 1 302 ? -30.078 -32.938 -11.516 1 72 302 GLY B CA 1
ATOM 6061 C C . GLY B 1 302 ? -30.234 -32.688 -13.008 1 72 302 GLY B C 1
ATOM 6062 O O . GLY B 1 302 ? -30.953 -33.438 -13.688 1 72 302 GLY B O 1
ATOM 6063 N N . LEU B 1 303 ? -29.812 -31.562 -13.445 1 66.19 303 LEU B N 1
ATOM 6064 C CA . LEU B 1 303 ? -29.922 -31.281 -14.875 1 66.19 303 LEU B CA 1
ATOM 6065 C C . LEU B 1 303 ? -28.859 -32.031 -15.664 1 66.19 303 LEU B C 1
ATOM 6067 O O . LEU B 1 303 ? -27.688 -32.031 -15.273 1 66.19 303 LEU B O 1
ATOM 6071 N N . GLU B 1 304 ? -29.219 -33.031 -16.344 1 58.66 304 GLU B N 1
ATOM 6072 C CA . GLU B 1 304 ? -28.281 -33.906 -17.078 1 58.66 304 GLU B CA 1
ATOM 6073 C C . GLU B 1 304 ? -27.469 -33.094 -18.094 1 58.66 304 GLU B C 1
ATOM 6075 O O . GLU B 1 304 ? -28 -32.188 -18.734 1 58.66 304 GLU B O 1
ATOM 6080 N N . ASN B 1 305 ? -26.219 -32.938 -17.891 1 57.38 305 ASN B N 1
ATOM 6081 C CA . ASN B 1 305 ? -25.359 -32.375 -18.906 1 57.38 305 ASN B CA 1
ATOM 6082 C C . ASN B 1 305 ? -25.5 -33.094 -20.234 1 57.38 305 ASN B C 1
ATOM 6084 O O . ASN B 1 305 ? -25.438 -34.344 -20.281 1 57.38 305 ASN B O 1
ATOM 6088 N N . THR B 1 306 ? -26.391 -32.594 -21.047 1 51.16 306 THR B N 1
ATOM 6089 C CA . THR B 1 306 ? -26.547 -33.188 -22.359 1 51.16 306 THR B CA 1
ATOM 6090 C C . THR B 1 306 ? -25.188 -33.562 -22.953 1 51.16 306 THR B C 1
ATOM 6092 O O . THR B 1 306 ? -24.359 -32.656 -23.188 1 51.16 306 THR B O 1
ATOM 6095 N N . GLU B 1 307 ? -24.656 -34.531 -22.484 1 52.47 307 GLU B N 1
ATOM 6096 C CA . GLU B 1 307 ? -23.484 -35 -23.234 1 52.47 307 GLU B CA 1
ATOM 6097 C C . GLU B 1 307 ? -23.719 -34.875 -24.734 1 52.47 307 GLU B C 1
ATOM 6099 O O . GLU B 1 307 ? -24.641 -35.5 -25.266 1 52.47 307 GLU B O 1
ATOM 6104 N N . GLU B 1 308 ? -23.734 -33.781 -25.266 1 54.06 308 GLU B N 1
ATOM 6105 C CA . GLU B 1 308 ? -23.828 -33.688 -26.719 1 54.06 308 GLU B CA 1
ATOM 6106 C C . GLU B 1 308 ? -23.156 -34.875 -27.391 1 54.06 308 GLU B C 1
ATOM 6108 O O . GLU B 1 308 ? -22.234 -35.469 -26.812 1 54.06 308 GLU B O 1
ATOM 6113 N N . MET B 1 309 ? -23.812 -35.562 -28.297 1 59.38 309 MET B N 1
ATOM 6114 C CA . MET B 1 309 ? -23.359 -36.625 -29.172 1 59.38 309 MET B CA 1
ATOM 6115 C C . MET B 1 309 ? -21.922 -36.406 -29.625 1 59.38 309 MET B C 1
ATOM 6117 O O . MET B 1 309 ? -21.672 -35.594 -30.531 1 59.38 309 MET B O 1
ATOM 6121 N N . GLU B 1 310 ? -20.984 -36.656 -28.656 1 71.88 310 GLU B N 1
ATOM 6122 C CA . GLU B 1 310 ? -19.578 -36.469 -29.016 1 71.88 310 GLU B CA 1
ATOM 6123 C C . GLU B 1 310 ? -19.125 -37.5 -30.031 1 71.88 310 GLU B C 1
ATOM 6125 O O . GLU B 1 310 ? -19.438 -38.688 -29.891 1 71.88 310 GLU B O 1
ATOM 6130 N N . GLU B 1 311 ? -18.797 -37.031 -31.203 1 85.56 311 GLU B N 1
ATOM 6131 C CA . GLU B 1 311 ? -18.344 -37.875 -32.281 1 85.56 311 GLU B CA 1
ATOM 6132 C C . GLU B 1 311 ? -16.859 -38.188 -32.156 1 85.56 311 GLU B C 1
ATOM 6134 O O . GLU B 1 311 ? -16.016 -37.281 -32.188 1 85.56 311 GLU B O 1
ATOM 6139 N N . TRP B 1 312 ? -16.594 -39.5 -31.938 1 92.38 312 TRP B N 1
ATOM 6140 C CA . TRP B 1 312 ? -15.211 -40 -31.922 1 92.38 312 TRP B CA 1
ATOM 6141 C C . TRP B 1 312 ? -14.609 -40 -33.312 1 92.38 312 TRP B C 1
ATOM 6143 O O . TRP B 1 312 ? -15.289 -40.344 -34.281 1 92.38 312 TRP B O 1
ATOM 6153 N N . LYS B 1 313 ? -13.414 -39.531 -33.406 1 94.56 313 LYS B N 1
ATOM 6154 C CA . LYS B 1 313 ? -12.648 -39.625 -34.656 1 94.56 313 LYS B CA 1
ATOM 6155 C C . LYS B 1 313 ? -11.578 -40.719 -34.531 1 94.56 313 LYS B C 1
ATOM 6157 O O . LYS B 1 313 ? -11.023 -40.938 -33.469 1 94.56 313 LYS B O 1
ATOM 6162 N N . VAL B 1 314 ? -11.328 -41.344 -35.688 1 95.56 314 VAL B N 1
ATOM 6163 C CA . VAL B 1 314 ? -10.375 -42.469 -35.688 1 95.56 314 VAL B CA 1
ATOM 6164 C C . VAL B 1 314 ? -9.312 -42.219 -36.75 1 95.56 314 VAL B C 1
ATOM 6166 O O . VAL B 1 314 ? -9.641 -41.844 -37.875 1 95.56 314 VAL B O 1
ATOM 6169 N N . VAL B 1 315 ? -8.133 -42.344 -36.406 1 94.5 315 VAL B N 1
ATOM 6170 C CA . VAL B 1 315 ? -7.004 -42.25 -37.344 1 94.5 315 VAL B CA 1
ATOM 6171 C C . VAL B 1 315 ? -6.16 -43.531 -37.25 1 94.5 315 VAL B C 1
ATOM 6173 O O . VAL B 1 315 ? -5.742 -43.938 -36.188 1 94.5 315 VAL B O 1
ATOM 6176 N N . CYS B 1 316 ? -5.977 -44.125 -38.406 1 92.25 316 CYS B N 1
ATOM 6177 C CA . CYS B 1 316 ? -5.156 -45.312 -38.5 1 92.25 316 CYS B CA 1
ATOM 6178 C C . CYS B 1 316 ? -3.934 -45.094 -39.375 1 92.25 316 CYS B C 1
ATOM 6180 O O . CYS B 1 316 ? -3.979 -44.281 -40.312 1 92.25 316 CYS B O 1
ATOM 6182 N N . GLY B 1 317 ? -2.826 -45.719 -39 1 90.44 317 GLY B N 1
ATOM 6183 C CA . GLY B 1 317 ? -1.651 -45.625 -39.844 1 90.44 317 GLY B CA 1
ATOM 6184 C C . GLY B 1 317 ? -0.358 -45.938 -39.094 1 90.44 317 GLY B C 1
ATOM 6185 O O . GLY B 1 317 ? -0.37 -46.562 -38.062 1 90.44 317 GLY B O 1
ATOM 6186 N N . LYS B 1 318 ? 0.739 -45.656 -39.812 1 92 318 LYS B N 1
ATOM 6187 C CA . LYS B 1 318 ? 2.078 -45.781 -39.25 1 92 318 LYS B CA 1
ATOM 6188 C C . LYS B 1 318 ? 2.58 -44.469 -38.688 1 92 318 LYS B C 1
ATOM 6190 O O . LYS B 1 318 ? 2.551 -43.438 -39.375 1 92 318 LYS B O 1
ATOM 6195 N N . PHE B 1 319 ? 2.98 -44.594 -37.469 1 93.56 319 PHE B N 1
ATOM 6196 C CA . PHE B 1 319 ? 3.4 -43.375 -36.781 1 93.56 319 PHE B CA 1
ATOM 6197 C C . PHE B 1 319 ? 4.844 -43.5 -36.312 1 93.56 319 PHE B C 1
ATOM 6199 O O . PHE B 1 319 ? 5.262 -44.562 -35.844 1 93.56 319 PHE B O 1
ATOM 6206 N N . LEU B 1 320 ? 5.574 -42.438 -36.438 1 92.81 320 LEU B N 1
ATOM 6207 C CA . LEU B 1 320 ? 6.898 -42.344 -35.812 1 92.81 320 LEU B CA 1
ATOM 6208 C C . LEU B 1 320 ? 6.793 -41.969 -34.344 1 92.81 320 LEU B C 1
ATOM 6210 O O . LEU B 1 320 ? 7.582 -42.438 -33.531 1 92.81 320 LEU B O 1
ATOM 6214 N N . ALA B 1 321 ? 5.809 -41.094 -34.094 1 93.81 321 ALA B N 1
ATOM 6215 C CA . ALA B 1 321 ? 5.609 -40.656 -32.719 1 93.81 321 ALA B CA 1
ATOM 6216 C C . ALA B 1 321 ? 4.16 -40.219 -32.469 1 93.81 321 ALA B C 1
ATOM 6218 O O . ALA B 1 321 ? 3.533 -39.625 -33.375 1 93.81 321 ALA B O 1
ATOM 6219 N N . ILE B 1 322 ? 3.607 -40.562 -31.375 1 95.31 322 ILE B N 1
ATOM 6220 C CA . ILE B 1 322 ? 2.324 -40.094 -30.859 1 95.31 322 ILE B CA 1
ATOM 6221 C C . ILE B 1 322 ? 2.533 -39.375 -29.516 1 95.31 322 ILE B C 1
ATOM 6223 O O . ILE B 1 322 ? 2.963 -40 -28.547 1 95.31 322 ILE B O 1
ATOM 6227 N N . ASN B 1 323 ? 2.266 -38.094 -29.5 1 95.44 323 ASN B N 1
ATOM 6228 C CA . ASN B 1 323 ? 2.49 -37.312 -28.297 1 95.44 323 ASN B CA 1
ATOM 6229 C C . ASN B 1 323 ? 1.209 -36.625 -27.828 1 95.44 323 ASN B C 1
ATOM 6231 O O . ASN B 1 323 ? 0.425 -36.125 -28.656 1 95.44 323 ASN B O 1
ATOM 6235 N N . ALA B 1 324 ? 0.973 -36.688 -26.578 1 97.19 324 ALA B N 1
ATOM 6236 C CA . ALA B 1 324 ? -0.096 -35.906 -25.938 1 97.19 324 ALA B CA 1
ATOM 6237 C C . ALA B 1 324 ? 0.456 -35 -24.844 1 97.19 324 ALA B C 1
ATOM 6239 O O . ALA B 1 324 ? 1.201 -35.469 -23.984 1 97.19 324 ALA B O 1
ATOM 6240 N N . THR B 1 325 ? 0.141 -33.75 -24.891 1 96.31 325 THR B N 1
ATOM 6241 C CA . THR B 1 325 ? 0.665 -32.812 -23.906 1 96.31 325 THR B CA 1
ATOM 6242 C C . THR B 1 325 ? -0.47 -32.031 -23.234 1 96.31 325 THR B C 1
ATOM 6244 O O . THR B 1 325 ? -1.408 -31.609 -23.906 1 96.31 325 THR B O 1
ATOM 6247 N N . ASN B 1 326 ? -0.373 -31.922 -21.922 1 95.62 326 ASN B N 1
ATOM 6248 C CA . ASN B 1 326 ? -1.346 -31.156 -21.156 1 95.62 326 ASN B CA 1
ATOM 6249 C C . ASN B 1 326 ? -0.89 -29.719 -20.938 1 95.62 326 ASN B C 1
ATOM 6251 O O . ASN B 1 326 ? -1.656 -28.875 -20.453 1 95.62 326 ASN B O 1
ATOM 6255 N N . MET B 1 327 ? 0.267 -29.469 -21.234 1 95.12 327 MET B N 1
ATOM 6256 C CA . MET B 1 327 ? 0.864 -28.141 -21.109 1 95.12 327 MET B CA 1
ATOM 6257 C C . MET B 1 327 ? 1.856 -27.875 -22.234 1 95.12 327 MET B C 1
ATOM 6259 O O . MET B 1 327 ? 2.027 -28.719 -23.125 1 95.12 327 MET B O 1
ATOM 6263 N N . SER B 1 328 ? 2.447 -26.766 -22.219 1 91.5 328 SER B N 1
ATOM 6264 C CA . SER B 1 328 ? 3.361 -26.422 -23.312 1 91.5 328 SER B CA 1
ATOM 6265 C C . SER B 1 328 ? 4.605 -27.297 -23.281 1 91.5 328 SER B C 1
ATOM 6267 O O . SER B 1 328 ? 5.199 -27.562 -24.328 1 91.5 328 SER B O 1
ATOM 6269 N N . CYS B 1 329 ? 4.961 -27.797 -22.141 1 89.62 329 CYS B N 1
ATOM 6270 C CA . CYS B 1 329 ? 6.164 -28.609 -21.938 1 89.62 329 CYS B CA 1
ATOM 6271 C C . CYS B 1 329 ? 7.41 -27.812 -22.312 1 89.62 329 CYS B C 1
ATOM 6273 O O . CYS B 1 329 ? 8.289 -28.297 -23.016 1 89.62 329 CYS B O 1
ATOM 6275 N N . ALA B 1 330 ? 7.387 -26.594 -21.781 1 84 330 ALA B N 1
ATOM 6276 C CA . ALA B 1 330 ? 8.531 -25.719 -22 1 84 330 ALA B CA 1
ATOM 6277 C C . ALA B 1 330 ? 9.68 -26.062 -21.062 1 84 330 ALA B C 1
ATOM 6279 O O . ALA B 1 330 ? 9.445 -26.484 -19.922 1 84 330 ALA B O 1
ATOM 6280 N N . CYS B 1 331 ? 10.828 -26 -21.5 1 78.12 331 CYS B N 1
ATOM 6281 C CA . CYS B 1 331 ? 12.047 -26.188 -20.734 1 78.12 331 CYS B CA 1
ATOM 6282 C C . CYS B 1 331 ? 13.148 -25.234 -21.203 1 78.12 331 CYS B C 1
ATOM 6284 O O . CYS B 1 331 ? 12.992 -24.562 -22.219 1 78.12 331 CYS B O 1
ATOM 6286 N N . PRO B 1 332 ? 14.156 -25.094 -20.406 1 75.06 332 PRO B N 1
ATOM 6287 C CA . PRO B 1 332 ? 15.211 -24.172 -20.828 1 75.06 332 PRO B CA 1
ATOM 6288 C C . PRO B 1 332 ? 15.766 -24.5 -22.203 1 75.06 332 PRO B C 1
ATOM 6290 O O . PRO B 1 332 ? 16.125 -23.594 -22.969 1 75.06 332 PRO B O 1
ATOM 6293 N N . ARG B 1 333 ? 15.781 -25.688 -22.578 1 73 333 ARG B N 1
ATOM 6294 C CA . ARG B 1 333 ? 16.312 -26.094 -23.875 1 73 333 ARG B CA 1
ATOM 6295 C C . ARG B 1 333 ? 15.297 -25.828 -24.984 1 73 333 ARG B C 1
ATOM 6297 O O . ARG B 1 333 ? 15.672 -25.609 -26.141 1 73 333 ARG B O 1
ATOM 6304 N N . SER B 1 334 ? 14.07 -25.875 -24.641 1 77.75 334 SER B N 1
ATOM 6305 C CA . SER B 1 334 ? 12.969 -25.562 -25.531 1 77.75 334 SER B CA 1
ATOM 6306 C C . SER B 1 334 ? 11.961 -24.625 -24.875 1 77.75 334 SER B C 1
ATOM 6308 O O . SER B 1 334 ? 10.93 -25.062 -24.375 1 77.75 334 SER B O 1
ATOM 6310 N N . PRO B 1 335 ? 12.219 -23.344 -25 1 77 335 PRO B N 1
ATOM 6311 C CA . PRO B 1 335 ? 11.438 -22.375 -24.219 1 77 335 PRO B CA 1
ATOM 6312 C C . PRO B 1 335 ? 9.969 -22.312 -24.656 1 77 335 PRO B C 1
ATOM 6314 O O . PRO B 1 335 ? 9.102 -21.938 -23.859 1 77 335 PRO B O 1
ATOM 6317 N N . GLN B 1 336 ? 9.688 -22.672 -25.875 1 82.38 336 GLN B N 1
ATOM 6318 C CA . GLN B 1 336 ? 8.297 -22.625 -26.312 1 82.38 336 GLN B CA 1
ATOM 6319 C C . GLN B 1 336 ? 7.602 -23.953 -26.047 1 82.38 336 GLN B C 1
ATOM 6321 O O . GLN B 1 336 ? 6.371 -24.016 -25.984 1 82.38 336 GLN B O 1
ATOM 6326 N N . GLY B 1 337 ? 8.445 -25 -25.969 1 85.19 337 GLY B N 1
ATOM 6327 C CA . GLY B 1 337 ? 7.91 -26.312 -25.656 1 85.19 337 GLY B CA 1
ATOM 6328 C C . GLY B 1 337 ? 7.383 -27.047 -26.875 1 85.19 337 GLY B C 1
ATOM 6329 O O . GLY B 1 337 ? 7.488 -26.562 -28 1 85.19 337 GLY B O 1
ATOM 6330 N N . LEU B 1 338 ? 6.816 -28.219 -26.641 1 86.69 338 LEU B N 1
ATOM 6331 C CA . LEU B 1 338 ? 6.285 -29.078 -27.688 1 86.69 338 LEU B CA 1
ATOM 6332 C C . LEU B 1 338 ? 4.969 -28.516 -28.219 1 86.69 338 LEU B C 1
ATOM 6334 O O . LEU B 1 338 ? 4.691 -28.625 -29.422 1 86.69 338 LEU B O 1
ATOM 6338 N N . SER B 1 339 ? 4.164 -27.984 -27.375 1 91.19 339 SER B N 1
ATOM 6339 C CA . SER B 1 339 ? 2.898 -27.359 -27.734 1 91.19 339 SER B CA 1
ATOM 6340 C C . SER B 1 339 ? 2.771 -25.969 -27.094 1 91.19 339 SER B C 1
ATOM 6342 O O . SER B 1 339 ? 2.145 -25.828 -26.047 1 91.19 339 SER B O 1
ATOM 6344 N N . PRO B 1 340 ? 3.195 -24.984 -27.766 1 89.38 340 PRO B N 1
ATOM 6345 C CA . PRO B 1 340 ? 3.264 -23.641 -27.188 1 89.38 340 PRO B CA 1
ATOM 6346 C C . PRO B 1 340 ? 1.886 -23.062 -26.859 1 89.38 340 PRO B C 1
ATOM 6348 O O . PRO B 1 340 ? 1.759 -22.219 -25.969 1 89.38 340 PRO B O 1
ATOM 6351 N N . ALA B 1 341 ? 0.867 -23.547 -27.516 1 90.62 341 ALA B N 1
ATOM 6352 C CA . ALA B 1 341 ? -0.457 -22.953 -27.328 1 90.62 341 ALA B CA 1
ATOM 6353 C C . ALA B 1 341 ? -1.315 -23.797 -26.406 1 90.62 341 ALA B C 1
ATOM 6355 O O . ALA B 1 341 ? -2.523 -23.578 -26.281 1 90.62 341 ALA B O 1
ATOM 6356 N N . ALA B 1 342 ? -0.65 -24.75 -25.781 1 93.38 342 ALA B N 1
ATOM 6357 C CA . ALA B 1 342 ? -1.392 -25.562 -24.812 1 93.38 342 ALA B CA 1
ATOM 6358 C C . ALA B 1 342 ? -1.712 -24.75 -23.562 1 93.38 342 ALA B C 1
ATOM 6360 O O . ALA B 1 342 ? -0.891 -23.953 -23.094 1 93.38 342 ALA B O 1
ATOM 6361 N N . HIS B 1 343 ? -2.893 -24.953 -23.016 1 95 343 HIS B N 1
ATOM 6362 C CA . HIS B 1 343 ? -3.309 -24.25 -21.812 1 95 343 HIS B CA 1
ATOM 6363 C C . HIS B 1 343 ? -3.277 -25.172 -20.594 1 95 343 HIS B C 1
ATOM 6365 O O . HIS B 1 343 ? -3.559 -26.375 -20.719 1 95 343 HIS B O 1
ATOM 6371 N N . LEU B 1 344 ? -3.045 -24.594 -19.453 1 96.12 344 LEU B N 1
ATOM 6372 C CA . LEU B 1 344 ? -2.816 -25.375 -18.234 1 96.12 344 LEU B CA 1
ATOM 6373 C C . LEU B 1 344 ? -4.133 -25.891 -17.672 1 96.12 344 LEU B C 1
ATOM 6375 O O . LEU B 1 344 ? -4.152 -26.906 -16.969 1 96.12 344 LEU B O 1
ATOM 6379 N N . GLY B 1 345 ? -5.219 -25.188 -17.938 1 95.88 345 GLY B N 1
ATOM 6380 C CA . GLY B 1 345 ? -6.461 -25.547 -17.281 1 95.88 345 GLY B CA 1
ATOM 6381 C C . GLY B 1 345 ? -7.676 -25.453 -18.188 1 95.88 345 GLY B C 1
ATOM 6382 O O . GLY B 1 345 ? -8.742 -25.016 -17.75 1 95.88 345 GLY B O 1
ATOM 6383 N N . ASP B 1 346 ? -7.602 -25.797 -19.422 1 94.12 346 ASP B N 1
ATOM 6384 C CA . ASP B 1 346 ? -8.742 -25.672 -20.328 1 94.12 346 ASP B CA 1
ATOM 6385 C C . ASP B 1 346 ? -9.461 -27.016 -20.484 1 94.12 346 ASP B C 1
ATOM 6387 O O . ASP B 1 346 ? -10.398 -27.125 -21.266 1 94.12 346 ASP B O 1
ATOM 6391 N N . GLY B 1 347 ? -8.961 -28.094 -19.844 1 94.19 347 GLY B N 1
ATOM 6392 C CA . GLY B 1 347 ? -9.625 -29.391 -19.859 1 94.19 347 GLY B CA 1
ATOM 6393 C C . GLY B 1 347 ? -9.328 -30.188 -21.125 1 94.19 347 GLY B C 1
ATOM 6394 O O . GLY B 1 347 ? -10.078 -31.109 -21.469 1 94.19 347 GLY B O 1
ATOM 6395 N N . SER B 1 348 ? -8.289 -29.797 -21.75 1 95.31 348 SER B N 1
ATOM 6396 C CA . SER B 1 348 ? -7.949 -30.484 -22.984 1 95.31 348 SER B CA 1
ATOM 6397 C C . SER B 1 348 ? -6.453 -30.781 -23.062 1 95.31 348 SER B C 1
ATOM 6399 O O . SER B 1 348 ? -5.676 -30.281 -22.25 1 95.31 348 SER B O 1
ATOM 6401 N N . SER B 1 349 ? -6.125 -31.688 -23.922 1 96.31 349 SER B N 1
ATOM 6402 C CA . SER B 1 349 ? -4.746 -32.031 -24.234 1 96.31 349 SER B CA 1
ATOM 6403 C C . SER B 1 349 ? -4.484 -31.938 -25.734 1 96.31 349 SER B C 1
ATOM 6405 O O . SER B 1 349 ? -5.391 -32.156 -26.547 1 96.31 349 SER B O 1
ATOM 6407 N N . ASP B 1 350 ? -3.311 -31.609 -26.109 1 95.94 350 ASP B N 1
ATOM 6408 C CA . ASP B 1 350 ? -2.934 -31.578 -27.531 1 95.94 350 ASP B CA 1
ATOM 6409 C C . ASP B 1 350 ? -2.334 -32.906 -27.969 1 95.94 350 ASP B C 1
ATOM 6411 O O . ASP B 1 350 ? -1.278 -33.312 -27.469 1 95.94 350 ASP B O 1
ATOM 6415 N N . LEU B 1 351 ? -3.025 -33.562 -28.828 1 96.75 351 LEU B N 1
ATOM 6416 C CA . LEU B 1 351 ? -2.564 -34.812 -29.406 1 96.75 351 LEU B CA 1
ATOM 6417 C C . LEU B 1 351 ? -1.791 -34.562 -30.688 1 96.75 351 LEU B C 1
ATOM 6419 O O . LEU B 1 351 ? -2.35 -34.062 -31.672 1 96.75 351 LEU B O 1
ATOM 6423 N N . ILE B 1 352 ? -0.528 -34.875 -30.703 1 95.06 352 ILE B N 1
ATOM 6424 C CA . ILE B 1 352 ? 0.357 -34.656 -31.844 1 95.06 352 ILE B CA 1
ATOM 6425 C C . ILE B 1 352 ? 0.749 -35.969 -32.469 1 95.06 352 ILE B C 1
ATOM 6427 O O . ILE B 1 352 ? 1.449 -36.781 -31.859 1 95.06 352 ILE B O 1
ATOM 6431 N N . LEU B 1 353 ? 0.329 -36.156 -33.719 1 95.31 353 LEU B N 1
ATOM 6432 C CA . LEU B 1 353 ? 0.625 -37.375 -34.438 1 95.31 353 LEU B CA 1
ATOM 6433 C C . LEU B 1 353 ? 1.665 -37.094 -35.531 1 95.31 353 LEU B C 1
ATOM 6435 O O . LEU B 1 353 ? 1.474 -36.219 -36.375 1 95.31 353 LEU B O 1
ATOM 6439 N N . ILE B 1 354 ? 2.717 -37.781 -35.406 1 93.75 354 ILE B N 1
ATOM 6440 C CA . ILE B 1 354 ? 3.748 -37.719 -36.438 1 93.75 354 ILE B CA 1
ATOM 6441 C C . ILE B 1 354 ? 3.734 -39 -37.281 1 93.75 354 ILE B C 1
ATOM 6443 O O . ILE B 1 354 ? 4.117 -40.062 -36.812 1 93.75 354 ILE B O 1
ATOM 6447 N N . ARG B 1 355 ? 3.379 -38.844 -38.5 1 93.44 355 ARG B N 1
ATOM 6448 C CA . ARG B 1 355 ? 3.307 -39.969 -39.406 1 93.44 355 ARG B CA 1
ATOM 6449 C C . ARG B 1 355 ? 4.691 -40.344 -39.938 1 93.44 355 ARG B C 1
ATOM 6451 O O . ARG B 1 355 ? 5.656 -39.594 -39.719 1 93.44 355 ARG B O 1
ATOM 6458 N N . LYS B 1 356 ? 4.684 -41.562 -40.5 1 91.56 356 LYS B N 1
ATOM 6459 C CA . LYS B 1 356 ? 5.949 -42 -41.094 1 91.56 356 LYS B CA 1
ATOM 6460 C C . LYS B 1 356 ? 6.461 -41 -42.125 1 91.56 356 LYS B C 1
ATOM 6462 O O . LYS B 1 356 ? 5.707 -40.531 -42.969 1 91.56 356 LYS B O 1
ATOM 6467 N N . CYS B 1 357 ? 7.746 -40.562 -41.969 1 89.44 357 CYS B N 1
ATOM 6468 C CA . CYS B 1 357 ? 8.398 -39.625 -42.875 1 89.44 357 CYS B CA 1
ATOM 6469 C C . CYS B 1 357 ? 9.891 -39.906 -42.969 1 89.44 357 CYS B C 1
ATOM 6471 O O . CYS B 1 357 ? 10.391 -40.844 -42.344 1 89.44 357 CYS B O 1
ATOM 6473 N N . SER B 1 358 ? 10.555 -39.125 -43.812 1 90.5 358 SER B N 1
ATOM 6474 C CA . SER B 1 358 ? 11.992 -39.312 -43.969 1 90.5 358 SER B CA 1
ATOM 6475 C C . SER B 1 358 ? 12.75 -38.781 -42.75 1 90.5 358 SER B C 1
ATOM 6477 O O . SER B 1 358 ? 12.227 -38 -41.969 1 90.5 358 SER B O 1
ATOM 6479 N N . ARG B 1 359 ? 13.938 -39.312 -42.625 1 90.69 359 ARG B N 1
ATOM 6480 C CA . ARG B 1 359 ? 14.781 -38.875 -41.5 1 90.69 359 ARG B CA 1
ATOM 6481 C C . ARG B 1 359 ? 15.031 -37.375 -41.562 1 90.69 359 ARG B C 1
ATOM 6483 O O . ARG B 1 359 ? 15.07 -36.719 -40.531 1 90.69 359 ARG B O 1
ATOM 6490 N N . PHE B 1 360 ? 15.125 -36.906 -42.719 1 87.81 360 PHE B N 1
ATOM 6491 C CA . PHE B 1 360 ? 15.383 -35.469 -42.875 1 87.81 360 PHE B CA 1
ATOM 6492 C C . PHE B 1 360 ? 14.18 -34.656 -42.438 1 87.81 360 PHE B C 1
ATOM 6494 O O . PHE B 1 360 ? 14.344 -33.656 -41.719 1 87.81 360 PHE B O 1
ATOM 6501 N N . ASN B 1 361 ? 13.047 -35.125 -42.844 1 86.19 361 ASN B N 1
ATOM 6502 C CA . ASN B 1 361 ? 11.828 -34.406 -42.438 1 86.19 361 ASN B CA 1
ATOM 6503 C C . ASN B 1 361 ? 11.617 -34.5 -40.906 1 86.19 361 ASN B C 1
ATOM 6505 O O . ASN B 1 361 ? 11.188 -33.531 -40.281 1 86.19 361 ASN B O 1
ATOM 6509 N N . PHE B 1 362 ? 11.945 -35.531 -40.375 1 87.12 362 PHE B N 1
ATOM 6510 C CA . PHE B 1 362 ? 11.789 -35.719 -38.938 1 87.12 362 PHE B CA 1
ATOM 6511 C C . PHE B 1 362 ? 12.758 -34.844 -38.188 1 87.12 362 PHE B C 1
ATOM 6513 O O . PHE B 1 362 ? 12.391 -34.25 -37.156 1 87.12 362 PHE B O 1
ATOM 6520 N N . LEU B 1 363 ? 13.93 -34.719 -38.594 1 84.38 363 LEU B N 1
ATOM 6521 C CA . LEU B 1 363 ? 14.906 -33.844 -37.969 1 84.38 363 LEU B CA 1
ATOM 6522 C C . LEU B 1 363 ? 14.43 -32.375 -38.031 1 84.38 363 LEU B C 1
ATOM 6524 O O . LEU B 1 363 ? 14.617 -31.641 -37.062 1 84.38 363 LEU B O 1
ATOM 6528 N N . ARG B 1 364 ? 13.812 -32.031 -39.094 1 82.62 364 ARG B N 1
ATOM 6529 C CA . ARG B 1 364 ? 13.273 -30.688 -39.219 1 82.62 364 ARG B CA 1
ATOM 6530 C C . ARG B 1 364 ? 12.211 -30.422 -38.188 1 82.62 364 ARG B C 1
ATOM 6532 O O . ARG B 1 364 ? 12.117 -29.312 -37.625 1 82.62 364 ARG B O 1
ATOM 6539 N N . PHE B 1 365 ? 11.477 -31.422 -37.938 1 81.38 365 PHE B N 1
ATOM 6540 C CA . PHE B 1 365 ? 10.445 -31.328 -36.906 1 81.38 365 PHE B CA 1
ATOM 6541 C C . PHE B 1 365 ? 11.07 -31.188 -35.5 1 81.38 365 PHE B C 1
ATOM 6543 O O . PHE B 1 365 ? 10.641 -30.344 -34.719 1 81.38 365 PHE B O 1
ATOM 6550 N N . LEU B 1 366 ? 12.102 -31.953 -35.25 1 78.62 366 LEU B N 1
ATOM 6551 C CA . LEU B 1 366 ? 12.727 -31.953 -33.938 1 78.62 366 LEU B CA 1
ATOM 6552 C C . LEU B 1 366 ? 13.445 -30.641 -33.656 1 78.62 366 LEU B C 1
ATOM 6554 O O . LEU B 1 366 ? 13.453 -30.141 -32.531 1 78.62 366 LEU B O 1
ATOM 6558 N N . VAL B 1 367 ? 14.047 -30.062 -34.656 1 72.06 367 VAL B N 1
ATOM 6559 C CA . VAL B 1 367 ? 14.82 -28.844 -34.5 1 72.06 367 VAL B CA 1
ATOM 6560 C C . VAL B 1 367 ? 13.883 -27.641 -34.438 1 72.06 367 VAL B C 1
ATOM 6562 O O . VAL B 1 367 ? 14.18 -26.641 -33.781 1 72.06 367 VAL B O 1
ATOM 6565 N N . ARG B 1 368 ? 12.758 -27.703 -35.156 1 61.34 368 ARG B N 1
ATOM 6566 C CA . ARG B 1 368 ? 11.828 -26.578 -35.188 1 61.34 368 ARG B CA 1
ATOM 6567 C C . ARG B 1 368 ? 11.211 -26.312 -33.844 1 61.34 368 ARG B C 1
ATOM 6569 O O . ARG B 1 368 ? 10.773 -25.188 -33.562 1 61.34 368 ARG B O 1
ATOM 6576 N N . HIS B 1 369 ? 11.156 -27.328 -33.031 1 57.91 369 HIS B N 1
ATOM 6577 C CA . HIS B 1 369 ? 10.641 -27.094 -31.703 1 57.91 369 HIS B CA 1
ATOM 6578 C C . HIS B 1 369 ? 11.43 -26 -30.984 1 57.91 369 HIS B C 1
ATOM 6580 O O . HIS B 1 369 ? 10.938 -25.406 -30.016 1 57.91 369 HIS B O 1
ATOM 6586 N N . THR B 1 370 ? 12.531 -25.562 -31.594 1 55.41 370 THR B N 1
ATOM 6587 C CA . THR B 1 370 ? 13.406 -24.562 -30.984 1 55.41 370 THR B CA 1
ATOM 6588 C C . THR B 1 370 ? 13.195 -23.203 -31.641 1 55.41 370 THR B C 1
ATOM 6590 O O . THR B 1 370 ? 13.703 -22.188 -31.156 1 55.41 370 THR B O 1
ATOM 6593 N N . ASN B 1 371 ? 12.391 -23.156 -32.781 1 55.22 371 ASN B N 1
ATOM 6594 C CA . ASN B 1 371 ? 12.297 -21.906 -33.531 1 55.22 371 ASN B CA 1
ATOM 6595 C C . ASN B 1 371 ? 10.891 -21.312 -33.469 1 55.22 371 ASN B C 1
ATOM 6597 O O . ASN B 1 371 ? 9.953 -21.984 -33.062 1 55.22 371 ASN B O 1
ATOM 6601 N N . GLN B 1 372 ? 10.688 -19.969 -33.719 1 57.84 372 GLN B N 1
ATOM 6602 C CA . GLN B 1 372 ? 9.539 -19.078 -33.562 1 57.84 372 GLN B CA 1
ATOM 6603 C C . GLN B 1 372 ? 8.445 -19.391 -34.594 1 57.84 372 GLN B C 1
ATOM 6605 O O . GLN B 1 372 ? 7.34 -18.844 -34.5 1 57.84 372 GLN B O 1
ATOM 6610 N N . TYR B 1 373 ? 8.594 -20.453 -35.406 1 61.06 373 TYR B N 1
ATOM 6611 C CA . TYR B 1 373 ? 7.57 -20.625 -36.406 1 61.06 373 TYR B CA 1
ATOM 6612 C C . TYR B 1 373 ? 6.602 -21.734 -36.031 1 61.06 373 TYR B C 1
ATOM 6614 O O . TYR B 1 373 ? 6.848 -22.484 -35.094 1 61.06 373 TYR B O 1
ATOM 6622 N N . ASP B 1 374 ? 5.422 -21.766 -36.688 1 64.69 374 ASP B N 1
ATOM 6623 C CA . ASP B 1 374 ? 4.418 -22.797 -36.5 1 64.69 374 ASP B CA 1
ATOM 6624 C C . ASP B 1 374 ? 5.043 -24.188 -36.594 1 64.69 374 ASP B C 1
ATOM 6626 O O . ASP B 1 374 ? 5.336 -24.688 -37.688 1 64.69 374 ASP B O 1
ATOM 6630 N N . GLN B 1 375 ? 5.312 -24.844 -35.5 1 73.06 375 GLN B N 1
ATOM 6631 C CA . GLN B 1 375 ? 6.039 -26.094 -35.406 1 73.06 375 GLN B CA 1
ATOM 6632 C C . GLN B 1 375 ? 5.23 -27.25 -36 1 73.06 375 GLN B C 1
ATOM 6634 O O . GLN B 1 375 ? 5.781 -28.312 -36.281 1 73.06 375 GLN B O 1
ATOM 6639 N N . PHE B 1 376 ? 3.98 -26.969 -36.281 1 72.25 376 PHE B N 1
ATOM 6640 C CA . PHE B 1 376 ? 3.141 -28.062 -36.75 1 72.25 376 PHE B CA 1
ATOM 6641 C C . PHE B 1 376 ? 2.928 -27.969 -38.25 1 72.25 376 PHE B C 1
ATOM 6643 O O . PHE B 1 376 ? 2.232 -28.797 -38.844 1 72.25 376 PHE B O 1
ATOM 6650 N N . ASP B 1 377 ? 3.574 -27.031 -38.875 1 78.12 377 ASP B N 1
ATOM 6651 C CA . ASP B 1 377 ? 3.305 -26.812 -40.281 1 78.12 377 ASP B CA 1
ATOM 6652 C C . ASP B 1 377 ? 4.082 -27.781 -41.156 1 78.12 377 ASP B C 1
ATOM 6654 O O . ASP B 1 377 ? 4.957 -27.391 -41.938 1 78.12 377 ASP B O 1
ATOM 6658 N N . PHE B 1 378 ? 3.836 -29.031 -41.031 1 85.38 378 PHE B N 1
ATOM 6659 C CA . PHE B 1 378 ? 4.344 -30.125 -41.844 1 85.38 378 PHE B CA 1
ATOM 6660 C C . PHE B 1 378 ? 3.209 -31.047 -42.281 1 85.38 378 PHE B C 1
ATOM 6662 O O . PHE B 1 378 ? 2.264 -31.281 -41.531 1 85.38 378 PHE B O 1
ATOM 6669 N N . ALA B 1 379 ? 3.281 -31.594 -43.406 1 85.56 379 ALA B N 1
ATOM 6670 C CA . ALA B 1 379 ? 2.244 -32.469 -43.938 1 85.56 379 ALA B CA 1
ATOM 6671 C C . ALA B 1 379 ? 2.168 -33.781 -43.125 1 85.56 379 ALA B C 1
ATOM 6673 O O . ALA B 1 379 ? 1.105 -34.406 -43.062 1 85.56 379 ALA B O 1
ATOM 6674 N N . PHE B 1 380 ? 3.258 -34.125 -42.531 1 91.19 380 PHE B N 1
ATOM 6675 C CA . PHE B 1 380 ? 3.312 -35.406 -41.812 1 91.19 380 PHE B CA 1
ATOM 6676 C C . PHE B 1 380 ? 2.973 -35.219 -40.344 1 91.19 380 PHE B C 1
ATOM 6678 O O . PHE B 1 380 ? 2.996 -36.188 -39.562 1 91.19 380 PHE B O 1
ATOM 6685 N N . VAL B 1 381 ? 2.707 -34.062 -39.938 1 91.94 381 VAL B N 1
ATOM 6686 C CA . VAL B 1 381 ? 2.367 -33.781 -38.531 1 91.94 381 VAL B CA 1
ATOM 6687 C C . VAL B 1 381 ? 0.906 -33.344 -38.438 1 91.94 381 VAL B C 1
ATOM 6689 O O . VAL B 1 381 ? 0.459 -32.469 -39.188 1 91.94 381 VAL B O 1
ATOM 6692 N N . GLU B 1 382 ? 0.143 -34.031 -37.562 1 93.5 382 GLU B N 1
ATOM 6693 C CA . GLU B 1 382 ? -1.241 -33.688 -37.25 1 93.5 382 GLU B CA 1
ATOM 6694 C C . GLU B 1 382 ? -1.413 -33.375 -35.781 1 93.5 382 GLU B C 1
ATOM 6696 O O . GLU B 1 382 ? -0.864 -34.062 -34.906 1 93.5 382 GLU B O 1
ATOM 6701 N N . VAL B 1 383 ? -2.105 -32.312 -35.562 1 93.5 383 VAL B N 1
ATOM 6702 C CA . VAL B 1 383 ? -2.33 -31.922 -34.156 1 93.5 383 VAL B CA 1
ATOM 6703 C C . VAL B 1 383 ? -3.826 -31.75 -33.906 1 93.5 383 VAL B C 1
ATOM 6705 O O . VAL B 1 383 ? -4.535 -31.141 -34.719 1 93.5 383 VAL B O 1
ATOM 6708 N N . TYR B 1 384 ? -4.301 -32.344 -32.812 1 93.44 384 TYR B N 1
ATOM 6709 C CA . TYR B 1 384 ? -5.703 -32.25 -32.406 1 93.44 384 TYR B CA 1
ATOM 6710 C C . TYR B 1 384 ? -5.824 -31.906 -30.938 1 93.44 384 TYR B C 1
ATOM 6712 O O . TYR B 1 384 ? -5.07 -32.406 -30.094 1 93.44 384 TYR B O 1
ATOM 6720 N N . ARG B 1 385 ? -6.684 -30.953 -30.641 1 93.94 385 ARG B N 1
ATOM 6721 C CA . ARG B 1 385 ? -7.047 -30.734 -29.25 1 93.94 385 ARG B CA 1
ATOM 6722 C C . ARG B 1 385 ? -8.156 -31.688 -28.812 1 93.94 385 ARG B C 1
ATOM 6724 O O . ARG B 1 385 ? -9.234 -31.703 -29.406 1 93.94 385 ARG B O 1
ATOM 6731 N N . VAL B 1 386 ? -7.863 -32.5 -27.75 1 96.06 386 VAL B N 1
ATOM 6732 C CA . VAL B 1 386 ? -8.766 -33.594 -27.469 1 96.06 386 VAL B CA 1
ATOM 6733 C C . VAL B 1 386 ? -9.102 -33.594 -25.969 1 96.06 386 VAL B C 1
ATOM 6735 O O . VAL B 1 386 ? -8.367 -33.031 -25.156 1 96.06 386 VAL B O 1
ATOM 6738 N N . ARG B 1 387 ? -10.188 -34.312 -25.609 1 94.75 387 ARG B N 1
ATOM 6739 C CA . ARG B 1 387 ? -10.57 -34.531 -24.219 1 94.75 387 ARG B CA 1
ATOM 6740 C C . ARG B 1 387 ? -10.234 -35.969 -23.781 1 94.75 387 ARG B C 1
ATOM 6742 O O . ARG B 1 387 ? -9.953 -36.219 -22.609 1 94.75 387 ARG B O 1
ATOM 6749 N N . LYS B 1 388 ? -10.336 -36.781 -24.766 1 95.75 388 LYS B N 1
ATOM 6750 C CA . LYS B 1 388 ? -10.062 -38.219 -24.562 1 95.75 388 LYS B CA 1
ATOM 6751 C C . LYS B 1 388 ? -9.406 -38.812 -25.797 1 95.75 388 LYS B C 1
ATOM 6753 O O . LYS B 1 388 ? -9.648 -38.375 -26.922 1 95.75 388 LYS B O 1
ATOM 6758 N N . PHE B 1 389 ? -8.586 -39.812 -25.562 1 96.56 389 PHE B N 1
ATOM 6759 C CA . PHE B 1 389 ? -8.109 -40.562 -26.703 1 96.56 389 PHE B CA 1
ATOM 6760 C C . PHE B 1 389 ? -7.691 -41.969 -26.297 1 96.56 389 PHE B C 1
ATOM 6762 O O . PHE B 1 389 ? -7.465 -42.25 -25.109 1 96.56 389 PHE B O 1
ATOM 6769 N N . GLN B 1 390 ? -7.68 -42.844 -27.234 1 96.56 390 GLN B N 1
ATOM 6770 C CA . GLN B 1 390 ? -7.27 -44.25 -27.062 1 96.56 390 GLN B CA 1
ATOM 6771 C C . GLN B 1 390 ? -6.312 -44.656 -28.172 1 96.56 390 GLN B C 1
ATOM 6773 O O . GLN B 1 390 ? -6.43 -44.219 -29.312 1 96.56 390 GLN B O 1
ATOM 6778 N N . PHE B 1 391 ? -5.371 -45.375 -27.781 1 95.81 391 PHE B N 1
ATOM 6779 C CA . PHE B 1 391 ? -4.434 -45.938 -28.75 1 95.81 391 PHE B CA 1
ATOM 6780 C C . PHE B 1 391 ? -4.352 -47.469 -28.625 1 95.81 391 PHE B C 1
ATOM 6782 O O . PHE B 1 391 ? -4.289 -48 -27.516 1 95.81 391 PHE B O 1
ATOM 6789 N N . VAL B 1 392 ? -4.426 -48.094 -29.75 1 92.81 392 VAL B N 1
ATOM 6790 C CA . VAL B 1 392 ? -4.254 -49.531 -29.828 1 92.81 392 VAL B CA 1
ATOM 6791 C C . VAL B 1 392 ? -3.219 -49.875 -30.891 1 92.81 392 VAL B C 1
ATOM 6793 O O . VAL B 1 392 ? -3.342 -49.438 -32.031 1 92.81 392 VAL B O 1
ATOM 6796 N N . SER B 1 393 ? -2.203 -50.594 -30.453 1 87.81 393 SER B N 1
ATOM 6797 C CA . SER B 1 393 ? -1.181 -51 -31.406 1 87.81 393 SER B CA 1
ATOM 6798 C C . SER B 1 393 ? -1.651 -52.188 -32.219 1 87.81 393 SER B C 1
ATOM 6800 O O . SER B 1 393 ? -2.477 -53 -31.766 1 87.81 393 SER B O 1
ATOM 6802 N N . LYS B 1 394 ? -1.259 -52.344 -33.438 1 78.81 394 LYS B N 1
ATOM 6803 C CA . LYS B 1 394 ? -1.659 -53.438 -34.312 1 78.81 394 LYS B CA 1
ATOM 6804 C C . LYS B 1 394 ? -1.24 -54.781 -33.75 1 78.81 394 LYS B C 1
ATOM 6806 O O . LYS B 1 394 ? -1.949 -55.781 -33.906 1 78.81 394 LYS B O 1
ATOM 6811 N N . HIS B 1 395 ? -0.106 -54.844 -33.094 1 62.94 395 HIS B N 1
ATOM 6812 C CA . HIS B 1 395 ? 0.329 -56.125 -32.531 1 62.94 395 HIS B CA 1
ATOM 6813 C C . HIS B 1 395 ? -0.7 -56.656 -31.547 1 62.94 395 HIS B C 1
ATOM 6815 O O . HIS B 1 395 ? -0.952 -57.875 -31.516 1 62.94 395 HIS B O 1
ATOM 6821 N N . VAL B 1 396 ? -1.25 -55.781 -30.766 1 56.22 396 VAL B N 1
ATOM 6822 C CA . VAL B 1 396 ? -2.227 -56.188 -29.766 1 56.22 396 VAL B CA 1
ATOM 6823 C C . VAL B 1 396 ? -3.535 -56.594 -30.453 1 56.22 396 VAL B C 1
ATOM 6825 O O . VAL B 1 396 ? -4.195 -57.562 -30.047 1 56.22 396 VAL B O 1
ATOM 6828 N N . GLU B 1 397 ? -3.869 -55.875 -31.516 1 52.31 397 GLU B N 1
ATOM 6829 C CA . GLU B 1 397 ? -5.078 -56.25 -32.25 1 52.31 397 GLU B CA 1
ATOM 6830 C C . GLU B 1 397 ? -4.992 -57.656 -32.781 1 52.31 397 GLU B C 1
ATOM 6832 O O . GLU B 1 397 ? -5.977 -58.406 -32.75 1 52.31 397 GLU B O 1
ATOM 6837 N N . ASP B 1 398 ? -3.82 -58.031 -33.25 1 49.62 398 ASP B N 1
ATOM 6838 C CA . ASP B 1 398 ? -3.619 -59.344 -33.844 1 49.62 398 ASP B CA 1
ATOM 6839 C C . ASP B 1 398 ? -3.635 -60.438 -32.75 1 49.62 398 ASP B C 1
ATOM 6841 O O . ASP B 1 398 ? -4.137 -61.531 -33 1 49.62 398 ASP B O 1
ATOM 6845 N N . GLU B 1 399 ? -3.162 -59.938 -31.625 1 47.94 399 GLU B N 1
ATOM 6846 C CA . GLU B 1 399 ? -3.188 -60.969 -30.562 1 47.94 399 GLU B CA 1
ATOM 6847 C C . GLU B 1 399 ? -4.613 -61.25 -30.109 1 47.94 399 GLU B C 1
ATOM 6849 O O . GLU B 1 399 ? -4.977 -62.375 -29.859 1 47.94 399 GLU B O 1
ATOM 6854 N N . ASP B 1 400 ? -5.402 -60.156 -30 1 47.38 400 ASP B N 1
ATOM 6855 C CA . ASP B 1 400 ? -6.781 -60.375 -29.578 1 47.38 400 ASP B CA 1
ATOM 6856 C C . ASP B 1 400 ? -7.602 -61.062 -30.672 1 47.38 400 ASP B C 1
ATOM 6858 O O . ASP B 1 400 ? -8.531 -61.812 -30.391 1 47.38 400 ASP B O 1
ATOM 6862 N N . SER B 1 401 ? -7.312 -60.688 -31.922 1 42.56 401 SER B N 1
ATOM 6863 C CA . SER B 1 401 ? -8.031 -61.344 -33 1 42.56 401 SER B CA 1
ATOM 6864 C C . SER B 1 401 ? -7.684 -62.844 -33.062 1 42.56 401 SER B C 1
ATOM 6866 O O . SER B 1 401 ? -8.539 -63.656 -33.406 1 42.56 401 SER B O 1
ATOM 6868 N N . ASP B 1 402 ? -6.469 -63.156 -32.75 1 40.81 402 ASP B N 1
ATOM 6869 C CA . ASP B 1 402 ? -6.133 -64.562 -32.75 1 40.81 402 ASP B CA 1
ATOM 6870 C C . ASP B 1 402 ? -6.895 -65.312 -31.688 1 40.81 402 ASP B C 1
ATOM 6872 O O . ASP B 1 402 ? -7.203 -66.5 -31.859 1 40.81 402 ASP B O 1
ATOM 6876 N N . LEU B 1 403 ? -7.246 -64.625 -30.531 1 38.38 403 LEU B N 1
ATOM 6877 C CA . LEU B 1 403 ? -7.996 -65.375 -29.531 1 38.38 403 LEU B CA 1
ATOM 6878 C C . LEU B 1 403 ? -9.445 -65.625 -29.969 1 38.38 403 LEU B C 1
ATOM 6880 O O . LEU B 1 403 ? -10.047 -66.625 -29.641 1 38.38 403 LEU B O 1
ATOM 6884 N N . LYS B 1 404 ? -10.133 -64.688 -30.609 1 39.34 404 LYS B N 1
ATOM 6885 C CA . LYS B 1 404 ? -11.516 -64.938 -30.984 1 39.34 404 LYS B CA 1
ATOM 6886 C C . LYS B 1 404 ? -11.602 -65.875 -32.156 1 39.34 404 LYS B C 1
ATOM 6888 O O . LYS B 1 404 ? -12.648 -66.5 -32.406 1 39.34 404 LYS B O 1
ATOM 6893 N N . GLU B 1 405 ? -10.719 -65.75 -33.094 1 35.12 405 GLU B N 1
ATOM 6894 C CA . GLU B 1 405 ? -10.906 -66.625 -34.25 1 35.12 405 GLU B CA 1
ATOM 6895 C C . GLU B 1 405 ? -10.617 -68.062 -33.938 1 35.12 405 GLU B C 1
ATOM 6897 O O . GLU B 1 405 ? -10.633 -68.938 -34.812 1 35.12 405 GLU B O 1
ATOM 6902 N N . ARG B 1 406 ? -10.297 -68.5 -32.75 1 34.69 406 ARG B N 1
ATOM 6903 C CA . ARG B 1 406 ? -10.258 -70 -32.625 1 34.69 406 ARG B CA 1
ATOM 6904 C C . ARG B 1 406 ? -11.641 -70.562 -32.812 1 34.69 406 ARG B C 1
ATOM 6906 O O . ARG B 1 406 ? -11.797 -71.812 -32.812 1 34.69 406 ARG B O 1
ATOM 6913 N N . GLY B 1 407 ? -12.797 -69.875 -32.594 1 30.81 407 GLY B N 1
ATOM 6914 C CA . GLY B 1 407 ? -13.977 -70.688 -32.875 1 30.81 407 GLY B CA 1
ATOM 6915 C C . GLY B 1 407 ? -14.164 -70.938 -34.375 1 30.81 407 GLY B C 1
ATOM 6916 O O . GLY B 1 407 ? -14.352 -72.062 -34.781 1 30.81 407 GLY B O 1
ATOM 6917 N N . LYS B 1 408 ? -14.922 -70.188 -35.25 1 32.38 408 LYS B N 1
ATOM 6918 C CA . LYS B 1 408 ? -15.578 -70.688 -36.438 1 32.38 408 LYS B CA 1
ATOM 6919 C C . LYS B 1 408 ? -14.578 -70.812 -37.594 1 32.38 408 LYS B C 1
ATOM 6921 O O . LYS B 1 408 ? -14.867 -71.5 -38.562 1 32.38 408 LYS B O 1
ATOM 6926 N N . THR B 1 409 ? -13.82 -69.875 -38 1 27.91 409 THR B N 1
ATOM 6927 C CA . THR B 1 409 ? -13.367 -69.875 -39.375 1 27.91 409 THR B CA 1
ATOM 6928 C C . THR B 1 409 ? -12.383 -71.062 -39.594 1 27.91 409 THR B C 1
ATOM 6930 O O . THR B 1 409 ? -11.32 -71.062 -38.969 1 27.91 409 THR B O 1
ATOM 6933 N N . ARG B 1 410 ? -12.797 -72.312 -40.031 1 28.41 410 ARG B N 1
ATOM 6934 C CA . ARG B 1 410 ? -12.32 -73.375 -40.938 1 28.41 410 ARG B CA 1
ATOM 6935 C C . ARG B 1 410 ? -11.625 -72.75 -42.156 1 28.41 410 ARG B C 1
ATOM 6937 O O . ARG B 1 410 ? -11.031 -73.5 -42.969 1 28.41 410 ARG B O 1
ATOM 6944 N N . PHE B 1 411 ? -12.32 -71.75 -42.812 1 27.05 411 PHE B N 1
ATOM 6945 C CA . PHE B 1 411 ? -11.773 -71.5 -44.125 1 27.05 411 PHE B CA 1
ATOM 6946 C C . PHE B 1 411 ? -10.32 -71 -44.031 1 27.05 411 PHE B C 1
ATOM 6948 O O . PHE B 1 411 ? -10.008 -70.062 -43.344 1 27.05 411 PHE B O 1
ATOM 6955 N N . GLY B 1 412 ? -9.352 -71.938 -44.25 1 28.06 412 GLY B N 1
ATOM 6956 C CA . GLY B 1 412 ? -7.902 -71.938 -44.375 1 28.06 412 GLY B CA 1
ATOM 6957 C C . GLY B 1 412 ? -7.363 -70.812 -45.219 1 28.06 412 GLY B C 1
ATOM 6958 O O . GLY B 1 412 ? -7.453 -70.812 -46.438 1 28.06 412 GLY B O 1
ATOM 6959 N N . GLN B 1 413 ? -7.852 -69.562 -45.188 1 27.14 413 GLN B N 1
ATOM 6960 C CA . GLN B 1 413 ? -7.348 -68.688 -46.188 1 27.14 413 GLN B CA 1
ATOM 6961 C C . GLN B 1 413 ? -5.848 -68.875 -46.406 1 27.14 413 GLN B C 1
ATOM 6963 O O . GLN B 1 413 ? -5.086 -69 -45.438 1 27.14 413 GLN B O 1
ATOM 6968 N N . ILE B 1 414 ? -5.387 -69.125 -47.594 1 29.11 414 ILE B N 1
ATOM 6969 C CA . ILE B 1 414 ? -4.219 -69.375 -48.438 1 29.11 414 ILE B CA 1
ATOM 6970 C C . ILE B 1 414 ? -3.18 -68.312 -48.219 1 29.11 414 ILE B C 1
ATOM 6972 O O . ILE B 1 414 ? -3.115 -67.312 -48.969 1 29.11 414 ILE B O 1
ATOM 6976 N N . CYS B 1 415 ? -3.211 -67.438 -47.25 1 29.27 415 CYS B N 1
ATOM 6977 C CA . CYS B 1 415 ? -1.988 -66.688 -47.344 1 29.27 415 CYS B CA 1
ATOM 6978 C C . CYS B 1 415 ? -0.775 -67.562 -47.562 1 29.27 415 CYS B C 1
ATOM 6980 O O . CYS B 1 415 ? -0.482 -68.438 -46.719 1 29.27 415 CYS B O 1
ATOM 6982 N N . SER B 1 416 ? -0.551 -67.875 -48.812 1 28.02 416 SER B N 1
ATOM 6983 C CA . SER B 1 416 ? 0.544 -68.625 -49.406 1 28.02 416 SER B CA 1
ATOM 6984 C C . SER B 1 416 ? 1.834 -68.438 -48.625 1 28.02 416 SER B C 1
ATOM 6986 O O . SER B 1 416 ? 1.93 -67.562 -47.781 1 28.02 416 SER B O 1
ATOM 6988 N N . ASP B 1 417 ? 3.135 -68.938 -49.25 1 30.14 417 ASP B N 1
ATOM 6989 C CA . ASP B 1 417 ? 4.473 -69.438 -49.062 1 30.14 417 ASP B CA 1
ATOM 6990 C C . ASP B 1 417 ? 5.414 -68.375 -48.5 1 30.14 417 ASP B C 1
ATOM 6992 O O . ASP B 1 417 ? 6.629 -68.625 -48.438 1 30.14 417 ASP B O 1
ATOM 6996 N N . HIS B 1 418 ? 5.266 -67.125 -48.969 1 30.84 418 HIS B N 1
ATOM 6997 C CA . HIS B 1 418 ? 6.469 -66.375 -48.594 1 30.84 418 HIS B CA 1
ATOM 6998 C C . HIS B 1 418 ? 6.676 -66.375 -47.094 1 30.84 418 HIS B C 1
ATOM 7000 O O . HIS B 1 418 ? 5.715 -66.5 -46.344 1 30.84 418 HIS B O 1
ATOM 7006 N N . PRO B 1 419 ? 7.93 -66.75 -46.625 1 32.66 419 PRO B N 1
ATOM 7007 C CA . PRO B 1 419 ? 8.281 -66.812 -45.188 1 32.66 419 PRO B CA 1
ATOM 7008 C C . PRO B 1 419 ? 7.691 -65.625 -44.406 1 32.66 419 PRO B C 1
ATOM 7010 O O . PRO B 1 419 ? 7.402 -64.562 -44.969 1 32.66 419 PRO B O 1
ATOM 7013 N N . PRO B 1 420 ? 6.926 -65.938 -43.344 1 35.25 420 PRO B N 1
ATOM 7014 C CA . PRO B 1 420 ? 6.438 -64.875 -42.469 1 35.25 420 PRO B CA 1
ATOM 7015 C C . PRO B 1 420 ? 7.43 -63.719 -42.312 1 35.25 420 PRO B C 1
ATOM 7017 O O . PRO B 1 420 ? 8.602 -63.938 -42 1 35.25 420 PRO B O 1
ATOM 7020 N N . CYS B 1 421 ? 7.516 -62.844 -43.344 1 31.69 421 CYS B N 1
ATOM 7021 C CA . CYS B 1 421 ? 8.383 -61.688 -43.125 1 31.69 421 CYS B CA 1
ATOM 7022 C C . CYS B 1 421 ? 8.484 -61.344 -41.656 1 31.69 421 CYS B C 1
ATOM 7024 O O . CYS B 1 421 ? 7.469 -61.219 -40.969 1 31.69 421 CYS B O 1
ATOM 7026 N N . CYS B 1 422 ? 9.375 -61.969 -40.875 1 33.88 422 CYS B N 1
ATOM 7027 C CA . CYS B 1 422 ? 9.875 -61.656 -39.531 1 33.88 422 CYS B CA 1
ATOM 7028 C C . CYS B 1 422 ? 9.773 -60.156 -39.25 1 33.88 422 CYS B C 1
ATOM 7030 O O . CYS B 1 422 ? 10.703 -59.562 -38.688 1 33.88 422 CYS B O 1
ATOM 7032 N N . CYS B 1 423 ? 9.242 -59.406 -40.062 1 36.09 423 CYS B N 1
ATOM 7033 C CA . CYS B 1 423 ? 9.273 -58.031 -39.625 1 36.09 423 CYS B CA 1
ATOM 7034 C C . CYS B 1 423 ? 8.797 -57.906 -38.188 1 36.09 423 CYS B C 1
ATOM 7036 O O . CYS B 1 423 ? 7.664 -58.25 -37.844 1 36.09 423 CYS B O 1
ATOM 7038 N N . SER B 1 424 ? 9.586 -58.312 -37.219 1 38.78 424 SER B N 1
ATOM 7039 C CA . SER B 1 424 ? 9.43 -58.031 -35.781 1 38.78 424 SER B CA 1
ATOM 7040 C C . SER B 1 424 ? 8.641 -56.75 -35.531 1 38.78 424 SER B C 1
ATOM 7042 O O . SER B 1 424 ? 9.047 -55.688 -35.969 1 38.78 424 SER B O 1
ATOM 7044 N N . VAL B 1 425 ? 7.406 -56.75 -35.688 1 51.03 425 VAL B N 1
ATOM 7045 C CA . VAL B 1 425 ? 6.562 -55.656 -35.281 1 51.03 425 VAL B CA 1
ATOM 7046 C C . VAL B 1 425 ? 7.082 -55.062 -33.969 1 51.03 425 VAL B C 1
ATOM 7048 O O . VAL B 1 425 ? 7.145 -55.781 -32.969 1 51.03 425 VAL B O 1
ATOM 7051 N N . SER B 1 426 ? 7.996 -54.156 -34 1 62.09 426 SER B N 1
ATOM 7052 C CA . SER B 1 426 ? 8.609 -53.438 -32.875 1 62.09 426 SER B CA 1
ATOM 7053 C C . SER B 1 426 ? 7.555 -52.719 -32.031 1 62.09 426 SER B C 1
ATOM 7055 O O . SER B 1 426 ? 6.633 -52.125 -32.594 1 62.09 426 SER B O 1
ATOM 7057 N N . ASN B 1 427 ? 7.312 -53.188 -30.797 1 77.94 427 ASN B N 1
ATOM 7058 C CA . ASN B 1 427 ? 6.457 -52.5 -29.828 1 77.94 427 ASN B CA 1
ATOM 7059 C C . ASN B 1 427 ? 7.223 -51.438 -29.047 1 77.94 427 ASN B C 1
ATOM 7061 O O . ASN B 1 427 ? 8.359 -51.656 -28.625 1 77.94 427 ASN B O 1
ATOM 7065 N N . SER B 1 428 ? 6.734 -50.219 -29.141 1 87.88 428 SER B N 1
ATOM 7066 C CA . SER B 1 428 ? 7.312 -49.156 -28.344 1 87.88 428 SER B CA 1
ATOM 7067 C C . SER B 1 428 ? 6.695 -49.125 -26.953 1 87.88 428 SER B C 1
ATOM 7069 O O . SER B 1 428 ? 5.934 -50 -26.578 1 87.88 428 SER B O 1
ATOM 7071 N N . SER B 1 429 ? 7.215 -48.312 -26.109 1 89.88 429 SER B N 1
ATOM 7072 C CA . SER B 1 429 ? 6.688 -48 -24.781 1 89.88 429 SER B CA 1
ATOM 7073 C C . SER B 1 429 ? 6.258 -46.531 -24.672 1 89.88 429 SER B C 1
ATOM 7075 O O . SER B 1 429 ? 6.602 -45.719 -25.516 1 89.88 429 SER B O 1
ATOM 7077 N N . TRP B 1 430 ? 5.406 -46.344 -23.781 1 94 430 TRP B N 1
ATOM 7078 C CA . TRP B 1 430 ? 4.961 -44.969 -23.547 1 94 430 TRP B CA 1
ATOM 7079 C C . TRP B 1 430 ? 5.887 -44.25 -22.562 1 94 430 TRP B C 1
ATOM 7081 O O . TRP B 1 430 ? 6.32 -44.844 -21.578 1 94 430 TRP B O 1
ATOM 7091 N N . ASN B 1 431 ? 6.258 -43.062 -22.875 1 93.62 431 ASN B N 1
ATOM 7092 C CA . ASN B 1 431 ? 6.852 -42.125 -21.922 1 93.62 431 ASN B CA 1
ATOM 7093 C C . ASN B 1 431 ? 5.789 -41.312 -21.203 1 93.62 431 ASN B C 1
ATOM 7095 O O . ASN B 1 431 ? 5.156 -40.438 -21.812 1 93.62 431 ASN B O 1
ATOM 7099 N N . CYS B 1 432 ? 5.559 -41.594 -19.984 1 95.31 432 CYS B N 1
ATOM 7100 C CA . CYS B 1 432 ? 4.594 -40.844 -19.188 1 95.31 432 CYS B CA 1
ATOM 7101 C C . CYS B 1 432 ? 5.301 -39.938 -18.188 1 95.31 432 CYS B C 1
ATOM 7103 O O . CYS B 1 432 ? 5.621 -40.375 -17.078 1 95.31 432 CYS B O 1
ATOM 7105 N N . ASP B 1 433 ? 5.457 -38.719 -18.547 1 93.19 433 ASP B N 1
ATOM 7106 C CA . ASP B 1 433 ? 6.113 -37.719 -17.703 1 93.19 433 ASP B CA 1
ATOM 7107 C C . ASP B 1 433 ? 7.477 -38.219 -17.219 1 93.19 433 ASP B C 1
ATOM 7109 O O . ASP B 1 433 ? 7.832 -38.062 -16.047 1 93.19 433 ASP B O 1
ATOM 7113 N N . GLY B 1 434 ? 8.125 -38.938 -18.031 1 87.38 434 GLY B N 1
ATOM 7114 C CA . GLY B 1 434 ? 9.477 -39.406 -17.734 1 87.38 434 GLY B CA 1
ATOM 7115 C C . GLY B 1 434 ? 9.531 -40.844 -17.25 1 87.38 434 GLY B C 1
ATOM 7116 O O . GLY B 1 434 ? 10.617 -41.375 -17.031 1 87.38 434 GLY B O 1
ATOM 7117 N N . GLU B 1 435 ? 8.453 -41.406 -17.078 1 88.94 435 GLU B N 1
ATOM 7118 C CA . GLU B 1 435 ? 8.391 -42.812 -16.641 1 88.94 435 GLU B CA 1
ATOM 7119 C C . GLU B 1 435 ? 7.918 -43.719 -17.781 1 88.94 435 GLU B C 1
ATOM 7121 O O . GLU B 1 435 ? 7.051 -43.312 -18.562 1 88.94 435 GLU B O 1
ATOM 7126 N N . VAL B 1 436 ? 8.43 -44.938 -17.797 1 91.19 436 VAL B N 1
ATOM 7127 C CA . VAL B 1 436 ? 8.117 -45.844 -18.891 1 91.19 436 VAL B CA 1
ATOM 7128 C C . VAL B 1 436 ? 6.883 -46.688 -18.531 1 91.19 436 VAL B C 1
ATOM 7130 O O . VAL B 1 436 ? 6.781 -47.219 -17.422 1 91.19 436 VAL B O 1
ATOM 7133 N N . LEU B 1 437 ? 5.914 -46.656 -19.453 1 91.94 437 LEU B N 1
ATOM 7134 C CA . LEU B 1 437 ? 4.758 -47.531 -19.359 1 91.94 437 LEU B CA 1
ATOM 7135 C C . LEU B 1 437 ? 4.871 -48.656 -20.375 1 91.94 437 LEU B C 1
ATOM 7137 O O . LEU B 1 437 ? 5.023 -48.438 -21.562 1 91.94 437 LEU B O 1
ATOM 7141 N N . SER B 1 438 ? 4.746 -49.844 -19.938 1 84.5 438 SER B N 1
ATOM 7142 C CA . SER B 1 438 ? 4.988 -51 -20.781 1 84.5 438 SER B CA 1
ATOM 7143 C C . SER B 1 438 ? 3.752 -51.344 -21.594 1 84.5 438 SER B C 1
ATOM 7145 O O . SER B 1 438 ? 3.85 -52.062 -22.609 1 84.5 438 SER B O 1
ATOM 7147 N N . SER B 1 439 ? 2.621 -50.875 -21.266 1 82.81 439 SER B N 1
ATOM 7148 C CA . SER B 1 439 ? 1.401 -51.188 -22 1 82.81 439 SER B CA 1
ATOM 7149 C C . SER B 1 439 ? 1.282 -50.344 -23.25 1 82.81 439 SER B C 1
ATOM 7151 O O . SER B 1 439 ? 1.369 -49.125 -23.188 1 82.81 439 SER B O 1
ATOM 7153 N N . SER B 1 440 ? 1.064 -51 -24.328 1 83.38 440 SER B N 1
ATOM 7154 C CA . SER B 1 440 ? 0.959 -50.25 -25.594 1 83.38 440 SER B CA 1
ATOM 7155 C C . SER B 1 440 ? -0.432 -49.656 -25.766 1 83.38 440 SER B C 1
ATOM 7157 O O . SER B 1 440 ? -0.57 -48.5 -26.172 1 83.38 440 SER B O 1
ATOM 7159 N N . ALA B 1 441 ? -1.461 -50.469 -25.391 1 90.94 441 ALA B N 1
ATOM 7160 C CA . ALA B 1 441 ? -2.828 -49.969 -25.5 1 90.94 441 ALA B CA 1
ATOM 7161 C C . ALA B 1 441 ? -3.213 -49.156 -24.266 1 90.94 441 ALA B C 1
ATOM 7163 O O . ALA B 1 441 ? -3.09 -49.625 -23.141 1 90.94 441 ALA B O 1
ATOM 7164 N N . ILE B 1 442 ? -3.613 -47.906 -24.562 1 94.75 442 ILE B N 1
ATOM 7165 C CA . ILE B 1 442 ? -3.957 -47.094 -23.422 1 94.75 442 ILE B CA 1
ATOM 7166 C C . ILE B 1 442 ? -5.215 -46.281 -23.719 1 94.75 442 ILE B C 1
ATOM 7168 O O . ILE B 1 442 ? -5.59 -46.094 -24.891 1 94.75 442 ILE B O 1
ATOM 7172 N N . GLU B 1 443 ? -5.898 -45.906 -22.719 1 96.62 443 GLU B N 1
ATOM 7173 C CA . GLU B 1 443 ? -7.008 -44.969 -22.734 1 96.62 443 GLU B CA 1
ATOM 7174 C C . GLU B 1 443 ? -6.699 -43.75 -21.859 1 96.62 443 GLU B C 1
ATOM 7176 O O . GLU B 1 443 ? -6.359 -43.875 -20.688 1 96.62 443 GLU B O 1
ATOM 7181 N N . VAL B 1 444 ? -6.762 -42.594 -22.484 1 97.5 444 VAL B N 1
ATOM 7182 C CA . VAL B 1 444 ? -6.375 -41.375 -21.781 1 97.5 444 VAL B CA 1
ATOM 7183 C C . VAL B 1 444 ? -7.566 -40.406 -21.688 1 97.5 444 VAL B C 1
ATOM 7185 O O . VAL B 1 444 ? -8.289 -40.219 -22.672 1 97.5 444 VAL B O 1
ATOM 7188 N N . ARG B 1 445 ? -7.773 -39.844 -20.516 1 97.38 445 ARG B N 1
ATOM 7189 C CA . ARG B 1 445 ? -8.812 -38.844 -20.297 1 97.38 445 ARG B CA 1
ATOM 7190 C C . ARG B 1 445 ? -8.258 -37.625 -19.531 1 97.38 445 ARG B C 1
ATOM 7192 O O . ARG B 1 445 ? -7.531 -37.781 -18.547 1 97.38 445 ARG B O 1
ATOM 7199 N N . VAL B 1 446 ? -8.648 -36.469 -20 1 96.62 446 VAL B N 1
ATOM 7200 C CA . VAL B 1 446 ? -8.18 -35.25 -19.344 1 96.62 446 VAL B CA 1
ATOM 7201 C C . VAL B 1 446 ? -9.188 -34.812 -18.281 1 96.62 446 VAL B C 1
ATOM 7203 O O . VAL B 1 446 ? -10.391 -34.719 -18.547 1 96.62 446 VAL B O 1
ATOM 7206 N N . HIS B 1 447 ? -8.703 -34.625 -17.125 1 96.69 447 HIS B N 1
ATOM 7207 C CA . HIS B 1 447 ? -9.5 -34.062 -16.031 1 96.69 447 HIS B CA 1
ATOM 7208 C C . HIS B 1 447 ? -9.203 -32.594 -15.828 1 96.69 447 HIS B C 1
ATOM 7210 O O . HIS B 1 447 ? -8.086 -32.219 -15.453 1 96.69 447 HIS B O 1
ATOM 7216 N N . CYS B 1 448 ? -10.188 -31.797 -16.016 1 95.38 448 CYS B N 1
ATOM 7217 C CA . CYS B 1 448 ? -10.031 -30.344 -16.031 1 95.38 448 CYS B CA 1
ATOM 7218 C C . CYS B 1 448 ? -9.773 -29.812 -14.617 1 95.38 448 CYS B C 1
ATOM 7220 O O . CYS B 1 448 ? -10.562 -30.078 -13.703 1 95.38 448 CYS B O 1
ATOM 7222 N N . GLN B 1 449 ? -8.656 -29.172 -14.484 1 96.44 449 GLN B N 1
ATOM 7223 C CA . GLN B 1 449 ? -8.297 -28.438 -13.266 1 96.44 449 GLN B CA 1
ATOM 7224 C C . GLN B 1 449 ? -8.469 -29.328 -12.031 1 96.44 449 GLN B C 1
ATOM 7226 O O . GLN B 1 449 ? -9.117 -28.922 -11.062 1 96.44 449 GLN B O 1
ATOM 7231 N N . LEU B 1 450 ? -7.855 -30.453 -12.102 1 97.25 450 LEU B N 1
ATOM 7232 C CA . LEU B 1 450 ? -7.992 -31.469 -11.062 1 97.25 450 LEU B CA 1
ATOM 7233 C C . LEU B 1 450 ? -7.129 -31.125 -9.852 1 97.25 450 LEU B C 1
ATOM 7235 O O . LEU B 1 450 ? -7.469 -31.484 -8.719 1 97.25 450 LEU B O 1
ATOM 7239 N N . VAL B 1 451 ? -6.016 -30.422 -10.086 1 97.31 451 VAL B N 1
ATOM 7240 C CA . VAL B 1 451 ? -5.109 -30.078 -9 1 97.31 451 VAL B CA 1
ATOM 7241 C C . VAL B 1 451 ? -4.773 -28.578 -9.078 1 97.31 451 VAL B C 1
ATOM 7243 O O . VAL B 1 451 ? -5.004 -27.938 -10.102 1 97.31 451 VAL B O 1
ATOM 7246 N N . ARG B 1 452 ? -4.285 -28.094 -7.973 1 96.94 452 ARG B N 1
ATOM 7247 C CA . ARG B 1 452 ? -3.857 -26.703 -7.902 1 96.94 452 ARG B CA 1
ATOM 7248 C C . ARG B 1 452 ? -2.412 -26.594 -7.43 1 96.94 452 ARG B C 1
ATOM 7250 O O . ARG B 1 452 ? -1.984 -27.344 -6.547 1 96.94 452 ARG B O 1
ATOM 7257 N N . LEU B 1 453 ? -1.718 -25.641 -8.031 1 97.88 453 LEU B N 1
ATOM 7258 C CA . LEU B 1 453 ? -0.324 -25.406 -7.672 1 97.88 453 LEU B CA 1
ATOM 7259 C C . LEU B 1 453 ? -0.161 -24.047 -7.016 1 97.88 453 LEU B C 1
ATOM 7261 O O . LEU B 1 453 ? -0.924 -23.109 -7.301 1 97.88 453 LEU B O 1
ATOM 7265 N N . PHE B 1 454 ? 0.853 -23.969 -6.133 1 97.19 454 PHE B N 1
ATOM 7266 C CA . PHE B 1 454 ? 1.277 -22.656 -5.652 1 97.19 454 PHE B CA 1
ATOM 7267 C C . PHE B 1 454 ? 2.062 -21.922 -6.727 1 97.19 454 PHE B C 1
ATOM 7269 O O . PHE B 1 454 ? 3.279 -21.766 -6.613 1 97.19 454 PHE B O 1
ATOM 7276 N N . ALA B 1 455 ? 1.366 -21.484 -7.707 1 96.19 455 ALA B N 1
ATOM 7277 C CA . ALA B 1 455 ? 1.909 -20.719 -8.828 1 96.19 455 ALA B CA 1
ATOM 7278 C C . ALA B 1 455 ? 0.855 -19.781 -9.422 1 96.19 455 ALA B C 1
ATOM 7280 O O . ALA B 1 455 ? -0.341 -19.953 -9.172 1 96.19 455 ALA B O 1
ATOM 7281 N N . ARG B 1 456 ? 1.324 -18.797 -10.133 1 92.44 456 ARG B N 1
ATOM 7282 C CA . ARG B 1 456 ? 0.421 -17.797 -10.703 1 92.44 456 ARG B CA 1
ATOM 7283 C C . ARG B 1 456 ? 0.346 -17.953 -12.219 1 92.44 456 ARG B C 1
ATOM 7285 O O . ARG B 1 456 ? -0.586 -17.438 -12.852 1 92.44 456 ARG B O 1
ATOM 7292 N N . GLY B 1 457 ? 1.138 -18.719 -12.828 1 94.31 457 GLY B N 1
ATOM 7293 C CA . GLY B 1 457 ? 1.336 -18.703 -14.273 1 94.31 457 GLY B CA 1
ATOM 7294 C C . GLY B 1 457 ? 2.5 -17.828 -14.703 1 94.31 457 GLY B C 1
ATOM 7295 O O . GLY B 1 457 ? 3.012 -17.031 -13.914 1 94.31 457 GLY B O 1
ATOM 7296 N N . ILE B 1 458 ? 2.857 -18.031 -15.859 1 93.31 458 ILE B N 1
ATOM 7297 C CA . ILE B 1 458 ? 3.99 -17.266 -16.359 1 93.31 458 ILE B CA 1
ATOM 7298 C C . ILE B 1 458 ? 3.568 -15.812 -16.594 1 93.31 458 ILE B C 1
ATOM 7300 O O . ILE B 1 458 ? 2.66 -15.539 -17.391 1 93.31 458 ILE B O 1
ATOM 7304 N N . GLU B 1 459 ? 4.234 -14.906 -15.906 1 91.06 459 GLU B N 1
ATOM 7305 C CA . GLU B 1 459 ? 3.916 -13.484 -16.031 1 91.06 459 GLU B CA 1
ATOM 7306 C C . GLU B 1 459 ? 4.637 -12.859 -17.219 1 91.06 459 GLU B C 1
ATOM 7308 O O . GLU B 1 459 ? 5.719 -13.312 -17.609 1 91.06 459 GLU B O 1
ATOM 7313 N N . GLU B 1 460 ? 3.967 -11.828 -17.688 1 85.62 460 GLU B N 1
ATOM 7314 C CA . GLU B 1 460 ? 4.629 -11.086 -18.734 1 85.62 460 GLU B CA 1
ATOM 7315 C C . GLU B 1 460 ? 5.797 -10.266 -18.188 1 85.62 460 GLU B C 1
ATOM 7317 O O . GLU B 1 460 ? 5.762 -9.82 -17.047 1 85.62 460 GLU B O 1
ATOM 7322 N N . ASN B 1 461 ? 6.805 -10.227 -18.922 1 77.31 461 ASN B N 1
ATOM 7323 C CA . ASN B 1 461 ? 7.961 -9.453 -18.484 1 77.31 461 ASN B CA 1
ATOM 7324 C C . ASN B 1 461 ? 7.609 -7.98 -18.297 1 77.31 461 ASN B C 1
ATOM 7326 O O . ASN B 1 461 ? 6.871 -7.402 -19.094 1 77.31 461 ASN B O 1
ATOM 7330 N N . PRO B 1 462 ? 8.023 -7.438 -17.078 1 68 462 PRO B N 1
ATOM 7331 C CA . PRO B 1 462 ? 7.73 -6.016 -16.875 1 68 462 PRO B CA 1
ATOM 7332 C C . PRO B 1 462 ? 8.305 -5.129 -17.969 1 68 462 PRO B C 1
ATOM 7334 O O . PRO B 1 462 ? 9.375 -5.422 -18.516 1 68 462 PRO B O 1
ATOM 7337 N N . LYS B 1 463 ? 7.395 -4.324 -18.469 1 59.12 463 LYS B N 1
ATOM 7338 C CA . LYS B 1 463 ? 7.871 -3.348 -19.453 1 59.12 463 LYS B CA 1
ATOM 7339 C C . LYS B 1 463 ? 8.961 -2.459 -18.859 1 59.12 463 LYS B C 1
ATOM 7341 O O . LYS B 1 463 ? 8.867 -2.047 -17.703 1 59.12 463 LYS B O 1
ATOM 7346 N N . GLU B 1 464 ? 10.18 -2.637 -19.25 1 51.59 464 GLU B N 1
ATOM 7347 C CA . GLU B 1 464 ? 11.219 -1.702 -18.844 1 51.59 464 GLU B CA 1
ATOM 7348 C C . GLU B 1 464 ? 10.688 -0.276 -18.766 1 51.59 464 GLU B C 1
ATOM 7350 O O . GLU B 1 464 ? 10.133 0.241 -19.734 1 51.59 464 GLU B O 1
ATOM 7355 N N . GLU B 1 465 ? 10.055 0.159 -17.766 1 47.47 465 GLU B N 1
ATOM 7356 C CA . GLU B 1 465 ? 9.844 1.602 -17.688 1 47.47 465 GLU B CA 1
ATOM 7357 C C . GLU B 1 465 ? 11.078 2.361 -18.188 1 47.47 465 GLU B C 1
ATOM 7359 O O . GLU B 1 465 ? 12.195 2.092 -17.734 1 47.47 465 GLU B O 1
ATOM 7364 N N . SER B 1 466 ? 11.109 2.836 -19.469 1 38.34 466 SER B N 1
ATOM 7365 C CA . SER B 1 466 ? 12.086 3.812 -19.922 1 38.34 466 SER B CA 1
ATOM 7366 C C . SER B 1 466 ? 12.375 4.855 -18.844 1 38.34 466 SER B C 1
ATOM 7368 O O . SER B 1 466 ? 11.453 5.371 -18.219 1 38.34 466 SER B O 1
ATOM 7370 N N . GLN B 1 467 ? 13.445 4.75 -18.172 1 37.44 467 GLN B N 1
ATOM 7371 C CA . GLN B 1 467 ? 14.047 5.922 -17.547 1 37.44 467 GLN B CA 1
ATOM 7372 C C . GLN B 1 467 ? 13.766 7.184 -18.359 1 37.44 467 GLN B C 1
ATOM 7374 O O . GLN B 1 467 ? 14.492 7.492 -19.297 1 37.44 467 GLN B O 1
ATOM 7379 N N . SER B 1 468 ? 12.648 7.605 -18.906 1 28.33 468 SER B N 1
ATOM 7380 C CA . SER B 1 468 ? 12.773 9.031 -19.188 1 28.33 468 SER B CA 1
ATOM 7381 C C . SER B 1 468 ? 12.68 9.852 -17.906 1 28.33 468 SER B C 1
ATOM 7383 O O . SER B 1 468 ? 11.953 9.492 -16.969 1 28.33 468 SER B O 1
#

Radius of gyration: 42.95 Å; Cα contacts (8 Å, |Δi|>4): 1935; chains: 2; bounding box: 60×156×85 Å

Organism: Panthera tigris altaica (NCBI:txid74533)

InterPro domains:
  IPR001206 Diacylglycerol kinase, catalytic domain [PF00781] (63-204)
  IPR001206 Diacylglycerol kinase, catalytic domain [PS50146] (59-209)
  IPR001206 Diacylglycerol kinase, catalytic domain [SM00046] (63-205)
  IPR016064 NAD kinase/diacylglycerol kinase-like domain superfamily [SSF111331] (60-455)
  IPR017438 Inorganic polyphosphate/ATP-NAD kinase, N-terminal [G3DSA:3.40.50.10330] (51-200)
  IPR045363 Ceramide kinase, C-terminal domain [PF19280] (221-461)
  IPR050187 Lipid Phosphate Formation and Regulation [PTHR12358] (18-447)
  IPR057465 Ceramide kinase, PH domain [PF25382] (2-60)

Foldseek 3Di:
DDDDDPVFWDDKAWDQVVPPCPDDPPPQPFQRWTKMKIWGWDDDPPRDIDIDMDMDTARAWAEEEEEFEQPAAVSCQVVCCVPQQVVVCVVLNHHYDYDYDDDQLPLLVVLLPDDCVVTQAYEYGHALRRVQSNVNSQQVNQCVVVVHDLLAQPTAGAFGSHAYQYQYDHDWRLVCCQFAVDNHRNSSSVLNRRQAKDFFKKKWKHDPSGTDGIFGFKKKWALVLQLLVQLVVVCVVRPCSSVVSNVVSLVVQDKFWWKKKFFFDPPFDDDLQDQDAAFFPRPRLVVLVVVVVVVVVCVVVVNDPPPDPGDMDMDTAIFNMKMKGQTQSATPQQRCHPRNRHYGFNQWIKIKTAHRDDSVVVVLLVCCSRPSDRSQPDPRIDIGIGFKMKMDTVVVVVVVVVVVVVPPPPPDDDPDDDPPPPPVNDGGWMQRSSDTHPDRIIIMGMRGRRHMYSGRGYHDDPDPPPPD/DDDDDPVFWDDKAWDQVVPPCPDDPPPQPFQRWTKMKIWGWDADPPRDIDIDMDMDTARAWAEEEEEFEQPAAVSCQVVCCVPQQVVVCVVLNHHYDYDYDDDQLPLLVVLLPD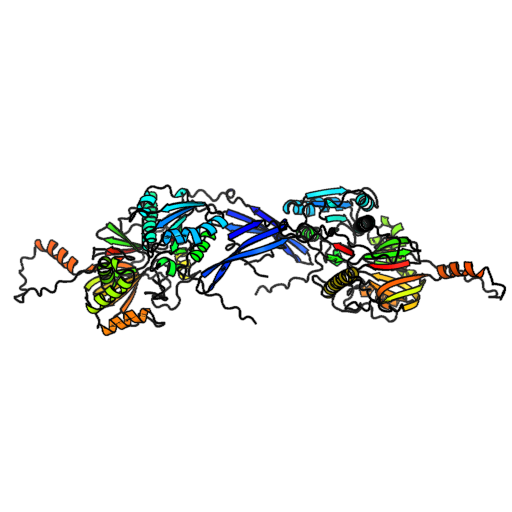DCVVTQAYEYGHALRRVQSNVNSQQVNQCVVVVWDLLAQPTAGAFGSHAYFYQYDHDWRLVCCQFAVDNHRNSSSVLNRRPAKDFFKKKWKHDPSGTDGIFGFKKKWALVLQLLVQLVVVCVVRPCSSVVSNVVSLVVLDKFWWKKKFFFDPPFDDDLQDQDAAFFPRPRLVVLVVVVVVVVVCVVVVNPPPPDPGDMDMDTAIFNMKMKGQTQSATPQQRCHPRNRHYGFNQKIKIKTAHRDDSVVVVLLVCCSRPSDRSQPDPRIDIGIGFKMKMDTVVVVVVVVVVVVVPDPPPPPPPDDDPPPPPVNDGGWMQRSSDTHPDRIIIMGMRGRRHMYSGRGYHDDPDPPPPD